Protein AF-0000000071019609 (afdb_homodimer)

Sequence (792 aa):
MGRYRLLHLIITAAATASLMFFFMQSGCNELENDQYLERMVQKQPHLLIDEQNVEYEYSRTMPLIFIGGMPRSGTTLMRAMIDAHSDVRCGEETRVIPRLLGMRAQWEKSPKEHARLEEAGLTGSVIDDAISAFILEVIAKHGRPAPRLCNKDPFVLRSTKYVHKIFPNSKFLLMIRDGRATVHSIISRKVTISGFDIKSYRDCLKKWNLAIESMYNQCLEVGPDWCMPVFYEQLVLHPEEWLRSIVKFLDLDWDSAVLHHQDYIGKEISLSKRERSTDQVVKPVNMEGLTKWVGQIPPDVVRDMPDLAPMLEKLGYDPRANPPNYGNPDNFVLKNEEFIRQHKDLLDEKVKEVFGDKGVDLENNPAADENHPLMRQPGDRPRPMQRKERGTGPKSMGRYRLLHLIITAAATASLMFFFMQSGCNELENDQYLERMVQKQPHLLIDEQNVEYEYSRTMPLIFIGGMPRSGTTLMRAMIDAHSDVRCGEETRVIPRLLGMRAQWEKSPKEHARLEEAGLTGSVIDDAISAFILEVIAKHGRPAPRLCNKDPFVLRSTKYVHKIFPNSKFLLMIRDGRATVHSIISRKVTISGFDIKSYRDCLKKWNLAIESMYNQCLEVGPDWCMPVFYEQLVLHPEEWLRSIVKFLDLDWDSAVLHHQDYIGKEISLSKRERSTDQVVKPVNMEGLTKWVGQIPPDVVRDMPDLAPMLEKLGYDPRANPPNYGNPDNFVLKNEEFIRQHKDLLDEKVKEVFGDKGVDLENNPAADENHPLMRQPGDRPRPMQRKERGTGPKS

Nearest PDB structures (foldseek):
  8w5z-assembly1_C  TM=9.867E-01  e=2.254E-39  Ixodes
  3ap3-assembly2_D  TM=9.876E-01  e=6.089E-37  Homo sapiens
  5wri-assembly1_B  TM=9.955E-01  e=9.649E-35  Homo sapiens
  3ap3-assembly1_B  TM=9.801E-01  e=2.055E-35  Homo sapiens
  3ap3-assembly1_A  TM=9.820E-01  e=4.824E-35  Homo sapiens

InterPro domains:
  IPR026634 Protein-tyrosine sulfotransferase-like [PTHR12788] (22-364)
  IPR027417 P-loop containing nucleoside triphosphate hydrolase [G3DSA:3.40.50.300] (47-350)
  IPR027417 P-loop containing nucleoside triphosphate hydrolase [SSF52540] (54-321)

pLDDT: mean 82.22, std 24.77, range [22.88, 98.94]

Solvent-accessible surface area (backbone atoms only — not comparable to full-atom values): 43703 Å² total; per-residue (Å²): 125,68,77,63,53,58,55,51,52,54,51,51,51,49,50,52,50,50,52,52,52,55,58,61,70,71,64,58,75,74,63,64,68,62,66,50,58,66,61,73,48,79,74,72,68,42,58,44,42,46,90,83,66,49,78,36,75,48,54,60,70,44,60,35,35,38,36,12,31,54,76,68,20,50,46,67,49,53,44,43,21,51,24,38,23,91,52,34,36,32,62,36,57,62,68,52,62,44,50,52,52,42,51,52,50,51,36,66,70,33,65,67,50,36,51,49,27,46,65,22,35,45,36,72,66,35,49,43,52,12,53,42,38,22,48,49,38,42,58,55,50,28,50,71,82,45,89,30,43,24,42,36,38,38,62,44,35,71,39,40,55,60,52,39,66,58,23,68,48,33,35,36,41,36,31,37,50,62,58,62,35,23,41,41,46,29,38,76,65,64,56,45,42,42,87,53,45,69,90,33,70,64,55,32,35,37,50,47,28,55,52,51,49,51,27,50,52,33,34,62,68,69,23,77,89,34,25,41,80,38,50,37,62,49,39,45,28,36,42,66,67,45,46,55,52,50,34,50,72,69,73,46,78,93,49,76,42,37,80,44,29,41,79,33,57,82,69,78,31,65,77,40,60,80,45,89,57,42,74,60,48,61,43,65,64,49,69,74,74,70,59,69,35,56,90,67,65,57,66,69,50,55,71,42,27,58,77,50,27,54,49,36,50,76,74,71,39,58,56,82,44,83,67,57,87,80,75,76,65,36,71,69,31,52,51,35,47,50,49,47,68,74,36,44,67,60,51,51,50,50,44,40,63,67,39,37,95,74,48,69,72,71,80,80,63,71,51,41,62,66,80,50,65,78,72,60,63,89,74,72,53,76,74,74,80,75,75,76,76,80,76,78,72,79,76,126,125,68,78,63,53,58,54,52,52,53,50,50,51,49,50,51,50,51,52,53,52,55,56,59,70,68,57,58,79,68,59,63,67,62,67,51,60,64,60,71,48,80,72,72,68,43,56,44,42,45,88,85,66,48,78,35,73,48,53,61,70,45,60,35,36,40,36,11,31,56,75,69,20,50,46,68,49,52,44,44,22,51,22,37,24,90,51,32,36,31,62,35,56,63,68,54,63,44,50,53,52,41,51,53,48,50,38,64,70,31,65,68,51,35,52,50,28,47,65,21,35,46,36,71,67,36,49,43,50,14,52,42,39,23,47,50,37,42,56,54,51,28,51,71,81,48,89,30,44,24,42,37,37,37,61,44,35,73,40,40,55,59,51,38,66,56,24,69,47,33,35,35,41,36,32,38,50,61,57,62,37,21,42,42,45,29,39,77,67,64,55,47,43,42,90,54,47,70,89,32,70,63,54,33,35,37,49,48,28,54,51,51,49,52,28,50,50,32,33,61,69,69,24,76,89,32,25,41,82,38,50,36,61,50,39,45,27,37,42,67,67,46,47,54,51,48,34,51,71,69,74,45,77,91,48,77,42,37,81,45,28,40,80,32,57,81,69,77,30,65,76,41,62,81,45,89,56,42,74,59,48,60,42,65,64,48,72,75,75,71,59,69,34,58,91,67,64,56,67,69,50,54,72,42,27,57,77,49,26,52,48,34,50,77,73,70,38,57,55,83,45,84,67,56,88,79,75,77,65,37,70,70,32,52,50,36,46,50,50,48,67,76,37,44,70,62,51,52,50,50,43,39,62,67,38,37,95,76,46,69,75,71,77,80,64,72,51,42,61,65,79,51,67,77,74,60,66,88,73,72,56,77,74,72,78,75,76,78,76,80,78,80,72,80,79,130

Structure (mmCIF, N/CA/C/O backbone):
data_AF-0000000071019609-model_v1
#
loop_
_entity.id
_entity.type
_entity.pdbx_description
1 polymer 'Protein-tyrosine sulfotransferase'
#
loop_
_atom_site.group_PDB
_atom_site.id
_atom_site.type_symbol
_atom_site.label_atom_id
_atom_site.label_alt_id
_atom_site.label_comp_id
_atom_site.label_asym_id
_atom_site.label_entity_id
_atom_site.label_seq_id
_atom_site.pdbx_PDB_ins_code
_atom_site.Cartn_x
_atom_site.Cartn_y
_atom_site.Cartn_z
_atom_site.occupancy
_atom_site.B_iso_or_equiv
_atom_site.auth_seq_id
_atom_site.auth_comp_id
_atom_site.auth_asym_id
_atom_site.auth_atom_id
_atom_site.pdbx_PDB_model_num
ATOM 1 N N . MET A 1 1 ? -56.312 -0.803 47.625 1 28.84 1 MET A N 1
ATOM 2 C CA . MET A 1 1 ? -56.562 -0.525 46.219 1 28.84 1 MET A CA 1
ATOM 3 C C . MET A 1 1 ? -55.656 0.598 45.719 1 28.84 1 MET A C 1
ATOM 5 O O . MET A 1 1 ? -55.531 0.822 44.531 1 28.84 1 MET A O 1
ATOM 9 N N . GLY A 1 2 ? -55.344 1.475 46.688 1 36.12 2 GLY A N 1
ATOM 10 C CA . GLY A 1 2 ? -54.688 2.732 46.375 1 36.12 2 GLY A CA 1
ATOM 11 C C . GLY A 1 2 ? -53.219 2.562 45.969 1 36.12 2 GLY A C 1
ATOM 12 O O . GLY A 1 2 ? -52.656 3.416 45.312 1 36.12 2 GLY A O 1
ATOM 13 N N . ARG A 1 3 ? -52.531 1.686 46.781 1 43.06 3 ARG A N 1
ATOM 14 C CA . ARG A 1 3 ? -51.062 1.575 46.688 1 43.06 3 ARG A CA 1
ATOM 15 C C . ARG A 1 3 ? -50.688 0.973 45.344 1 43.06 3 ARG A C 1
ATOM 17 O O . ARG A 1 3 ? -49.5 0.927 45 1 43.06 3 ARG A O 1
ATOM 24 N N . TYR A 1 4 ? -51.625 0.181 44.656 1 39.12 4 TYR A N 1
ATOM 25 C CA . TYR A 1 4 ? -51.344 -0.473 43.375 1 39.12 4 TYR A CA 1
ATOM 26 C C . TYR A 1 4 ? -51.281 0.543 42.25 1 39.12 4 TYR A C 1
ATOM 28 O O . TYR A 1 4 ? -50.781 0.24 41.156 1 39.12 4 TYR A O 1
ATOM 36 N N . ARG A 1 5 ? -52.062 1.687 42.406 1 37.97 5 ARG A N 1
ATOM 37 C CA . ARG A 1 5 ? -52.156 2.605 41.281 1 37.97 5 ARG A CA 1
ATOM 38 C C . ARG A 1 5 ? -50.875 3.396 41.094 1 37.97 5 ARG A C 1
ATOM 40 O O . ARG A 1 5 ? -50.562 3.816 40 1 37.97 5 ARG A O 1
ATOM 47 N N . LEU A 1 6 ? -50.25 3.695 42.281 1 41.69 6 LEU A N 1
ATOM 48 C CA . LEU A 1 6 ? -49.094 4.562 42.125 1 41.69 6 LEU A CA 1
ATOM 49 C C . LEU A 1 6 ? -47.938 3.822 41.438 1 41.69 6 LEU A C 1
ATOM 51 O O . LEU A 1 6 ? -47.219 4.395 40.625 1 41.69 6 LEU A O 1
ATOM 55 N N . LEU A 1 7 ? -47.875 2.453 41.719 1 42.75 7 LEU A N 1
ATOM 56 C CA . LEU A 1 7 ? -46.781 1.717 41.125 1 42.75 7 LEU A CA 1
ATOM 57 C C . LEU A 1 7 ? -46.969 1.542 39.625 1 42.75 7 LEU A C 1
ATOM 59 O O . LEU A 1 7 ? -46 1.613 38.875 1 42.75 7 LEU A O 1
ATOM 63 N N . HIS A 1 8 ? -48.219 1.497 39.156 1 40.16 8 HIS A N 1
ATOM 64 C CA . HIS A 1 8 ? -48.438 1.324 37.719 1 40.16 8 HIS A CA 1
ATOM 65 C C . HIS A 1 8 ? -48.062 2.594 36.969 1 40.16 8 HIS A C 1
ATOM 67 O O . HIS A 1 8 ? -47.781 2.541 35.781 1 40.16 8 HIS A O 1
ATOM 73 N N . LEU A 1 9 ? -48.281 3.75 37.625 1 39.16 9 LEU A N 1
ATOM 74 C CA . LEU A 1 9 ? -48 4.969 36.875 1 39.16 9 LEU A CA 1
ATOM 75 C C . LEU A 1 9 ? -46.469 5.152 36.75 1 39.16 9 LEU A C 1
ATOM 77 O O . LEU A 1 9 ? -46 5.656 35.719 1 39.16 9 LEU A O 1
ATOM 81 N N . ILE A 1 10 ? -45.719 4.695 37.781 1 40.56 10 ILE A N 1
ATOM 82 C CA . ILE A 1 10 ? -44.281 4.891 37.688 1 40.56 10 ILE A CA 1
ATOM 83 C C . ILE A 1 10 ? -43.719 3.893 36.688 1 40.56 10 ILE A C 1
ATOM 85 O O . ILE A 1 10 ? -42.812 4.238 35.875 1 40.56 10 ILE A O 1
ATOM 89 N N . ILE A 1 11 ? -44.344 2.703 36.531 1 40.44 11 ILE A N 1
ATOM 90 C CA . ILE A 1 11 ? -43.75 1.729 35.625 1 40.44 11 ILE A CA 1
ATOM 91 C C . ILE A 1 11 ? -44.125 2.117 34.188 1 40.44 11 ILE A C 1
ATOM 93 O O . ILE A 1 11 ? -43.281 1.992 33.281 1 40.44 11 ILE A O 1
ATOM 97 N N . THR A 1 12 ? -45.344 2.697 33.938 1 37.59 12 THR A N 1
ATOM 98 C CA . THR A 1 12 ? -45.656 3.072 32.562 1 37.59 12 THR A CA 1
ATOM 99 C C . THR A 1 12 ? -44.844 4.289 32.156 1 37.59 12 THR A C 1
ATOM 101 O O . THR A 1 12 ? -44.469 4.43 30.969 1 37.59 12 THR A O 1
ATOM 104 N N . ALA A 1 13 ? -44.562 5.211 33.094 1 38.53 13 ALA A N 1
ATOM 105 C CA . ALA A 1 13 ? -43.719 6.336 32.688 1 38.53 13 ALA A CA 1
ATOM 106 C C . ALA A 1 13 ? -42.281 5.891 32.438 1 38.53 13 ALA A C 1
ATOM 108 O O . ALA A 1 13 ? -41.594 6.426 31.578 1 38.53 13 ALA A O 1
ATOM 109 N N . ALA A 1 14 ? -41.812 4.879 33.219 1 39.25 14 ALA A N 1
ATOM 110 C CA . ALA A 1 14 ? -40.469 4.414 32.969 1 39.25 14 ALA A CA 1
ATOM 111 C C . ALA A 1 14 ? -40.406 3.6 31.688 1 39.25 14 ALA A C 1
ATOM 113 O O . ALA A 1 14 ? -39.375 3.621 30.969 1 39.25 14 ALA A O 1
ATOM 114 N N . ALA A 1 15 ? -41.438 2.84 31.328 1 37.66 15 ALA A N 1
ATOM 115 C CA . ALA A 1 15 ? -41.438 2.102 30.062 1 37.66 15 ALA A CA 1
ATOM 116 C C . ALA A 1 15 ? -41.5 3.049 28.875 1 37.66 15 ALA A C 1
ATOM 118 O O . ALA A 1 15 ? -40.875 2.822 27.844 1 37.66 15 ALA A O 1
ATOM 119 N N . THR A 1 16 ? -42.344 4.098 28.953 1 35.06 16 THR A N 1
ATOM 120 C CA . THR A 1 16 ? -42.375 5.027 27.828 1 35.06 16 THR A CA 1
ATOM 121 C C . THR A 1 16 ? -41.062 5.828 27.75 1 35.06 16 THR A C 1
ATOM 123 O O . THR A 1 16 ? -40.625 6.18 26.672 1 35.06 16 THR A O 1
ATOM 126 N N . ALA A 1 17 ? -40.438 6.188 28.891 1 35.19 17 ALA A N 1
ATOM 127 C CA . ALA A 1 17 ? -39.156 6.867 28.812 1 35.19 17 ALA A CA 1
ATOM 128 C C . ALA A 1 17 ? -38.062 5.914 28.312 1 35.19 17 ALA A C 1
ATOM 130 O O . ALA A 1 17 ? -37.156 6.324 27.578 1 35.19 17 ALA A O 1
ATOM 131 N N . SER A 1 18 ? -38.125 4.598 28.703 1 32.69 18 SER A N 1
ATOM 132 C CA . SER A 1 18 ? -37.125 3.686 28.141 1 32.69 18 SER A CA 1
ATOM 133 C C . SER A 1 18 ? -37.406 3.428 26.656 1 32.69 18 SER A C 1
ATOM 135 O O . SER A 1 18 ? -36.469 3.225 25.875 1 32.69 18 SER A O 1
ATOM 137 N N . LEU A 1 19 ? -38.688 3.303 26.203 1 32.5 19 LEU A N 1
ATOM 138 C CA . LEU A 1 19 ? -38.938 3.129 24.781 1 32.5 19 LEU A CA 1
ATOM 139 C C . LEU A 1 19 ? -38.562 4.395 24 1 32.5 19 LEU A C 1
ATOM 141 O O . LEU A 1 19 ? -38.062 4.32 22.875 1 32.5 19 LEU A O 1
ATOM 145 N N . MET A 1 20 ? -38.875 5.613 24.578 1 28.14 20 MET A N 1
ATOM 146 C CA . MET A 1 20 ? -38.438 6.793 23.828 1 28.14 20 MET A CA 1
ATOM 147 C C . MET A 1 20 ? -36.906 6.91 23.812 1 28.14 20 MET A C 1
ATOM 149 O O . MET A 1 20 ? -36.344 7.547 22.922 1 28.14 20 MET A O 1
ATOM 153 N N . PHE A 1 21 ? -36.219 6.574 24.969 1 30.83 21 PHE A N 1
ATOM 154 C CA . PHE A 1 21 ? -34.75 6.676 24.938 1 30.83 21 PHE A CA 1
ATOM 155 C C . PHE A 1 21 ? -34.156 5.664 23.953 1 30.83 21 PHE A C 1
ATOM 157 O O . PHE A 1 21 ? -33.125 5.914 23.359 1 30.83 21 PHE A O 1
ATOM 164 N N . PHE A 1 22 ? -34.656 4.406 23.781 1 29.97 22 PHE A N 1
ATOM 165 C CA . PHE A 1 22 ? -34.125 3.492 22.781 1 29.97 22 PHE A CA 1
ATOM 166 C C . PHE A 1 22 ? -34.375 4.027 21.375 1 29.97 22 PHE A C 1
ATOM 168 O O . PHE A 1 22 ? -33.594 3.742 20.453 1 29.97 22 PHE A O 1
ATOM 175 N N . PHE A 1 23 ? -35.531 4.613 21 1 29.72 23 PHE A N 1
ATOM 176 C CA . PHE A 1 23 ? -35.719 5.113 19.641 1 29.72 23 PHE A CA 1
ATOM 177 C C . PHE A 1 23 ? -34.812 6.301 19.375 1 29.72 23 PHE A C 1
ATOM 179 O O . PHE A 1 23 ? -34.5 6.602 18.219 1 29.72 23 PHE A O 1
ATOM 186 N N . MET A 1 24 ? -34.562 7.188 20.391 1 27.62 24 MET A N 1
ATOM 187 C CA . MET A 1 24 ? -33.75 8.336 20 1 27.62 24 MET A CA 1
ATOM 188 C C . MET A 1 24 ? -32.312 7.922 19.766 1 27.62 24 MET A C 1
ATOM 190 O O . MET A 1 24 ? -31.531 8.664 19.141 1 27.62 24 MET A O 1
ATOM 194 N N . GLN A 1 25 ? -31.672 6.996 20.609 1 28.33 25 GLN A N 1
ATOM 195 C CA . GLN A 1 25 ? -30.25 6.77 20.391 1 28.33 25 GLN A CA 1
ATOM 196 C C . GLN A 1 25 ? -30.016 6.047 19.078 1 28.33 25 GLN A C 1
ATOM 198 O O . GLN A 1 25 ? -28.875 5.984 18.594 1 28.33 25 GLN A O 1
ATOM 203 N N . SER A 1 26 ? -30.844 5.062 18.672 1 29.69 26 SER A N 1
ATOM 204 C CA . SER A 1 26 ? -30.484 4.215 17.547 1 29.69 26 SER A CA 1
ATOM 205 C C . SER A 1 26 ? -30.453 5.008 16.25 1 29.69 26 SER A C 1
ATOM 207 O O . SER A 1 26 ? -29.891 4.547 15.242 1 29.69 26 SER A O 1
ATOM 209 N N . GLY A 1 27 ? -31.422 5.887 16 1 28.47 27 GLY A N 1
ATOM 210 C CA . GLY A 1 27 ? -31.688 6.336 14.641 1 28.47 27 GLY A CA 1
ATOM 211 C C . GLY A 1 27 ? -30.641 7.293 14.109 1 28.47 27 GLY A C 1
ATOM 212 O O . GLY A 1 27 ? -30.812 7.883 13.047 1 28.47 27 GLY A O 1
ATOM 213 N N . CYS A 1 28 ? -29.984 8.023 15.016 1 28.33 28 CYS A N 1
ATOM 214 C CA . CYS A 1 28 ? -29.422 9.172 14.312 1 28.33 28 CYS A CA 1
ATOM 215 C C . CYS A 1 28 ? -28.578 8.727 13.125 1 28.33 28 CYS A C 1
ATOM 217 O O . CYS A 1 28 ? -28.797 9.188 12 1 28.33 28 CYS A O 1
ATOM 219 N N . ASN A 1 29 ? -27.188 9.281 13.023 1 30.05 29 ASN A N 1
ATOM 220 C CA . ASN A 1 29 ? -26.453 9.711 11.852 1 30.05 29 ASN A CA 1
ATOM 221 C C . ASN A 1 29 ? -25.844 8.523 11.102 1 30.05 29 ASN A C 1
ATOM 223 O O . ASN A 1 29 ? -25 8.703 10.227 1 30.05 29 ASN A O 1
ATOM 227 N N . GLU A 1 30 ? -26.078 7.309 11.531 1 31.84 30 GLU A N 1
ATOM 228 C CA . GLU A 1 30 ? -25.438 6.227 10.789 1 31.84 30 GLU A CA 1
ATOM 229 C C . GLU A 1 30 ? -25.984 6.133 9.367 1 31.84 30 GLU A C 1
ATOM 231 O O . GLU A 1 30 ? -25.328 5.559 8.484 1 31.84 30 GLU A O 1
ATOM 236 N N . LEU A 1 31 ? -27.312 6.328 9.141 1 31.81 31 LEU A N 1
ATOM 237 C CA . LEU A 1 31 ? -27.984 5.977 7.898 1 31.81 31 LEU A CA 1
ATOM 238 C C . LEU A 1 31 ? -27.578 6.922 6.77 1 31.81 31 LEU A C 1
ATOM 240 O O . LEU A 1 31 ? -27.547 6.523 5.602 1 31.81 31 LEU A O 1
ATOM 244 N N . GLU A 1 32 ? -27.625 8.211 7.059 1 32.75 32 GLU A N 1
ATOM 245 C CA . GLU A 1 32 ? -27.547 9.125 5.926 1 32.75 32 GLU A CA 1
ATOM 246 C C . GLU A 1 32 ? -26.156 9.078 5.273 1 32.75 32 GLU A C 1
ATOM 248 O O . GLU A 1 32 ? -26 9.438 4.105 1 32.75 32 GLU A O 1
ATOM 253 N N . ASN A 1 33 ? -25.188 8.82 6.055 1 35.5 33 ASN A N 1
ATOM 254 C CA . ASN A 1 33 ? -23.891 8.891 5.391 1 35.5 33 ASN A CA 1
ATOM 255 C C . ASN A 1 33 ? -23.688 7.734 4.41 1 35.5 33 ASN A C 1
ATOM 257 O O . ASN A 1 33 ? -22.75 7.734 3.623 1 35.5 33 ASN A O 1
ATOM 261 N N . ASP A 1 34 ? -24.391 6.59 4.578 1 35.66 34 ASP A N 1
ATOM 262 C CA . ASP A 1 34 ? -24.281 5.492 3.619 1 35.66 34 ASP A CA 1
ATOM 263 C C . ASP A 1 34 ? -24.891 5.879 2.273 1 35.66 34 ASP A C 1
ATOM 265 O O . ASP A 1 34 ? -24.688 5.195 1.271 1 35.66 34 ASP A O 1
ATOM 269 N N . GLN A 1 35 ? -25.922 6.766 2.277 1 35 35 GLN A N 1
ATOM 270 C CA . GLN A 1 35 ? -26.688 7.07 1.068 1 35 35 GLN A CA 1
ATOM 271 C C . GLN A 1 35 ? -25.859 7.891 0.089 1 35 35 GLN A C 1
ATOM 273 O O . GLN A 1 35 ? -26.25 8.086 -1.062 1 35 35 GLN A O 1
ATOM 278 N N . TYR A 1 36 ? -25.047 8.719 0.634 1 37.03 36 TYR A N 1
ATOM 279 C CA . TYR A 1 36 ? -24.359 9.516 -0.371 1 37.03 36 TYR A CA 1
ATOM 280 C C . TYR A 1 36 ? -23.609 8.625 -1.356 1 37.03 36 TYR A C 1
ATOM 282 O O . TYR A 1 36 ? -23.031 9.117 -2.328 1 37.03 36 TYR A O 1
ATOM 290 N N . LEU A 1 37 ? -23.094 7.473 -0.84 1 38.12 37 LEU A N 1
ATOM 291 C CA . LEU A 1 37 ? -21.969 6.797 -1.488 1 38.12 37 LEU A CA 1
ATOM 292 C C . LEU A 1 37 ? -22.297 6.492 -2.947 1 38.12 37 LEU A C 1
ATOM 294 O O . LEU A 1 37 ? -21.469 6.734 -3.834 1 38.12 37 LEU A O 1
ATOM 298 N N . GLU A 1 38 ? -23.156 5.41 -3.232 1 38.88 38 GLU A N 1
ATOM 299 C CA . GLU A 1 38 ? -22.812 4.52 -4.336 1 38.88 38 GLU A CA 1
ATOM 300 C C . GLU A 1 38 ? -23.172 5.145 -5.684 1 38.88 38 GLU A C 1
ATOM 302 O O . GLU A 1 38 ? -23.516 4.438 -6.629 1 38.88 38 GLU A O 1
ATOM 307 N N . ARG A 1 39 ? -23.688 6.367 -5.73 1 40.12 39 ARG A N 1
ATOM 308 C CA . ARG A 1 39 ? -23.938 6.434 -7.168 1 40.12 39 ARG A CA 1
ATOM 309 C C . ARG A 1 39 ? -22.688 6.062 -7.957 1 40.12 39 ARG A C 1
ATOM 311 O O . ARG A 1 39 ? -21.641 6.676 -7.781 1 40.12 39 ARG A O 1
ATOM 318 N N . MET A 1 40 ? -22.641 4.832 -8.43 1 39.56 40 MET A N 1
ATOM 319 C CA . MET A 1 40 ? -21.688 4.137 -9.281 1 39.56 40 MET A CA 1
ATOM 320 C C . MET A 1 40 ? -21.266 5.016 -10.461 1 39.56 40 MET A C 1
ATOM 322 O O . MET A 1 40 ? -22.094 5.355 -11.312 1 39.56 40 MET A O 1
ATOM 326 N N . VAL A 1 41 ? -20.562 6.086 -10.297 1 47.47 41 VAL A N 1
ATOM 327 C CA . VAL A 1 41 ? -19.938 6.711 -11.453 1 47.47 41 VAL A CA 1
ATOM 328 C C . VAL A 1 41 ? -19.344 5.641 -12.367 1 47.47 41 VAL A C 1
ATOM 330 O O . VAL A 1 41 ? -18.594 4.781 -11.914 1 47.47 41 VAL A O 1
ATOM 333 N N . GLN A 1 42 ? -20.125 5.41 -13.469 1 46.31 42 GLN A N 1
ATOM 334 C CA . GLN A 1 42 ? -19.625 4.539 -14.523 1 46.31 42 GLN A CA 1
ATOM 335 C C . GLN A 1 42 ? -18.156 4.836 -14.828 1 46.31 42 GLN A C 1
ATOM 337 O O . GLN A 1 42 ? -17.828 5.934 -15.289 1 46.31 42 GLN A O 1
ATOM 342 N N . LYS A 1 43 ? -17.234 4.25 -14.125 1 56.66 43 LYS A N 1
ATOM 343 C CA . LYS A 1 43 ? -15.828 4.398 -14.5 1 56.66 43 LYS A CA 1
ATOM 344 C C . LYS A 1 43 ? -15.594 3.969 -15.945 1 56.66 43 LYS A C 1
ATOM 346 O O . LYS A 1 43 ? -16.031 2.889 -16.359 1 56.66 43 LYS A O 1
ATOM 351 N N . GLN A 1 44 ? -15.367 4.988 -16.875 1 63.88 44 GLN A N 1
ATOM 352 C CA . GLN A 1 44 ? -14.922 4.648 -18.219 1 63.88 44 GLN A CA 1
ATOM 353 C C . GLN A 1 44 ? -13.688 3.746 -18.172 1 63.88 44 GLN A C 1
ATOM 355 O O . GLN A 1 44 ? -12.867 3.85 -17.266 1 63.88 44 GLN A O 1
ATOM 360 N N . PRO A 1 45 ? -13.773 2.807 -19.078 1 71.69 45 PRO A N 1
ATOM 361 C CA . PRO A 1 45 ? -12.586 1.961 -19.141 1 71.69 45 PRO A CA 1
ATOM 362 C C . PRO A 1 45 ? -11.312 2.762 -19.406 1 71.69 45 PRO A C 1
ATOM 364 O O . PRO A 1 45 ? -11.375 3.865 -19.953 1 71.69 45 PRO A O 1
ATOM 367 N N . HIS A 1 46 ? -10.242 2.24 -18.844 1 83.75 46 HIS A N 1
ATOM 368 C CA . HIS A 1 46 ? -8.922 2.758 -19.188 1 83.75 46 HIS A CA 1
ATOM 369 C C . HIS A 1 46 ? -8.422 2.188 -20.5 1 83.75 46 HIS A C 1
ATOM 371 O O . HIS A 1 46 ? -8.891 1.138 -20.953 1 83.75 46 HIS A O 1
ATOM 377 N N . LEU A 1 47 ? -7.625 2.938 -21.156 1 83.69 47 LEU A N 1
ATOM 378 C CA . LEU A 1 47 ? -7.125 2.502 -22.453 1 83.69 47 LEU A CA 1
ATOM 379 C C . LEU A 1 47 ? -5.602 2.482 -22.469 1 83.69 47 LEU A C 1
ATOM 381 O O . LEU A 1 47 ? -4.957 3.389 -21.938 1 83.69 47 LEU A O 1
ATOM 385 N N . LEU A 1 48 ? -5.047 1.364 -23.016 1 84.31 48 LEU A N 1
ATOM 386 C CA . LEU A 1 48 ? -3.643 1.265 -23.391 1 84.31 48 LEU A CA 1
ATOM 387 C C . LEU A 1 48 ? -3.494 1.159 -24.906 1 84.31 48 LEU A C 1
ATOM 389 O O . LEU A 1 48 ? -4.277 0.471 -25.562 1 84.31 48 LEU A O 1
ATOM 393 N N . ILE A 1 49 ? -2.588 1.953 -25.438 1 82.12 49 ILE A N 1
ATOM 394 C CA . ILE A 1 49 ? -2.32 1.909 -26.875 1 82.12 49 ILE A CA 1
ATOM 395 C C . ILE A 1 49 ? -0.925 1.342 -27.125 1 82.12 49 ILE A C 1
ATOM 397 O O . ILE A 1 49 ? 0.056 1.811 -26.547 1 82.12 49 ILE A O 1
ATOM 401 N N . ASP A 1 50 ? -0.862 0.355 -27.938 1 83.31 50 ASP A N 1
ATOM 402 C CA . ASP A 1 50 ? 0.438 -0.262 -28.172 1 83.31 50 ASP A CA 1
ATOM 403 C C . ASP A 1 50 ? 1.178 0.446 -29.312 1 83.31 50 ASP A C 1
ATOM 405 O O . ASP A 1 50 ? 0.722 1.479 -29.812 1 83.31 50 ASP A O 1
ATOM 409 N N . GLU A 1 51 ? 2.326 -0.091 -29.594 1 78.88 51 GLU A N 1
ATOM 410 C CA . GLU A 1 51 ? 3.205 0.536 -30.578 1 78.88 51 GLU A CA 1
ATOM 411 C C . GLU A 1 51 ? 2.547 0.595 -31.953 1 78.88 51 GLU A C 1
ATOM 413 O O . GLU A 1 51 ? 2.863 1.47 -32.75 1 78.88 51 GLU A O 1
ATOM 418 N N . GLN A 1 52 ? 1.612 -0.251 -32.188 1 85.94 52 GLN A N 1
ATOM 419 C CA . GLN A 1 52 ? 0.915 -0.304 -33.469 1 85.94 52 GLN A CA 1
ATOM 420 C C . GLN A 1 52 ? -0.402 0.464 -33.406 1 85.94 52 GLN A C 1
ATOM 422 O O . GLN A 1 52 ? -1.253 0.316 -34.281 1 85.94 52 GLN A O 1
ATOM 427 N N . ASN A 1 53 ? -0.641 1.108 -32.312 1 84.88 53 ASN A N 1
ATOM 428 C CA . ASN A 1 53 ? -1.8 1.973 -32.125 1 84.88 53 ASN A CA 1
ATOM 429 C C . ASN A 1 53 ? -3.074 1.16 -31.891 1 84.88 53 ASN A C 1
ATOM 431 O O . ASN A 1 53 ? -4.164 1.604 -32.25 1 84.88 53 ASN A O 1
ATOM 435 N N . VAL A 1 54 ? -2.863 -0.054 -31.531 1 88.31 54 VAL A N 1
ATOM 436 C CA . VAL A 1 54 ? -4.02 -0.852 -31.125 1 88.31 54 VAL A CA 1
ATOM 437 C C . VAL A 1 54 ? -4.434 -0.49 -29.703 1 88.31 54 VAL A C 1
ATOM 439 O O . VAL A 1 54 ? -3.584 -0.374 -28.812 1 88.31 54 VAL A O 1
ATOM 442 N N . GLU A 1 55 ? -5.711 -0.377 -29.578 1 89.44 55 GLU A N 1
ATOM 443 C CA . GLU A 1 55 ? -6.242 0.017 -28.281 1 89.44 55 GLU A CA 1
ATOM 444 C C . GLU A 1 55 ? -6.66 -1.202 -27.469 1 89.44 55 GLU A C 1
ATOM 446 O O . GLU A 1 55 ? -7.32 -2.105 -27.984 1 89.44 55 GLU A O 1
ATOM 451 N N . TYR A 1 56 ? -6.215 -1.219 -26.219 1 91.19 56 TYR A N 1
ATOM 452 C CA . TYR A 1 56 ? -6.598 -2.244 -25.266 1 91.19 56 TYR A CA 1
ATOM 453 C C . TYR A 1 56 ? -7.309 -1.625 -24.062 1 91.19 56 TYR A C 1
ATOM 455 O O . TYR A 1 56 ? -6.723 -0.818 -23.328 1 91.19 56 TYR A O 1
ATOM 463 N N . GLU A 1 57 ? -8.5 -2.037 -23.938 1 90.31 57 GLU A N 1
ATOM 464 C CA . GLU A 1 57 ? -9.25 -1.545 -22.797 1 90.31 57 GLU A CA 1
ATOM 465 C C . GLU A 1 57 ? -8.984 -2.395 -21.562 1 90.31 57 GLU A C 1
ATOM 467 O O . GLU A 1 57 ? -8.828 -3.615 -21.656 1 90.31 57 GLU A O 1
ATOM 472 N N . TYR A 1 58 ? -8.867 -1.705 -20.453 1 91.81 58 TYR A N 1
ATOM 473 C CA . TYR A 1 58 ? -8.805 -2.445 -19.188 1 91.81 58 TYR A CA 1
ATOM 474 C C . TYR A 1 58 ? -9.672 -1.786 -18.125 1 91.81 58 TYR A C 1
ATOM 476 O O . TYR A 1 58 ? -9.828 -0.563 -18.109 1 91.81 58 TYR A O 1
ATOM 484 N N . SER A 1 59 ? -10.312 -2.613 -17.312 1 92.12 59 SER A N 1
ATOM 485 C CA . SER A 1 59 ? -11.227 -2.158 -16.266 1 92.12 59 SER A CA 1
ATOM 486 C C . SER A 1 59 ? -11.383 -3.203 -15.172 1 92.12 59 SER A C 1
ATOM 488 O O . SER A 1 59 ? -10.883 -4.324 -15.297 1 92.12 59 SER A O 1
ATOM 490 N N . ARG A 1 60 ? -12.055 -2.797 -14.195 1 91.38 60 ARG A N 1
ATOM 491 C CA . ARG A 1 60 ? -12.273 -3.646 -13.023 1 91.38 60 ARG A CA 1
ATOM 492 C C . ARG A 1 60 ? -13.125 -4.863 -13.391 1 91.38 60 ARG A C 1
ATOM 494 O O . ARG A 1 60 ? -13.109 -5.871 -12.68 1 91.38 60 ARG A O 1
ATOM 501 N N . THR A 1 61 ? -13.852 -4.777 -14.438 1 93.38 61 THR A N 1
ATOM 502 C CA . THR A 1 61 ? -14.781 -5.848 -14.781 1 93.38 61 THR A CA 1
ATOM 503 C C . THR A 1 61 ? -14.172 -6.785 -15.82 1 93.38 61 THR A C 1
ATOM 505 O O . THR A 1 61 ? -14.812 -7.75 -16.25 1 93.38 61 THR A O 1
ATOM 508 N N . MET A 1 62 ? -12.953 -6.477 -16.234 1 95 62 MET A N 1
ATOM 509 C CA . MET A 1 62 ? -12.328 -7.383 -17.188 1 95 62 MET A CA 1
ATOM 510 C C . MET A 1 62 ? -12.008 -8.727 -16.547 1 95 62 MET A C 1
ATOM 512 O O . MET A 1 62 ? -11.797 -8.797 -15.328 1 95 62 MET A O 1
ATOM 516 N N . PRO A 1 63 ? -11.977 -9.805 -17.25 1 97.56 63 PRO A N 1
ATOM 517 C CA . PRO A 1 63 ? -11.68 -11.125 -16.688 1 97.56 63 PRO A CA 1
ATOM 518 C C . PRO A 1 63 ? -10.18 -11.336 -16.453 1 97.56 63 PRO A C 1
ATOM 520 O O . PRO A 1 63 ? -9.523 -12.039 -17.219 1 97.56 63 PRO A O 1
ATOM 523 N N . LEU A 1 64 ? -9.695 -10.859 -15.391 1 98.5 64 LEU A N 1
ATOM 524 C CA . LEU A 1 64 ? -8.297 -11.023 -15.016 1 98.5 64 LEU A CA 1
ATOM 525 C C . LEU A 1 64 ? -8 -12.461 -14.617 1 98.5 64 LEU A C 1
ATOM 527 O O . LEU A 1 64 ? -8.898 -13.18 -14.172 1 98.5 64 LEU A O 1
ATOM 531 N N . ILE A 1 65 ? -6.793 -12.875 -14.844 1 98.88 65 ILE A N 1
ATOM 532 C CA . ILE A 1 65 ? -6.309 -14.18 -14.406 1 98.88 65 ILE A CA 1
ATOM 533 C C . ILE A 1 65 ? -5.316 -14.008 -13.258 1 98.88 65 ILE A C 1
ATOM 535 O O . ILE A 1 65 ? -4.383 -13.203 -13.352 1 98.88 65 ILE A O 1
ATOM 539 N N . PHE A 1 66 ? -5.551 -14.68 -12.156 1 98.94 66 PHE A N 1
ATOM 540 C CA . PHE A 1 66 ? -4.605 -14.695 -11.047 1 98.94 66 PHE A CA 1
ATOM 541 C C . PHE A 1 66 ? -4.039 -16.094 -10.844 1 98.94 66 PHE A C 1
ATOM 543 O O . PHE A 1 66 ? -4.789 -17.078 -10.742 1 98.94 66 PHE A O 1
ATOM 550 N N . ILE A 1 67 ? -2.748 -16.188 -10.844 1 98.88 67 ILE A N 1
ATOM 551 C CA . ILE A 1 67 ? -2.049 -17.438 -10.586 1 98.88 67 ILE A CA 1
ATOM 552 C C . ILE A 1 67 ? -1.316 -17.344 -9.242 1 98.88 67 ILE A C 1
ATOM 554 O O . ILE A 1 67 ? -0.545 -16.422 -9.016 1 98.88 67 ILE A O 1
ATOM 558 N N . GLY A 1 68 ? -1.604 -18.281 -8.383 1 98.62 68 GLY A N 1
ATOM 559 C CA . GLY A 1 68 ? -0.95 -18.234 -7.082 1 98.62 68 GLY A CA 1
ATOM 560 C C . GLY A 1 68 ? -0.869 -19.594 -6.41 1 98.62 68 GLY A C 1
ATOM 561 O O . GLY A 1 68 ? -1.154 -20.625 -7.031 1 98.62 68 GLY A O 1
ATOM 562 N N . GLY A 1 69 ? -0.389 -19.641 -5.223 1 98.69 69 GLY A N 1
ATOM 563 C CA . GLY A 1 69 ? -0.073 -20.766 -4.367 1 98.69 69 GLY A CA 1
ATOM 564 C C . GLY A 1 69 ? 1.148 -20.531 -3.498 1 98.69 69 GLY A C 1
ATOM 565 O O . GLY A 1 69 ? 1.549 -19.391 -3.27 1 98.69 69 GLY A O 1
ATOM 566 N N . MET A 1 70 ? 1.635 -21.625 -2.953 1 98.31 70 MET A N 1
ATOM 567 C CA . MET A 1 70 ? 2.885 -21.531 -2.207 1 98.31 70 MET A CA 1
ATOM 568 C C . MET A 1 70 ? 4.059 -21.266 -3.145 1 98.31 70 MET A C 1
ATOM 570 O O . MET A 1 70 ? 4.105 -21.797 -4.254 1 98.31 70 MET A O 1
ATOM 574 N N . PRO A 1 71 ? 5.039 -20.375 -2.699 1 97 71 PRO A N 1
ATOM 575 C CA . PRO A 1 71 ? 6.289 -20.375 -3.459 1 97 71 PRO A CA 1
ATOM 576 C C . PRO A 1 71 ? 6.871 -21.781 -3.646 1 97 71 PRO A C 1
ATOM 578 O O . PRO A 1 71 ? 6.816 -22.594 -2.729 1 97 71 PRO A O 1
ATOM 581 N N . ARG A 1 72 ? 7.352 -22 -4.844 1 97.62 72 ARG A N 1
ATOM 582 C CA . ARG A 1 72 ? 7.969 -23.266 -5.199 1 97.62 72 ARG A CA 1
ATOM 583 C C . ARG A 1 72 ? 6.914 -24.344 -5.422 1 97.62 72 ARG A C 1
ATOM 585 O O . ARG A 1 72 ? 7.207 -25.547 -5.332 1 97.62 72 ARG A O 1
ATOM 592 N N . SER A 1 73 ? 5.711 -23.938 -5.762 1 98.38 73 SER A N 1
ATOM 593 C CA . SER A 1 73 ? 4.648 -24.906 -6.016 1 98.38 73 SER A CA 1
ATOM 594 C C . SER A 1 73 ? 4.305 -24.969 -7.5 1 98.38 73 SER A C 1
ATOM 596 O O . SER A 1 73 ? 3.254 -25.5 -7.875 1 98.38 73 SER A O 1
ATOM 598 N N . GLY A 1 74 ? 5.102 -24.344 -8.336 1 97.81 74 GLY A N 1
ATOM 599 C CA . GLY A 1 74 ? 4.895 -24.438 -9.773 1 97.81 74 GLY A CA 1
ATOM 600 C C . GLY A 1 74 ? 4.203 -23.234 -10.367 1 97.81 74 GLY A C 1
ATOM 601 O O . GLY A 1 74 ? 3.734 -23.281 -11.508 1 97.81 74 GLY A O 1
ATOM 602 N N . THR A 1 75 ? 4.129 -22.109 -9.617 1 97.81 75 THR A N 1
ATOM 603 C CA . THR A 1 75 ? 3.406 -20.922 -10.07 1 97.81 75 THR A CA 1
ATOM 604 C C . THR A 1 75 ? 4.129 -20.266 -11.242 1 97.81 75 THR A C 1
ATOM 606 O O . THR A 1 75 ? 3.49 -19.75 -12.164 1 97.81 75 THR A O 1
ATOM 609 N N . THR A 1 76 ? 5.438 -20.281 -11.25 1 96.5 76 THR A N 1
ATOM 610 C CA . THR A 1 76 ? 6.207 -19.688 -12.328 1 96.5 76 THR A CA 1
ATOM 611 C C . THR A 1 76 ? 6.047 -20.469 -13.617 1 96.5 76 THR A C 1
ATOM 613 O O . THR A 1 76 ? 5.949 -19.891 -14.703 1 96.5 76 THR A O 1
ATOM 616 N N . LEU A 1 77 ? 6.035 -21.797 -13.508 1 97.44 77 LEU A N 1
ATOM 617 C CA . LEU A 1 77 ? 5.789 -22.625 -14.688 1 97.44 77 LEU A CA 1
ATOM 618 C C . LEU A 1 77 ? 4.41 -22.344 -15.266 1 97.44 77 LEU A C 1
ATOM 620 O O . LEU A 1 77 ? 4.27 -22.156 -16.484 1 97.44 77 LEU A O 1
ATOM 624 N N . MET A 1 78 ? 3.406 -22.344 -14.367 1 98.44 78 MET A N 1
ATOM 625 C CA . MET A 1 78 ? 2.037 -22.078 -14.797 1 98.44 78 MET A CA 1
ATOM 626 C C . MET A 1 78 ? 1.944 -20.734 -15.516 1 98.44 78 MET A C 1
ATOM 628 O O . MET A 1 78 ? 1.327 -20.625 -16.578 1 98.44 78 MET A O 1
ATOM 632 N N . ARG A 1 79 ? 2.559 -19.719 -14.961 1 97.12 79 ARG A N 1
ATOM 633 C CA . ARG A 1 79 ? 2.484 -18.391 -15.586 1 97.12 79 ARG A CA 1
ATOM 634 C C . ARG A 1 79 ? 3.188 -18.391 -16.938 1 97.12 79 ARG A C 1
ATOM 636 O O . ARG A 1 79 ? 2.709 -17.766 -17.891 1 97.12 79 ARG A O 1
ATOM 643 N N . ALA A 1 80 ? 4.34 -19.078 -17.016 1 96.56 80 ALA A N 1
ATOM 644 C CA . ALA A 1 80 ? 5.055 -19.141 -18.281 1 96.56 80 ALA A CA 1
ATOM 645 C C . ALA A 1 80 ? 4.223 -19.844 -19.359 1 96.56 80 ALA A C 1
ATOM 647 O O . ALA A 1 80 ? 4.188 -19.391 -20.516 1 96.56 80 ALA A O 1
ATOM 648 N N . MET A 1 81 ? 3.557 -20.906 -18.969 1 98.19 81 MET A N 1
ATOM 649 C CA . MET A 1 81 ? 2.713 -21.641 -19.906 1 98.19 81 MET A CA 1
ATOM 650 C C . MET A 1 81 ? 1.567 -20.766 -20.406 1 98.19 81 MET A C 1
ATOM 652 O O . MET A 1 81 ? 1.331 -20.688 -21.609 1 98.19 81 MET A O 1
ATOM 656 N N . ILE A 1 82 ? 0.912 -20.062 -19.484 1 97.94 82 ILE A N 1
ATOM 657 C CA . ILE A 1 82 ? -0.229 -19.219 -19.828 1 97.94 82 ILE A CA 1
ATOM 658 C C . ILE A 1 82 ? 0.25 -17.984 -20.609 1 97.94 82 ILE A C 1
ATOM 660 O O . ILE A 1 82 ? -0.434 -17.516 -21.516 1 97.94 82 ILE A O 1
ATOM 664 N N . ASP A 1 83 ? 1.425 -17.531 -20.281 1 96.56 83 ASP A N 1
ATOM 665 C CA . ASP A 1 83 ? 2.041 -16.391 -20.938 1 96.56 83 ASP A CA 1
ATOM 666 C C . ASP A 1 83 ? 2.363 -16.703 -22.406 1 96.56 83 ASP A C 1
ATOM 668 O O . ASP A 1 83 ? 2.529 -15.797 -23.219 1 96.56 83 ASP A O 1
ATOM 672 N N . ALA A 1 84 ? 2.52 -17.953 -22.719 1 97.19 84 ALA A N 1
ATOM 673 C CA . ALA A 1 84 ? 2.809 -18.375 -24.078 1 97.19 84 ALA A CA 1
ATOM 674 C C . ALA A 1 84 ? 1.574 -18.25 -24.969 1 97.19 84 ALA A C 1
ATOM 676 O O . ALA A 1 84 ? 1.682 -18.234 -26.203 1 97.19 84 ALA A O 1
ATOM 677 N N . HIS A 1 85 ? 0.407 -18.188 -24.328 1 97.81 85 HIS A N 1
ATOM 678 C CA . HIS A 1 85 ? -0.823 -18 -25.094 1 97.81 85 HIS A CA 1
ATOM 679 C C . HIS A 1 85 ? -0.832 -16.641 -25.797 1 97.81 85 HIS A C 1
ATOM 681 O O . HIS A 1 85 ? -0.482 -15.633 -25.188 1 97.81 85 HIS A O 1
ATOM 687 N N . SER A 1 86 ? -1.295 -16.578 -26.984 1 96.31 86 SER A N 1
ATOM 688 C CA . SER A 1 86 ? -1.203 -15.383 -27.812 1 96.31 86 SER A CA 1
ATOM 689 C C . SER A 1 86 ? -2.049 -14.25 -27.234 1 96.31 86 SER A C 1
ATOM 691 O O . SER A 1 86 ? -1.733 -13.078 -27.438 1 96.31 86 SER A O 1
ATOM 693 N N . ASP A 1 87 ? -3.076 -14.578 -26.5 1 97 87 ASP A N 1
ATOM 694 C CA . ASP A 1 87 ? -4.012 -13.562 -26.031 1 97 87 ASP A CA 1
ATOM 695 C C . ASP A 1 87 ? -3.668 -13.109 -24.609 1 97 87 ASP A C 1
ATOM 697 O O . ASP A 1 87 ? -4.258 -12.156 -24.094 1 97 87 ASP A O 1
ATOM 701 N N . VAL A 1 88 ? -2.674 -13.773 -23.969 1 97.62 88 VAL A N 1
ATOM 702 C CA . VAL A 1 88 ? -2.496 -13.539 -22.547 1 97.62 88 VAL A CA 1
ATOM 703 C C . VAL A 1 88 ? -1.119 -12.93 -22.281 1 97.62 88 VAL A C 1
ATOM 705 O O . VAL A 1 88 ? -0.13 -13.336 -22.906 1 97.62 88 VAL A O 1
ATOM 708 N N . ARG A 1 89 ? -1.08 -11.938 -21.453 1 96.5 89 ARG A N 1
ATOM 709 C CA . ARG A 1 89 ? 0.167 -11.43 -20.891 1 96.5 89 ARG A CA 1
ATOM 710 C C . ARG A 1 89 ? 0.147 -11.5 -19.359 1 96.5 89 ARG A C 1
ATOM 712 O O . ARG A 1 89 ? -0.696 -10.867 -18.719 1 96.5 89 ARG A O 1
ATOM 719 N N . CYS A 1 90 ? 0.983 -12.273 -18.75 1 95.38 90 CYS A N 1
ATOM 720 C CA . CYS A 1 90 ? 1.077 -12.398 -17.297 1 95.38 90 CYS A CA 1
ATOM 721 C C . CYS A 1 90 ? 2.236 -11.57 -16.766 1 95.38 90 CYS A C 1
ATOM 723 O O . CYS A 1 90 ? 2.059 -10.781 -15.82 1 95.38 90 CYS A O 1
ATOM 725 N N . GLY A 1 91 ? 3.375 -11.75 -17.297 1 90.06 91 GLY A N 1
ATOM 726 C CA . GLY A 1 91 ? 4.547 -11.016 -16.844 1 90.06 91 GLY A CA 1
ATOM 727 C C . GLY A 1 91 ? 5.168 -11.609 -15.594 1 90.06 91 GLY A C 1
ATOM 728 O O . GLY A 1 91 ? 4.738 -12.656 -15.117 1 90.06 91 GLY A O 1
ATOM 729 N N . GLU A 1 92 ? 6.152 -10.93 -15.047 1 91.31 92 GLU A N 1
ATOM 730 C CA . GLU A 1 92 ? 6.914 -11.406 -13.891 1 91.31 92 GLU A CA 1
ATOM 731 C C . GLU A 1 92 ? 6.188 -11.094 -12.586 1 91.31 92 GLU A C 1
ATOM 733 O O . GLU A 1 92 ? 5.184 -10.375 -12.586 1 91.31 92 GLU A O 1
ATOM 738 N N . GLU A 1 93 ? 6.684 -11.695 -11.547 1 91.38 93 GLU A N 1
ATOM 739 C CA . GLU A 1 93 ? 6.148 -11.453 -10.211 1 91.38 93 GLU A CA 1
ATOM 740 C C . GLU A 1 93 ? 6.262 -9.977 -9.836 1 91.38 93 GLU A C 1
ATOM 742 O O . GLU A 1 93 ? 7.332 -9.383 -9.961 1 91.38 93 GLU A O 1
ATOM 747 N N . THR A 1 94 ? 5.141 -9.391 -9.336 1 93.25 94 THR A N 1
ATOM 748 C CA . THR A 1 94 ? 5.145 -7.961 -9.039 1 93.25 94 THR A CA 1
ATOM 749 C C . THR A 1 94 ? 5.605 -7.707 -7.609 1 93.25 94 THR A C 1
ATOM 751 O O . THR A 1 94 ? 6.23 -6.688 -7.324 1 93.25 94 THR A O 1
ATOM 754 N N . ARG A 1 95 ? 5.207 -8.5 -6.676 1 91.25 95 ARG A N 1
ATOM 755 C CA . ARG A 1 95 ? 5.543 -8.477 -5.254 1 91.25 95 ARG A CA 1
ATOM 756 C C . ARG A 1 95 ? 4.84 -7.328 -4.543 1 91.25 95 ARG A C 1
ATOM 758 O O . ARG A 1 95 ? 4.605 -7.391 -3.334 1 91.25 95 ARG A O 1
ATOM 765 N N . VAL A 1 96 ? 4.387 -6.316 -5.27 1 95 96 VAL A N 1
ATOM 766 C CA . VAL A 1 96 ? 3.773 -5.148 -4.645 1 95 96 VAL A CA 1
ATOM 767 C C . VAL A 1 96 ? 2.307 -5.434 -4.34 1 95 96 VAL A C 1
ATOM 769 O O . VAL A 1 96 ? 1.766 -4.941 -3.344 1 95 96 VAL A O 1
ATOM 772 N N . ILE A 1 97 ? 1.636 -6.203 -5.184 1 97.5 97 ILE A N 1
ATOM 773 C CA . ILE A 1 97 ? 0.208 -6.461 -5.027 1 97.5 97 ILE A CA 1
ATOM 774 C C . ILE A 1 97 ? -0.037 -7.23 -3.729 1 97.5 97 ILE A C 1
ATOM 776 O O . ILE A 1 97 ? -0.869 -6.828 -2.912 1 97.5 97 ILE A O 1
ATOM 780 N N . PRO A 1 98 ? 0.751 -8.289 -3.457 1 96.12 98 PRO A N 1
ATOM 781 C CA . PRO A 1 98 ? 0.542 -8.977 -2.18 1 96.12 98 PRO A CA 1
ATOM 782 C C . PRO A 1 98 ? 0.816 -8.078 -0.976 1 96.12 98 PRO A C 1
ATOM 784 O O . PRO A 1 98 ? 0.182 -8.227 0.071 1 96.12 98 PRO A O 1
ATOM 787 N N . ARG A 1 99 ? 1.758 -7.219 -1.111 1 94.19 99 ARG A N 1
ATOM 788 C CA . ARG A 1 99 ? 2.066 -6.301 -0.018 1 94.19 99 ARG A CA 1
ATOM 789 C C . ARG A 1 99 ? 0.89 -5.375 0.267 1 94.19 99 ARG A C 1
ATOM 791 O O . ARG A 1 99 ? 0.537 -5.148 1.427 1 94.19 99 ARG A O 1
ATOM 798 N N . LEU A 1 100 ? 0.357 -4.832 -0.747 1 96.94 100 LEU A N 1
ATOM 799 C CA . LEU A 1 100 ? -0.809 -3.965 -0.603 1 96.94 100 LEU A CA 1
ATOM 800 C C . LEU A 1 100 ? -1.975 -4.723 0.023 1 96.94 100 LEU A C 1
ATOM 802 O O . LEU A 1 100 ? -2.65 -4.207 0.915 1 96.94 100 LEU A O 1
ATOM 806 N N . LEU A 1 101 ? -2.186 -5.918 -0.454 1 97.62 101 LEU A N 1
ATOM 807 C CA . LEU A 1 101 ? -3.271 -6.738 0.067 1 97.62 101 LEU A CA 1
ATOM 808 C C . LEU A 1 101 ? -3.029 -7.098 1.53 1 97.62 101 LEU A C 1
ATOM 810 O O . LEU A 1 101 ? -3.975 -7.188 2.316 1 97.62 101 LEU A O 1
ATOM 814 N N . GLY A 1 102 ? -1.759 -7.34 1.842 1 94.56 102 GLY A N 1
ATOM 815 C CA . GLY A 1 102 ? -1.406 -7.57 3.232 1 94.56 102 GLY A CA 1
ATOM 816 C C . GLY A 1 102 ? -1.705 -6.387 4.133 1 94.56 102 GLY A C 1
ATOM 817 O O . GLY A 1 102 ? -2.201 -6.555 5.246 1 94.56 102 GLY A O 1
ATOM 818 N N . MET A 1 103 ? -1.421 -5.23 3.67 1 92.88 103 MET A N 1
ATOM 819 C CA . MET A 1 103 ? -1.722 -4.008 4.41 1 92.88 103 MET A CA 1
ATOM 820 C C . MET A 1 103 ? -3.221 -3.875 4.652 1 92.88 103 MET A C 1
ATOM 822 O O . MET A 1 103 ? -3.65 -3.588 5.773 1 92.88 103 MET A O 1
ATOM 826 N N . ARG A 1 104 ? -3.977 -4.07 3.627 1 95.12 104 ARG A N 1
ATOM 827 C CA . ARG A 1 104 ? -5.43 -4.008 3.736 1 95.12 104 ARG A CA 1
ATOM 828 C C . ARG A 1 104 ? -5.945 -5.027 4.746 1 95.12 104 ARG A C 1
ATOM 830 O O . ARG A 1 104 ? -6.832 -4.719 5.551 1 95.12 104 ARG A O 1
ATOM 837 N N . ALA A 1 105 ? -5.391 -6.195 4.688 1 94 105 ALA A N 1
ATOM 838 C CA . ALA A 1 105 ? -5.801 -7.246 5.613 1 94 105 ALA A CA 1
ATOM 839 C C . ALA A 1 105 ? -5.504 -6.852 7.059 1 94 105 ALA A C 1
ATOM 841 O O . ALA A 1 105 ? -6.293 -7.141 7.961 1 94 105 ALA A O 1
ATOM 842 N N . GLN A 1 106 ? -4.418 -6.223 7.27 1 91 106 GLN A N 1
ATOM 843 C CA . GLN A 1 106 ? -4.047 -5.77 8.602 1 91 106 GLN A CA 1
ATOM 844 C C . GLN A 1 106 ? -5.02 -4.715 9.117 1 91 106 GLN A C 1
ATOM 846 O O . GLN A 1 106 ? -5.375 -4.711 10.297 1 91 106 GLN A O 1
ATOM 851 N N . TRP A 1 107 ? -5.383 -3.816 8.242 1 90.12 107 TRP A N 1
ATOM 852 C CA . TRP A 1 107 ? -6.352 -2.791 8.617 1 90.12 107 TRP A CA 1
ATOM 853 C C . TRP A 1 107 ? -7.672 -3.42 9.047 1 90.12 107 TRP A C 1
ATOM 855 O O . TRP A 1 107 ? -8.32 -2.947 9.984 1 90.12 107 TRP A O 1
ATOM 865 N N . GLU A 1 108 ? -8.086 -4.445 8.398 1 90.31 108 GLU A N 1
ATOM 866 C CA . GLU A 1 108 ? -9.367 -5.102 8.656 1 90.31 108 GLU A CA 1
ATOM 867 C C . GLU A 1 108 ? -9.32 -5.906 9.953 1 90.31 108 GLU A C 1
ATOM 869 O O . GLU A 1 108 ? -10.312 -5.977 10.68 1 90.31 108 GLU A O 1
ATOM 874 N N . LYS A 1 109 ? -8.219 -6.492 10.195 1 90.25 109 LYS A N 1
ATOM 875 C CA . LYS A 1 109 ? -8.078 -7.387 11.344 1 90.25 109 LYS A CA 1
ATOM 876 C C . LYS A 1 109 ? -7.969 -6.602 12.641 1 90.25 109 LYS A C 1
ATOM 878 O O . LYS A 1 109 ? -8.406 -7.066 13.695 1 90.25 109 LYS A O 1
ATOM 883 N N . SER A 1 110 ? -7.398 -5.422 12.578 1 91 110 SER A N 1
ATOM 884 C CA . SER A 1 110 ? -7.242 -4.578 13.758 1 91 110 SER A CA 1
ATOM 885 C C . SER A 1 110 ? -8.508 -3.775 14.031 1 91 110 SER A C 1
ATOM 887 O O . SER A 1 110 ? -8.844 -2.855 13.281 1 91 110 SER A O 1
ATOM 889 N N . PRO A 1 111 ? -9.164 -4.129 15.094 1 88.44 111 PRO A N 1
ATOM 890 C CA . PRO A 1 111 ? -10.375 -3.363 15.406 1 88.44 111 PRO A CA 1
ATOM 891 C C . PRO A 1 111 ? -10.102 -1.869 15.57 1 88.44 111 PRO A C 1
ATOM 893 O O . PRO A 1 111 ? -10.914 -1.041 15.148 1 88.44 111 PRO A O 1
ATOM 896 N N . LYS A 1 112 ? -9.016 -1.61 16.109 1 86.12 112 LYS A N 1
ATOM 897 C CA . LYS A 1 112 ? -8.641 -0.215 16.312 1 86.12 112 LYS A CA 1
ATOM 898 C C . LYS A 1 112 ? -8.422 0.498 14.984 1 86.12 112 LYS A C 1
ATOM 900 O O . LYS A 1 112 ? -8.969 1.579 14.758 1 86.12 112 LYS A O 1
ATOM 905 N N . GLU A 1 113 ? -7.672 -0.104 14.141 1 87.44 113 GLU A N 1
ATOM 906 C CA . GLU A 1 113 ? -7.383 0.497 12.844 1 87.44 113 GLU A CA 1
ATOM 907 C C . GLU A 1 113 ? -8.641 0.574 11.984 1 87.44 113 GLU A C 1
ATOM 909 O O . GLU A 1 113 ? -8.867 1.568 11.289 1 87.44 113 GLU A O 1
ATOM 914 N N . HIS A 1 114 ? -9.359 -0.416 12.086 1 89.38 114 HIS A N 1
ATOM 915 C CA . HIS A 1 114 ? -10.602 -0.442 11.32 1 89.38 114 HIS A CA 1
ATOM 916 C C . HIS A 1 114 ? -11.531 0.69 11.742 1 89.38 114 HIS A C 1
ATOM 918 O O . HIS A 1 114 ? -12.117 1.363 10.891 1 89.38 114 HIS A O 1
ATOM 924 N N . ALA A 1 115 ? -11.672 0.879 12.992 1 87.56 115 ALA A N 1
ATOM 925 C CA . ALA A 1 115 ? -12.531 1.938 13.523 1 87.56 115 ALA A CA 1
ATOM 926 C C . ALA A 1 115 ? -12.023 3.314 13.102 1 87.56 115 ALA A C 1
ATOM 928 O O . ALA A 1 115 ? -12.812 4.203 12.773 1 87.56 115 ALA A O 1
ATOM 929 N N . ARG A 1 116 ? -10.742 3.475 13.062 1 87.12 116 ARG A N 1
ATOM 930 C CA . ARG A 1 116 ? -10.133 4.738 12.648 1 87.12 116 ARG A CA 1
ATOM 931 C C . ARG A 1 116 ? -10.422 5.027 11.18 1 87.12 116 ARG A C 1
ATOM 933 O O . ARG A 1 116 ? -10.711 6.172 10.812 1 87.12 116 ARG A O 1
ATOM 940 N N . LEU A 1 117 ? -10.328 4.008 10.406 1 90.69 117 LEU A N 1
ATOM 941 C CA . LEU A 1 117 ? -10.602 4.16 8.984 1 90.69 117 LEU A CA 1
ATOM 942 C C . LEU A 1 117 ? -12.062 4.523 8.742 1 90.69 117 LEU A C 1
ATOM 944 O O . LEU A 1 117 ? -12.359 5.422 7.953 1 90.69 117 LEU A O 1
ATOM 948 N N . GLU A 1 118 ? -12.891 3.91 9.492 1 89.56 118 GLU A N 1
ATOM 949 C CA . GLU A 1 118 ? -14.312 4.195 9.352 1 89.56 118 GLU A CA 1
ATOM 950 C C . GLU A 1 118 ? -14.633 5.633 9.758 1 89.56 118 GLU A C 1
ATOM 952 O O . GLU A 1 118 ? -15.414 6.316 9.086 1 89.56 118 GLU A O 1
ATOM 957 N N . GLU A 1 119 ? -14.031 6.035 10.789 1 86.75 119 GLU A N 1
ATOM 958 C CA . GLU A 1 119 ? -14.25 7.398 11.266 1 86.75 119 GLU A CA 1
ATOM 959 C C . GLU A 1 119 ? -13.727 8.422 10.258 1 86.75 119 GLU A C 1
ATOM 961 O O . GLU A 1 119 ? -14.242 9.547 10.188 1 86.75 119 GLU A O 1
ATOM 966 N N . ALA A 1 120 ? -12.789 8 9.492 1 90.88 120 ALA A N 1
ATOM 967 C CA . ALA A 1 120 ? -12.188 8.898 8.516 1 90.88 120 ALA A CA 1
ATOM 968 C C . ALA A 1 120 ? -12.922 8.828 7.18 1 90.88 120 ALA A C 1
ATOM 970 O O . ALA A 1 120 ? -12.477 9.406 6.184 1 90.88 120 ALA A O 1
ATOM 971 N N . GLY A 1 121 ? -14 8.07 7.129 1 91.12 121 GLY A N 1
ATOM 972 C CA . GLY A 1 121 ? -14.773 7.938 5.902 1 91.12 121 GLY A CA 1
ATOM 973 C C . GLY A 1 121 ? -14.18 6.934 4.934 1 91.12 121 GLY A C 1
ATOM 974 O O . GLY A 1 121 ? -14.602 6.859 3.773 1 91.12 121 GLY A O 1
ATOM 975 N N . LEU A 1 122 ? -13.188 6.27 5.387 1 94.19 122 LEU A N 1
ATOM 976 C CA . LEU A 1 122 ? -12.586 5.219 4.57 1 94.19 122 LEU A CA 1
ATOM 977 C C . LEU A 1 122 ? -13.328 3.9 4.754 1 94.19 122 LEU A C 1
ATOM 979 O O . LEU A 1 122 ? -12.766 2.936 5.277 1 94.19 122 LEU A O 1
ATOM 983 N N . THR A 1 123 ? -14.516 3.877 4.148 1 92.81 123 THR A N 1
ATOM 984 C CA . THR A 1 123 ? -15.367 2.691 4.203 1 92.81 123 THR A CA 1
ATOM 985 C C . THR A 1 123 ? -14.766 1.559 3.377 1 92.81 123 THR A C 1
ATOM 987 O O . THR A 1 123 ? -13.805 1.768 2.633 1 92.81 123 THR A O 1
ATOM 990 N N . GLY A 1 124 ? -15.367 0.418 3.555 1 93.38 124 GLY A N 1
ATOM 991 C CA . GLY A 1 124 ? -14.945 -0.722 2.756 1 93.38 124 GLY A CA 1
ATOM 992 C C . GLY A 1 124 ? -14.969 -0.448 1.265 1 93.38 124 GLY A C 1
ATOM 993 O O . GLY A 1 124 ? -14.039 -0.83 0.544 1 93.38 124 GLY A O 1
ATOM 994 N N . SER A 1 125 ? -15.961 0.251 0.829 1 94.31 125 SER A N 1
ATOM 995 C CA . SER A 1 125 ? -16.094 0.526 -0.597 1 94.31 125 SER A CA 1
ATOM 996 C C . SER A 1 125 ? -15.008 1.471 -1.089 1 94.31 125 SER A C 1
ATOM 998 O O . SER A 1 125 ? -14.492 1.308 -2.197 1 94.31 125 SER A O 1
ATOM 1000 N N . VAL A 1 126 ? -14.664 2.49 -0.272 1 95.31 126 VAL A N 1
ATOM 1001 C CA . VAL A 1 126 ? -13.617 3.432 -0.654 1 95.31 126 VAL A CA 1
ATOM 1002 C C . VAL A 1 126 ? -12.273 2.707 -0.736 1 95.31 126 VAL A C 1
ATOM 1004 O O . VAL A 1 126 ? -11.523 2.887 -1.696 1 95.31 126 VAL A O 1
ATOM 1007 N N . ILE A 1 127 ? -12.031 1.881 0.25 1 96.56 127 ILE A N 1
ATOM 1008 C CA . ILE A 1 127 ? -10.797 1.11 0.282 1 96.56 127 ILE A CA 1
ATOM 1009 C C . ILE A 1 127 ? -10.758 0.144 -0.899 1 96.56 127 ILE A C 1
ATOM 1011 O O . ILE A 1 127 ? -9.727 0.002 -1.561 1 96.56 127 ILE A O 1
ATOM 1015 N N . ASP A 1 128 ? -11.898 -0.499 -1.196 1 97.12 128 ASP A N 1
ATOM 1016 C CA . ASP A 1 128 ? -11.992 -1.403 -2.338 1 97.12 128 ASP A CA 1
ATOM 1017 C C . ASP A 1 128 ? -11.641 -0.683 -3.639 1 97.12 128 ASP A C 1
ATOM 1019 O O . ASP A 1 128 ? -10.891 -1.211 -4.465 1 97.12 128 ASP A O 1
ATOM 1023 N N . ASP A 1 129 ? -12.164 0.511 -3.787 1 95.94 129 ASP A N 1
ATOM 1024 C CA . ASP A 1 129 ? -11.906 1.296 -4.988 1 95.94 129 ASP A CA 1
ATOM 1025 C C . ASP A 1 129 ? -10.43 1.66 -5.102 1 95.94 129 ASP A C 1
ATOM 1027 O O . ASP A 1 129 ? -9.844 1.574 -6.184 1 95.94 129 ASP A O 1
ATOM 1031 N N . ALA A 1 130 ? -9.852 2.051 -3.996 1 97.56 130 ALA A N 1
ATOM 1032 C CA . ALA A 1 130 ? -8.445 2.449 -3.982 1 97.56 130 ALA A CA 1
ATOM 1033 C C . ALA A 1 130 ? -7.535 1.264 -4.285 1 97.56 130 ALA A C 1
ATOM 1035 O O . ALA A 1 130 ? -6.645 1.355 -5.133 1 97.56 130 ALA A O 1
ATOM 1036 N N . ILE A 1 131 ? -7.777 0.121 -3.652 1 98.19 131 ILE A N 1
ATOM 1037 C CA . ILE A 1 131 ? -6.977 -1.088 -3.83 1 98.19 131 ILE A CA 1
ATOM 1038 C C . ILE A 1 131 ? -7.113 -1.59 -5.266 1 98.19 131 ILE A C 1
ATOM 1040 O O . ILE A 1 131 ? -6.113 -1.917 -5.91 1 98.19 131 ILE A O 1
ATOM 1044 N N . SER A 1 132 ? -8.344 -1.613 -5.758 1 97.81 132 SER A N 1
ATOM 1045 C CA . SER A 1 132 ? -8.57 -2.107 -7.113 1 97.81 132 SER A CA 1
ATOM 1046 C C . SER A 1 132 ? -7.898 -1.208 -8.148 1 97.81 132 SER A C 1
ATOM 1048 O O . SER A 1 132 ? -7.352 -1.695 -9.141 1 97.81 132 SER A O 1
ATOM 1050 N N . ALA A 1 133 ? -7.918 0.116 -7.906 1 96.44 133 ALA A N 1
ATOM 1051 C CA . ALA A 1 133 ? -7.285 1.048 -8.836 1 96.44 133 ALA A CA 1
ATOM 1052 C C . ALA A 1 133 ? -5.777 0.817 -8.906 1 96.44 133 ALA A C 1
ATOM 1054 O O . ALA A 1 133 ? -5.199 0.779 -9.992 1 96.44 133 ALA A O 1
ATOM 1055 N N . PHE A 1 134 ? -5.152 0.647 -7.75 1 98 134 PHE A N 1
ATOM 1056 C CA . PHE A 1 134 ? -3.721 0.369 -7.688 1 98 134 PHE A CA 1
ATOM 1057 C C . PHE A 1 134 ? -3.385 -0.917 -8.43 1 98 134 PHE A C 1
ATOM 1059 O O . PHE A 1 134 ? -2.512 -0.927 -9.305 1 98 134 PHE A O 1
ATOM 1066 N N . ILE A 1 135 ? -4.086 -1.995 -8.109 1 98.5 135 ILE A N 1
ATOM 1067 C CA . ILE A 1 135 ? -3.803 -3.322 -8.648 1 98.5 135 ILE A CA 1
ATOM 1068 C C . ILE A 1 135 ? -4.012 -3.322 -10.156 1 98.5 135 ILE A C 1
ATOM 1070 O O . ILE A 1 135 ? -3.207 -3.887 -10.906 1 98.5 135 ILE A O 1
ATOM 1074 N N . LEU A 1 136 ? -5.055 -2.676 -10.586 1 97.25 136 LEU A N 1
ATOM 1075 C CA . LEU A 1 136 ? -5.383 -2.654 -12.008 1 97.25 136 LEU A CA 1
ATOM 1076 C C . LEU A 1 136 ? -4.297 -1.938 -12.805 1 97.25 136 LEU A C 1
ATOM 1078 O O . LEU A 1 136 ? -3.891 -2.41 -13.867 1 97.25 136 LEU A O 1
ATOM 1082 N N . GLU A 1 137 ? -3.773 -0.782 -12.289 1 96.44 137 GLU A N 1
ATOM 1083 C CA . GLU A 1 137 ? -2.691 -0.069 -12.961 1 96.44 137 GLU A CA 1
ATOM 1084 C C . GLU A 1 137 ? -1.444 -0.941 -13.07 1 96.44 137 GLU A C 1
ATOM 1086 O O . GLU A 1 137 ? -0.793 -0.968 -14.117 1 96.44 137 GLU A O 1
ATOM 1091 N N . VAL A 1 138 ? -1.177 -1.68 -12.023 1 97.5 138 VAL A N 1
ATOM 1092 C CA . VAL A 1 138 ? 0.008 -2.531 -12 1 97.5 138 VAL A CA 1
ATOM 1093 C C . VAL A 1 138 ? -0.138 -3.645 -13.031 1 97.5 138 VAL A C 1
ATOM 1095 O O . VAL A 1 138 ? 0.743 -3.84 -13.875 1 97.5 138 VAL A O 1
ATOM 1098 N N . ILE A 1 139 ? -1.261 -4.332 -12.984 1 97.81 139 ILE A N 1
ATOM 1099 C CA . ILE A 1 139 ? -1.453 -5.488 -13.852 1 97.81 139 ILE A CA 1
ATOM 1100 C C . ILE A 1 139 ? -1.479 -5.043 -15.312 1 97.81 139 ILE A C 1
ATOM 1102 O O . ILE A 1 139 ? -0.877 -5.688 -16.172 1 97.81 139 ILE A O 1
ATOM 1106 N N . ALA A 1 140 ? -2.064 -3.926 -15.602 1 96.19 140 ALA A N 1
ATOM 1107 C CA . ALA A 1 140 ? -2.234 -3.459 -16.969 1 96.19 140 ALA A CA 1
ATOM 1108 C C . ALA A 1 140 ? -0.914 -2.957 -17.547 1 96.19 140 ALA A C 1
ATOM 1110 O O . ALA A 1 140 ? -0.629 -3.16 -18.734 1 96.19 140 ALA A O 1
ATOM 1111 N N . LYS A 1 141 ? -0.045 -2.41 -16.703 1 95 141 LYS A N 1
ATOM 1112 C CA . LYS A 1 141 ? 0.987 -1.568 -17.312 1 95 141 LYS A CA 1
ATOM 1113 C C . LYS A 1 141 ? 2.377 -2.16 -17.078 1 95 141 LYS A C 1
ATOM 1115 O O . LYS A 1 141 ? 3.365 -1.655 -17.625 1 95 141 LYS A O 1
ATOM 1120 N N . HIS A 1 142 ? 2.508 -3.252 -16.328 1 93.31 142 HIS A N 1
ATOM 1121 C CA . HIS A 1 142 ? 3.854 -3.734 -16.047 1 93.31 142 HIS A CA 1
ATOM 1122 C C . HIS A 1 142 ? 4.379 -4.598 -17.188 1 93.31 142 HIS A C 1
ATOM 1124 O O . HIS A 1 142 ? 5.438 -5.223 -17.062 1 93.31 142 HIS A O 1
ATOM 1130 N N . GLY A 1 143 ? 3.689 -4.652 -18.281 1 90.94 143 GLY A N 1
ATOM 1131 C CA . GLY A 1 143 ? 4.074 -5.375 -19.484 1 90.94 143 GLY A CA 1
ATOM 1132 C C . GLY A 1 143 ? 3.33 -4.914 -20.719 1 90.94 143 GLY A C 1
ATOM 1133 O O . GLY A 1 143 ? 2.664 -3.879 -20.703 1 90.94 143 GLY A O 1
ATOM 1134 N N . ARG A 1 144 ? 3.424 -5.633 -21.766 1 89.88 144 ARG A N 1
ATOM 1135 C CA . ARG A 1 144 ? 2.756 -5.277 -23.016 1 89.88 144 ARG A CA 1
ATOM 1136 C C . ARG A 1 144 ? 1.241 -5.383 -22.875 1 89.88 144 ARG A C 1
ATOM 1138 O O . ARG A 1 144 ? 0.74 -6.215 -22.109 1 89.88 144 ARG A O 1
ATOM 1145 N N . PRO A 1 145 ? 0.547 -4.535 -23.578 1 92.06 145 PRO A N 1
ATOM 1146 C CA . PRO A 1 145 ? -0.907 -4.715 -23.562 1 92.06 145 PRO A CA 1
ATOM 1147 C C . PRO A 1 145 ? -1.339 -6.055 -24.156 1 92.06 145 PRO A C 1
ATOM 1149 O O . PRO A 1 145 ? -0.625 -6.629 -24.984 1 92.06 145 PRO A O 1
ATOM 1152 N N . ALA A 1 146 ? -2.467 -6.566 -23.703 1 94.69 146 ALA A N 1
ATOM 1153 C CA . ALA A 1 146 ? -3.016 -7.828 -24.203 1 94.69 146 ALA A CA 1
ATOM 1154 C C . ALA A 1 146 ? -4.52 -7.91 -23.953 1 94.69 146 ALA A C 1
ATOM 1156 O O . ALA A 1 146 ? -5.039 -7.25 -23.047 1 94.69 146 ALA A O 1
ATOM 1157 N N . PRO A 1 147 ? -5.176 -8.711 -24.703 1 95 147 PRO A N 1
ATOM 1158 C CA . PRO A 1 147 ? -6.617 -8.875 -24.5 1 95 147 PRO A CA 1
ATOM 1159 C C . PRO A 1 147 ? -6.953 -9.453 -23.125 1 95 147 PRO A C 1
ATOM 1161 O O . PRO A 1 147 ? -7.984 -9.102 -22.547 1 95 147 PRO A O 1
ATOM 1164 N N . ARG A 1 148 ? -6.113 -10.383 -22.688 1 97.31 148 ARG A N 1
ATOM 1165 C CA . ARG A 1 148 ? -6.254 -10.984 -21.359 1 97.31 148 ARG A CA 1
ATOM 1166 C C . ARG A 1 148 ? -5.027 -10.711 -20.5 1 97.31 148 ARG A C 1
ATOM 1168 O O . ARG A 1 148 ? -3.893 -10.883 -20.953 1 97.31 148 ARG A O 1
ATOM 1175 N N . LEU A 1 149 ? -5.285 -10.172 -19.328 1 98 149 LEU A N 1
ATOM 1176 C CA . LEU A 1 149 ? -4.191 -9.844 -18.422 1 98 149 LEU A CA 1
ATOM 1177 C C . LEU A 1 149 ? -4.137 -10.828 -17.25 1 98 149 LEU A C 1
ATOM 1179 O O . LEU A 1 149 ? -5.172 -11.289 -16.781 1 98 149 LEU A O 1
ATOM 1183 N N . CYS A 1 150 ? -2.957 -11.109 -16.875 1 98.19 150 CYS A N 1
ATOM 1184 C CA . CYS A 1 150 ? -2.682 -12.094 -15.836 1 98.19 150 CYS A CA 1
ATOM 1185 C C . CYS A 1 150 ? -1.7 -11.547 -14.805 1 98.19 150 CYS A C 1
ATOM 1187 O O . CYS A 1 150 ? -0.802 -10.773 -15.148 1 98.19 150 CYS A O 1
ATOM 1189 N N . ASN A 1 151 ? -1.956 -11.812 -13.57 1 98.19 151 ASN A N 1
ATOM 1190 C CA . ASN A 1 151 ? -1.012 -11.57 -12.484 1 98.19 151 ASN A CA 1
ATOM 1191 C C . ASN A 1 151 ? -0.541 -12.875 -11.852 1 98.19 151 ASN A C 1
ATOM 1193 O O . ASN A 1 151 ? -1.353 -13.75 -11.547 1 98.19 151 ASN A O 1
ATOM 1197 N N . LYS A 1 152 ? 0.675 -12.945 -11.695 1 97.06 152 LYS A N 1
ATOM 1198 C CA . LYS A 1 152 ? 1.21 -14.031 -10.891 1 97.06 152 LYS A CA 1
ATOM 1199 C C . LYS A 1 152 ? 2.012 -13.5 -9.703 1 97.06 152 LYS A C 1
ATOM 1201 O O . LYS A 1 152 ? 3.135 -13.023 -9.875 1 97.06 152 LYS A O 1
ATOM 1206 N N . ASP A 1 153 ? 1.479 -13.562 -8.641 1 97.19 153 ASP A N 1
ATOM 1207 C CA . ASP A 1 153 ? 2.043 -13.406 -7.305 1 97.19 153 ASP A CA 1
ATOM 1208 C C . ASP A 1 153 ? 1.544 -14.508 -6.367 1 97.19 153 ASP A C 1
ATOM 1210 O O . ASP A 1 153 ? 0.382 -14.492 -5.957 1 97.19 153 ASP A O 1
ATOM 1214 N N . PRO A 1 154 ? 2.412 -15.344 -5.93 1 97.12 154 PRO A N 1
ATOM 1215 C CA . PRO A 1 154 ? 1.946 -16.562 -5.262 1 97.12 154 PRO A CA 1
ATOM 1216 C C . PRO A 1 154 ? 0.975 -16.266 -4.117 1 97.12 154 PRO A C 1
ATOM 1218 O O . PRO A 1 154 ? -0.117 -16.844 -4.07 1 97.12 154 PRO A O 1
ATOM 1221 N N . PHE A 1 155 ? 1.221 -15.312 -3.363 1 96.81 155 PHE A N 1
ATOM 1222 C CA . PHE A 1 155 ? 0.487 -15.133 -2.115 1 96.81 155 PHE A CA 1
ATOM 1223 C C . PHE A 1 155 ? -0.735 -14.25 -2.328 1 96.81 155 PHE A C 1
ATOM 1225 O O . PHE A 1 155 ? -1.508 -14.016 -1.396 1 96.81 155 PHE A O 1
ATOM 1232 N N . VAL A 1 156 ? -0.975 -13.75 -3.539 1 98.38 156 VAL A N 1
ATOM 1233 C CA . VAL A 1 156 ? -2.221 -13.039 -3.814 1 98.38 156 VAL A CA 1
ATOM 1234 C C . VAL A 1 156 ? -3.41 -13.938 -3.486 1 98.38 156 VAL A C 1
ATOM 1236 O O . VAL A 1 156 ? -4.449 -13.461 -3.023 1 98.38 156 VAL A O 1
ATOM 1239 N N . LEU A 1 157 ? -3.186 -15.227 -3.645 1 98.5 157 LEU A N 1
ATOM 1240 C CA . LEU A 1 157 ? -4.305 -16.156 -3.473 1 98.5 157 LEU A CA 1
ATOM 1241 C C . LEU A 1 157 ? -4.586 -16.391 -1.993 1 98.5 157 LEU A C 1
ATOM 1243 O O . LEU A 1 157 ? -5.59 -17.016 -1.643 1 98.5 157 LEU A O 1
ATOM 1247 N N . ARG A 1 158 ? -3.795 -15.836 -1.094 1 97.12 158 ARG A N 1
ATOM 1248 C CA . ARG A 1 158 ? -4.195 -15.742 0.307 1 97.12 158 ARG A CA 1
ATOM 1249 C C . ARG A 1 158 ? -5.379 -14.797 0.476 1 97.12 158 ARG A C 1
ATOM 1251 O O . ARG A 1 158 ? -6.027 -14.789 1.525 1 97.12 158 ARG A O 1
ATOM 1258 N N . SER A 1 159 ? -5.633 -14.023 -0.541 1 98.31 159 SER A N 1
ATOM 1259 C CA . SER A 1 159 ? -6.73 -13.062 -0.516 1 98.31 159 SER A CA 1
ATOM 1260 C C . SER A 1 159 ? -7.719 -13.32 -1.646 1 98.31 159 SER A C 1
ATOM 1262 O O . S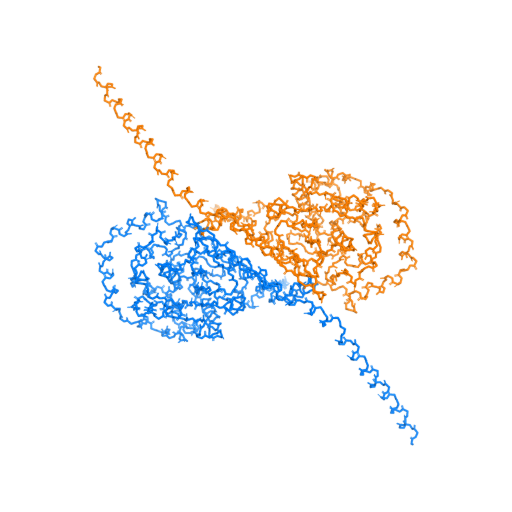ER A 1 159 ? -8.297 -12.391 -2.201 1 98.31 159 SER A O 1
ATOM 1264 N N . THR A 1 160 ? -7.91 -14.555 -2 1 98.75 160 THR A N 1
ATOM 1265 C CA . THR A 1 160 ? -8.727 -14.922 -3.152 1 98.75 160 THR A CA 1
ATOM 1266 C C . THR A 1 160 ? -10.141 -14.359 -3.018 1 98.75 160 THR A C 1
ATOM 1268 O O . THR A 1 160 ? -10.664 -13.758 -3.955 1 98.75 160 THR A O 1
ATOM 1271 N N . LYS A 1 161 ? -10.781 -14.492 -1.849 1 98.31 161 LYS A N 1
ATOM 1272 C CA . LYS A 1 161 ? -12.148 -14.023 -1.636 1 98.31 161 LYS A CA 1
ATOM 1273 C C . LYS A 1 161 ? -12.242 -12.508 -1.817 1 98.31 161 LYS A C 1
ATOM 1275 O O . LYS A 1 161 ? -13.148 -12.016 -2.496 1 98.31 161 LYS A O 1
ATOM 1280 N N . TYR A 1 162 ? -11.344 -11.805 -1.266 1 98.44 162 TYR A N 1
ATOM 1281 C CA . TYR A 1 162 ? -11.352 -10.352 -1.356 1 98.44 162 TYR A CA 1
ATOM 1282 C C . TYR A 1 162 ? -11.07 -9.891 -2.783 1 98.44 162 TYR A C 1
ATOM 1284 O O . TYR A 1 162 ? -11.727 -8.984 -3.291 1 98.44 162 TYR A O 1
ATOM 1292 N N . VAL A 1 163 ? -9.992 -10.539 -3.432 1 98.81 163 VAL A N 1
ATOM 1293 C CA . VAL A 1 163 ? -9.641 -10.164 -4.797 1 98.81 163 VAL A CA 1
ATOM 1294 C C . VAL A 1 163 ? -10.82 -10.445 -5.727 1 98.81 163 VAL A C 1
ATOM 1296 O O . VAL A 1 163 ? -11.102 -9.664 -6.641 1 98.81 163 VAL A O 1
ATOM 1299 N N . HIS A 1 164 ? -11.531 -11.516 -5.469 1 98.69 164 HIS A N 1
ATOM 1300 C CA . HIS A 1 164 ? -12.719 -11.82 -6.258 1 98.69 164 HIS A CA 1
ATOM 1301 C C . HIS A 1 164 ? -13.812 -10.773 -6.047 1 98.69 164 HIS A C 1
ATOM 1303 O O . HIS A 1 164 ? -14.555 -10.445 -6.977 1 98.69 164 HIS A O 1
ATOM 1309 N N . LYS A 1 165 ? -13.898 -10.258 -4.852 1 98 165 LYS A N 1
ATOM 1310 C CA . LYS A 1 165 ? -14.867 -9.203 -4.559 1 98 165 LYS A CA 1
ATOM 1311 C C . LYS A 1 165 ? -14.578 -7.945 -5.375 1 98 165 LYS A C 1
ATOM 1313 O O . LYS A 1 165 ? -15.492 -7.344 -5.949 1 98 165 LYS A O 1
ATOM 1318 N N . ILE A 1 166 ? -13.305 -7.562 -5.477 1 97.75 166 ILE A N 1
ATOM 1319 C CA . ILE A 1 166 ? -12.992 -6.273 -6.086 1 97.75 166 ILE A CA 1
ATOM 1320 C C . ILE A 1 166 ? -12.789 -6.449 -7.59 1 97.75 166 ILE A C 1
ATOM 1322 O O . ILE A 1 166 ? -12.812 -5.473 -8.344 1 97.75 166 ILE A O 1
ATOM 1326 N N . PHE A 1 167 ? -12.547 -7.633 -8.078 1 98.25 167 PHE A N 1
ATOM 1327 C CA . PHE A 1 167 ? -12.508 -8.016 -9.484 1 98.25 167 PHE A CA 1
ATOM 1328 C C . PHE A 1 167 ? -13.445 -9.18 -9.758 1 98.25 167 PHE A C 1
ATOM 1330 O O . PHE A 1 167 ? -13 -10.32 -9.938 1 98.25 167 PHE A O 1
ATOM 1337 N N . PRO A 1 168 ? -14.664 -8.914 -9.984 1 97.56 168 PRO A N 1
ATOM 1338 C CA . PRO A 1 168 ? -15.695 -9.953 -9.898 1 97.56 168 PRO A CA 1
ATOM 1339 C C . PRO A 1 168 ? -15.641 -10.945 -11.062 1 97.56 168 PRO A C 1
ATOM 1341 O O . PRO A 1 168 ? -16.172 -12.047 -10.961 1 97.56 168 PRO A O 1
ATOM 1344 N N . ASN A 1 169 ? -15.023 -10.594 -12.148 1 98.12 169 ASN A N 1
ATOM 1345 C CA . ASN A 1 169 ? -14.977 -11.484 -13.297 1 98.12 169 ASN A CA 1
ATOM 1346 C C . ASN A 1 169 ? -13.633 -12.203 -13.398 1 98.12 169 ASN A C 1
ATOM 1348 O O . ASN A 1 169 ? -13.344 -12.859 -14.398 1 98.12 169 ASN A O 1
ATOM 1352 N N . SER A 1 170 ? -12.789 -12.102 -12.383 1 98.62 170 SER A N 1
ATOM 1353 C CA . SER A 1 170 ? -11.469 -12.703 -12.391 1 98.62 170 SER A CA 1
ATOM 1354 C C . SER A 1 170 ? -11.539 -14.203 -12.125 1 98.62 170 SER A C 1
ATOM 1356 O O . SER A 1 170 ? -12.469 -14.672 -11.469 1 98.62 170 SER A O 1
ATOM 1358 N N . LYS A 1 171 ? -10.656 -14.906 -12.656 1 98.88 171 LYS A N 1
ATOM 1359 C CA . LYS A 1 171 ? -10.492 -16.328 -12.406 1 98.88 171 LYS A CA 1
ATOM 1360 C C . LYS A 1 171 ? -9.125 -16.625 -11.789 1 98.88 171 LYS A C 1
ATOM 1362 O O . LYS A 1 171 ? -8.156 -15.914 -12.047 1 98.88 171 LYS A O 1
ATOM 1367 N N . PHE A 1 172 ? -9.094 -17.656 -10.953 1 98.94 172 PHE A N 1
ATOM 1368 C CA . PHE A 1 172 ? -7.918 -17.953 -10.141 1 98.94 172 PHE A CA 1
ATOM 1369 C C . PHE A 1 172 ? -7.43 -19.375 -10.398 1 98.94 172 PHE A C 1
ATOM 1371 O O . PHE A 1 172 ? -8.234 -20.312 -10.477 1 98.94 172 PHE A O 1
ATOM 1378 N N . LEU A 1 173 ? -6.164 -19.516 -10.672 1 98.94 173 LEU A N 1
ATOM 1379 C CA . LEU A 1 173 ? -5.496 -20.812 -10.703 1 98.94 173 LEU A CA 1
ATOM 1380 C C . LEU A 1 173 ? -4.664 -21.031 -9.438 1 98.94 173 LEU A C 1
ATOM 1382 O O . LEU A 1 173 ? -3.652 -20.344 -9.242 1 98.94 173 LEU A O 1
ATOM 1386 N N . LEU A 1 174 ? -5.094 -21.891 -8.57 1 98.94 174 LEU A N 1
ATOM 1387 C CA . LEU A 1 174 ? -4.363 -22.219 -7.348 1 98.94 174 LEU A CA 1
ATOM 1388 C C . LEU A 1 174 ? -3.461 -23.438 -7.57 1 98.94 174 LEU A C 1
ATOM 1390 O O . LEU A 1 174 ? -3.945 -24.562 -7.727 1 98.94 174 LEU A O 1
ATOM 1394 N N . MET A 1 175 ? -2.201 -23.203 -7.57 1 98.94 175 MET A N 1
ATOM 1395 C CA . MET A 1 175 ? -1.246 -24.297 -7.711 1 98.94 175 MET A CA 1
ATOM 1396 C C . MET A 1 175 ? -1.134 -25.094 -6.418 1 98.94 175 MET A C 1
ATOM 1398 O O . MET A 1 175 ? -0.915 -24.531 -5.348 1 98.94 175 MET A O 1
ATOM 1402 N N . ILE A 1 176 ? -1.373 -26.375 -6.535 1 98.88 176 ILE A N 1
ATOM 1403 C CA . ILE A 1 176 ? -1.227 -27.312 -5.434 1 98.88 176 ILE A CA 1
ATOM 1404 C C . ILE A 1 176 ? -0.063 -28.266 -5.715 1 98.88 176 ILE A C 1
ATOM 1406 O O . ILE A 1 176 ? 0.039 -28.812 -6.812 1 98.88 176 ILE A O 1
ATOM 1410 N N . ARG A 1 177 ? 0.773 -28.375 -4.766 1 98.88 177 ARG A N 1
ATOM 1411 C CA . ARG A 1 177 ? 1.919 -29.281 -4.859 1 98.88 177 ARG A CA 1
ATOM 1412 C C . ARG A 1 177 ? 2.158 -30 -3.535 1 98.88 177 ARG A C 1
ATOM 1414 O O . ARG A 1 177 ? 1.861 -29.453 -2.469 1 98.88 177 ARG A O 1
ATOM 1421 N N . ASP A 1 178 ? 2.693 -31.25 -3.605 1 98.81 178 ASP A N 1
ATOM 1422 C CA . ASP A 1 178 ? 3.08 -31.969 -2.393 1 98.81 178 ASP A CA 1
ATOM 1423 C C . ASP A 1 178 ? 3.912 -31.078 -1.471 1 98.81 178 ASP A C 1
ATOM 1425 O O . ASP A 1 178 ? 4.977 -30.594 -1.861 1 98.81 178 ASP A O 1
ATOM 1429 N N . GLY A 1 179 ? 3.346 -30.922 -0.243 1 98.75 179 GLY A N 1
ATOM 1430 C CA . GLY A 1 179 ? 3.984 -30.016 0.706 1 98.75 179 GLY A CA 1
ATOM 1431 C C . GLY A 1 179 ? 5.426 -30.391 0.999 1 98.75 179 GLY A C 1
ATOM 1432 O O . GLY A 1 179 ? 6.254 -29.516 1.254 1 98.75 179 GLY A O 1
ATOM 1433 N N . ARG A 1 180 ? 5.742 -31.641 0.95 1 98.69 180 ARG A N 1
ATOM 1434 C CA . ARG A 1 180 ? 7.102 -32.125 1.188 1 98.69 180 ARG A CA 1
ATOM 1435 C C . ARG A 1 180 ? 8.039 -31.656 0.079 1 98.69 180 ARG A C 1
ATOM 1437 O O . ARG A 1 180 ? 9.141 -31.156 0.351 1 98.69 180 ARG A O 1
ATOM 1444 N N . ALA A 1 181 ? 7.57 -31.781 -1.113 1 98.62 181 ALA A N 1
ATOM 1445 C CA . ALA A 1 181 ? 8.359 -31.312 -2.25 1 98.62 181 ALA A CA 1
ATOM 1446 C C . ALA A 1 181 ? 8.508 -29.797 -2.232 1 98.62 181 ALA A C 1
ATOM 1448 O O . ALA A 1 181 ? 9.602 -29.281 -2.475 1 98.62 181 ALA A O 1
ATOM 1449 N N . THR A 1 182 ? 7.426 -29.078 -1.897 1 98.69 182 THR A N 1
ATOM 1450 C CA . THR A 1 182 ? 7.434 -27.625 -1.833 1 98.69 182 THR A CA 1
ATOM 1451 C C . THR A 1 182 ? 8.422 -27.141 -0.782 1 98.69 182 THR A C 1
ATOM 1453 O O . THR A 1 182 ? 9.289 -26.297 -1.075 1 98.69 182 THR A O 1
ATOM 1456 N N . VAL A 1 183 ? 8.352 -27.672 0.405 1 98.62 183 VAL A N 1
ATOM 1457 C CA . VAL A 1 183 ? 9.164 -27.234 1.536 1 98.62 183 VAL A CA 1
ATOM 1458 C C . VAL A 1 183 ? 10.633 -27.562 1.276 1 98.62 183 VAL A C 1
ATOM 1460 O O . VAL A 1 183 ? 11.516 -26.734 1.537 1 98.62 183 VAL A O 1
ATOM 1463 N N . HIS A 1 184 ? 10.859 -28.781 0.759 1 98.44 184 HIS A N 1
ATOM 1464 C CA . HIS A 1 184 ? 12.242 -29.125 0.427 1 98.44 184 HIS A CA 1
ATOM 1465 C C . HIS A 1 184 ? 12.812 -28.156 -0.599 1 98.44 184 HIS A C 1
ATOM 1467 O O . HIS A 1 184 ? 13.977 -27.766 -0.509 1 98.44 184 HIS A O 1
ATOM 1473 N N . SER A 1 185 ? 12.016 -27.844 -1.594 1 97.69 185 SER A N 1
ATOM 1474 C CA . SER A 1 185 ? 12.453 -26.891 -2.611 1 97.69 185 SER A CA 1
ATOM 1475 C C . SER A 1 185 ? 12.742 -25.516 -2.002 1 97.69 185 SER A C 1
ATOM 1477 O O . SER A 1 185 ? 13.734 -24.875 -2.354 1 97.69 185 SER A O 1
ATOM 1479 N N . ILE A 1 186 ? 11.906 -25.031 -1.096 1 97.81 186 ILE A N 1
ATOM 1480 C CA . ILE A 1 186 ? 12.094 -23.75 -0.407 1 97.81 186 ILE A CA 1
ATOM 1481 C C . ILE A 1 186 ? 13.422 -23.766 0.345 1 97.81 186 ILE A C 1
ATOM 1483 O O . ILE A 1 186 ? 14.227 -22.844 0.228 1 97.81 186 ILE A O 1
ATOM 1487 N N . ILE A 1 187 ? 13.656 -24.828 1.051 1 97.75 187 ILE A N 1
ATOM 1488 C CA . ILE A 1 187 ? 14.836 -24.953 1.902 1 97.75 187 ILE A CA 1
ATOM 1489 C C . ILE A 1 187 ? 16.078 -25.125 1.037 1 97.75 187 ILE A C 1
ATOM 1491 O O . ILE A 1 187 ? 17.078 -24.422 1.221 1 97.75 187 ILE A O 1
ATOM 1495 N N . SER A 1 188 ? 16.047 -26.031 0.053 1 96.69 188 SER A N 1
ATOM 1496 C CA . SER A 1 188 ? 17.219 -26.359 -0.745 1 96.69 188 SER A CA 1
ATOM 1497 C C . SER A 1 188 ? 17.625 -25.203 -1.638 1 96.69 188 SER A C 1
ATOM 1499 O O . SER A 1 188 ? 18.812 -24.984 -1.894 1 96.69 188 SER A O 1
ATOM 1501 N N . ARG A 1 189 ? 16.625 -24.438 -2.035 1 94.88 189 ARG A N 1
ATOM 1502 C CA . ARG A 1 189 ? 16.922 -23.312 -2.916 1 94.88 189 ARG A CA 1
ATOM 1503 C C . ARG A 1 189 ? 17.062 -22.016 -2.125 1 94.88 189 ARG A C 1
ATOM 1505 O O . ARG A 1 189 ? 17.219 -20.938 -2.705 1 94.88 189 ARG A O 1
ATOM 1512 N N . LYS A 1 190 ? 16.906 -22.062 -0.827 1 94.31 190 LYS A N 1
ATOM 1513 C CA . LYS A 1 190 ? 17.094 -20.953 0.1 1 94.31 190 LYS A CA 1
ATOM 1514 C C . LYS A 1 190 ? 16.156 -19.797 -0.228 1 94.31 190 LYS A C 1
ATOM 1516 O O . LYS A 1 190 ? 16.594 -18.641 -0.301 1 94.31 190 LYS A O 1
ATOM 1521 N N . VAL A 1 191 ? 14.93 -20.203 -0.542 1 93.75 191 VAL A N 1
ATOM 1522 C CA . VAL A 1 191 ? 13.891 -19.188 -0.757 1 93.75 191 VAL A CA 1
ATOM 1523 C C . VAL A 1 191 ? 13.422 -18.641 0.586 1 93.75 191 VAL A C 1
ATOM 1525 O O . VAL A 1 191 ? 12.867 -19.375 1.407 1 93.75 191 VAL A O 1
ATOM 1528 N N . THR A 1 192 ? 13.625 -17.344 0.796 1 90.25 192 THR A N 1
ATOM 1529 C CA . THR A 1 192 ? 13.219 -16.734 2.064 1 90.25 192 THR A CA 1
ATOM 1530 C C . THR A 1 192 ? 11.773 -16.266 2.006 1 90.25 192 THR A C 1
ATOM 1532 O O . THR A 1 192 ? 11.375 -15.57 1.071 1 90.25 192 THR A O 1
ATOM 1535 N N . ILE A 1 193 ? 11.047 -16.719 2.867 1 92.62 193 ILE A N 1
ATOM 1536 C CA . ILE A 1 193 ? 9.656 -16.328 3.057 1 92.62 193 ILE A CA 1
ATOM 1537 C C . ILE A 1 193 ? 9.469 -15.766 4.465 1 92.62 193 ILE A C 1
ATOM 1539 O O . ILE A 1 193 ? 9.891 -16.391 5.445 1 92.62 193 ILE A O 1
ATOM 1543 N N . SER A 1 194 ? 8.875 -14.57 4.531 1 87.31 194 SER A N 1
ATOM 1544 C CA . SER A 1 194 ? 8.672 -13.953 5.84 1 87.31 194 SER A CA 1
ATOM 1545 C C . SER A 1 194 ? 7.969 -14.906 6.797 1 87.31 194 SER A C 1
ATOM 1547 O O . SER A 1 194 ? 6.945 -15.5 6.453 1 87.31 194 SER A O 1
ATOM 1549 N N . GLY A 1 195 ? 8.523 -15.102 7.984 1 90.31 195 GLY A N 1
ATOM 1550 C CA . GLY A 1 195 ? 7.922 -15.93 9.016 1 90.31 195 GLY A CA 1
ATOM 1551 C C . GLY A 1 195 ? 8.383 -17.375 8.969 1 90.31 195 GLY A C 1
ATOM 1552 O O . GLY A 1 195 ? 8.133 -18.141 9.891 1 90.31 195 GLY A O 1
ATOM 1553 N N . PHE A 1 196 ? 9.031 -17.797 7.887 1 94.62 196 PHE A N 1
ATOM 1554 C CA . PHE A 1 196 ? 9.516 -19.172 7.742 1 94.62 196 PHE A CA 1
ATOM 1555 C C . PHE A 1 196 ? 10.93 -19.312 8.297 1 94.62 196 PHE A C 1
ATOM 1557 O O . PHE A 1 196 ? 11.773 -18.438 8.07 1 94.62 196 PHE A O 1
ATOM 1564 N N . ASP A 1 197 ? 11.164 -20.297 9.055 1 97.38 197 ASP A N 1
ATOM 1565 C CA . ASP A 1 197 ? 12.523 -20.703 9.383 1 97.38 197 ASP A CA 1
ATOM 1566 C C . ASP A 1 197 ? 13.039 -21.75 8.398 1 97.38 197 ASP A C 1
ATOM 1568 O O . ASP A 1 197 ? 12.797 -22.953 8.578 1 97.38 197 ASP A O 1
ATOM 1572 N N . ILE A 1 198 ? 13.812 -21.328 7.461 1 96.62 198 ILE A N 1
ATOM 1573 C CA . ILE A 1 198 ? 14.18 -22.203 6.352 1 96.62 198 ILE A CA 1
ATOM 1574 C C . ILE A 1 198 ? 15.25 -23.203 6.805 1 96.62 198 ILE A C 1
ATOM 1576 O O . ILE A 1 198 ? 15.758 -23.984 6 1 96.62 198 ILE A O 1
ATOM 1580 N N . LYS A 1 199 ? 15.625 -23.203 8.055 1 97.19 199 LYS A N 1
ATOM 1581 C CA . LYS A 1 199 ? 16.531 -24.203 8.602 1 97.19 199 LYS A CA 1
ATOM 1582 C C . LYS A 1 199 ? 15.758 -25.359 9.234 1 97.19 199 LYS A C 1
ATOM 1584 O O . LYS A 1 199 ? 16.344 -26.359 9.641 1 97.19 199 LYS A O 1
ATOM 1589 N N . SER A 1 200 ? 14.453 -25.172 9.227 1 98.38 200 SER A N 1
ATOM 1590 C CA . SER A 1 200 ? 13.617 -26.156 9.906 1 98.38 200 SER A CA 1
ATOM 1591 C C . SER A 1 200 ? 12.531 -26.703 8.984 1 98.38 200 SER A C 1
ATOM 1593 O O . SER A 1 200 ? 11.555 -26.016 8.695 1 98.38 200 SER A O 1
ATOM 1595 N N . TYR A 1 201 ? 12.664 -27.984 8.641 1 98.56 201 TYR A N 1
ATOM 1596 C CA . TYR A 1 201 ? 11.617 -28.641 7.863 1 98.56 201 TYR A CA 1
ATOM 1597 C C . TYR A 1 201 ? 10.281 -28.609 8.609 1 98.56 201 TYR A C 1
ATOM 1599 O O . TYR A 1 201 ? 9.234 -28.406 8 1 98.56 201 TYR A O 1
ATOM 1607 N N . ARG A 1 202 ? 10.375 -28.844 9.906 1 98.62 202 ARG A N 1
ATOM 1608 C CA . ARG A 1 202 ? 9.18 -28.875 10.742 1 98.62 202 ARG A CA 1
ATOM 1609 C C . ARG A 1 202 ? 8.43 -27.547 10.688 1 98.62 202 ARG A C 1
ATOM 1611 O O . ARG A 1 202 ? 7.215 -27.531 10.469 1 98.62 202 ARG A O 1
ATOM 1618 N N . ASP A 1 203 ? 9.148 -26.453 10.875 1 98.56 203 ASP A N 1
ATOM 1619 C CA . ASP A 1 203 ? 8.539 -25.125 10.836 1 98.56 203 ASP A CA 1
ATOM 1620 C C . ASP A 1 203 ? 7.953 -24.844 9.453 1 98.56 203 ASP A C 1
ATOM 1622 O O . ASP A 1 203 ? 6.816 -24.375 9.344 1 98.56 203 ASP A O 1
ATOM 1626 N N . CYS A 1 204 ? 8.672 -25.141 8.43 1 98.62 204 CYS A N 1
ATOM 1627 C CA . CYS A 1 204 ? 8.25 -24.828 7.07 1 98.62 204 CYS A CA 1
ATOM 1628 C C . CYS A 1 204 ? 7.02 -25.641 6.688 1 98.62 204 CYS A C 1
ATOM 1630 O O . CYS A 1 204 ? 6.125 -25.141 6.004 1 98.62 204 CYS A O 1
ATOM 1632 N N . LEU A 1 205 ? 6.98 -26.906 7.141 1 98.81 205 LEU A N 1
ATOM 1633 C CA . LEU A 1 205 ? 5.836 -27.75 6.82 1 98.81 205 LEU A CA 1
ATOM 1634 C C . LEU A 1 205 ? 4.582 -27.266 7.531 1 98.81 205 LEU A C 1
ATOM 1636 O O . LEU A 1 205 ? 3.492 -27.266 6.949 1 98.81 205 LEU A O 1
ATOM 1640 N N . LYS A 1 206 ? 4.734 -26.875 8.758 1 98.69 206 LYS A N 1
ATOM 1641 C CA . LYS A 1 206 ? 3.598 -26.328 9.492 1 98.69 206 LYS A CA 1
ATOM 1642 C C . LYS A 1 206 ? 3.061 -25.078 8.82 1 98.69 206 LYS A C 1
ATOM 1644 O O . LYS A 1 206 ? 1.847 -24.906 8.688 1 98.69 206 LYS A O 1
ATOM 1649 N N . LYS A 1 207 ? 3.939 -24.281 8.383 1 98.5 207 LYS A N 1
ATOM 1650 C CA . LYS A 1 207 ? 3.547 -23.016 7.75 1 98.5 207 LYS A CA 1
ATOM 1651 C C . LYS A 1 207 ? 2.982 -23.266 6.355 1 98.5 207 LYS A C 1
ATOM 1653 O O . LYS A 1 207 ? 2.049 -22.578 5.93 1 98.5 207 LYS A O 1
ATOM 1658 N N . TRP A 1 208 ? 3.584 -24.203 5.68 1 98.69 208 TRP A N 1
ATOM 1659 C CA . TRP A 1 208 ? 2.98 -24.625 4.422 1 98.69 208 TRP A CA 1
ATOM 1660 C C . TRP A 1 208 ? 1.535 -25.062 4.633 1 98.69 208 TRP A C 1
ATOM 1662 O O . TRP A 1 208 ? 0.64 -24.641 3.896 1 98.69 208 TRP A O 1
ATOM 1672 N N . ASN A 1 209 ? 1.338 -25.891 5.633 1 98.88 209 ASN A N 1
ATOM 1673 C CA . ASN A 1 209 ? 0.012 -26.422 5.922 1 98.88 209 ASN A CA 1
ATOM 1674 C C . ASN A 1 209 ? -1.004 -25.312 6.16 1 98.88 209 ASN A C 1
ATOM 1676 O O . ASN A 1 209 ? -2.096 -25.328 5.59 1 98.88 209 ASN A O 1
ATOM 1680 N N . LEU A 1 210 ? -0.595 -24.375 6.934 1 98.5 210 LEU A N 1
ATOM 1681 C CA . LEU A 1 210 ? -1.484 -23.266 7.266 1 98.5 210 LEU A CA 1
ATOM 1682 C C . LEU A 1 210 ? -1.786 -22.422 6.035 1 98.5 210 LEU A C 1
ATOM 1684 O O . LEU A 1 210 ? -2.939 -22.062 5.793 1 98.5 210 LEU A O 1
ATOM 1688 N N . ALA A 1 211 ? -0.836 -22.141 5.258 1 98.38 211 ALA A N 1
ATOM 1689 C CA . ALA A 1 211 ? -0.98 -21.266 4.098 1 98.38 211 ALA A CA 1
ATOM 1690 C C . ALA A 1 211 ? -1.854 -21.922 3.027 1 98.38 211 ALA A C 1
ATOM 1692 O O . ALA A 1 211 ? -2.789 -21.297 2.518 1 98.38 211 ALA A O 1
ATOM 1693 N N . ILE A 1 212 ? -1.542 -23.156 2.771 1 98.81 212 ILE A N 1
ATOM 1694 C CA . ILE A 1 212 ? -2.27 -23.812 1.691 1 98.81 212 ILE A CA 1
ATOM 1695 C C . ILE A 1 212 ? -3.707 -24.094 2.131 1 98.81 212 ILE A C 1
ATOM 1697 O O . ILE A 1 212 ? -4.633 -24.047 1.314 1 98.81 212 ILE A O 1
ATOM 1701 N N . GLU A 1 213 ? -3.893 -24.391 3.406 1 98.81 213 GLU A N 1
ATOM 1702 C CA . GLU A 1 213 ? -5.25 -24.562 3.918 1 98.81 213 GLU A CA 1
ATOM 1703 C C . GLU A 1 213 ? -6.09 -23.312 3.697 1 98.81 213 GLU A C 1
ATOM 1705 O O . GLU A 1 213 ? -7.223 -23.391 3.223 1 98.81 213 GLU A O 1
ATOM 1710 N N . SER A 1 214 ? -5.52 -22.219 3.992 1 98.38 214 SER A N 1
ATOM 1711 C CA . SER A 1 214 ? -6.215 -20.953 3.826 1 98.38 214 SER A CA 1
ATOM 1712 C C . SER A 1 214 ? -6.535 -20.688 2.359 1 98.38 214 SER A C 1
ATOM 1714 O O . SER A 1 214 ? -7.664 -20.328 2.021 1 98.38 214 SER A O 1
ATOM 1716 N N . MET A 1 215 ? -5.625 -20.844 1.502 1 98.81 215 MET A N 1
ATOM 1717 C CA . MET A 1 215 ? -5.812 -20.578 0.08 1 98.81 215 MET A CA 1
ATOM 1718 C C . MET A 1 215 ? -6.828 -21.547 -0.526 1 98.81 215 MET A C 1
ATOM 1720 O O . MET A 1 215 ? -7.699 -21.125 -1.293 1 98.81 215 MET A O 1
ATOM 1724 N N . TYR A 1 216 ? -6.688 -22.781 -0.111 1 98.88 216 TYR A N 1
ATOM 1725 C CA . TYR A 1 216 ? -7.582 -23.812 -0.631 1 98.88 216 TYR A CA 1
ATOM 1726 C C . TYR A 1 216 ? -9.023 -23.547 -0.204 1 98.88 216 TYR A C 1
ATOM 1728 O O . TYR A 1 216 ? -9.945 -23.641 -1.016 1 98.88 216 TYR A O 1
ATOM 1736 N N . ASN A 1 217 ? -9.219 -23.234 1.052 1 98.69 217 ASN A N 1
ATOM 1737 C CA . ASN A 1 217 ? -10.555 -22.922 1.556 1 98.69 217 ASN A CA 1
ATOM 1738 C C . ASN A 1 217 ? -11.172 -21.734 0.824 1 98.69 217 ASN A C 1
ATOM 1740 O O . ASN A 1 217 ? -12.359 -21.75 0.492 1 98.69 217 ASN A O 1
ATOM 1744 N N . GLN A 1 218 ? -10.422 -20.719 0.56 1 98.75 218 GLN A N 1
ATOM 1745 C CA . GLN A 1 218 ? -10.93 -19.562 -0.171 1 98.75 218 GLN A CA 1
ATOM 1746 C C . GLN A 1 218 ? -11.289 -19.938 -1.606 1 98.75 218 GLN A C 1
ATOM 1748 O O . GLN A 1 218 ? -12.289 -19.453 -2.146 1 98.75 218 GLN A O 1
ATOM 1753 N N . CYS A 1 219 ? -10.461 -20.734 -2.18 1 98.88 219 CYS A N 1
ATOM 1754 C CA . CYS A 1 219 ? -10.75 -21.219 -3.525 1 98.88 219 CYS A CA 1
ATOM 1755 C C . CYS A 1 219 ? -12.094 -21.953 -3.568 1 98.88 219 CYS A C 1
ATOM 1757 O O . CYS A 1 219 ? -12.914 -21.688 -4.445 1 98.88 219 CYS A O 1
ATOM 1759 N N . LEU A 1 220 ? -12.273 -22.812 -2.602 1 98.62 220 LEU A N 1
ATOM 1760 C CA . LEU A 1 220 ? -13.531 -23.547 -2.514 1 98.62 220 LEU A CA 1
ATOM 1761 C C . LEU A 1 220 ? -14.703 -22.594 -2.279 1 98.62 220 LEU A C 1
ATOM 1763 O O . LEU A 1 220 ? -15.781 -22.781 -2.838 1 98.62 220 LEU A O 1
ATOM 1767 N N . GLU A 1 221 ? -14.477 -21.594 -1.507 1 98.31 221 GLU A N 1
ATOM 1768 C CA . GLU A 1 221 ? -15.531 -20.656 -1.141 1 98.31 221 GLU A CA 1
ATOM 1769 C C . GLU A 1 221 ? -15.977 -19.828 -2.344 1 98.31 221 GLU A C 1
ATOM 1771 O O . GLU A 1 221 ? -17.172 -19.578 -2.525 1 98.31 221 GLU A O 1
ATOM 1776 N N . VAL A 1 222 ? -15.016 -19.359 -3.094 1 98.31 222 VAL A N 1
ATOM 1777 C CA . VAL A 1 222 ? -15.367 -18.562 -4.266 1 98.31 222 VAL A CA 1
ATOM 1778 C C . VAL A 1 222 ? -16.062 -19.453 -5.293 1 98.31 222 VAL A C 1
ATOM 1780 O O . VAL A 1 222 ? -16.906 -18.969 -6.066 1 98.31 222 VAL A O 1
ATOM 1783 N N . GLY A 1 223 ? -15.617 -20.781 -5.426 1 98.5 223 GLY A N 1
ATOM 1784 C CA . GLY A 1 223 ? -16.359 -21.75 -6.223 1 98.5 223 GLY A CA 1
ATOM 1785 C C . GLY A 1 223 ? -15.633 -22.156 -7.492 1 98.5 223 GLY A C 1
ATOM 1786 O O . GLY A 1 223 ? -14.727 -21.453 -7.949 1 98.5 223 GLY A O 1
ATOM 1787 N N . PRO A 1 224 ? -16.031 -23.234 -8.086 1 98.38 224 PRO A N 1
ATOM 1788 C CA . PRO A 1 224 ? -15.312 -23.859 -9.195 1 98.38 224 PRO A CA 1
ATOM 1789 C C . PRO A 1 224 ? -15.391 -23.062 -10.492 1 98.38 224 PRO A C 1
ATOM 1791 O O . PRO A 1 224 ? -14.594 -23.266 -11.406 1 98.38 224 PRO A O 1
ATOM 1794 N N . ASP A 1 225 ? -16.344 -22.141 -10.547 1 98.56 225 ASP A N 1
ATOM 1795 C CA . ASP A 1 225 ? -16.453 -21.312 -11.742 1 98.56 225 ASP A CA 1
ATOM 1796 C C . ASP A 1 225 ? -15.352 -20.234 -11.758 1 98.56 225 ASP A C 1
ATOM 1798 O O . ASP A 1 225 ? -15.055 -19.672 -12.812 1 98.56 225 ASP A O 1
ATOM 1802 N N . TRP A 1 226 ? -14.742 -20.016 -10.539 1 98.81 226 TRP A N 1
ATOM 1803 C CA . TRP A 1 226 ? -13.867 -18.859 -10.414 1 98.81 226 TRP A CA 1
ATOM 1804 C C . TRP A 1 226 ? -12.461 -19.281 -9.992 1 98.81 226 TRP A C 1
ATOM 1806 O O . TRP A 1 226 ? -11.484 -18.594 -10.297 1 98.81 226 TRP A O 1
ATOM 1816 N N . CYS A 1 227 ? -12.391 -20.359 -9.305 1 98.94 227 CYS A N 1
ATOM 1817 C CA . CYS A 1 227 ? -11.086 -20.797 -8.82 1 98.94 227 CYS A CA 1
ATOM 1818 C C . CYS A 1 227 ? -10.859 -22.281 -9.133 1 98.94 227 CYS A C 1
ATOM 1820 O O . CYS A 1 227 ? -11.703 -23.125 -8.812 1 98.94 227 CYS A O 1
ATOM 1822 N N . MET A 1 228 ? -9.742 -22.562 -9.742 1 98.94 228 MET A N 1
ATOM 1823 C CA . MET A 1 228 ? -9.383 -23.922 -10.117 1 98.94 228 MET A CA 1
ATOM 1824 C C . MET A 1 228 ? -8.109 -24.359 -9.406 1 98.94 228 MET A C 1
ATOM 1826 O O . MET A 1 228 ? -7.039 -23.797 -9.633 1 98.94 228 MET A O 1
ATOM 1830 N N . PRO A 1 229 ? -8.219 -25.359 -8.516 1 98.88 229 PRO A N 1
ATOM 1831 C CA . PRO A 1 229 ? -6.98 -26 -8.055 1 98.88 229 PRO A CA 1
ATOM 1832 C C . PRO A 1 229 ? -6.258 -26.766 -9.164 1 98.88 229 PRO A C 1
ATOM 1834 O O . PRO A 1 229 ? -6.891 -27.484 -9.938 1 98.88 229 PRO A O 1
ATOM 1837 N N . VAL A 1 230 ? -5.012 -26.531 -9.312 1 98.94 230 VAL A N 1
ATOM 1838 C CA . VAL A 1 230 ? -4.176 -27.203 -10.305 1 98.94 230 VAL A CA 1
ATOM 1839 C C . VAL A 1 230 ? -3.059 -27.969 -9.609 1 98.94 230 VAL A C 1
ATOM 1841 O O . VAL A 1 230 ? -2.16 -27.375 -9.016 1 98.94 230 VAL A O 1
ATOM 1844 N N . PHE A 1 231 ? -3.135 -29.234 -9.688 1 98.81 231 PHE A N 1
ATOM 1845 C CA . PHE A 1 231 ? -2.109 -30.078 -9.07 1 98.81 231 PHE A CA 1
ATOM 1846 C C . PHE A 1 231 ? -0.85 -30.094 -9.93 1 98.81 231 PHE A C 1
ATOM 1848 O O . PHE A 1 231 ? -0.882 -30.547 -11.078 1 98.81 231 PHE A O 1
ATOM 1855 N N . TYR A 1 232 ? 0.215 -29.625 -9.336 1 98.75 232 TYR A N 1
ATOM 1856 C CA . TYR A 1 232 ? 1.488 -29.469 -10.023 1 98.75 232 TYR A CA 1
ATOM 1857 C C . TYR A 1 232 ? 1.943 -30.797 -10.633 1 98.75 232 TYR A C 1
ATOM 1859 O O . TYR A 1 232 ? 2.35 -30.844 -11.797 1 98.75 232 TYR A O 1
ATOM 1867 N N . GLU A 1 233 ? 1.897 -31.891 -9.875 1 98.75 233 GLU A N 1
ATOM 1868 C CA . GLU A 1 233 ? 2.34 -33.188 -10.352 1 98.75 233 GLU A CA 1
ATOM 1869 C C . GLU A 1 233 ? 1.542 -33.656 -11.578 1 98.75 233 GLU A C 1
ATOM 1871 O O . GLU A 1 233 ? 2.107 -34.188 -12.531 1 98.75 233 GLU A O 1
ATOM 1876 N N . GLN A 1 234 ? 0.305 -33.375 -11.531 1 98.56 234 GLN A N 1
ATOM 1877 C CA . GLN A 1 234 ? -0.54 -33.812 -12.648 1 98.56 234 GLN A CA 1
ATOM 1878 C C . GLN A 1 234 ? -0.297 -32.938 -13.875 1 98.56 234 GLN A C 1
ATOM 1880 O O . GLN A 1 234 ? -0.317 -33.438 -15.008 1 98.56 234 GLN A O 1
ATOM 1885 N N . LEU A 1 235 ? -0.106 -31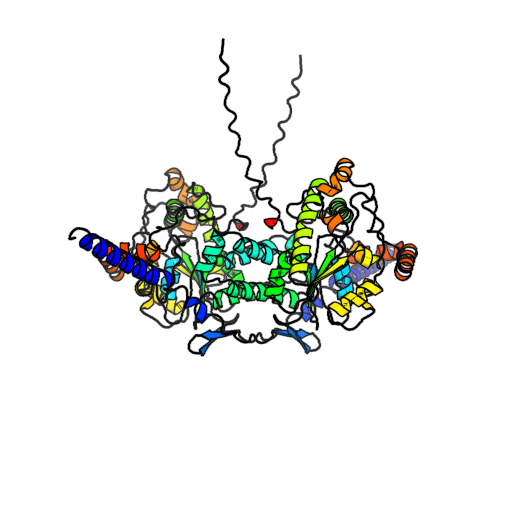.656 -13.648 1 98.81 235 LEU A N 1
ATOM 1886 C CA . LEU A 1 235 ? 0.253 -30.766 -14.742 1 98.81 235 LEU A CA 1
ATOM 1887 C C . LEU A 1 235 ? 1.529 -31.234 -15.43 1 98.81 235 LEU A C 1
ATOM 1889 O O . LEU A 1 235 ? 1.615 -31.219 -16.656 1 98.81 235 LEU A O 1
ATOM 1893 N N . VAL A 1 236 ? 2.488 -31.672 -14.656 1 98.56 236 VAL A N 1
ATOM 1894 C CA . VAL A 1 236 ? 3.789 -32.094 -15.156 1 98.56 236 VAL A CA 1
ATOM 1895 C C . VAL A 1 236 ? 3.65 -33.438 -15.883 1 98.56 236 VAL A C 1
ATOM 1897 O O . VAL A 1 236 ? 4.227 -33.625 -16.953 1 98.56 236 VAL A O 1
ATOM 1900 N N . LEU A 1 237 ? 2.873 -34.344 -15.359 1 98.62 237 LEU A N 1
ATOM 1901 C CA . LEU A 1 237 ? 2.766 -35.688 -15.891 1 98.62 237 LEU A CA 1
ATOM 1902 C C . LEU A 1 237 ? 1.85 -35.719 -17.109 1 98.62 237 LEU A C 1
ATOM 1904 O O . LEU A 1 237 ? 2.033 -36.531 -18.016 1 98.62 237 LEU A O 1
ATOM 1908 N N . HIS A 1 238 ? 0.838 -34.812 -17.109 1 98.62 238 HIS A N 1
ATOM 1909 C CA . HIS A 1 238 ? -0.18 -34.781 -18.156 1 98.62 238 HIS A CA 1
ATOM 1910 C C . HIS A 1 238 ? -0.44 -33.375 -18.609 1 98.62 238 HIS A C 1
ATOM 1912 O O . HIS A 1 238 ? -1.573 -32.875 -18.547 1 98.62 238 HIS A O 1
ATOM 1918 N N . PRO A 1 239 ? 0.536 -32.719 -19.203 1 98.62 239 PRO A N 1
ATOM 1919 C CA . PRO A 1 239 ? 0.443 -31.281 -19.453 1 98.62 239 PRO A CA 1
ATOM 1920 C C . PRO A 1 239 ? -0.652 -30.922 -20.453 1 98.62 239 PRO A C 1
ATOM 1922 O O . PRO A 1 239 ? -1.394 -29.969 -20.25 1 98.62 239 PRO A O 1
ATOM 1925 N N . GLU A 1 240 ? -0.783 -31.688 -21.531 1 98.56 240 GLU A N 1
ATOM 1926 C CA . GLU A 1 240 ? -1.778 -31.312 -22.531 1 98.56 240 GLU A CA 1
ATOM 1927 C C . GLU A 1 240 ? -3.193 -31.406 -21.969 1 98.56 240 GLU A C 1
ATOM 1929 O O . GLU A 1 240 ? -4.012 -30.516 -22.172 1 98.56 240 GLU A O 1
ATOM 1934 N N . GLU A 1 241 ? -3.469 -32.5 -21.328 1 98.5 241 GLU A N 1
ATOM 1935 C CA . GLU A 1 241 ? -4.789 -32.688 -20.734 1 98.5 241 GLU A CA 1
ATOM 1936 C C . GLU A 1 241 ? -5.125 -31.547 -19.766 1 98.5 241 GLU A C 1
ATOM 1938 O O . GLU A 1 241 ? -6.207 -30.969 -19.844 1 98.5 241 GLU A O 1
ATOM 1943 N N . TRP A 1 242 ? -4.25 -31.234 -18.906 1 98.75 242 TRP A N 1
ATOM 1944 C CA . TRP A 1 242 ? -4.484 -30.219 -17.891 1 98.75 242 TRP A CA 1
ATOM 1945 C C . TRP A 1 242 ? -4.543 -28.828 -18.516 1 98.75 242 TRP A C 1
ATOM 1947 O O . TRP A 1 242 ? -5.395 -28.016 -18.156 1 98.75 242 TRP A O 1
ATOM 1957 N N . LEU A 1 243 ? -3.717 -28.547 -19.484 1 98.88 243 LEU A N 1
ATOM 1958 C CA . LEU A 1 243 ? -3.715 -27.234 -20.094 1 98.88 243 LEU A CA 1
ATOM 1959 C C . LEU A 1 243 ? -4.98 -27.016 -20.922 1 98.88 243 LEU A C 1
ATOM 1961 O O . LEU A 1 243 ? -5.492 -25.891 -21 1 98.88 243 LEU A O 1
ATOM 1965 N N . ARG A 1 244 ? -5.441 -28.031 -21.578 1 98.75 244 ARG A N 1
ATOM 1966 C CA . ARG A 1 244 ? -6.723 -27.906 -22.266 1 98.75 244 ARG A CA 1
ATOM 1967 C C . ARG A 1 244 ? -7.836 -27.547 -21.297 1 98.75 244 ARG A C 1
ATOM 1969 O O . ARG A 1 244 ? -8.672 -26.688 -21.578 1 98.75 244 ARG A O 1
ATOM 1976 N N . SER A 1 245 ? -7.816 -28.188 -20.125 1 98.81 245 SER A N 1
ATOM 1977 C CA . SER A 1 245 ? -8.812 -27.906 -19.094 1 98.81 245 SER A CA 1
ATOM 1978 C C . SER A 1 245 ? -8.656 -26.484 -18.562 1 98.81 245 SER A C 1
ATOM 1980 O O . SER A 1 245 ? -9.648 -25.797 -18.328 1 98.81 245 SER A O 1
ATOM 1982 N N . ILE A 1 246 ? -7.477 -26.062 -18.359 1 98.88 246 ILE A N 1
ATOM 1983 C CA . ILE A 1 246 ? -7.18 -24.75 -17.812 1 98.88 246 ILE A CA 1
ATOM 1984 C C . ILE A 1 246 ? -7.598 -23.656 -18.812 1 98.88 246 ILE A C 1
ATOM 1986 O O . ILE A 1 246 ? -8.25 -22.688 -18.438 1 98.88 246 ILE A O 1
ATOM 1990 N N . VAL A 1 247 ? -7.223 -23.859 -20.078 1 98.81 247 VAL A N 1
ATOM 1991 C CA . VAL A 1 247 ? -7.57 -22.891 -21.109 1 98.81 247 VAL A CA 1
ATOM 1992 C C . VAL A 1 247 ? -9.086 -22.797 -21.234 1 98.81 247 VAL A C 1
ATOM 1994 O O . VAL A 1 247 ? -9.633 -21.688 -21.391 1 98.81 247 VAL A O 1
ATOM 1997 N N . LYS A 1 248 ? -9.766 -23.875 -21.141 1 98.75 248 LYS A N 1
ATOM 1998 C CA . LYS A 1 248 ? -11.227 -23.891 -21.156 1 98.75 248 LYS A CA 1
ATOM 1999 C C . LYS A 1 248 ? -11.781 -23.156 -19.938 1 98.75 248 LYS A C 1
ATOM 2001 O O . LYS A 1 248 ? -12.68 -22.312 -20.078 1 98.75 248 LYS A O 1
ATOM 2006 N N . PHE A 1 249 ? -11.328 -23.469 -18.781 1 98.88 249 PHE A N 1
ATOM 2007 C CA . PHE A 1 249 ? -11.734 -22.812 -17.531 1 98.88 249 PHE A CA 1
ATOM 2008 C C . PHE A 1 249 ? -11.594 -21.297 -17.656 1 98.88 249 PHE A C 1
ATOM 2010 O O . PHE A 1 249 ? -12.438 -20.547 -17.172 1 98.88 249 PHE A O 1
ATOM 2017 N N . LEU A 1 250 ? -10.492 -20.859 -18.312 1 98.81 250 LEU A N 1
ATOM 2018 C CA . LEU A 1 250 ? -10.18 -19.438 -18.453 1 98.81 250 LEU A CA 1
ATOM 2019 C C . LEU A 1 250 ? -10.969 -18.812 -19.594 1 98.81 250 LEU A C 1
ATOM 2021 O O . LEU A 1 250 ? -10.836 -17.625 -19.859 1 98.81 250 LEU A O 1
ATOM 2025 N N . ASP A 1 251 ? -11.773 -19.547 -20.312 1 98.5 251 ASP A N 1
ATOM 2026 C CA . ASP A 1 251 ? -12.578 -19.094 -21.453 1 98.5 251 ASP A CA 1
ATOM 2027 C C . ASP A 1 251 ? -11.695 -18.578 -22.578 1 98.5 251 ASP A C 1
ATOM 2029 O O . ASP A 1 251 ? -11.953 -17.5 -23.125 1 98.5 251 ASP A O 1
ATOM 2033 N N . LEU A 1 252 ? -10.609 -19.328 -22.844 1 98.5 252 LEU A N 1
ATOM 2034 C CA . LEU A 1 252 ? -9.695 -19 -23.922 1 98.5 252 LEU A CA 1
ATOM 2035 C C . LEU A 1 252 ? -9.781 -20.062 -25.031 1 98.5 252 LEU A C 1
ATOM 2037 O O . LEU A 1 252 ? -10.125 -21.219 -24.766 1 98.5 252 LEU A O 1
ATOM 2041 N N . ASP A 1 253 ? -9.422 -19.641 -26.219 1 98.31 253 ASP A N 1
ATOM 2042 C CA . ASP A 1 253 ? -9.234 -20.609 -27.297 1 98.31 253 ASP A CA 1
ATOM 2043 C C . ASP A 1 253 ? -7.93 -21.375 -27.125 1 98.31 253 ASP A C 1
ATOM 2045 O O . ASP A 1 253 ? -6.945 -20.828 -26.625 1 98.31 253 ASP A O 1
ATOM 2049 N N . TRP A 1 254 ? -7.996 -22.609 -27.578 1 98.38 254 TRP A N 1
ATOM 2050 C CA . TRP A 1 254 ? -6.793 -23.438 -27.469 1 98.38 254 TRP A CA 1
ATOM 2051 C C . TRP A 1 254 ? -5.656 -22.828 -28.297 1 98.38 254 TRP A C 1
ATOM 2053 O O . TRP A 1 254 ? -5.863 -22.406 -29.438 1 98.38 254 TRP A O 1
ATOM 2063 N N . ASP A 1 255 ? -4.527 -22.688 -27.734 1 98.19 255 ASP A N 1
ATOM 2064 C CA . ASP A 1 255 ? -3.256 -22.312 -28.344 1 98.19 255 ASP A CA 1
ATOM 2065 C C . ASP A 1 255 ? -2.15 -23.297 -27.969 1 98.19 255 ASP A C 1
ATOM 2067 O O . ASP A 1 255 ? -1.727 -23.344 -26.812 1 98.19 255 ASP A O 1
ATOM 2071 N N . SER A 1 256 ? -1.65 -24.062 -28.891 1 97.75 256 SER A N 1
ATOM 2072 C CA . SER A 1 256 ? -0.68 -25.109 -28.609 1 97.75 256 SER A CA 1
ATOM 2073 C C . SER A 1 256 ? 0.609 -24.531 -28.031 1 97.75 256 SER A C 1
ATOM 2075 O O . SER A 1 256 ? 1.429 -25.266 -27.484 1 97.75 256 SER A O 1
ATOM 2077 N N . ALA A 1 257 ? 0.806 -23.188 -28.172 1 97.88 257 ALA A N 1
ATOM 2078 C CA . ALA A 1 257 ? 1.986 -22.531 -27.609 1 97.88 257 ALA A CA 1
ATOM 2079 C C . ALA A 1 257 ? 2.092 -22.781 -26.109 1 97.88 257 ALA A C 1
ATOM 2081 O O . ALA A 1 257 ? 3.193 -22.828 -25.547 1 97.88 257 ALA A O 1
ATOM 2082 N N . VAL A 1 258 ? 0.983 -23.047 -25.438 1 98.5 258 VAL A N 1
ATOM 2083 C CA . VAL A 1 258 ? 0.974 -23.219 -24 1 98.5 258 VAL A CA 1
ATOM 2084 C C . VAL A 1 258 ? 1.729 -24.484 -23.609 1 98.5 258 VAL A C 1
ATOM 2086 O O . VAL A 1 258 ? 2.164 -24.641 -22.469 1 98.5 258 VAL A O 1
ATOM 2089 N N . LEU A 1 259 ? 1.945 -25.453 -24.562 1 98.12 259 LEU A N 1
ATOM 2090 C CA . LEU A 1 259 ? 2.658 -26.703 -24.312 1 98.12 259 LEU A CA 1
ATOM 2091 C C . LEU A 1 259 ? 4.156 -26.531 -24.516 1 98.12 259 LEU A C 1
ATOM 2093 O O . LEU A 1 259 ? 4.949 -27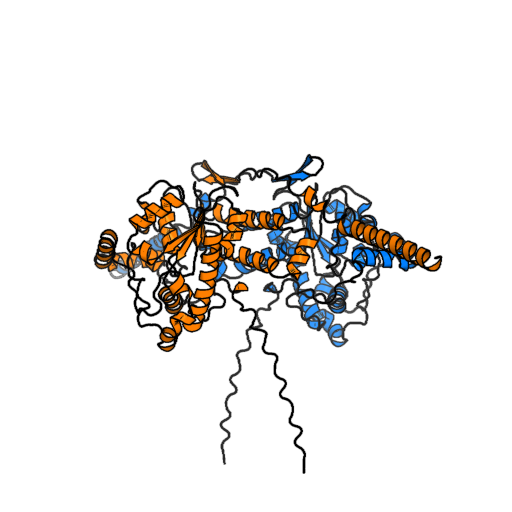.391 -24.125 1 98.12 259 LEU A O 1
ATOM 2097 N N . HIS A 1 260 ? 4.457 -25.359 -25.156 1 97.31 260 HIS A N 1
ATOM 2098 C CA . HIS A 1 260 ? 5.836 -25.141 -25.578 1 97.31 260 HIS A CA 1
ATOM 2099 C C . HIS A 1 260 ? 6.348 -23.781 -25.094 1 97.31 260 HIS A C 1
ATOM 2101 O O . HIS A 1 260 ? 6.91 -23.016 -25.875 1 97.31 260 HIS A O 1
ATOM 2107 N N . HIS A 1 261 ? 6.121 -23.516 -23.828 1 96.5 261 HIS A N 1
ATOM 2108 C CA . HIS A 1 261 ? 6.473 -22.219 -23.266 1 96.5 261 HIS A CA 1
ATOM 2109 C C . HIS A 1 261 ? 7.953 -21.922 -23.453 1 96.5 261 HIS A C 1
ATOM 2111 O O . HIS A 1 261 ? 8.336 -20.766 -23.656 1 96.5 261 HIS A O 1
ATOM 2117 N N . GLN A 1 262 ? 8.812 -22.938 -23.422 1 93.56 262 GLN A N 1
ATOM 2118 C CA . GLN A 1 262 ? 10.266 -22.766 -23.5 1 93.56 262 GLN A CA 1
ATOM 2119 C C . GLN A 1 262 ? 10.672 -22.094 -24.812 1 93.56 262 GLN A C 1
ATOM 2121 O O . GLN A 1 262 ? 11.711 -21.438 -24.875 1 93.56 262 GLN A O 1
ATOM 2126 N N . ASP A 1 263 ? 9.852 -22.25 -25.781 1 93.44 263 ASP A N 1
ATOM 2127 C CA . ASP A 1 263 ? 10.164 -21.688 -27.094 1 93.44 263 ASP A CA 1
ATOM 2128 C C . ASP A 1 263 ? 9.898 -20.188 -27.141 1 93.44 263 ASP A C 1
ATOM 2130 O O . ASP A 1 263 ? 10.336 -19.5 -28.062 1 93.44 263 ASP A O 1
ATOM 2134 N N . TYR A 1 264 ? 9.242 -19.703 -26.141 1 92.81 264 TYR A N 1
ATOM 2135 C CA . TYR A 1 264 ? 8.805 -18.312 -26.188 1 92.81 264 TYR A CA 1
ATOM 2136 C C . TYR A 1 264 ? 9.539 -17.484 -25.141 1 92.81 264 TYR A C 1
ATOM 2138 O O . TYR A 1 264 ? 9.297 -16.281 -25 1 92.81 264 TYR A O 1
ATOM 2146 N N . ILE A 1 265 ? 10.414 -18.141 -24.406 1 89.62 265 ILE A N 1
ATOM 2147 C CA . ILE A 1 265 ? 11.188 -17.453 -23.391 1 89.62 265 ILE A CA 1
ATOM 2148 C C . ILE A 1 265 ? 12.188 -16.5 -24.047 1 89.62 265 ILE A C 1
ATOM 2150 O O . ILE A 1 265 ? 12.898 -16.891 -24.969 1 89.62 265 ILE A O 1
ATOM 2154 N N . GLY A 1 266 ? 12.242 -15.227 -23.516 1 82.56 266 GLY A N 1
ATOM 2155 C CA . GLY A 1 266 ? 13.133 -14.227 -24.078 1 82.56 266 GLY A CA 1
ATOM 2156 C C . GLY A 1 266 ? 12.508 -13.422 -25.203 1 82.56 266 GLY A C 1
ATOM 2157 O O . GLY A 1 266 ? 13.094 -12.453 -25.672 1 82.56 266 GLY A O 1
ATOM 2158 N N . LYS A 1 267 ? 11.398 -13.789 -25.609 1 81.62 267 LYS A N 1
ATOM 2159 C CA . LYS A 1 267 ? 10.609 -13.07 -26.609 1 81.62 267 LYS A CA 1
ATOM 2160 C C . LYS A 1 267 ? 9.32 -12.531 -26 1 81.62 267 LYS A C 1
ATOM 2162 O O . LYS A 1 267 ? 9.328 -11.484 -25.359 1 81.62 267 LYS A O 1
ATOM 2167 N N . GLU A 1 268 ? 8.344 -13.422 -26.016 1 77.19 268 GLU A N 1
ATOM 2168 C CA . GLU A 1 268 ? 7.027 -13.055 -25.5 1 77.19 268 GLU A CA 1
ATOM 2169 C C . GLU A 1 268 ? 6.969 -13.203 -23.984 1 77.19 268 GLU A C 1
ATOM 2171 O O . GLU A 1 268 ? 6.152 -12.562 -23.312 1 77.19 268 GLU A O 1
ATOM 2176 N N . ILE A 1 269 ? 7.785 -14.078 -23.547 1 83.62 269 ILE A N 1
ATOM 2177 C CA . ILE A 1 269 ? 7.77 -14.367 -22.125 1 83.62 269 ILE A CA 1
ATOM 2178 C C . ILE A 1 269 ? 9.039 -13.82 -21.469 1 83.62 269 ILE A C 1
ATOM 2180 O O . ILE A 1 269 ? 10.148 -14.195 -21.859 1 83.62 269 ILE A O 1
ATOM 2184 N N . SER A 1 270 ? 8.852 -12.977 -20.516 1 82.75 270 SER A N 1
ATOM 2185 C CA . SER A 1 270 ? 9.969 -12.461 -19.734 1 82.75 270 SER A CA 1
ATOM 2186 C C . SER A 1 270 ? 10.086 -13.18 -18.391 1 82.75 270 SER A C 1
ATOM 2188 O O . SER A 1 270 ? 9.078 -13.414 -17.719 1 82.75 270 SER A O 1
ATOM 2190 N N . LEU A 1 271 ? 11.312 -13.656 -18.156 1 83.56 271 LEU A N 1
ATOM 2191 C CA . LEU A 1 271 ? 11.602 -14.242 -16.844 1 83.56 271 LEU A CA 1
ATOM 2192 C C . LEU A 1 271 ? 12.594 -13.383 -16.078 1 83.56 271 LEU A C 1
ATOM 2194 O O . LEU A 1 271 ? 13.477 -12.758 -16.672 1 83.56 271 LEU A O 1
ATOM 2198 N N . SER A 1 272 ? 12.367 -13.391 -14.844 1 79.81 272 SER A N 1
ATOM 2199 C CA . SER A 1 272 ? 13.297 -12.656 -13.992 1 79.81 272 SER A CA 1
ATOM 2200 C C . SER A 1 272 ? 14.5 -13.516 -13.617 1 79.81 272 SER A C 1
ATOM 2202 O O . SER A 1 272 ? 14.352 -14.664 -13.211 1 79.81 272 SER A O 1
ATOM 2204 N N . LYS A 1 273 ? 15.648 -12.875 -13.664 1 77.44 273 LYS A N 1
ATOM 2205 C CA . LYS A 1 273 ? 16.875 -13.555 -13.242 1 77.44 273 LYS A CA 1
ATOM 2206 C C . LYS A 1 273 ? 16.906 -13.75 -11.734 1 77.44 273 LYS A C 1
ATOM 2208 O O . LYS A 1 273 ? 17.703 -14.531 -11.219 1 77.44 273 LYS A O 1
ATOM 2213 N N . ARG A 1 274 ? 15.953 -13.117 -11.133 1 76.44 274 ARG A N 1
ATOM 2214 C CA . ARG A 1 274 ? 15.945 -13.133 -9.68 1 76.44 274 ARG A CA 1
ATOM 2215 C C . ARG A 1 274 ? 14.977 -14.18 -9.141 1 76.44 274 ARG A C 1
ATOM 2217 O O . ARG A 1 274 ? 14.992 -14.492 -7.949 1 76.44 274 ARG A O 1
ATOM 2224 N N . GLU A 1 275 ? 14.25 -14.688 -10.031 1 79.5 275 GLU A N 1
ATOM 2225 C CA . GLU A 1 275 ? 13.352 -15.766 -9.625 1 79.5 275 GLU A CA 1
ATOM 2226 C C . GLU A 1 275 ? 14.07 -17.109 -9.617 1 79.5 275 GLU A C 1
ATOM 2228 O O . GLU A 1 275 ? 14.656 -17.516 -10.617 1 79.5 275 GLU A O 1
ATOM 2233 N N . ARG A 1 276 ? 13.969 -17.891 -8.586 1 79 276 ARG A N 1
ATOM 2234 C CA . ARG A 1 276 ? 14.742 -19.109 -8.352 1 79 276 ARG A CA 1
ATOM 2235 C C . ARG A 1 276 ? 14.234 -20.25 -9.219 1 79 276 ARG A C 1
ATOM 2237 O O . ARG A 1 276 ? 14.883 -21.297 -9.32 1 79 276 ARG A O 1
ATOM 2244 N N . SER A 1 277 ? 13.125 -20.062 -9.805 1 88.75 277 SER A N 1
ATOM 2245 C CA . SER A 1 277 ? 12.547 -21.109 -10.633 1 88.75 277 SER A CA 1
ATOM 2246 C C . SER A 1 277 ? 12.906 -20.922 -12.102 1 88.75 277 SER A C 1
ATOM 2248 O O . SER A 1 277 ? 12.594 -21.781 -12.938 1 88.75 277 SER A O 1
ATOM 2250 N N . THR A 1 278 ? 13.57 -19.859 -12.375 1 85.31 278 THR A N 1
ATOM 2251 C CA . THR A 1 278 ? 13.844 -19.5 -13.758 1 85.31 278 THR A CA 1
ATOM 2252 C C . THR A 1 278 ? 14.664 -20.594 -14.445 1 85.31 278 THR A C 1
ATOM 2254 O O . THR A 1 278 ? 14.383 -20.953 -15.594 1 85.31 278 THR A O 1
ATOM 2257 N N . ASP A 1 279 ? 15.664 -21.156 -13.781 1 86.69 279 ASP A N 1
ATOM 2258 C CA . ASP A 1 279 ? 16.547 -22.172 -14.367 1 86.69 279 ASP A CA 1
ATOM 2259 C C . ASP A 1 279 ? 15.781 -23.438 -14.711 1 86.69 279 ASP A C 1
ATOM 2261 O O . ASP A 1 279 ? 16.203 -24.203 -15.578 1 86.69 279 ASP A O 1
ATOM 2265 N N . GLN A 1 280 ? 14.695 -23.656 -14.086 1 89.94 280 GLN A N 1
ATOM 2266 C CA . GLN A 1 280 ? 13.867 -24.828 -14.344 1 89.94 280 GLN A CA 1
ATOM 2267 C C . GLN A 1 280 ? 12.852 -24.562 -15.453 1 89.94 280 GLN A C 1
ATOM 2269 O O . GLN A 1 280 ? 12.625 -25.406 -16.312 1 89.94 280 GLN A O 1
ATOM 2274 N N . VAL A 1 281 ? 12.328 -23.359 -15.484 1 93.25 281 VAL A N 1
ATOM 2275 C CA . VAL A 1 281 ? 11.195 -23.016 -16.344 1 93.25 281 VAL A CA 1
ATOM 2276 C C . VAL A 1 281 ? 11.672 -22.797 -17.766 1 93.25 281 VAL A C 1
ATOM 2278 O O . VAL A 1 281 ? 10.891 -22.891 -18.719 1 93.25 281 VAL A O 1
ATOM 2281 N N . VAL A 1 282 ? 12.969 -22.562 -17.938 1 92.25 282 VAL A N 1
ATOM 2282 C CA . VAL A 1 282 ? 13.516 -22.344 -19.281 1 92.25 282 VAL A CA 1
ATOM 2283 C C . VAL A 1 282 ? 13.508 -23.656 -20.062 1 92.25 282 VAL A C 1
ATOM 2285 O O . VAL A 1 282 ? 13.602 -23.656 -21.281 1 92.25 282 VAL A O 1
ATOM 2288 N N . LYS A 1 283 ? 13.414 -24.781 -19.406 1 94 283 LYS A N 1
ATOM 2289 C CA . LYS A 1 283 ? 13.383 -26.109 -20.016 1 94 283 LYS A CA 1
ATOM 2290 C C . LYS A 1 283 ? 11.945 -26.562 -20.297 1 94 283 LYS A C 1
ATOM 2292 O O . LYS A 1 283 ? 11.008 -26.031 -19.688 1 94 283 LYS A O 1
ATOM 2297 N N . PRO A 1 284 ? 11.836 -27.516 -21.234 1 96 284 PRO A N 1
ATOM 2298 C CA . PRO A 1 284 ? 10.508 -28.109 -21.391 1 96 284 PRO A CA 1
ATOM 2299 C C . PRO A 1 284 ? 10.008 -28.781 -20.109 1 96 284 PRO A C 1
ATOM 2301 O O . PRO A 1 284 ? 10.805 -29.141 -19.25 1 96 284 PRO A O 1
ATOM 2304 N N . VAL A 1 285 ? 8.711 -28.906 -20 1 97.44 285 VAL A N 1
ATOM 2305 C CA . VAL A 1 285 ? 8.117 -29.547 -18.844 1 97.44 285 VAL A CA 1
ATOM 2306 C C . VAL A 1 285 ? 8.789 -30.906 -18.609 1 97.44 285 VAL A C 1
ATOM 2308 O O . VAL A 1 285 ? 9 -31.672 -19.547 1 97.44 285 VAL A O 1
ATOM 2311 N N . ASN A 1 286 ? 9.203 -31.156 -17.438 1 96.56 286 ASN A N 1
ATOM 2312 C CA . ASN A 1 286 ? 9.906 -32.406 -17.078 1 96.56 286 ASN A CA 1
ATOM 2313 C C . ASN A 1 286 ? 9.609 -32.812 -15.648 1 96.56 286 ASN A C 1
ATOM 2315 O O . ASN A 1 286 ? 8.945 -32.094 -14.906 1 96.56 286 ASN A O 1
ATOM 2319 N N . MET A 1 287 ? 10.133 -33.938 -15.219 1 96.62 287 MET A N 1
ATOM 2320 C CA . MET A 1 287 ? 9.711 -34.562 -13.969 1 96.62 287 MET A CA 1
ATOM 2321 C C . MET A 1 287 ? 10.766 -34.344 -12.875 1 96.62 287 MET A C 1
ATOM 2323 O O . MET A 1 287 ? 10.625 -34.875 -11.773 1 96.62 287 MET A O 1
ATOM 2327 N N . GLU A 1 288 ? 11.789 -33.594 -13.07 1 91.88 288 GLU A N 1
ATOM 2328 C CA . GLU A 1 288 ? 12.945 -33.469 -12.188 1 91.88 288 GLU A CA 1
ATOM 2329 C C . GLU A 1 288 ? 12.539 -33.031 -10.789 1 91.88 288 GLU A C 1
ATOM 2331 O O . GLU A 1 288 ? 13.078 -33.5 -9.789 1 91.88 288 GLU A O 1
ATOM 2336 N N . GLY A 1 289 ? 11.617 -32.156 -10.703 1 93.94 289 GLY A N 1
ATOM 2337 C CA . GLY A 1 289 ? 11.266 -31.562 -9.438 1 93.94 289 GLY A CA 1
ATOM 2338 C C . GLY A 1 289 ? 10.25 -32.344 -8.648 1 93.94 289 GLY A C 1
ATOM 2339 O O . GLY A 1 289 ? 9.922 -32 -7.512 1 93.94 289 GLY A O 1
ATOM 2340 N N . LEU A 1 290 ? 9.805 -33.531 -9.094 1 96.56 290 LEU A N 1
ATOM 2341 C CA . LEU A 1 290 ? 8.688 -34.25 -8.484 1 96.56 290 LEU A CA 1
ATOM 2342 C C . LEU A 1 290 ? 9.133 -34.969 -7.215 1 96.56 290 LEU A C 1
ATOM 2344 O O . LEU A 1 290 ? 8.398 -35 -6.227 1 96.56 290 LEU A O 1
ATOM 2348 N N . THR A 1 291 ? 10.398 -35.531 -7.176 1 94.69 291 THR A N 1
ATOM 2349 C CA . THR A 1 291 ? 10.727 -36.438 -6.082 1 94.69 291 THR A CA 1
ATOM 2350 C C . THR A 1 291 ? 12.07 -36.062 -5.453 1 94.69 291 THR A C 1
ATOM 2352 O O . THR A 1 291 ? 12.672 -36.875 -4.754 1 94.69 291 THR A O 1
ATOM 2355 N N . LYS A 1 292 ? 12.531 -34.875 -5.688 1 96.12 292 LYS A N 1
ATOM 2356 C CA . LYS A 1 292 ? 13.82 -34.469 -5.137 1 96.12 292 LYS A CA 1
ATOM 2357 C C . LYS A 1 292 ? 13.789 -34.469 -3.611 1 96.12 292 LYS A C 1
ATOM 2359 O O . LYS A 1 292 ? 14.836 -34.531 -2.965 1 96.12 292 LYS A O 1
ATOM 2364 N N . TRP A 1 293 ? 12.648 -34.375 -3.037 1 97.88 293 TRP A N 1
ATOM 2365 C CA . TRP A 1 293 ? 12.477 -34.281 -1.594 1 97.88 293 TRP A CA 1
ATOM 2366 C C . TRP A 1 293 ? 12.641 -35.625 -0.917 1 97.88 293 TRP A C 1
ATOM 2368 O O . TRP A 1 293 ? 12.875 -35.688 0.293 1 97.88 293 TRP A O 1
ATOM 2378 N N . VAL A 1 294 ? 12.484 -36.688 -1.632 1 96.56 294 VAL A N 1
ATOM 2379 C CA . VAL A 1 294 ? 12.469 -38.062 -1.068 1 96.56 294 VAL A CA 1
ATOM 2380 C C . VAL A 1 294 ? 13.812 -38.344 -0.413 1 96.56 294 VAL A C 1
ATOM 2382 O O . VAL A 1 294 ? 14.867 -38.188 -1.041 1 96.56 294 VAL A O 1
ATOM 2385 N N . GLY A 1 295 ? 13.75 -38.75 0.816 1 96.06 295 GLY A N 1
ATOM 2386 C CA . GLY A 1 295 ? 14.945 -39.125 1.562 1 96.06 295 GLY A CA 1
ATOM 2387 C C . GLY A 1 295 ? 15.648 -37.906 2.172 1 96.06 295 GLY A C 1
ATOM 2388 O O . GLY A 1 295 ? 16.641 -38.062 2.891 1 96.06 295 GLY A O 1
ATOM 2389 N N . GLN A 1 296 ? 15.125 -36.719 2.014 1 97.56 296 GLN A N 1
ATOM 2390 C CA . GLN A 1 296 ? 15.82 -35.531 2.449 1 97.56 296 GLN A CA 1
ATOM 2391 C C . GLN A 1 296 ? 15.25 -35 3.766 1 97.56 296 GLN A C 1
ATOM 2393 O O . GLN A 1 296 ? 15.898 -34.219 4.461 1 97.56 296 GLN A O 1
ATOM 2398 N N . ILE A 1 297 ? 14.102 -35.375 4.172 1 98.12 297 ILE A N 1
ATOM 2399 C CA . ILE A 1 297 ? 13.391 -34.844 5.332 1 98.12 297 ILE A CA 1
ATOM 2400 C C . ILE A 1 297 ? 13.789 -35.625 6.578 1 98.12 297 ILE A C 1
ATOM 2402 O O . ILE A 1 297 ? 13.844 -36.844 6.559 1 98.12 297 ILE A O 1
ATOM 2406 N N . PRO A 1 298 ? 14.039 -34.875 7.684 1 98.19 298 PRO A N 1
ATOM 2407 C CA . PRO A 1 298 ? 14.453 -35.562 8.906 1 98.19 298 PRO A CA 1
ATOM 2408 C C . PRO A 1 298 ? 13.445 -36.625 9.367 1 98.19 298 PRO A C 1
ATOM 2410 O O . PRO A 1 298 ? 12.234 -36.406 9.273 1 98.19 298 PRO A O 1
ATOM 2413 N N . PRO A 1 299 ? 13.984 -37.781 9.906 1 97.38 299 PRO A N 1
ATOM 2414 C CA . PRO A 1 299 ? 13.125 -38.906 10.273 1 97.38 299 PRO A CA 1
ATOM 2415 C C . PRO A 1 299 ? 12.031 -38.5 11.273 1 97.38 299 PRO A C 1
ATOM 2417 O O . PRO A 1 299 ? 10.914 -39.031 11.211 1 97.38 299 PRO A O 1
ATOM 2420 N N . ASP A 1 300 ? 12.359 -37.719 12.172 1 97.69 300 ASP A N 1
ATOM 2421 C CA . ASP A 1 300 ? 11.352 -37.312 13.148 1 97.69 300 ASP A CA 1
ATOM 2422 C C . ASP A 1 300 ? 10.227 -36.531 12.492 1 97.69 300 ASP A C 1
ATOM 2424 O O . ASP A 1 300 ? 9.062 -36.656 12.875 1 97.69 300 ASP A O 1
ATOM 2428 N N . VAL A 1 301 ? 10.578 -35.656 11.57 1 98.5 301 VAL A N 1
ATOM 2429 C CA . VAL A 1 301 ? 9.578 -34.906 10.828 1 98.5 301 VAL A CA 1
ATOM 2430 C C . VAL A 1 301 ? 8.727 -35.844 9.984 1 98.5 301 VAL A C 1
ATOM 2432 O O . VAL A 1 301 ? 7.504 -35.688 9.914 1 98.5 301 VAL A O 1
ATOM 2435 N N . VAL A 1 302 ? 9.375 -36.844 9.375 1 98 302 VAL A N 1
ATOM 2436 C CA . VAL A 1 302 ? 8.664 -37.844 8.586 1 98 302 VAL A CA 1
ATOM 2437 C C . VAL A 1 302 ? 7.66 -38.594 9.469 1 98 302 VAL A C 1
ATOM 2439 O O . VAL A 1 302 ? 6.516 -38.812 9.07 1 98 302 VAL A O 1
ATOM 2442 N N . ARG A 1 303 ? 8.109 -38.938 10.625 1 97.5 303 ARG A N 1
ATOM 2443 C CA . ARG A 1 303 ? 7.254 -39.625 11.57 1 97.5 303 ARG A CA 1
ATOM 2444 C C . ARG A 1 303 ? 6.02 -38.812 11.922 1 97.5 303 ARG A C 1
ATOM 2446 O O . ARG A 1 303 ? 4.914 -39.344 12.023 1 97.5 303 ARG A O 1
ATOM 2453 N N . ASP A 1 304 ? 6.164 -37.531 12.039 1 98.25 304 ASP A N 1
ATOM 2454 C CA . ASP A 1 304 ? 5.105 -36.656 12.531 1 98.25 304 ASP A CA 1
ATOM 2455 C C . ASP A 1 304 ? 4.324 -36.062 11.375 1 98.25 304 ASP A C 1
ATOM 2457 O O . ASP A 1 304 ? 3.441 -35.219 11.594 1 98.25 304 ASP A O 1
ATOM 2461 N N . MET A 1 305 ? 4.562 -36.438 10.211 1 98.19 305 MET A N 1
ATOM 2462 C CA . MET A 1 305 ? 4.121 -35.781 8.992 1 98.19 305 MET A CA 1
ATOM 2463 C C . MET A 1 305 ? 2.605 -35.594 8.977 1 98.19 305 MET A C 1
ATOM 2465 O O . MET A 1 305 ? 2.102 -34.5 8.742 1 98.19 305 MET A O 1
ATOM 2469 N N . PRO A 1 306 ? 1.807 -36.656 9.289 1 98.12 306 PRO A N 1
ATOM 2470 C CA . PRO A 1 306 ? 0.352 -36.5 9.227 1 98.12 306 PRO A CA 1
ATOM 2471 C C . PRO A 1 306 ? -0.159 -35.438 10.188 1 98.12 306 PRO A C 1
ATOM 2473 O O . PRO A 1 306 ? -1.146 -34.75 9.891 1 98.12 306 PRO A O 1
ATOM 2476 N N . ASP A 1 307 ? 0.518 -35.188 11.289 1 97.62 307 ASP A N 1
ATOM 2477 C CA . ASP A 1 307 ? 0.11 -34.219 12.297 1 97.62 307 ASP A CA 1
ATOM 2478 C C . ASP A 1 307 ? 0.615 -32.812 11.938 1 97.62 307 ASP A C 1
ATOM 2480 O O . ASP A 1 307 ? -0.065 -31.828 12.195 1 97.62 307 ASP A O 1
ATOM 2484 N N . LEU A 1 308 ? 1.764 -32.75 11.367 1 97.94 308 LEU A N 1
ATOM 2485 C CA . LEU A 1 308 ? 2.398 -31.484 11.008 1 97.94 308 LEU A CA 1
ATOM 2486 C C . LEU A 1 308 ? 1.706 -30.844 9.812 1 97.94 308 LEU A C 1
ATOM 2488 O O . LEU A 1 308 ? 1.573 -29.625 9.742 1 97.94 308 LEU A O 1
ATOM 2492 N N . ALA A 1 309 ? 1.254 -31.641 8.906 1 98.69 309 ALA A N 1
ATOM 2493 C CA . ALA A 1 309 ? 0.727 -31.156 7.637 1 98.69 309 ALA A CA 1
ATOM 2494 C C . ALA A 1 309 ? -0.507 -31.953 7.215 1 98.69 309 ALA A C 1
ATOM 2496 O O . ALA A 1 309 ? -0.496 -32.625 6.188 1 98.69 309 ALA A O 1
ATOM 2497 N N . PRO A 1 310 ? -1.558 -31.797 7.926 1 98.81 310 PRO A N 1
ATOM 2498 C CA . PRO A 1 310 ? -2.775 -32.531 7.621 1 98.81 310 PRO A CA 1
ATOM 2499 C C . PRO A 1 310 ? -3.33 -32.219 6.23 1 98.81 310 PRO A C 1
ATOM 2501 O O . PRO A 1 310 ? -4.102 -33.031 5.68 1 98.81 310 PRO A O 1
ATOM 2504 N N . MET A 1 311 ? -2.93 -31.125 5.602 1 98.88 311 MET A N 1
ATOM 2505 C CA . MET A 1 311 ? -3.4 -30.766 4.266 1 98.88 311 MET A CA 1
ATOM 2506 C C . MET A 1 311 ? -2.879 -31.75 3.223 1 98.88 311 MET A C 1
ATOM 2508 O O . MET A 1 311 ? -3.445 -31.859 2.135 1 98.88 311 MET A O 1
ATOM 2512 N N . LEU A 1 312 ? -1.76 -32.438 3.537 1 98.75 312 LEU A N 1
ATOM 2513 C CA . LEU A 1 312 ? -1.299 -33.469 2.615 1 98.75 312 LEU A CA 1
ATOM 2514 C C . LEU A 1 312 ? -2.41 -34.5 2.324 1 98.75 312 LEU A C 1
ATOM 2516 O O . LEU A 1 312 ? -2.809 -34.656 1.171 1 98.75 312 LEU A O 1
ATOM 2520 N N . GLU A 1 313 ? -2.967 -35 3.332 1 98.31 313 GLU A N 1
ATOM 2521 C CA . GLU A 1 313 ? -4.035 -35.969 3.172 1 98.31 313 GLU A CA 1
ATOM 2522 C C . GLU A 1 313 ? -5.27 -35.344 2.523 1 98.31 313 GLU A C 1
ATOM 2524 O O . GLU A 1 313 ? -5.871 -35.938 1.628 1 98.31 313 GLU A O 1
ATOM 2529 N N . LYS A 1 314 ? -5.641 -34.156 2.973 1 98.5 314 LYS A N 1
ATOM 2530 C CA . LYS A 1 314 ? -6.82 -33.469 2.447 1 98.5 314 LYS A CA 1
ATOM 2531 C C . LYS A 1 314 ? -6.691 -33.219 0.945 1 98.5 314 LYS A C 1
ATOM 2533 O O . LYS A 1 314 ? -7.684 -33.25 0.217 1 98.5 314 LYS A O 1
ATOM 2538 N N . LEU A 1 315 ? -5.496 -33 0.49 1 98.56 315 LEU A N 1
ATOM 2539 C CA . LEU A 1 315 ? -5.258 -32.688 -0.912 1 98.56 315 LEU A CA 1
ATOM 2540 C C . LEU A 1 315 ? -4.961 -33.938 -1.723 1 98.56 315 LEU A C 1
ATOM 2542 O O . LEU A 1 315 ? -4.645 -33.844 -2.912 1 98.56 315 LEU A O 1
ATOM 2546 N N . GLY A 1 316 ? -4.973 -35.094 -1.076 1 97.62 316 GLY A N 1
ATOM 2547 C CA . GLY A 1 316 ? -4.891 -36.344 -1.802 1 97.62 316 GLY A CA 1
ATOM 2548 C C . GLY A 1 316 ? -3.498 -36.938 -1.791 1 97.62 316 GLY A C 1
ATOM 2549 O O . GLY A 1 316 ? -3.225 -37.906 -2.516 1 97.62 316 GLY A O 1
ATOM 2550 N N . TYR A 1 317 ? -2.656 -36.375 -0.97 1 97.81 317 TYR A N 1
ATOM 2551 C CA . TYR A 1 317 ? -1.324 -36.969 -0.812 1 97.81 317 TYR A CA 1
ATOM 2552 C C . TYR A 1 317 ? -1.263 -37.875 0.408 1 97.81 317 TYR A C 1
ATOM 2554 O O . TYR A 1 317 ? -1.73 -37.5 1.488 1 97.81 317 TYR A O 1
ATOM 2562 N N . ASP A 1 318 ? -0.69 -39.094 0.196 1 97.31 318 ASP A N 1
ATOM 2563 C CA . ASP A 1 318 ? -0.461 -39.969 1.352 1 97.31 318 ASP A CA 1
ATOM 2564 C C . ASP A 1 318 ? 0.711 -39.438 2.189 1 97.31 318 ASP A C 1
ATOM 2566 O O . ASP A 1 318 ? 1.866 -39.531 1.768 1 97.31 318 ASP A O 1
ATOM 2570 N N . PRO A 1 319 ? 0.449 -39 3.393 1 97.19 319 PRO A N 1
ATOM 2571 C CA . PRO A 1 319 ? 1.532 -38.406 4.184 1 97.19 319 PRO A CA 1
ATOM 2572 C C . PRO A 1 319 ? 2.57 -39.438 4.625 1 97.19 319 PRO A C 1
ATOM 2574 O O . PRO A 1 319 ? 3.666 -39.062 5.051 1 97.19 319 PRO A O 1
ATOM 2577 N N . ARG A 1 320 ? 2.271 -40.719 4.504 1 95.69 320 ARG A N 1
ATOM 2578 C CA . ARG A 1 320 ? 3.178 -41.75 4.98 1 95.69 320 ARG A CA 1
ATOM 2579 C C . ARG A 1 320 ? 3.963 -42.375 3.828 1 95.69 320 ARG A C 1
ATOM 2581 O O . ARG A 1 320 ? 4.926 -43.094 4.051 1 95.69 320 ARG A O 1
ATOM 2588 N N . ALA A 1 321 ? 3.541 -42.094 2.652 1 95.12 321 ALA A N 1
ATOM 2589 C CA . ALA A 1 321 ? 4.23 -42.625 1.485 1 95.12 321 ALA A CA 1
ATOM 2590 C C . ALA A 1 321 ? 5.473 -41.812 1.152 1 95.12 321 ALA A C 1
ATOM 2592 O O . ALA A 1 321 ? 5.426 -40.562 1.135 1 95.12 321 ALA A O 1
ATOM 2593 N N . ASN A 1 322 ? 6.551 -42.5 0.885 1 92.44 322 ASN A N 1
ATOM 2594 C CA . ASN A 1 322 ? 7.824 -41.844 0.603 1 92.44 322 ASN A CA 1
ATOM 2595 C C . ASN A 1 322 ? 8.547 -42.531 -0.565 1 92.44 322 ASN A C 1
ATO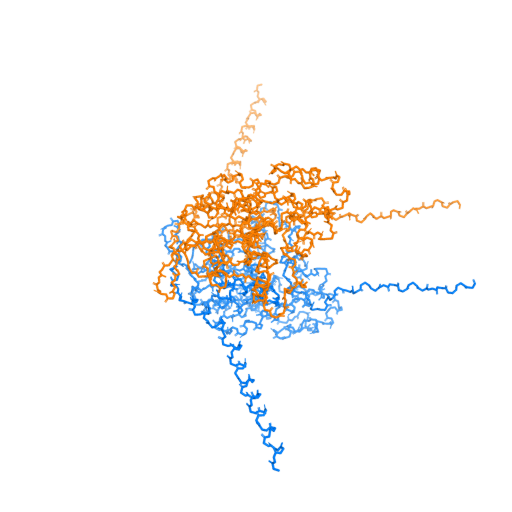M 2597 O O . ASN A 1 322 ? 9.477 -43.312 -0.361 1 92.44 322 ASN A O 1
ATOM 2601 N N . PRO A 1 323 ? 8.359 -42.094 -1.847 1 89.94 323 PRO A N 1
ATOM 2602 C CA . PRO A 1 323 ? 7.398 -41.031 -2.232 1 89.94 323 PRO A CA 1
ATOM 2603 C C . PRO A 1 323 ? 5.988 -41.594 -2.439 1 89.94 323 PRO A C 1
ATOM 2605 O O . PRO A 1 323 ? 5.801 -42.812 -2.482 1 89.94 323 PRO A O 1
ATOM 2608 N N . PRO A 1 324 ? 5.07 -40.719 -2.508 1 92.94 324 PRO A N 1
ATOM 2609 C CA . PRO A 1 324 ? 3.752 -41.188 -2.963 1 92.94 324 PRO A CA 1
ATOM 2610 C C . PRO A 1 324 ? 3.711 -41.469 -4.465 1 92.94 324 PRO A C 1
ATOM 2612 O O . PRO A 1 324 ? 4.66 -41.125 -5.184 1 92.94 324 PRO A O 1
ATOM 2615 N N . ASN A 1 325 ? 2.762 -42.219 -4.895 1 94.19 325 ASN A N 1
ATOM 2616 C CA . ASN A 1 325 ? 2.557 -42.406 -6.32 1 94.19 325 ASN A CA 1
ATOM 2617 C C . ASN A 1 325 ? 1.869 -41.219 -6.969 1 94.19 325 ASN A C 1
ATOM 2619 O O . ASN A 1 325 ? 0.657 -41.031 -6.836 1 94.19 325 ASN A O 1
ATOM 2623 N N . TYR A 1 326 ? 2.658 -40.438 -7.699 1 96.56 326 TYR A N 1
ATOM 2624 C CA . TYR A 1 326 ? 2.102 -39.281 -8.344 1 96.56 326 TYR A CA 1
ATOM 2625 C C . TYR A 1 326 ? 1.429 -39.625 -9.664 1 96.56 326 TYR A C 1
ATOM 2627 O O . TYR A 1 326 ? 0.661 -38.844 -10.211 1 96.56 326 TYR A O 1
ATOM 2635 N N . GLY A 1 327 ? 1.698 -40.781 -10.164 1 96.56 327 GLY A N 1
ATOM 2636 C CA . GLY A 1 327 ? 1.185 -41.188 -11.453 1 96.56 327 GLY A CA 1
ATOM 2637 C C . GLY A 1 327 ? 2.273 -41.406 -12.492 1 96.56 327 GLY A C 1
ATOM 2638 O O . GLY A 1 327 ? 3.461 -41.344 -12.172 1 96.56 327 GLY A O 1
ATOM 2639 N N . ASN A 1 328 ? 1.834 -41.781 -13.789 1 97.31 328 ASN A N 1
ATOM 2640 C CA . ASN A 1 328 ? 2.748 -42.062 -14.898 1 97.31 328 ASN A CA 1
ATOM 2641 C C . ASN A 1 328 ? 2.711 -40.906 -15.93 1 97.31 328 ASN A C 1
ATOM 2643 O O . ASN A 1 328 ? 1.643 -40.375 -16.234 1 97.31 328 ASN A O 1
ATOM 2647 N N . PRO A 1 329 ? 3.912 -40.625 -16.359 1 98 329 PRO A N 1
ATOM 2648 C CA . PRO A 1 329 ? 3.967 -39.531 -17.344 1 98 329 PRO A CA 1
ATOM 2649 C C . PRO A 1 329 ? 3.381 -39.906 -18.688 1 98 329 PRO A C 1
ATOM 2651 O O . PRO A 1 329 ? 3.469 -41.062 -19.094 1 98 329 PRO A O 1
ATOM 2654 N N . ASP A 1 330 ? 2.879 -38.938 -19.391 1 98.06 330 ASP A N 1
ATOM 2655 C CA . ASP A 1 330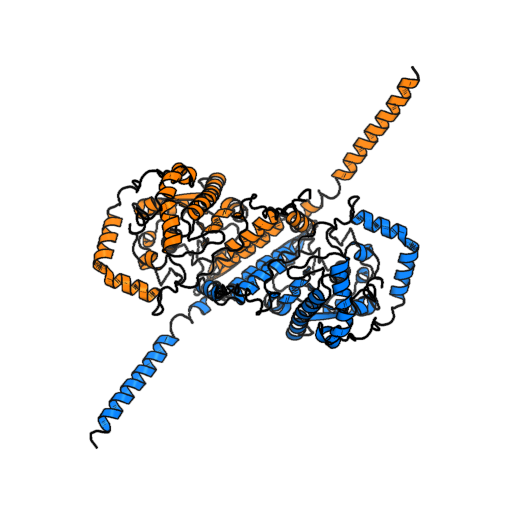 ? 2.494 -39.094 -20.797 1 98.06 330 ASP A CA 1
ATOM 2656 C C . ASP A 1 330 ? 3.725 -39.188 -21.703 1 98.06 330 ASP A C 1
ATOM 2658 O O . ASP A 1 330 ? 4.832 -38.844 -21.281 1 98.06 330 ASP A O 1
ATOM 2662 N N . ASN A 1 331 ? 3.412 -39.656 -22.906 1 97.69 331 ASN A N 1
ATOM 2663 C CA . ASN A 1 331 ? 4.488 -39.75 -23.891 1 97.69 331 ASN A CA 1
ATOM 2664 C C . ASN A 1 331 ? 5.105 -38.375 -24.172 1 97.69 331 ASN A C 1
ATOM 2666 O O . ASN A 1 331 ? 6.309 -38.281 -24.438 1 97.69 331 ASN A O 1
ATOM 2670 N N . PHE A 1 332 ? 4.301 -37.406 -24.141 1 97.44 332 PHE A N 1
ATOM 2671 C CA . PHE A 1 332 ? 4.766 -36.062 -24.375 1 97.44 332 PHE A CA 1
ATOM 2672 C C . PHE A 1 332 ? 5.887 -35.688 -23.422 1 97.44 332 PHE A C 1
ATOM 2674 O O . PHE A 1 332 ? 6.906 -35.125 -23.828 1 97.44 332 PHE A O 1
ATOM 2681 N N . VAL A 1 333 ? 5.734 -36 -22.203 1 97.94 333 VAL A N 1
ATOM 2682 C CA . VAL A 1 333 ? 6.688 -35.656 -21.156 1 97.94 333 VAL A CA 1
ATOM 2683 C C . VAL A 1 333 ? 7.938 -36.531 -21.266 1 97.94 333 VAL A C 1
ATOM 2685 O O . VAL A 1 333 ? 9.055 -36.031 -21.047 1 97.94 333 VAL A O 1
ATOM 2688 N N . LEU A 1 334 ? 7.727 -37.781 -21.625 1 97.81 334 LEU A N 1
ATOM 2689 C CA . LEU A 1 334 ? 8.859 -38.656 -21.844 1 97.81 334 LEU A CA 1
ATOM 2690 C C . LEU A 1 334 ? 9.75 -38.156 -22.969 1 97.81 334 LEU A C 1
ATOM 2692 O O . LEU A 1 334 ? 10.977 -38.25 -22.875 1 97.81 334 LEU A O 1
ATOM 2696 N N . LYS A 1 335 ? 9.125 -37.688 -23.969 1 97.69 335 LYS A N 1
ATOM 2697 C CA . LYS A 1 335 ? 9.883 -37.094 -25.062 1 97.69 335 LYS A CA 1
ATOM 2698 C C . LYS A 1 335 ? 10.656 -35.844 -24.609 1 97.69 335 LYS A C 1
ATOM 2700 O O . LYS A 1 335 ? 11.789 -35.625 -25.047 1 97.69 335 LYS A O 1
ATOM 2705 N N . ASN A 1 336 ? 10.016 -35.031 -23.781 1 97.25 336 ASN A N 1
ATOM 2706 C CA . ASN A 1 336 ? 10.711 -33.906 -23.219 1 97.25 336 ASN A CA 1
ATOM 2707 C C . ASN A 1 336 ? 11.93 -34.312 -22.406 1 97.25 336 ASN A C 1
ATOM 2709 O O . ASN A 1 336 ? 13 -33.719 -22.516 1 97.25 336 ASN A O 1
ATOM 2713 N N . GLU A 1 337 ? 11.758 -35.406 -21.625 1 96.5 337 GLU A N 1
ATOM 2714 C CA . GLU A 1 337 ? 12.859 -35.906 -20.828 1 96.5 337 GLU A CA 1
ATOM 2715 C C . GLU A 1 337 ? 14.031 -36.344 -21.703 1 96.5 337 GLU A C 1
ATOM 2717 O O . GLU A 1 337 ? 15.188 -36.062 -21.391 1 96.5 337 GLU A O 1
ATOM 2722 N N . GLU A 1 338 ? 13.703 -37 -22.719 1 96.5 338 GLU A N 1
ATOM 2723 C CA . GLU A 1 338 ? 14.727 -37.438 -23.672 1 96.5 338 GLU A CA 1
ATOM 2724 C C . GLU A 1 338 ? 15.414 -36.25 -24.328 1 96.5 338 GLU A C 1
ATOM 2726 O O . GLU A 1 338 ? 16.641 -36.219 -24.469 1 96.5 338 GLU A O 1
ATOM 2731 N N . PHE A 1 339 ? 14.617 -35.344 -24.734 1 96 339 PHE A N 1
ATOM 2732 C CA . PHE A 1 339 ? 15.156 -34.125 -25.344 1 96 339 PHE A CA 1
ATOM 2733 C C . PHE A 1 339 ? 16.125 -33.438 -24.406 1 96 339 PHE A C 1
ATOM 2735 O O . PHE A 1 339 ? 17.219 -33 -24.812 1 96 339 PHE A O 1
ATOM 2742 N N . ILE A 1 340 ? 15.797 -33.25 -23.172 1 95.12 340 ILE A N 1
ATOM 2743 C CA . ILE A 1 340 ? 16.609 -32.562 -22.172 1 95.12 340 ILE A CA 1
ATOM 2744 C C . ILE A 1 340 ? 17.922 -33.344 -21.969 1 95.12 340 ILE A C 1
ATOM 2746 O O . ILE A 1 340 ? 19 -32.719 -21.875 1 95.12 340 ILE A O 1
ATOM 2750 N N . ARG A 1 341 ? 17.828 -34.656 -21.938 1 94.69 341 ARG A N 1
ATOM 2751 C CA . ARG A 1 341 ? 19 -35.5 -21.766 1 94.69 341 ARG A CA 1
ATOM 2752 C C . ARG A 1 341 ? 19.953 -35.344 -22.953 1 94.69 341 ARG A C 1
ATOM 2754 O O . ARG A 1 341 ? 21.172 -35.25 -22.766 1 94.69 341 ARG A O 1
ATOM 2761 N N . GLN A 1 342 ? 19.422 -35.281 -24.094 1 95.56 342 GLN A N 1
ATOM 2762 C CA . GLN A 1 342 ? 20.203 -35.219 -25.328 1 95.56 342 GLN A CA 1
ATOM 2763 C C . GLN A 1 342 ? 20.812 -33.844 -25.531 1 95.56 342 GLN A C 1
ATOM 2765 O O . GLN A 1 342 ? 21.844 -33.688 -26.203 1 95.56 342 GLN A O 1
ATOM 2770 N N . HIS A 1 343 ? 20.156 -32.875 -25 1 94.31 343 HIS A N 1
ATOM 2771 C CA . HIS A 1 343 ? 20.578 -31.5 -25.281 1 94.31 343 HIS A CA 1
ATOM 2772 C C . HIS A 1 343 ? 20.969 -30.781 -24 1 94.31 343 HIS A C 1
ATOM 2774 O O . HIS A 1 343 ? 20.656 -29.594 -23.828 1 94.31 343 HIS A O 1
ATOM 2780 N N . LYS A 1 344 ? 21.484 -31.5 -23.125 1 91.19 344 LYS A N 1
ATOM 2781 C CA . LYS A 1 344 ? 21.828 -30.969 -21.812 1 91.19 344 LYS A CA 1
ATOM 2782 C C . LYS A 1 344 ? 22.734 -29.75 -21.938 1 91.19 344 LYS A C 1
ATOM 2784 O O . LYS A 1 344 ? 22.516 -28.734 -21.281 1 91.19 344 LYS A O 1
ATOM 2789 N N . ASP A 1 345 ? 23.703 -29.781 -22.781 1 89.81 345 ASP A N 1
ATOM 2790 C CA . ASP A 1 345 ? 24.672 -28.688 -22.938 1 89.81 345 ASP A CA 1
ATOM 2791 C C . ASP A 1 345 ? 24 -27.438 -23.5 1 89.81 345 ASP A C 1
ATOM 2793 O O . ASP A 1 345 ? 24.266 -26.328 -23.047 1 89.81 345 ASP A O 1
ATOM 2797 N N . LEU A 1 346 ? 23.188 -27.672 -24.453 1 88.88 346 LEU A N 1
ATOM 2798 C CA . LEU A 1 346 ? 22.453 -26.562 -25.062 1 88.88 346 LEU A CA 1
ATOM 2799 C C . LEU A 1 346 ? 21.562 -25.891 -24.047 1 88.88 346 LEU A C 1
ATOM 2801 O O . LEU A 1 346 ? 21.469 -24.656 -24.016 1 88.88 346 LEU A O 1
ATOM 2805 N N . LEU A 1 347 ? 20.922 -26.672 -23.281 1 88.5 347 LEU A N 1
ATOM 2806 C CA . LEU A 1 347 ? 19.984 -26.125 -22.297 1 88.5 347 LEU A CA 1
ATOM 2807 C C . LEU A 1 347 ? 20.734 -25.422 -21.172 1 88.5 347 LEU A C 1
ATOM 2809 O O . LEU A 1 347 ? 20.266 -24.406 -20.656 1 88.5 347 LEU A O 1
ATOM 2813 N N . ASP A 1 348 ? 21.875 -25.922 -20.844 1 86.88 348 ASP A N 1
ATOM 2814 C CA . ASP A 1 348 ? 22.703 -25.266 -19.859 1 86.88 348 ASP A CA 1
ATOM 2815 C C . ASP A 1 348 ? 23.172 -23.891 -20.344 1 86.88 348 ASP A C 1
ATOM 2817 O O . ASP A 1 348 ? 23.234 -22.938 -19.562 1 86.88 348 ASP A O 1
ATOM 2821 N N . GLU A 1 349 ? 23.438 -23.828 -21.547 1 84.81 349 GLU A N 1
ATOM 2822 C CA . GLU A 1 349 ? 23.844 -22.547 -22.141 1 84.81 349 GLU A CA 1
ATOM 2823 C C . GLU A 1 349 ? 22.688 -21.562 -22.156 1 84.81 349 GLU A C 1
ATOM 2825 O O . GLU A 1 349 ? 22.891 -20.359 -21.938 1 84.81 349 GLU A O 1
ATOM 2830 N N . LYS A 1 350 ? 21.531 -22.078 -22.406 1 82.75 350 LYS A N 1
ATOM 2831 C CA . LYS A 1 350 ? 20.344 -21.219 -22.406 1 82.75 350 LYS A CA 1
ATOM 2832 C C . LYS A 1 350 ? 20.109 -20.641 -21.016 1 82.75 350 LYS A C 1
ATOM 2834 O O . LYS A 1 350 ? 19.734 -19.469 -20.875 1 82.75 350 LYS A O 1
ATOM 2839 N N . VAL A 1 351 ? 20.25 -21.484 -20.047 1 83 351 VAL A N 1
ATOM 2840 C CA . VAL A 1 351 ? 20.094 -21.047 -18.656 1 83 351 VAL A CA 1
ATOM 2841 C C . VAL A 1 351 ? 21.109 -19.938 -18.344 1 83 351 VAL A C 1
ATOM 2843 O O . VAL A 1 351 ? 20.766 -18.922 -17.734 1 83 351 VAL A O 1
ATOM 2846 N N . LYS A 1 352 ? 22.297 -20.125 -18.812 1 81.06 352 LYS A N 1
ATOM 2847 C CA . LYS A 1 352 ? 23.344 -19.141 -18.594 1 81.06 352 LYS A CA 1
ATOM 2848 C C . LYS A 1 352 ? 23.031 -17.828 -19.312 1 81.06 352 LYS A C 1
ATOM 2850 O O . LYS A 1 352 ? 23.312 -16.75 -18.797 1 81.06 352 LYS A O 1
ATOM 2855 N N . GLU A 1 353 ? 22.516 -17.984 -20.422 1 78.06 353 GLU A N 1
ATOM 2856 C CA . GLU A 1 353 ? 22.156 -16.797 -21.188 1 78.06 353 GLU A CA 1
ATOM 2857 C C . GLU A 1 353 ? 21.094 -15.977 -20.484 1 78.06 353 GLU A C 1
ATOM 2859 O O . GLU A 1 353 ? 21.125 -14.742 -20.5 1 78.06 353 GLU A O 1
ATOM 2864 N N . VAL A 1 354 ? 20.141 -16.656 -19.938 1 74.19 354 VAL A N 1
ATOM 2865 C CA . VAL A 1 354 ? 19.062 -15.961 -19.234 1 74.19 354 VAL A CA 1
ATOM 2866 C C . VAL A 1 354 ? 19.609 -15.273 -18 1 74.19 354 VAL A C 1
ATOM 2868 O O . VAL A 1 354 ? 19.203 -14.156 -17.656 1 74.19 354 VAL A O 1
ATOM 2871 N N . PHE A 1 355 ? 20.484 -15.875 -17.25 1 71.12 355 PHE A N 1
ATOM 2872 C CA . PHE A 1 355 ? 21.016 -15.336 -16.016 1 71.12 355 PHE A CA 1
ATOM 2873 C C . PHE A 1 355 ? 22.219 -14.453 -16.281 1 71.12 355 PHE A C 1
ATOM 2875 O O . PHE A 1 355 ? 22.594 -13.633 -15.438 1 71.12 355 PHE A O 1
ATOM 2882 N N . GLY A 1 356 ? 22.672 -14.297 -17.359 1 61.16 356 GLY A N 1
ATOM 2883 C CA . GLY A 1 356 ? 23.938 -13.617 -17.641 1 61.16 356 GLY A CA 1
ATOM 2884 C C . GLY A 1 356 ? 25.125 -14.281 -16.969 1 61.16 356 GLY A C 1
ATOM 2885 O O . GLY A 1 356 ? 24.984 -15.312 -16.312 1 61.16 356 GLY A O 1
ATOM 2886 N N . ASP A 1 357 ? 26.438 -13.75 -17.219 1 52.81 357 ASP A N 1
ATOM 2887 C CA . ASP A 1 357 ? 27.688 -14.305 -16.703 1 52.81 357 ASP A CA 1
ATOM 2888 C C . ASP A 1 357 ? 27.688 -14.359 -15.18 1 52.81 357 ASP A C 1
ATOM 2890 O O . ASP A 1 357 ? 28.578 -14.945 -14.57 1 52.81 357 ASP A O 1
ATOM 2894 N N . LYS A 1 358 ? 26.828 -13.539 -14.516 1 50.81 358 LYS A N 1
ATOM 2895 C CA . LYS A 1 358 ? 27.031 -13.453 -13.07 1 50.81 358 LYS A CA 1
ATOM 2896 C C . LYS A 1 358 ? 26.219 -14.516 -12.336 1 50.81 358 LYS A C 1
ATOM 2898 O O . LYS A 1 358 ? 26.375 -14.703 -11.133 1 50.81 358 LYS A O 1
ATOM 2903 N N . GLY A 1 359 ? 25.875 -15.562 -12.891 1 48.53 359 GLY A N 1
ATOM 2904 C CA . GLY A 1 359 ? 25.172 -16.688 -12.281 1 48.53 359 GLY A CA 1
ATOM 2905 C C . GLY A 1 359 ? 23.938 -16.266 -11.523 1 48.53 359 GLY A C 1
ATOM 2906 O O . GLY A 1 359 ? 23.562 -15.086 -11.531 1 48.53 359 GLY A O 1
ATOM 2907 N N . VAL A 1 360 ? 23.062 -17.219 -11.086 1 47.78 360 VAL A N 1
ATOM 2908 C CA . VAL A 1 360 ? 21.891 -16.984 -10.25 1 47.78 360 VAL A CA 1
ATOM 2909 C C . VAL A 1 360 ? 22.297 -16.266 -8.969 1 47.78 360 VAL A C 1
ATOM 2911 O O . VAL A 1 360 ? 23.203 -16.719 -8.25 1 47.78 360 VAL A O 1
ATOM 2914 N N . ASP A 1 361 ? 22.188 -15.039 -8.867 1 48.28 361 ASP A N 1
ATOM 2915 C CA . ASP A 1 361 ? 22.453 -14.344 -7.609 1 48.28 361 ASP A CA 1
ATOM 2916 C C . ASP A 1 361 ? 21.719 -15.008 -6.449 1 48.28 361 ASP A C 1
ATOM 2918 O O . ASP A 1 361 ? 20.531 -14.727 -6.215 1 48.28 361 ASP A O 1
ATOM 2922 N N . LEU A 1 362 ? 22.188 -16.141 -6.066 1 44.94 362 LEU A N 1
ATOM 2923 C CA . LEU A 1 362 ? 21.578 -16.906 -4.988 1 44.94 362 LEU A CA 1
ATOM 2924 C C . LEU A 1 362 ? 21.672 -16.156 -3.666 1 44.94 362 LEU A C 1
ATOM 2926 O O . LEU A 1 362 ? 21.078 -16.578 -2.664 1 44.94 362 LEU A O 1
ATOM 2930 N N . GLU A 1 363 ? 22.641 -15.312 -3.512 1 42.22 363 GLU A N 1
ATOM 2931 C CA . GLU A 1 363 ? 22.938 -14.883 -2.148 1 42.22 363 GLU A CA 1
ATOM 2932 C C . GLU A 1 363 ? 21.75 -14.148 -1.528 1 42.22 363 GLU A C 1
ATOM 2934 O O . GLU A 1 363 ? 21.5 -14.273 -0.328 1 42.22 363 GLU A O 1
ATOM 2939 N N . ASN A 1 364 ? 21.328 -12.891 -1.911 1 40.25 364 ASN A N 1
ATOM 2940 C CA . ASN A 1 364 ? 20.625 -11.953 -1.037 1 40.25 364 ASN A CA 1
ATOM 2941 C C . ASN A 1 364 ? 19.156 -11.828 -1.406 1 40.25 364 ASN A C 1
ATOM 2943 O O . ASN A 1 364 ? 18.734 -10.805 -1.953 1 40.25 364 ASN A O 1
ATOM 2947 N N . ASN A 1 365 ? 18.516 -12.938 -1.635 1 40.47 365 ASN A N 1
ATOM 2948 C CA . ASN A 1 365 ? 17.094 -12.695 -1.859 1 40.47 365 ASN A CA 1
ATOM 2949 C C . ASN A 1 365 ? 16.422 -12.164 -0.602 1 40.47 365 ASN A C 1
ATOM 2951 O O . ASN A 1 365 ? 16.328 -12.867 0.407 1 40.47 365 ASN A O 1
ATOM 2955 N N . PRO A 1 366 ? 16.281 -11.016 -0.441 1 38.81 366 PRO A N 1
ATOM 2956 C CA . PRO A 1 366 ? 15.57 -10.641 0.786 1 38.81 366 PRO A CA 1
ATOM 2957 C C . PRO A 1 366 ? 14.211 -11.328 0.916 1 38.81 366 PRO A C 1
ATOM 2959 O O . PRO A 1 366 ? 13.594 -11.672 -0.093 1 38.81 366 PRO A O 1
ATOM 2962 N N . ALA A 1 367 ? 13.891 -11.867 2.117 1 38.19 367 ALA A N 1
ATOM 2963 C CA . ALA A 1 367 ? 12.68 -12.547 2.553 1 38.19 367 ALA A CA 1
ATOM 2964 C C . ALA A 1 367 ? 11.453 -12 1.824 1 38.19 367 ALA A C 1
ATOM 2966 O O . ALA A 1 367 ? 11.32 -10.789 1.647 1 38.19 367 ALA A O 1
ATOM 2967 N N . ALA A 1 368 ? 10.883 -12.844 1.081 1 38.59 368 ALA A N 1
ATOM 2968 C CA . ALA A 1 368 ? 9.555 -12.406 0.646 1 38.59 368 ALA A CA 1
ATOM 2969 C C . ALA A 1 368 ? 8.914 -11.484 1.678 1 38.59 368 ALA A C 1
ATOM 2971 O O . ALA A 1 368 ? 9.469 -11.281 2.764 1 38.59 368 ALA A O 1
ATOM 2972 N N . ASP A 1 369 ? 7.551 -11.445 1.939 1 35.28 369 ASP A N 1
ATOM 2973 C CA . ASP A 1 369 ? 6.668 -10.531 2.66 1 35.28 369 ASP A CA 1
ATOM 2974 C C . ASP A 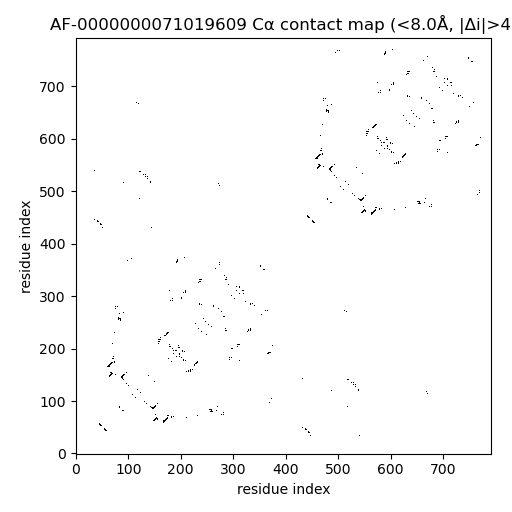1 369 ? 7.02 -10.484 4.145 1 35.28 369 ASP A C 1
ATOM 2976 O O . ASP A 1 369 ? 6.629 -11.367 4.91 1 35.28 369 ASP A O 1
ATOM 2980 N N . GLU A 1 370 ? 8.102 -10.039 4.539 1 34.62 370 GLU A N 1
ATOM 2981 C CA . GLU A 1 370 ? 8.453 -9.961 5.953 1 34.62 370 GLU A CA 1
ATOM 2982 C C . GLU A 1 370 ? 7.254 -9.555 6.805 1 34.62 370 GLU A C 1
ATOM 2984 O O . GLU A 1 370 ? 7.195 -9.867 7.996 1 34.62 370 GLU A O 1
ATOM 2989 N N . ASN A 1 371 ? 6.551 -8.562 6.336 1 33.38 371 ASN A N 1
ATOM 2990 C CA . ASN A 1 371 ? 5.582 -7.949 7.238 1 33.38 371 ASN A CA 1
ATOM 2991 C C . ASN A 1 371 ? 4.203 -8.578 7.09 1 33.38 371 ASN A C 1
ATOM 2993 O O . ASN A 1 371 ? 3.189 -7.938 7.371 1 33.38 371 ASN A O 1
ATOM 2997 N N . HIS A 1 372 ? 4.121 -9.75 6.441 1 34.31 372 HIS A N 1
ATOM 2998 C CA . HIS A 1 372 ? 2.752 -10.25 6.496 1 34.31 372 HIS A CA 1
ATOM 2999 C C . HIS A 1 372 ? 2.436 -10.836 7.867 1 34.31 372 HIS A C 1
ATOM 3001 O O . HIS A 1 372 ? 3.02 -11.844 8.266 1 34.31 372 HIS A O 1
ATOM 3007 N N . PRO A 1 373 ? 1.797 -10.141 8.734 1 34.16 373 PRO A N 1
ATOM 3008 C CA . PRO A 1 373 ? 1.472 -10.57 10.094 1 34.16 373 PRO A CA 1
ATOM 3009 C C . PRO A 1 373 ? 0.797 -11.938 10.141 1 34.16 373 PRO A C 1
ATOM 3011 O O . PRO A 1 373 ? 0.572 -12.484 11.219 1 34.16 373 PRO A O 1
ATOM 3014 N N . LEU A 1 374 ? 0.278 -12.391 9.086 1 35.59 374 LEU A N 1
ATOM 3015 C CA . LEU A 1 374 ? -0.654 -13.492 9.312 1 35.59 374 LEU A CA 1
ATOM 3016 C C . LEU A 1 374 ? 0.082 -14.734 9.781 1 35.59 374 LEU A C 1
ATOM 3018 O O . LEU A 1 374 ? -0.545 -15.75 10.094 1 35.59 374 LEU A O 1
ATOM 3022 N N . MET A 1 375 ? 1.32 -14.773 9.469 1 34.41 375 MET A N 1
ATOM 3023 C CA . MET A 1 375 ? 1.796 -16.062 9.961 1 34.41 375 MET A CA 1
ATOM 3024 C C . MET A 1 375 ? 2.049 -16.016 11.461 1 34.41 375 MET A C 1
ATOM 3026 O O . MET A 1 375 ? 2.75 -16.859 12.008 1 34.41 375 MET A O 1
ATOM 3030 N N . ARG A 1 376 ? 1.798 -14.867 12.172 1 33.59 376 ARG A N 1
ATOM 3031 C CA . ARG A 1 376 ? 1.992 -14.93 13.617 1 33.59 376 ARG A CA 1
ATOM 3032 C C . ARG A 1 376 ? 0.865 -15.711 14.281 1 33.59 376 ARG A C 1
ATOM 3034 O O . ARG A 1 376 ? -0.312 -15.461 14.016 1 33.59 376 ARG A O 1
ATOM 3041 N N . GLN A 1 377 ? 1.113 -16.922 14.758 1 29.36 377 GLN A N 1
ATOM 3042 C CA . GLN A 1 377 ? 0.179 -17.625 15.625 1 29.36 377 GLN A CA 1
ATOM 3043 C C . GLN A 1 377 ? -0.267 -16.75 16.797 1 29.36 377 GLN A C 1
ATOM 3045 O O . GLN A 1 377 ? 0.501 -15.914 17.281 1 29.36 377 GLN A O 1
ATOM 3050 N N . PRO A 1 378 ? -1.606 -16.594 17.172 1 34.06 378 PRO A N 1
ATOM 3051 C CA . PRO A 1 378 ? -2.051 -15.859 18.359 1 34.06 378 PRO A CA 1
ATOM 3052 C C . PRO A 1 378 ? -1.117 -16.047 19.562 1 34.06 378 PRO A C 1
ATOM 3054 O O . PRO A 1 378 ? -1.183 -15.281 20.531 1 34.06 378 PRO A O 1
ATOM 3057 N N . GLY A 1 379 ? -0.542 -17.172 19.75 1 34.94 379 GLY A N 1
ATOM 3058 C CA . GLY A 1 379 ? 0.106 -17.578 20.984 1 34.94 379 GLY A CA 1
ATOM 3059 C C . GLY A 1 379 ? 1.428 -16.875 21.219 1 34.94 379 GLY A C 1
ATOM 3060 O O . GLY A 1 379 ? 2.133 -17.188 22.188 1 34.94 379 GLY A O 1
ATOM 3061 N N . ASP A 1 380 ? 1.961 -16.375 20.219 1 32.66 380 ASP A N 1
ATOM 3062 C CA . ASP A 1 380 ? 3.309 -15.938 20.578 1 32.66 380 ASP A CA 1
ATOM 3063 C C . ASP A 1 380 ? 3.273 -14.664 21.422 1 32.66 380 ASP A C 1
ATOM 3065 O O . ASP A 1 380 ? 3.277 -13.555 20.875 1 32.66 380 ASP A O 1
ATOM 3069 N N . ARG A 1 381 ? 2.367 -14.648 22.453 1 32.47 381 ARG A N 1
ATOM 3070 C CA . ARG A 1 381 ? 2.527 -13.625 23.484 1 32.47 381 ARG A CA 1
ATOM 3071 C C . ARG A 1 381 ? 3.998 -13.414 23.828 1 32.47 381 ARG A C 1
ATOM 3073 O O . ARG A 1 381 ? 4.77 -14.375 23.891 1 32.47 381 ARG A O 1
ATOM 3080 N N . PRO A 1 382 ? 4.48 -12.312 23.594 1 31.64 382 PRO A N 1
ATOM 3081 C CA . PRO A 1 382 ? 5.836 -12.188 24.125 1 31.64 382 PRO A CA 1
ATOM 3082 C C . PRO A 1 382 ? 5.996 -12.844 25.5 1 31.64 382 PRO A C 1
ATOM 3084 O O . PRO A 1 382 ? 5.062 -12.828 26.297 1 31.64 382 PRO A O 1
ATOM 3087 N N . ARG A 1 383 ? 6.715 -13.953 25.688 1 30.38 383 ARG A N 1
ATOM 3088 C CA . ARG A 1 383 ? 6.992 -14.562 26.984 1 30.38 383 ARG A CA 1
ATOM 3089 C C . ARG A 1 383 ? 7.277 -13.508 28.047 1 30.38 383 ARG A C 1
ATOM 3091 O O . ARG A 1 383 ? 8.055 -12.578 27.797 1 30.38 383 ARG A O 1
ATOM 3098 N N . PRO A 1 384 ? 6.262 -13.32 28.906 1 29.27 384 PRO A N 1
ATOM 3099 C CA . PRO A 1 384 ? 6.586 -12.438 30.031 1 29.27 384 PRO A CA 1
ATOM 3100 C C . PRO A 1 384 ? 7.953 -12.734 30.641 1 29.27 384 PRO A C 1
ATOM 3102 O O . PRO A 1 384 ? 8.367 -13.898 30.703 1 29.27 384 PRO A O 1
ATOM 3105 N N . MET A 1 385 ? 8.891 -11.859 30.5 1 28.58 385 MET A N 1
ATOM 3106 C CA . MET A 1 385 ? 10.172 -11.977 31.188 1 28.58 385 MET A CA 1
ATOM 3107 C C . MET A 1 385 ? 9.977 -12.477 32.625 1 28.58 385 MET A C 1
ATOM 3109 O O . MET A 1 385 ? 9.242 -11.867 33.406 1 28.58 385 MET A O 1
ATOM 3113 N N . GLN A 1 386 ? 9.938 -13.766 32.812 1 26.17 386 GLN A N 1
ATOM 3114 C CA . GLN A 1 386 ? 9.922 -14.344 34.156 1 26.17 386 GLN A CA 1
ATOM 3115 C C . GLN A 1 386 ? 10.953 -13.672 35.062 1 26.17 386 GLN A C 1
ATOM 3117 O O . GLN A 1 386 ? 12.148 -13.672 34.75 1 26.17 386 GLN A O 1
ATOM 3122 N N . ARG A 1 387 ? 10.586 -12.641 35.812 1 24.05 387 ARG A N 1
ATOM 3123 C CA . ARG A 1 387 ? 11.398 -12.125 36.906 1 24.05 387 ARG A CA 1
ATOM 3124 C C . ARG A 1 387 ? 11.891 -13.258 37.812 1 24.05 387 ARG A C 1
ATOM 3126 O O . ARG A 1 387 ? 11.086 -14.016 38.344 1 24.05 387 ARG A O 1
ATOM 3133 N N . LYS A 1 388 ? 13.133 -13.703 37.562 1 28.73 388 LYS A N 1
ATOM 3134 C CA . LYS A 1 388 ? 13.859 -14.594 38.469 1 28.73 388 LYS A CA 1
ATOM 3135 C C . LYS A 1 388 ? 13.727 -14.125 39.906 1 28.73 388 LYS A C 1
ATOM 3137 O O . LYS A 1 388 ? 14.023 -12.977 40.219 1 28.73 388 LYS A O 1
ATOM 3142 N N . GLU A 1 389 ? 12.789 -14.703 40.625 1 27.38 389 GLU A N 1
ATOM 3143 C CA . GLU A 1 389 ? 12.711 -14.547 42.062 1 27.38 389 GLU A CA 1
ATOM 3144 C C . GLU A 1 389 ? 14.07 -14.75 42.719 1 27.38 389 GLU A C 1
ATOM 3146 O O . GLU A 1 389 ? 14.758 -15.734 42.438 1 27.38 389 GLU A O 1
ATOM 3151 N N . ARG A 1 390 ? 14.828 -13.688 43.094 1 29.55 390 ARG A N 1
ATOM 3152 C CA . ARG A 1 390 ? 16.016 -13.625 43.938 1 29.55 390 ARG A CA 1
ATOM 3153 C C . ARG A 1 390 ? 15.828 -14.461 45.188 1 29.55 390 ARG A C 1
ATOM 3155 O O . ARG A 1 390 ? 14.891 -14.234 45.969 1 29.55 390 ARG A O 1
ATOM 3162 N N . GLY A 1 391 ? 16.047 -15.812 45.062 1 25.16 391 GLY A N 1
ATOM 3163 C CA . GLY A 1 391 ? 16.141 -16.719 46.219 1 25.16 391 GLY A CA 1
ATOM 3164 C C . GLY A 1 391 ? 17.016 -16.188 47.344 1 25.16 391 GLY A C 1
ATOM 3165 O O . GLY A 1 391 ? 18.141 -15.766 47.094 1 25.16 391 GLY A O 1
ATOM 3166 N N . THR A 1 392 ? 16.406 -15.508 48.344 1 33.06 392 THR A N 1
ATOM 3167 C CA . THR A 1 392 ? 16.984 -15.156 49.625 1 33.06 392 THR A CA 1
ATOM 3168 C C . THR A 1 392 ? 17.609 -16.375 50.312 1 33.06 392 THR A C 1
ATOM 3170 O O . THR A 1 392 ? 16.922 -17.344 50.594 1 33.06 392 THR A O 1
ATOM 3173 N N . GLY A 1 393 ? 18.766 -16.875 49.75 1 27.31 393 GLY A N 1
ATOM 3174 C CA . GLY A 1 393 ? 19.516 -17.891 50.469 1 27.31 393 GLY A CA 1
ATOM 3175 C C . GLY A 1 393 ? 19.719 -17.547 51.938 1 27.31 393 GLY A C 1
ATOM 3176 O O . GLY A 1 393 ? 19.906 -16.391 52.281 1 27.31 393 GLY A O 1
ATOM 3177 N N . PRO A 1 394 ? 19 -18.281 52.844 1 27.75 394 PRO A N 1
ATOM 3178 C CA . PRO A 1 394 ? 19.234 -18.203 54.281 1 27.75 394 PRO A CA 1
ATOM 3179 C C . PRO A 1 394 ? 20.719 -18.375 54.625 1 27.75 394 PRO A C 1
ATOM 3181 O O . PRO A 1 394 ? 21.375 -19.297 54.125 1 27.75 394 PRO A O 1
ATOM 3184 N N . LYS A 1 395 ? 21.484 -17.359 54.594 1 27.39 395 LYS A N 1
ATOM 3185 C CA . LYS A 1 395 ? 22.781 -17.516 55.25 1 27.39 395 LYS A CA 1
ATOM 3186 C C . LYS A 1 395 ? 22.625 -18.109 56.656 1 27.39 395 LYS A C 1
ATOM 3188 O O . LYS A 1 395 ? 21.797 -17.672 57.438 1 27.39 395 LYS A O 1
ATOM 3193 N N . SER A 1 396 ? 23.156 -19.344 56.844 1 22.88 396 SER A N 1
ATOM 3194 C CA . SER A 1 396 ? 23.719 -19.734 58.125 1 22.88 396 SER A CA 1
ATOM 3195 C C . SER A 1 396 ? 24.766 -18.734 58.594 1 22.88 396 SER A C 1
ATOM 3197 O O . SER A 1 396 ? 25.516 -18.188 57.781 1 22.88 396 SER A O 1
ATOM 3199 N N . MET B 1 1 ? 62.344 -2.914 -38.781 1 29.58 1 MET B N 1
ATOM 3200 C CA . MET B 1 1 ? 61.156 -2.285 -39.375 1 29.58 1 MET B CA 1
ATOM 3201 C C . MET B 1 1 ? 59.969 -3.215 -39.25 1 29.58 1 MET B C 1
ATOM 3203 O O . MET B 1 1 ? 58.812 -2.789 -39.469 1 29.58 1 MET B O 1
ATOM 3207 N N . GLY B 1 2 ? 60.281 -4.523 -39.312 1 37.09 2 GLY B N 1
ATOM 3208 C CA . GLY B 1 2 ? 59.281 -5.555 -39.469 1 37.09 2 GLY B CA 1
ATOM 3209 C C . GLY B 1 2 ? 58.469 -5.793 -38.219 1 37.09 2 GLY B C 1
ATOM 3210 O O . GLY B 1 2 ? 57.344 -6.332 -38.281 1 37.09 2 GLY B O 1
ATOM 3211 N N . ARG B 1 3 ? 59.188 -5.832 -37.062 1 44.16 3 ARG B N 1
ATOM 3212 C CA . ARG B 1 3 ? 58.562 -6.238 -35.781 1 44.16 3 ARG B CA 1
ATOM 3213 C C . ARG B 1 3 ? 57.5 -5.227 -35.344 1 44.16 3 ARG B C 1
ATOM 3215 O O . ARG B 1 3 ? 56.75 -5.477 -34.406 1 44.16 3 ARG B O 1
ATOM 3222 N N . TYR B 1 4 ? 57.625 -3.918 -35.812 1 41.34 4 TYR B N 1
ATOM 3223 C CA . TYR B 1 4 ? 56.688 -2.867 -35.406 1 41.34 4 TYR B CA 1
ATOM 3224 C C . TYR B 1 4 ? 55.344 -3.037 -36.062 1 41.34 4 TYR B C 1
ATOM 3226 O O . TYR B 1 4 ? 54.344 -2.428 -35.656 1 41.34 4 TYR B O 1
ATOM 3234 N N . ARG B 1 5 ? 55.344 -3.707 -37.312 1 39.25 5 ARG B N 1
ATOM 3235 C CA . ARG B 1 5 ? 54.094 -3.766 -38.031 1 39.25 5 ARG B CA 1
ATOM 3236 C C . ARG B 1 5 ? 53.125 -4.762 -37.406 1 39.25 5 ARG B C 1
ATOM 3238 O O . ARG B 1 5 ? 51.906 -4.617 -37.5 1 39.25 5 ARG B O 1
ATOM 3245 N N . LEU B 1 6 ? 53.75 -5.855 -36.844 1 42.78 6 LEU B N 1
ATOM 3246 C CA . LEU B 1 6 ? 52.844 -6.883 -36.312 1 42.78 6 LEU B CA 1
ATOM 3247 C C . LEU B 1 6 ? 52.125 -6.398 -35.062 1 42.78 6 LEU B C 1
ATOM 3249 O O . LEU B 1 6 ? 50.938 -6.68 -34.875 1 42.78 6 LEU B O 1
ATOM 3253 N N . LEU B 1 7 ? 52.875 -5.496 -34.281 1 43.69 7 LEU B N 1
ATOM 3254 C CA . LEU B 1 7 ? 52.219 -5.027 -33.062 1 43.69 7 LEU B CA 1
ATOM 3255 C C . LEU B 1 7 ? 51.094 -4.055 -33.375 1 43.69 7 LEU B C 1
ATOM 3257 O O . LEU B 1 7 ? 50.031 -4.078 -32.719 1 43.69 7 LEU B O 1
ATOM 3261 N N . HIS B 1 8 ? 51.219 -3.32 -34.5 1 41.84 8 HIS B N 1
ATOM 3262 C CA . HIS B 1 8 ? 50.156 -2.381 -34.812 1 41.84 8 HIS B CA 1
ATOM 3263 C C . HIS B 1 8 ? 48.875 -3.109 -35.312 1 41.84 8 HIS B C 1
ATOM 3265 O O . HIS B 1 8 ? 47.781 -2.58 -35.188 1 41.84 8 HIS B O 1
ATOM 3271 N N . LEU B 1 9 ? 49.094 -4.266 -35.969 1 40.59 9 LEU B N 1
ATOM 3272 C CA . LEU B 1 9 ? 47.906 -4.953 -36.469 1 40.59 9 LEU B CA 1
ATOM 3273 C C . LEU B 1 9 ? 47.156 -5.602 -35.312 1 40.59 9 LEU B C 1
ATOM 3275 O O . LEU B 1 9 ? 45.906 -5.645 -35.312 1 40.59 9 LEU B O 1
ATOM 3279 N N . ILE B 1 10 ? 47.938 -6.066 -34.281 1 41.88 10 ILE B N 1
ATOM 3280 C CA . ILE B 1 10 ? 47.219 -6.703 -33.188 1 41.88 10 ILE B CA 1
ATOM 3281 C C . ILE B 1 10 ? 46.531 -5.645 -32.312 1 41.88 10 ILE B C 1
ATOM 3283 O O . ILE B 1 10 ? 45.406 -5.844 -31.875 1 41.88 10 ILE B O 1
ATOM 3287 N N . ILE B 1 11 ? 47.125 -4.414 -32.281 1 41.72 11 ILE B N 1
ATOM 3288 C CA . ILE B 1 11 ? 46.469 -3.402 -31.422 1 41.72 11 ILE B CA 1
ATOM 3289 C C . ILE B 1 11 ? 45.25 -2.834 -32.156 1 41.72 11 ILE B C 1
ATOM 3291 O O . ILE B 1 11 ? 44.219 -2.592 -31.516 1 41.72 11 ILE B O 1
ATOM 3295 N N . THR B 1 12 ? 45.312 -2.707 -33.531 1 39.47 12 THR B N 1
ATOM 3296 C CA . THR B 1 12 ? 44.156 -2.182 -34.188 1 39.47 12 THR B CA 1
ATOM 3297 C C . THR B 1 12 ? 43.031 -3.221 -34.219 1 39.47 12 THR B C 1
ATOM 3299 O O . THR B 1 12 ? 41.844 -2.871 -34.156 1 39.47 12 THR B O 1
ATOM 3302 N N . ALA B 1 13 ? 43.375 -4.512 -34.312 1 40.88 13 ALA B N 1
ATOM 3303 C CA . ALA B 1 13 ? 42.312 -5.512 -34.25 1 40.88 13 ALA B CA 1
ATOM 3304 C C . ALA B 1 13 ? 41.75 -5.609 -32.844 1 40.88 13 ALA B C 1
ATOM 3306 O O . ALA B 1 13 ? 40.531 -5.824 -32.656 1 40.88 13 ALA B O 1
ATOM 3307 N N . ALA B 1 14 ? 42.594 -5.41 -31.812 1 40.22 14 ALA B N 1
ATOM 3308 C CA . ALA B 1 14 ? 42.031 -5.441 -30.469 1 40.22 14 ALA B CA 1
ATOM 3309 C C . ALA B 1 14 ? 41.219 -4.18 -30.172 1 40.22 14 ALA B C 1
ATOM 3311 O O . ALA B 1 14 ? 40.219 -4.223 -29.469 1 40.22 14 ALA B O 1
ATOM 3312 N N . ALA B 1 15 ? 41.625 -3 -30.719 1 39.53 15 ALA B N 1
ATOM 3313 C CA . ALA B 1 15 ? 40.812 -1.802 -30.5 1 39.53 15 ALA B CA 1
ATOM 3314 C C . ALA B 1 15 ? 39.5 -1.891 -31.266 1 39.53 15 ALA B C 1
ATOM 3316 O O . ALA B 1 15 ? 38.469 -1.452 -30.766 1 39.53 15 ALA B O 1
ATOM 3317 N N . THR B 1 16 ? 39.5 -2.447 -32.5 1 36.38 16 THR B N 1
ATOM 3318 C CA . THR B 1 16 ? 38.219 -2.582 -33.188 1 36.38 16 THR B CA 1
ATOM 3319 C C . THR B 1 16 ? 37.375 -3.672 -32.531 1 36.38 16 THR B C 1
ATOM 3321 O O . THR B 1 16 ? 36.156 -3.566 -32.5 1 36.38 16 THR B O 1
ATOM 3324 N N . ALA B 1 17 ? 37.969 -4.758 -32 1 36.09 17 ALA B N 1
ATOM 3325 C CA . ALA B 1 17 ? 37.156 -5.742 -31.297 1 36.09 17 ALA B CA 1
ATOM 3326 C C . ALA B 1 17 ? 36.625 -5.188 -29.969 1 36.09 17 ALA B C 1
ATOM 3328 O O . ALA B 1 17 ? 35.5 -5.477 -29.562 1 36.09 17 ALA B O 1
ATOM 3329 N N . SER B 1 18 ? 37.469 -4.352 -29.234 1 33.94 18 SER B N 1
ATOM 3330 C CA . SER B 1 18 ? 36.938 -3.74 -28.031 1 33.94 18 SER B CA 1
ATOM 3331 C C . SER B 1 18 ? 35.875 -2.693 -28.359 1 33.94 18 SER B C 1
ATOM 3333 O O . SER B 1 18 ? 34.938 -2.504 -27.609 1 33.94 18 SER B O 1
ATOM 3335 N N . LEU B 1 19 ? 36.031 -1.898 -29.453 1 33.31 19 LEU B N 1
ATOM 3336 C CA . LEU B 1 19 ? 35 -0.946 -29.797 1 33.31 19 LEU B CA 1
ATOM 3337 C C . LEU B 1 19 ? 33.75 -1.67 -30.281 1 33.31 19 LEU B C 1
ATOM 3339 O O . LEU B 1 19 ? 32.625 -1.246 -29.984 1 33.31 19 LEU B O 1
ATOM 3343 N N . MET B 1 20 ? 33.875 -2.789 -31.078 1 28.88 20 MET B N 1
ATOM 3344 C CA . MET B 1 20 ? 32.656 -3.484 -31.469 1 28.88 20 MET B CA 1
ATOM 3345 C C . MET B 1 20 ? 32 -4.156 -30.266 1 28.88 20 MET B C 1
ATOM 3347 O O . MET B 1 20 ? 30.797 -4.41 -30.266 1 28.88 20 MET B O 1
ATOM 3351 N N . PHE B 1 21 ? 32.812 -4.75 -29.312 1 31.25 21 PHE B N 1
ATOM 3352 C CA . PHE B 1 21 ? 32.188 -5.379 -28.156 1 31.25 21 PHE B CA 1
ATOM 3353 C C . PHE B 1 21 ? 31.5 -4.336 -27.281 1 31.25 21 PHE B C 1
ATOM 3355 O O . PHE B 1 21 ? 30.469 -4.621 -26.672 1 31.25 21 PHE B O 1
ATOM 3362 N N . PHE B 1 22 ? 32 -3.09 -27.062 1 30.47 22 PHE B N 1
ATOM 3363 C CA . PHE B 1 22 ? 31.266 -2.08 -26.297 1 30.47 22 PHE B CA 1
ATOM 3364 C C . PHE B 1 22 ? 30 -1.669 -27.031 1 30.47 22 PHE B C 1
ATOM 3366 O O . PHE B 1 22 ? 29.016 -1.272 -26.406 1 30.47 22 PHE B O 1
ATOM 3373 N N . PHE B 1 23 ? 29.938 -1.514 -28.375 1 30.28 23 PHE B N 1
ATOM 3374 C CA . PHE B 1 23 ? 28.703 -1.119 -29.031 1 30.28 23 PHE B CA 1
ATOM 3375 C C . PHE B 1 23 ? 27.672 -2.236 -28.953 1 30.28 23 PHE B C 1
ATOM 3377 O O . PHE B 1 23 ? 26.469 -1.983 -29.031 1 30.28 23 PHE B O 1
ATOM 3384 N N . MET B 1 24 ? 28.094 -3.533 -29.062 1 27.83 24 MET B N 1
ATOM 3385 C CA . MET B 1 24 ? 27.031 -4.531 -29.078 1 27.83 24 MET B CA 1
ATOM 3386 C C . MET B 1 24 ? 26.391 -4.656 -27.703 1 27.83 24 MET B C 1
ATOM 3388 O O . MET B 1 24 ? 25.266 -5.148 -27.578 1 27.83 24 MET B O 1
ATOM 3392 N N . GLN B 1 25 ? 27.172 -4.656 -26.531 1 28.55 25 GLN B N 1
ATOM 3393 C CA . GLN B 1 25 ? 26.484 -4.938 -25.281 1 28.55 25 GLN B CA 1
ATOM 3394 C C . GLN B 1 25 ? 25.547 -3.791 -24.891 1 28.55 25 GLN B C 1
ATOM 3396 O O . GLN B 1 25 ? 24.656 -3.963 -24.062 1 28.55 25 GLN B O 1
ATOM 3401 N N . SER B 1 26 ? 25.922 -2.514 -25.094 1 30.34 26 SER B N 1
ATOM 3402 C CA . SER B 1 26 ? 25.156 -1.42 -24.531 1 30.34 26 SER B CA 1
ATOM 3403 C C . SER B 1 26 ? 23.797 -1.289 -25.203 1 30.34 26 SER B C 1
ATOM 3405 O O . SER B 1 26 ? 22.891 -0.623 -24.688 1 30.34 26 SER B O 1
ATOM 3407 N N . GLY B 1 27 ? 23.688 -1.457 -26.531 1 28.12 27 GLY B N 1
ATOM 3408 C CA . GLY B 1 27 ? 22.547 -0.934 -27.266 1 28.12 27 GLY B CA 1
ATOM 3409 C C . GLY B 1 27 ? 21.281 -1.733 -27.062 1 28.12 27 GLY B C 1
ATOM 3410 O O . GLY B 1 27 ? 20.203 -1.354 -27.547 1 28.12 27 GLY B O 1
ATOM 3411 N N . CYS B 1 28 ? 21.406 -3.07 -27.031 1 28.92 28 CYS B N 1
ATOM 3412 C CA . CYS B 1 28 ? 20.156 -3.695 -27.422 1 28.92 28 CYS B CA 1
ATOM 3413 C C . CYS B 1 28 ? 19.047 -3.357 -26.422 1 28.92 28 CYS B C 1
ATOM 3415 O O . CYS B 1 28 ? 17.922 -3.027 -26.812 1 28.92 28 CYS B O 1
ATOM 3417 N N . ASN B 1 29 ? 19.047 -4.039 -25.188 1 30.27 29 ASN B N 1
ATOM 3418 C CA . ASN B 1 29 ? 17.734 -4.301 -24.594 1 30.27 29 ASN B CA 1
ATOM 3419 C C . ASN B 1 29 ? 17.203 -3.08 -23.844 1 30.27 29 ASN B C 1
ATOM 3421 O O . ASN B 1 29 ? 16.156 -3.141 -23.219 1 30.27 29 ASN B O 1
ATOM 3425 N N . GLU B 1 30 ? 18.047 -2.062 -23.578 1 32.09 30 GLU B N 1
ATOM 3426 C CA . GLU B 1 30 ? 17.516 -0.976 -22.75 1 32.09 30 GLU B CA 1
ATOM 3427 C C . GLU B 1 30 ? 16.5 -0.135 -23.516 1 32.09 30 GLU B C 1
ATOM 3429 O O . GLU B 1 30 ? 15.656 0.532 -22.922 1 32.09 30 GLU B O 1
ATOM 3434 N N . LEU B 1 31 ? 16.703 0.178 -24.859 1 31.5 31 LEU B N 1
ATOM 3435 C CA . LEU B 1 31 ? 16.016 1.238 -25.578 1 31.5 31 LEU B CA 1
ATOM 3436 C C . LEU B 1 31 ? 14.578 0.839 -25.891 1 31.5 31 LEU B C 1
ATOM 3438 O O . LEU B 1 31 ? 13.695 1.692 -25.938 1 31.5 31 LEU B O 1
ATOM 3442 N N . GLU B 1 32 ? 14.406 -0.35 -26.438 1 32.84 32 GLU B N 1
ATOM 3443 C CA . GLU B 1 32 ? 13.094 -0.61 -27 1 32.84 32 GLU B CA 1
ATOM 3444 C C . GLU B 1 32 ? 12.023 -0.707 -25.922 1 32.84 32 GLU B C 1
ATOM 3446 O O . GLU B 1 32 ? 10.844 -0.458 -26.172 1 32.84 32 GLU B O 1
ATOM 3451 N N . ASN B 1 33 ? 12.398 -1.15 -24.781 1 35.56 33 ASN B N 1
ATOM 3452 C CA . ASN B 1 33 ? 11.32 -1.321 -23.812 1 35.56 33 ASN B CA 1
ATOM 3453 C C . ASN B 1 33 ? 10.812 0.021 -23.297 1 35.56 33 ASN B C 1
ATOM 3455 O O . ASN B 1 33 ? 9.773 0.086 -22.641 1 35.56 33 ASN B O 1
ATOM 3459 N N . ASP B 1 34 ? 11.625 1.115 -23.312 1 35.75 34 ASP B N 1
ATOM 3460 C CA . ASP B 1 34 ? 11.156 2.432 -22.891 1 35.75 34 ASP B CA 1
ATOM 3461 C C . ASP B 1 34 ? 10.102 2.982 -23.844 1 35.75 34 ASP B C 1
ATOM 3463 O O . ASP B 1 34 ? 9.367 3.906 -23.5 1 35.75 34 ASP B O 1
ATOM 3467 N N . GLN B 1 35 ? 10.195 2.648 -25.156 1 35.09 35 GLN B N 1
ATOM 3468 C CA . GLN B 1 35 ? 9.344 3.262 -26.172 1 35.09 35 GLN B CA 1
ATOM 3469 C C . GLN B 1 35 ? 7.902 2.785 -26.031 1 35.09 35 GLN B C 1
ATOM 3471 O O . GLN B 1 35 ? 6.996 3.357 -26.641 1 35.09 35 GLN B O 1
ATOM 3476 N N . TYR B 1 36 ? 7.762 1.575 -25.656 1 36.97 36 TYR B N 1
ATOM 3477 C CA . TYR B 1 36 ? 6.363 1.159 -25.609 1 36.97 36 TYR B CA 1
ATOM 3478 C C . TYR B 1 36 ? 5.551 2.057 -24.688 1 36.97 36 TYR B C 1
ATOM 3480 O O . TYR B 1 36 ? 4.32 2.041 -24.734 1 36.97 36 TYR B O 1
ATOM 3488 N N . LEU B 1 37 ? 6.176 2.492 -23.578 1 38.25 37 LEU B N 1
ATOM 3489 C CA . LEU B 1 37 ? 5.418 2.932 -22.406 1 38.25 37 LEU B CA 1
ATOM 3490 C C . LEU B 1 37 ? 4.504 4.098 -22.766 1 38.25 37 LEU B C 1
ATOM 3492 O O . LEU B 1 37 ? 3.359 4.156 -22.312 1 38.25 37 LEU B O 1
ATOM 3496 N N . GLU B 1 38 ? 5.07 5.289 -23.203 1 38.47 38 GLU B N 1
ATOM 3497 C CA . GLU B 1 38 ? 4.371 6.488 -22.75 1 38.47 38 GLU B CA 1
ATOM 3498 C C . GLU B 1 38 ? 3.08 6.707 -23.531 1 38.47 38 GLU B C 1
ATOM 3500 O O . GLU B 1 38 ? 2.598 7.836 -23.641 1 38.47 38 GLU B O 1
ATOM 3505 N N . ARG B 1 39 ? 2.799 5.926 -24.578 1 39.75 39 ARG B N 1
ATOM 3506 C CA . ARG B 1 39 ? 1.611 6.613 -25.078 1 39.75 39 ARG B CA 1
ATOM 3507 C C . ARG B 1 39 ? 0.569 6.777 -23.984 1 39.75 39 ARG B C 1
ATOM 3509 O O . ARG B 1 39 ? 0.072 5.789 -23.438 1 39.75 39 ARG B O 1
ATOM 3516 N N . MET B 1 40 ? 0.599 7.895 -23.266 1 39.78 40 MET B N 1
ATOM 3517 C CA . MET B 1 40 ? -0.275 8.469 -22.25 1 39.78 40 MET B CA 1
ATOM 3518 C C . MET B 1 40 ? -1.741 8.312 -22.641 1 39.78 40 MET B C 1
ATOM 3520 O O . MET B 1 40 ? -2.182 8.875 -23.656 1 39.78 40 MET B O 1
ATOM 3524 N N . VAL B 1 41 ? -2.311 7.16 -22.641 1 47.41 41 VAL B N 1
ATOM 3525 C CA . VAL B 1 41 ? -3.764 7.066 -22.719 1 47.41 41 VAL B CA 1
ATOM 3526 C C . VAL B 1 41 ? -4.398 8.141 -21.844 1 47.41 41 VAL B C 1
ATOM 3528 O O . VAL B 1 41 ? -4.031 8.297 -20.672 1 47.41 41 VAL B O 1
ATOM 3531 N N . GLN B 1 42 ? -4.906 9.156 -22.578 1 46.69 42 GLN B N 1
ATOM 3532 C CA . GLN B 1 42 ? -5.695 10.195 -21.922 1 46.69 42 GLN B CA 1
ATOM 3533 C C . GLN B 1 42 ? -6.676 9.594 -20.922 1 46.69 42 GLN B C 1
ATOM 3535 O O . GLN B 1 42 ? -7.578 8.844 -21.312 1 46.69 42 GLN B O 1
ATOM 3540 N N . LYS B 1 43 ? -6.277 9.383 -19.703 1 56.66 43 LYS B N 1
ATOM 3541 C CA . LYS B 1 43 ? -7.227 8.961 -18.672 1 56.66 43 LYS B CA 1
ATOM 3542 C C . LYS B 1 43 ? -8.383 9.945 -18.562 1 56.66 43 LYS B C 1
ATOM 3544 O O . LYS B 1 43 ? -8.164 11.156 -18.469 1 56.66 43 LYS B O 1
ATOM 3549 N N . GLN B 1 44 ? -9.617 9.539 -19.062 1 63.81 44 GLN B N 1
ATOM 3550 C CA . GLN B 1 44 ? -10.812 10.328 -18.781 1 63.81 44 GLN B CA 1
ATOM 3551 C C . GLN B 1 44 ? -10.953 10.602 -17.297 1 63.81 44 GLN B C 1
ATOM 3553 O O . GLN B 1 44 ? -10.555 9.781 -16.469 1 63.81 44 GLN B O 1
ATOM 3558 N N . PRO B 1 45 ? -11.336 11.836 -17.062 1 71.94 45 PRO B N 1
ATOM 3559 C CA . PRO B 1 45 ? -11.57 12.125 -15.656 1 71.94 45 PRO B CA 1
ATOM 3560 C C . PRO B 1 45 ? -12.594 11.188 -15.023 1 71.94 45 PRO B C 1
ATOM 3562 O O . PRO B 1 45 ? -13.43 10.609 -15.727 1 71.94 45 PRO B O 1
ATOM 3565 N N . HIS B 1 46 ? -12.367 10.953 -13.758 1 83.75 46 HIS B N 1
ATOM 3566 C CA . HIS B 1 46 ? -13.367 10.25 -12.961 1 83.75 46 HIS B CA 1
ATOM 3567 C C . HIS B 1 46 ? -14.492 11.188 -12.531 1 83.75 46 HIS B C 1
ATOM 3569 O O . HIS B 1 46 ? -14.312 12.406 -12.516 1 83.75 46 HIS B O 1
ATOM 3575 N N . LEU B 1 47 ? -15.625 10.633 -12.344 1 83.88 47 LEU B N 1
ATOM 3576 C CA . LEU B 1 47 ? -16.766 11.445 -11.969 1 83.88 47 LEU B CA 1
ATOM 3577 C C . LEU B 1 47 ? -17.391 10.945 -10.672 1 83.88 47 LEU B C 1
ATOM 3579 O O . LEU B 1 47 ? -17.5 9.734 -10.461 1 83.88 47 LEU B O 1
ATOM 3583 N N . LEU B 1 48 ? -17.688 11.914 -9.766 1 84.56 48 LEU B N 1
ATOM 3584 C CA . LEU B 1 48 ? -18.547 11.695 -8.602 1 84.56 48 LEU B CA 1
ATOM 3585 C C . LEU B 1 48 ? -19.844 12.477 -8.727 1 84.56 48 LEU B C 1
ATOM 3587 O O . LEU B 1 48 ? -19.844 13.617 -9.18 1 84.56 48 LEU B O 1
ATOM 3591 N N . ILE B 1 49 ? -20.938 11.789 -8.445 1 82.5 49 ILE B N 1
ATOM 3592 C CA . ILE B 1 49 ? -22.234 12.438 -8.484 1 82.5 49 ILE B CA 1
ATOM 3593 C C . ILE B 1 49 ? -22.812 12.523 -7.07 1 82.5 49 ILE B C 1
ATOM 3595 O O . ILE B 1 49 ? -22.875 11.523 -6.359 1 82.5 49 ILE B O 1
ATOM 3599 N N . ASP B 1 50 ? -23.188 13.68 -6.691 1 83.44 50 ASP B N 1
ATOM 3600 C CA . ASP B 1 50 ? -23.703 13.836 -5.332 1 83.44 50 ASP B CA 1
ATOM 3601 C C . ASP B 1 50 ? -25.203 13.562 -5.281 1 83.44 50 ASP B C 1
ATOM 3603 O O . ASP B 1 50 ? -25.797 13.141 -6.273 1 83.44 50 ASP B O 1
ATOM 3607 N N . GLU B 1 51 ? -25.719 13.742 -4.105 1 79.19 51 GLU B N 1
ATOM 3608 C CA . GLU B 1 51 ? -27.125 13.414 -3.865 1 79.19 51 GLU B CA 1
ATOM 3609 C C . GLU B 1 51 ? -28.047 14.273 -4.727 1 79.19 51 GLU B C 1
ATOM 3611 O O . GLU B 1 51 ? -29.156 13.859 -5.055 1 79.19 51 GLU B O 1
ATOM 3616 N N . GLN B 1 52 ? -27.578 15.398 -5.133 1 86 52 GLN B N 1
ATOM 3617 C CA . GLN B 1 52 ? -28.359 16.312 -5.953 1 86 52 GLN B CA 1
ATOM 3618 C C . GLN B 1 52 ? -28.047 16.125 -7.434 1 86 52 GLN B C 1
ATOM 3620 O O . GLN B 1 52 ? -28.406 16.984 -8.258 1 86 52 GLN B O 1
ATOM 3625 N N . ASN B 1 53 ? -27.25 15.156 -7.746 1 84.94 53 ASN B N 1
ATOM 3626 C CA . ASN B 1 53 ? -26.906 14.773 -9.109 1 84.94 53 ASN B CA 1
ATOM 3627 C C . ASN B 1 53 ? -25.938 15.766 -9.75 1 84.94 53 ASN B C 1
ATOM 3629 O O . ASN B 1 53 ? -25.969 15.969 -10.961 1 84.94 53 ASN B O 1
ATOM 3633 N N . VAL B 1 54 ? -25.297 16.484 -8.898 1 88.56 54 VAL B N 1
ATOM 3634 C CA . VAL B 1 54 ? -24.219 17.328 -9.406 1 88.56 54 VAL B CA 1
ATOM 3635 C C . VAL B 1 54 ? -22.969 16.484 -9.656 1 88.56 54 VAL B C 1
ATOM 3637 O O . VAL B 1 54 ? -22.594 15.656 -8.82 1 88.56 54 VAL B O 1
ATOM 3640 N N . GLU B 1 55 ? -22.391 16.781 -10.773 1 89.5 55 GLU B N 1
ATOM 3641 C CA . GLU B 1 55 ? -21.219 16 -11.156 1 89.5 55 GLU B CA 1
ATOM 3642 C C . GLU B 1 55 ? -19.922 16.719 -10.742 1 89.5 55 GLU B C 1
ATOM 3644 O O . GLU B 1 55 ? -19.781 17.922 -10.953 1 89.5 55 GLU B O 1
ATOM 3649 N N . TYR B 1 56 ? -19.047 15.969 -10.109 1 91.31 56 TYR B N 1
ATOM 3650 C CA . TYR B 1 56 ? -17.719 16.438 -9.742 1 91.31 56 TYR B CA 1
ATOM 3651 C C . TYR B 1 56 ? -16.641 15.609 -10.406 1 91.31 56 TYR B C 1
ATOM 3653 O O . TYR B 1 56 ? -16.547 14.398 -10.164 1 91.31 56 TYR B O 1
ATOM 3661 N N . GLU B 1 57 ? -15.914 16.281 -11.188 1 90.38 57 GLU B N 1
ATOM 3662 C CA . GLU B 1 57 ? -14.812 15.586 -11.844 1 90.38 57 GLU B CA 1
ATOM 3663 C C . GLU B 1 57 ? -13.57 15.562 -10.953 1 90.38 57 GLU B C 1
ATOM 3665 O O . GLU B 1 57 ? -13.289 16.531 -10.242 1 90.38 57 GLU B O 1
ATOM 3670 N N . TYR B 1 58 ? -12.922 14.43 -10.984 1 91.88 58 TYR B N 1
ATOM 3671 C CA . TYR B 1 58 ? -11.625 14.383 -10.312 1 91.88 58 TYR B CA 1
ATOM 3672 C C . TYR B 1 58 ? -10.602 13.625 -11.148 1 91.88 58 TYR B C 1
ATOM 3674 O O . TYR B 1 58 ? -10.961 12.703 -11.891 1 91.88 58 TYR B O 1
ATOM 3682 N N . SER B 1 59 ? -9.359 14.117 -11.117 1 92.19 59 SER B N 1
ATOM 3683 C CA . SER B 1 59 ? -8.266 13.555 -11.906 1 92.19 59 SER B CA 1
ATOM 3684 C C . SER B 1 59 ? -6.91 13.898 -11.297 1 92.19 59 SER B C 1
ATOM 3686 O O . SER B 1 59 ? -6.836 14.68 -10.344 1 92.19 59 SER B O 1
ATOM 3688 N N . ARG B 1 60 ? -5.941 13.328 -11.883 1 91.56 60 ARG B N 1
ATOM 3689 C CA . ARG B 1 60 ? -4.574 13.523 -11.406 1 91.56 60 ARG B CA 1
ATOM 3690 C C . ARG B 1 60 ? -4.121 14.961 -11.602 1 91.56 60 ARG B C 1
ATOM 3692 O O . ARG B 1 60 ? -3.174 15.414 -10.961 1 91.56 60 ARG B O 1
ATOM 3699 N N . THR B 1 61 ? -4.754 15.656 -12.477 1 93.5 61 THR B N 1
ATOM 3700 C CA . THR B 1 61 ? -4.297 17 -12.805 1 93.5 61 THR B CA 1
ATOM 3701 C C . THR B 1 61 ? -5.098 18.047 -12.039 1 93.5 61 THR B C 1
ATOM 3703 O O . THR B 1 61 ? -4.863 19.25 -12.188 1 93.5 61 THR B O 1
ATOM 3706 N N . MET B 1 62 ? -6.047 17.578 -11.234 1 95 62 MET B N 1
ATOM 3707 C CA . MET B 1 62 ? -6.797 18.562 -10.445 1 95 62 MET B CA 1
ATOM 3708 C C . MET B 1 62 ? -5.91 19.188 -9.375 1 95 62 MET B C 1
ATOM 3710 O O . MET B 1 62 ? -4.945 18.578 -8.922 1 95 62 MET B O 1
ATOM 3714 N N . PRO B 1 63 ? -6.145 20.406 -8.969 1 97.56 63 PRO B N 1
ATOM 3715 C CA . PRO B 1 63 ? -5.332 21.078 -7.953 1 97.56 63 PRO B CA 1
ATOM 3716 C C . PRO B 1 63 ? -5.66 20.594 -6.535 1 97.56 63 PRO B C 1
ATOM 3718 O O . PRO B 1 63 ? -6.344 21.297 -5.789 1 97.56 63 PRO B O 1
ATOM 3721 N N . LEU B 1 64 ? -5.109 19.531 -6.141 1 98.56 64 LEU B N 1
ATOM 3722 C CA . LEU B 1 64 ? -5.301 18.984 -4.801 1 98.56 64 LEU B CA 1
ATOM 3723 C C . LEU B 1 64 ? -4.578 19.844 -3.762 1 98.56 64 LEU B C 1
ATOM 3725 O O . LEU B 1 64 ? -3.59 20.516 -4.078 1 98.56 64 LEU B O 1
ATOM 3729 N N . ILE B 1 65 ? -5.109 19.859 -2.586 1 98.88 65 ILE B N 1
ATOM 3730 C CA . ILE B 1 65 ? -4.48 20.531 -1.446 1 98.88 65 ILE B CA 1
ATOM 3731 C C . ILE B 1 65 ? -3.967 19.469 -0.462 1 98.88 65 ILE B C 1
ATOM 3733 O O . ILE B 1 65 ? -4.703 18.562 -0.08 1 98.88 65 ILE B O 1
ATOM 3737 N N . PHE B 1 66 ? -2.711 19.547 -0.11 1 98.94 66 PHE B N 1
ATOM 3738 C CA . PHE B 1 66 ? -2.141 18.688 0.919 1 98.94 66 PHE B CA 1
ATOM 3739 C C . PHE B 1 66 ? -1.709 19.5 2.131 1 98.94 66 PHE B C 1
ATOM 3741 O O . PHE B 1 66 ? -0.985 20.5 1.993 1 98.94 66 PHE B O 1
ATOM 3748 N N . ILE B 1 67 ? -2.197 19.125 3.268 1 98.88 67 ILE B N 1
ATOM 3749 C CA . ILE B 1 67 ? -1.821 19.75 4.527 1 98.88 67 ILE B CA 1
ATOM 3750 C C . ILE B 1 67 ? -1.012 18.766 5.371 1 98.88 67 ILE B C 1
ATOM 3752 O O . ILE B 1 67 ? -1.444 17.641 5.605 1 98.88 67 ILE B O 1
ATOM 3756 N N . GLY B 1 68 ? 0.156 19.188 5.758 1 98.62 68 GLY B N 1
ATOM 3757 C CA . GLY B 1 68 ? 0.979 18.297 6.551 1 98.62 68 GLY B CA 1
ATOM 3758 C C . GLY B 1 68 ? 1.985 19.016 7.422 1 98.62 68 GLY B C 1
ATOM 3759 O O . GLY B 1 68 ? 1.933 20.234 7.555 1 98.62 68 GLY B O 1
ATOM 3760 N N . GLY B 1 69 ? 2.818 18.297 8.086 1 98.69 69 GLY B N 1
ATOM 3761 C CA . GLY B 1 69 ? 3.807 18.672 9.086 1 98.69 69 GLY B CA 1
ATOM 3762 C C . GLY B 1 69 ? 3.969 17.641 10.188 1 98.69 69 GLY B C 1
ATOM 3763 O O . GLY B 1 69 ? 3.596 16.469 10.008 1 98.69 69 GLY B O 1
ATOM 3764 N N . MET B 1 70 ? 4.613 18.062 11.242 1 98.38 70 MET B N 1
ATOM 3765 C CA . MET B 1 70 ? 4.707 17.188 12.398 1 98.38 70 MET B CA 1
ATOM 3766 C C . MET B 1 70 ? 3.35 17.031 13.078 1 98.38 70 MET B C 1
ATOM 3768 O O . MET B 1 70 ? 2.582 18 13.164 1 98.38 70 MET B O 1
ATOM 3772 N N . PRO B 1 71 ? 3.023 15.766 13.562 1 97 71 PRO B N 1
ATOM 3773 C CA . PRO B 1 71 ? 1.876 15.703 14.469 1 97 71 PRO B CA 1
ATOM 3774 C C . PRO B 1 71 ? 1.972 16.703 15.609 1 97 71 PRO B C 1
ATOM 3776 O O . PRO B 1 71 ? 3.059 16.938 16.156 1 97 71 PRO B O 1
ATOM 3779 N N . ARG B 1 72 ? 0.829 17.297 15.891 1 97.62 72 ARG B N 1
ATOM 3780 C CA . ARG B 1 72 ? 0.725 18.281 16.969 1 97.62 72 ARG B CA 1
ATOM 3781 C C . ARG B 1 72 ? 1.339 19.609 16.562 1 97.62 72 ARG B C 1
ATOM 3783 O O . ARG B 1 72 ? 1.72 20.406 17.422 1 97.62 72 ARG B O 1
ATOM 3790 N N . SER B 1 73 ? 1.39 19.875 15.266 1 98.38 73 SER B N 1
ATOM 3791 C CA . SER B 1 73 ? 1.939 21.141 14.789 1 98.38 73 SER B CA 1
ATOM 3792 C C . SER B 1 73 ? 0.845 22.047 14.234 1 98.38 73 SER B C 1
ATOM 3794 O O . SER B 1 73 ? 1.132 23 13.523 1 98.38 73 SER B O 1
ATOM 3796 N N . GLY B 1 74 ? -0.402 21.672 14.43 1 97.88 74 GLY B N 1
ATOM 3797 C CA . GLY B 1 74 ? -1.5 22.531 14.023 1 97.88 74 GLY B CA 1
ATOM 3798 C C . GLY B 1 74 ? -2.15 22.094 12.727 1 97.88 74 GLY B C 1
ATOM 3799 O O . GLY B 1 74 ? -2.928 22.844 12.125 1 97.88 74 GLY B O 1
ATOM 3800 N N . THR B 1 75 ? -1.871 20.859 12.25 1 97.81 75 THR B N 1
ATOM 3801 C CA . THR B 1 75 ? -2.373 20.391 10.969 1 97.81 75 THR B CA 1
ATOM 3802 C C . THR B 1 75 ? -3.885 20.172 11.023 1 97.81 75 THR B C 1
ATOM 3804 O O . THR B 1 75 ? -4.586 20.438 10.047 1 97.81 75 THR B O 1
ATOM 3807 N N . THR B 1 76 ? -4.41 19.75 12.141 1 96.5 76 THR B N 1
ATOM 3808 C CA . THR B 1 76 ? -5.844 19.531 12.281 1 96.5 76 THR B CA 1
ATOM 3809 C C . THR B 1 76 ? -6.602 20.859 12.281 1 96.5 76 THR B C 1
ATOM 3811 O O . THR B 1 76 ? -7.684 20.953 11.695 1 96.5 76 THR B O 1
ATOM 3814 N N . LEU B 1 77 ? -6.051 21.859 12.938 1 97.44 77 LEU B N 1
ATOM 3815 C CA . LEU B 1 77 ? -6.66 23.188 12.898 1 97.44 77 LEU B CA 1
ATOM 3816 C C . LEU B 1 77 ? -6.695 23.734 11.477 1 97.44 77 LEU B C 1
ATOM 3818 O O . LEU B 1 77 ? -7.73 24.234 11.023 1 97.44 77 LEU B O 1
ATOM 3822 N N . MET B 1 78 ? -5.527 23.625 10.812 1 98.44 78 MET B N 1
ATOM 3823 C CA . MET B 1 78 ? -5.434 24.109 9.43 1 98.44 78 MET B CA 1
ATOM 3824 C C . MET B 1 78 ? -6.469 23.422 8.547 1 98.44 78 MET B C 1
ATOM 3826 O O . MET B 1 78 ? -7.152 24.078 7.762 1 98.44 78 MET B O 1
ATOM 3830 N N . ARG B 1 79 ? -6.598 22.125 8.68 1 97.12 79 ARG B N 1
ATOM 3831 C CA . ARG B 1 79 ? -7.555 21.406 7.844 1 97.12 79 ARG B CA 1
ATOM 3832 C C . ARG B 1 79 ? -8.984 21.812 8.164 1 97.12 79 ARG B C 1
ATOM 3834 O O . ARG B 1 79 ? -9.812 21.953 7.262 1 97.12 79 ARG B O 1
ATOM 3841 N N . ALA B 1 80 ? -9.281 22.016 9.461 1 96.62 80 ALA B N 1
ATOM 3842 C CA . ALA B 1 80 ? -10.625 22.438 9.844 1 96.62 80 ALA B CA 1
ATOM 3843 C C . ALA B 1 80 ? -10.953 23.812 9.258 1 96.62 80 ALA B C 1
ATOM 3845 O O . ALA B 1 80 ? -12.062 24.047 8.781 1 96.62 80 ALA B O 1
ATOM 3846 N N . MET B 1 81 ? -9.977 24.703 9.305 1 98.25 81 MET B N 1
ATOM 3847 C CA . MET B 1 81 ? -10.172 26.047 8.758 1 98.25 81 MET B CA 1
ATOM 3848 C C . MET B 1 81 ? -10.438 25.984 7.262 1 98.25 81 MET B C 1
ATOM 3850 O O . MET B 1 81 ? -11.398 26.594 6.777 1 98.25 81 MET B O 1
ATOM 3854 N N . ILE B 1 82 ? -9.641 25.188 6.547 1 98 82 ILE B N 1
ATOM 3855 C CA . ILE B 1 82 ? -9.773 25.094 5.094 1 98 82 ILE B CA 1
ATOM 3856 C C . ILE B 1 82 ? -11.047 24.328 4.742 1 98 82 ILE B C 1
ATOM 3858 O O . ILE B 1 82 ? -11.703 24.641 3.748 1 98 82 ILE B O 1
ATOM 3862 N N . ASP B 1 83 ? -11.398 23.391 5.582 1 96.62 83 ASP B N 1
ATOM 3863 C CA . ASP B 1 83 ? -12.602 22.594 5.406 1 96.62 83 ASP B CA 1
ATOM 3864 C C . ASP B 1 83 ? -13.859 23.453 5.547 1 96.62 83 ASP B C 1
ATOM 3866 O O . ASP B 1 83 ? -14.93 23.062 5.082 1 96.62 83 ASP B O 1
ATOM 3870 N N . ALA B 1 84 ? -13.758 24.547 6.227 1 97.19 84 ALA B N 1
ATOM 3871 C CA . ALA B 1 84 ? -14.883 25.453 6.41 1 97.19 84 ALA B CA 1
ATOM 3872 C C . ALA B 1 84 ? -15.18 26.219 5.121 1 97.19 84 ALA B C 1
ATOM 3874 O O . ALA B 1 84 ? -16.266 26.781 4.969 1 97.19 84 ALA B O 1
ATOM 3875 N N . HIS B 1 85 ? -14.188 26.281 4.238 1 97.81 85 HIS B N 1
ATOM 3876 C CA . HIS B 1 85 ? -14.406 26.922 2.949 1 97.81 85 HIS B CA 1
ATOM 3877 C C . HIS B 1 85 ? -15.469 26.203 2.135 1 97.81 85 HIS B C 1
ATOM 3879 O O . HIS B 1 85 ? -15.453 24.969 2.049 1 97.81 85 HIS B O 1
ATOM 3885 N N . SER B 1 86 ? -16.312 26.891 1.473 1 96.31 86 SER B N 1
ATOM 3886 C CA . SER B 1 86 ? -17.469 26.312 0.795 1 96.31 86 SER B CA 1
ATOM 3887 C C . SER B 1 86 ? -17.047 25.422 -0.366 1 96.31 86 SER B C 1
ATOM 3889 O O . SER B 1 86 ? -17.75 24.469 -0.716 1 96.31 86 SER B O 1
ATOM 3891 N N . ASP B 1 87 ? -15.883 25.688 -0.933 1 97 87 ASP B N 1
ATOM 3892 C CA . ASP B 1 87 ? -15.461 24.969 -2.133 1 97 87 ASP B CA 1
ATOM 3893 C C . ASP B 1 87 ? -14.555 23.781 -1.781 1 97 87 ASP B C 1
ATOM 3895 O O . ASP B 1 87 ? -14.219 22.969 -2.646 1 97 87 ASP B O 1
ATOM 3899 N N . VAL B 1 88 ? -14.18 23.656 -0.493 1 97.69 88 VAL B N 1
ATOM 3900 C CA . VAL B 1 88 ? -13.125 22.703 -0.173 1 97.69 88 VAL B CA 1
ATOM 3901 C C . VAL B 1 88 ? -13.68 21.609 0.743 1 97.69 88 VAL B C 1
ATOM 3903 O O . VAL B 1 88 ? -14.453 21.891 1.657 1 97.69 88 VAL B O 1
ATOM 3906 N N . ARG B 1 89 ? -13.328 20.391 0.459 1 96.5 89 ARG B N 1
ATOM 3907 C CA . ARG B 1 89 ? -13.531 19.266 1.38 1 96.5 89 ARG B CA 1
ATOM 3908 C C . ARG B 1 89 ? -12.211 18.578 1.701 1 96.5 89 ARG B C 1
ATOM 3910 O O . ARG B 1 89 ? -11.539 18.062 0.805 1 96.5 89 ARG B O 1
ATOM 3917 N N . CYS B 1 90 ? -11.766 18.609 2.912 1 95.44 90 CYS B N 1
ATOM 3918 C CA . CYS B 1 90 ? -10.531 17.953 3.346 1 95.44 90 CYS B CA 1
ATOM 3919 C C . CYS B 1 90 ? -10.828 16.625 4.031 1 95.44 90 CYS B C 1
ATOM 3921 O O . CYS B 1 90 ? -10.234 15.602 3.688 1 95.44 90 CYS B O 1
ATOM 3923 N N . GLY B 1 91 ? -11.672 16.641 4.98 1 90.06 91 GLY B N 1
ATOM 3924 C CA . GLY B 1 91 ? -12.008 15.422 5.703 1 90.06 91 GLY B CA 1
ATOM 3925 C C . GLY B 1 91 ? -10.992 15.062 6.77 1 90.06 91 GLY B C 1
ATOM 3926 O O . GLY B 1 91 ? -10.047 15.812 7.008 1 90.06 91 GLY B O 1
ATOM 3927 N N . GLU B 1 92 ? -11.172 13.922 7.391 1 91.44 92 GLU B N 1
ATOM 3928 C CA . GLU B 1 92 ? -10.336 13.469 8.5 1 91.44 92 GLU B CA 1
ATOM 3929 C C . GLU B 1 92 ? -9.047 12.828 7.988 1 91.44 92 GLU B C 1
ATOM 3931 O O . GLU B 1 92 ? -8.891 12.602 6.785 1 91.44 92 GLU B O 1
ATOM 3936 N N . GLU B 1 93 ? -8.156 12.617 8.906 1 91.38 93 GLU B N 1
ATOM 3937 C CA . GLU B 1 93 ? -6.898 11.953 8.594 1 91.38 93 GLU B CA 1
ATOM 3938 C C . GLU B 1 93 ? -7.137 10.547 8.039 1 91.38 93 GLU B C 1
ATOM 3940 O O . GLU B 1 93 ? -7.871 9.758 8.633 1 91.38 93 GLU B O 1
ATOM 3945 N N . THR B 1 94 ? -6.465 10.234 6.895 1 93.25 94 THR B N 1
ATOM 3946 C CA . THR B 1 94 ? -6.715 8.945 6.254 1 93.25 94 THR B CA 1
ATOM 3947 C C . THR B 1 94 ? -5.773 7.875 6.801 1 93.25 94 THR B C 1
ATOM 3949 O O . THR B 1 94 ? -6.141 6.703 6.887 1 93.25 94 THR B O 1
ATOM 3952 N N . ARG B 1 95 ? -4.547 8.18 7.039 1 91.38 95 ARG B N 1
ATOM 3953 C CA . ARG B 1 95 ? -3.494 7.348 7.605 1 91.38 95 ARG B CA 1
ATOM 3954 C C . ARG B 1 95 ? -3.004 6.32 6.59 1 91.38 95 ARG B C 1
ATOM 3956 O O . ARG B 1 95 ? -1.865 5.855 6.672 1 91.38 95 ARG B O 1
ATOM 3963 N N . VAL B 1 96 ? -3.783 6.035 5.559 1 95 96 VAL B N 1
ATOM 3964 C CA . VAL B 1 96 ? -3.408 5.004 4.594 1 95 96 VAL B CA 1
ATOM 3965 C C . VAL B 1 96 ? -2.457 5.59 3.555 1 95 96 VAL B C 1
ATOM 3967 O O . VAL B 1 96 ? -1.57 4.895 3.053 1 95 96 VAL B O 1
ATOM 3970 N N . ILE B 1 97 ? -2.641 6.859 3.195 1 97.5 97 ILE B N 1
ATOM 3971 C CA . ILE B 1 97 ? -1.843 7.48 2.145 1 97.5 97 ILE B CA 1
ATOM 3972 C C . ILE B 1 97 ? -0.378 7.539 2.572 1 97.5 97 ILE B C 1
ATOM 3974 O O . ILE B 1 97 ? 0.509 7.102 1.835 1 97.5 97 ILE B O 1
ATOM 3978 N N . PRO B 1 98 ? -0.096 7.973 3.818 1 96.12 98 PRO B N 1
ATOM 3979 C CA . PRO B 1 98 ? 1.309 7.965 4.234 1 96.12 98 PRO B CA 1
ATOM 3980 C C . PRO B 1 98 ? 1.906 6.559 4.266 1 96.12 98 PRO B C 1
ATOM 3982 O O . PRO B 1 98 ? 3.102 6.387 4.016 1 96.12 98 PRO B O 1
ATOM 3985 N N . ARG B 1 99 ? 1.111 5.605 4.617 1 94.25 99 ARG B N 1
ATOM 3986 C CA . ARG B 1 99 ? 1.596 4.23 4.648 1 94.25 99 ARG B CA 1
ATOM 3987 C C . ARG B 1 99 ? 1.987 3.758 3.252 1 94.25 99 ARG B C 1
ATOM 3989 O O . ARG B 1 99 ? 3.033 3.131 3.074 1 94.25 99 ARG B O 1
ATOM 3996 N N . LEU B 1 100 ? 1.159 4.012 2.326 1 97 100 LEU B N 1
ATOM 3997 C CA . LEU B 1 100 ? 1.45 3.654 0.942 1 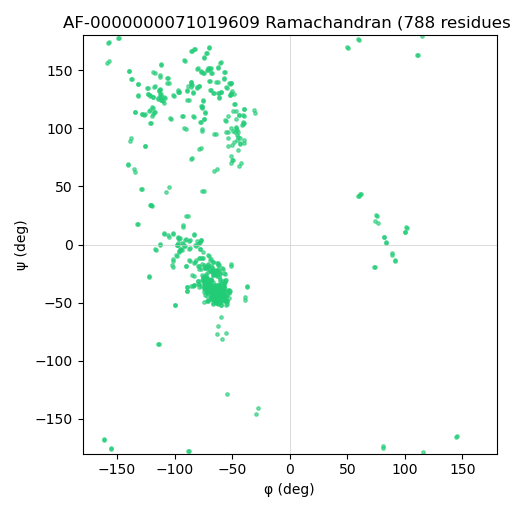97 100 LEU B CA 1
ATOM 3998 C C . LEU B 1 100 ? 2.715 4.355 0.456 1 97 100 LEU B C 1
ATOM 4000 O O . LEU B 1 100 ? 3.562 3.736 -0.191 1 97 100 LEU B O 1
ATOM 4004 N N . LEU B 1 101 ? 2.807 5.621 0.769 1 97.62 101 LEU B N 1
ATOM 4005 C CA . LEU B 1 101 ? 3.973 6.398 0.36 1 97.62 101 LEU B CA 1
ATOM 4006 C C . LEU B 1 101 ? 5.238 5.879 1.035 1 97.62 101 LEU B C 1
ATOM 4008 O O . LEU B 1 101 ? 6.316 5.891 0.438 1 97.62 101 LEU B O 1
ATOM 4012 N N . GLY B 1 102 ? 5.07 5.473 2.291 1 94.62 102 GLY B N 1
ATOM 4013 C CA . GLY B 1 102 ? 6.188 4.855 2.984 1 94.62 102 GLY B CA 1
ATOM 4014 C C . GLY B 1 102 ? 6.66 3.57 2.328 1 94.62 102 GLY B C 1
ATOM 4015 O O . GLY B 1 102 ? 7.863 3.332 2.211 1 94.62 102 GLY B O 1
ATOM 4016 N N . MET B 1 103 ? 5.758 2.773 1.908 1 92.94 103 MET B N 1
ATOM 4017 C CA . MET B 1 103 ? 6.09 1.538 1.203 1 92.94 103 MET B CA 1
ATOM 4018 C C . MET B 1 103 ? 6.852 1.834 -0.084 1 92.94 103 MET B C 1
ATOM 4020 O O . MET B 1 103 ? 7.875 1.206 -0.363 1 92.94 103 MET B O 1
ATOM 4024 N N . ARG B 1 104 ? 6.344 2.758 -0.842 1 95.25 104 ARG B N 1
ATOM 4025 C CA . ARG B 1 104 ? 7 3.158 -2.082 1 95.25 104 ARG B CA 1
ATOM 4026 C C . ARG B 1 104 ? 8.422 3.652 -1.813 1 95.25 104 ARG B C 1
ATOM 4028 O O . ARG B 1 104 ? 9.352 3.32 -2.553 1 95.25 104 ARG B O 1
ATOM 4035 N N . ALA B 1 105 ? 8.555 4.43 -0.779 1 94.19 105 ALA B N 1
ATOM 4036 C CA . ALA B 1 105 ? 9.867 4.953 -0.423 1 94.19 105 ALA B CA 1
ATOM 4037 C C . ALA B 1 105 ? 10.836 3.824 -0.078 1 94.19 105 ALA B C 1
ATOM 4039 O O . ALA B 1 105 ? 12.016 3.883 -0.421 1 94.19 105 ALA B O 1
ATOM 4040 N N . GLN B 1 106 ? 10.359 2.842 0.581 1 91.19 106 GLN B N 1
ATOM 4041 C CA . GLN B 1 106 ? 11.18 1.692 0.942 1 91.19 106 GLN B CA 1
ATOM 4042 C C . GLN B 1 106 ? 11.641 0.934 -0.3 1 91.19 106 GLN B C 1
ATOM 4044 O O . GLN B 1 106 ? 12.781 0.473 -0.365 1 91.19 106 GLN B O 1
ATOM 4049 N N . TRP B 1 107 ? 10.734 0.78 -1.227 1 90.25 107 TRP B N 1
ATOM 4050 C CA . TRP B 1 107 ? 11.086 0.116 -2.479 1 90.25 107 TRP B CA 1
ATOM 4051 C C . TRP B 1 107 ? 12.195 0.867 -3.201 1 90.25 107 TRP B C 1
ATOM 4053 O O . TRP B 1 107 ? 13.086 0.251 -3.795 1 90.25 107 TRP B O 1
ATOM 4063 N N . GLU B 1 108 ? 12.18 2.148 -3.174 1 90.44 108 GLU B N 1
ATOM 4064 C CA . GLU B 1 108 ? 13.141 2.99 -3.881 1 90.44 108 GLU B CA 1
ATOM 4065 C C . GLU B 1 108 ? 14.5 2.979 -3.186 1 90.44 108 GLU B C 1
ATOM 4067 O O . GLU B 1 108 ? 15.539 3.023 -3.844 1 90.44 108 GLU B O 1
ATOM 4072 N N . LYS B 1 109 ? 14.461 2.945 -1.923 1 90.5 109 LYS B N 1
ATOM 4073 C CA . LYS B 1 109 ? 15.688 3.051 -1.133 1 90.5 109 LYS B CA 1
ATOM 4074 C C . LYS B 1 109 ? 16.469 1.744 -1.165 1 90.5 109 LYS B C 1
ATOM 4076 O O . LYS B 1 109 ? 17.703 1.753 -1.094 1 90.5 109 LYS B O 1
ATOM 4081 N N . SER B 1 110 ? 15.781 0.637 -1.278 1 91.12 110 SER B N 1
ATOM 4082 C CA . SER B 1 110 ? 16.422 -0.67 -1.329 1 91.12 110 SER B CA 1
ATOM 4083 C C . SER B 1 110 ? 16.891 -1.005 -2.742 1 91.12 110 SER B C 1
ATOM 4085 O O . SER B 1 110 ? 16.062 -1.247 -3.629 1 91.12 110 SER B O 1
ATOM 4087 N N . PRO B 1 111 ? 18.172 -1.012 -2.918 1 88.56 111 PRO B N 1
ATOM 4088 C CA . PRO B 1 111 ? 18.656 -1.354 -4.258 1 88.56 111 PRO B CA 1
ATOM 4089 C C . PRO B 1 111 ? 18.156 -2.721 -4.73 1 88.56 111 PRO B C 1
ATOM 4091 O O . PRO B 1 111 ? 17.844 -2.891 -5.91 1 88.56 111 PRO B O 1
ATOM 4094 N N . LYS B 1 112 ? 18.094 -3.578 -3.822 1 86.44 112 LYS B N 1
ATOM 4095 C CA . LYS B 1 112 ? 17.625 -4.922 -4.148 1 86.44 112 LYS B CA 1
ATOM 4096 C C . LYS B 1 112 ? 16.172 -4.906 -4.582 1 86.44 112 LYS B C 1
ATOM 4098 O O . LYS B 1 112 ? 15.82 -5.469 -5.621 1 86.44 112 LYS B O 1
ATOM 4103 N N . GLU B 1 113 ? 15.367 -4.281 -3.824 1 87.5 113 GLU B N 1
ATOM 4104 C CA . GLU B 1 113 ? 13.938 -4.215 -4.141 1 87.5 113 GLU B CA 1
ATOM 4105 C C . GLU B 1 113 ? 13.695 -3.418 -5.414 1 87.5 113 GLU B C 1
ATOM 4107 O O . GLU B 1 113 ? 12.852 -3.797 -6.238 1 87.5 113 GLU B O 1
ATOM 4112 N N . HIS B 1 114 ? 14.414 -2.426 -5.512 1 89.56 114 HIS B N 1
ATOM 4113 C CA . HIS B 1 114 ? 14.273 -1.598 -6.707 1 89.56 114 HIS B CA 1
ATOM 4114 C C . HIS B 1 114 ? 14.617 -2.389 -7.965 1 89.56 114 HIS B C 1
ATOM 4116 O O . HIS B 1 114 ? 13.898 -2.305 -8.969 1 89.56 114 HIS B O 1
ATOM 4122 N N . ALA B 1 115 ? 15.672 -3.104 -7.934 1 87.75 115 ALA B N 1
ATOM 4123 C CA . ALA B 1 115 ? 16.094 -3.914 -9.07 1 87.75 115 ALA B CA 1
ATOM 4124 C C . ALA B 1 115 ? 15.055 -4.98 -9.406 1 87.75 115 ALA B C 1
ATOM 4126 O O . ALA B 1 115 ? 14.789 -5.258 -10.578 1 87.75 115 ALA B O 1
ATOM 4127 N N . ARG B 1 116 ? 14.445 -5.539 -8.406 1 87.25 116 ARG B N 1
ATOM 4128 C CA . ARG B 1 116 ? 13.414 -6.555 -8.594 1 87.25 116 ARG B CA 1
ATOM 4129 C C . ARG B 1 116 ? 12.18 -5.965 -9.273 1 87.25 116 ARG B C 1
ATOM 4131 O O . ARG B 1 116 ? 11.594 -6.594 -10.156 1 87.25 116 ARG B O 1
ATOM 4138 N N . LEU B 1 117 ? 11.844 -4.797 -8.844 1 90.81 117 LEU B N 1
ATOM 4139 C CA . LEU B 1 117 ? 10.688 -4.125 -9.438 1 90.81 117 LEU B CA 1
ATOM 4140 C C . LEU B 1 117 ? 10.945 -3.795 -10.898 1 90.81 117 LEU B C 1
ATOM 4142 O O . LEU B 1 117 ? 10.086 -4.023 -11.75 1 90.81 117 LEU B O 1
ATOM 4146 N N . GLU B 1 118 ? 12.125 -3.387 -11.164 1 89.5 118 GLU B N 1
ATOM 4147 C CA . GLU B 1 118 ? 12.477 -3.055 -12.539 1 89.5 118 GLU B CA 1
ATOM 4148 C C . GLU B 1 118 ? 12.453 -4.293 -13.43 1 89.5 118 GLU B C 1
ATOM 4150 O O . GLU B 1 118 ? 11.969 -4.242 -14.562 1 89.5 118 GLU B O 1
ATOM 4155 N N . GLU B 1 119 ? 12.945 -5.324 -12.906 1 86.75 119 GLU B N 1
ATOM 4156 C CA . GLU B 1 119 ? 12.969 -6.57 -13.656 1 86.75 119 GLU B CA 1
ATOM 4157 C C . GLU B 1 119 ? 11.555 -7.082 -13.922 1 86.75 119 GLU B C 1
ATOM 4159 O O . GLU B 1 119 ? 11.312 -7.762 -14.922 1 86.75 119 GLU B O 1
ATOM 4164 N N . ALA B 1 120 ? 10.664 -6.695 -13.078 1 91 120 ALA B N 1
ATOM 4165 C CA . ALA B 1 120 ? 9.281 -7.145 -13.211 1 91 120 ALA B CA 1
ATOM 4166 C C . ALA B 1 120 ? 8.469 -6.18 -14.062 1 91 120 ALA B C 1
ATOM 4168 O O . ALA B 1 120 ? 7.25 -6.312 -14.172 1 91 120 ALA B O 1
ATOM 4169 N N . GLY B 1 121 ? 9.133 -5.164 -14.609 1 91.19 121 GLY B N 1
ATOM 4170 C CA . GLY B 1 121 ? 8.453 -4.191 -15.445 1 91.19 121 GLY B CA 1
ATOM 4171 C C . GLY B 1 121 ? 7.738 -3.115 -14.648 1 91.19 121 GLY B C 1
ATOM 4172 O O . GLY B 1 121 ? 6.953 -2.342 -15.203 1 91.19 121 GLY B O 1
ATOM 4173 N N . LEU B 1 122 ? 7.945 -3.158 -13.383 1 94.25 122 LEU B N 1
ATOM 4174 C CA . LEU B 1 122 ? 7.375 -2.123 -12.531 1 94.25 122 LEU B CA 1
ATOM 4175 C C . LEU B 1 122 ? 8.289 -0.9 -12.477 1 94.25 122 LEU B C 1
ATOM 4177 O O . LEU B 1 122 ? 8.836 -0.576 -11.414 1 94.25 122 LEU B O 1
ATOM 4181 N N . THR B 1 123 ? 8.258 -0.169 -13.594 1 92.88 123 THR B N 1
ATOM 4182 C CA . THR B 1 123 ? 9.055 1.047 -13.719 1 92.88 123 THR B CA 1
ATOM 4183 C C . THR B 1 123 ? 8.508 2.146 -12.82 1 92.88 123 THR B C 1
ATOM 4185 O O . THR B 1 123 ? 7.418 2.014 -12.258 1 92.88 123 THR B O 1
ATOM 4188 N N . GLY B 1 124 ? 9.297 3.17 -12.727 1 93.56 124 GLY B N 1
ATOM 4189 C CA . GLY B 1 124 ? 8.852 4.324 -11.969 1 93.56 124 GLY B CA 1
ATOM 4190 C C . GLY B 1 124 ? 7.5 4.848 -12.422 1 93.56 124 GLY B C 1
ATOM 4191 O O . GLY B 1 124 ? 6.648 5.188 -11.594 1 93.56 124 GLY B O 1
ATOM 4192 N N . SER B 1 125 ? 7.281 4.859 -13.688 1 94.44 125 SER B N 1
ATOM 4193 C CA . SER B 1 125 ? 6.035 5.391 -14.227 1 94.44 125 SER B CA 1
ATOM 4194 C C . SER B 1 125 ? 4.852 4.5 -13.867 1 94.44 125 SER B C 1
ATOM 4196 O O . SER B 1 125 ? 3.764 5 -13.57 1 94.44 125 SER B O 1
ATOM 4198 N N . VAL B 1 126 ? 5.043 3.162 -13.906 1 95.38 126 VAL B N 1
ATOM 4199 C CA . VAL B 1 126 ? 3.971 2.236 -13.555 1 95.38 126 VAL B CA 1
ATOM 4200 C C . VAL B 1 126 ? 3.615 2.389 -12.078 1 95.38 126 VAL B C 1
ATOM 4202 O O . VAL B 1 126 ? 2.438 2.453 -11.719 1 95.38 126 VAL B O 1
ATOM 4205 N N . ILE B 1 127 ? 4.652 2.479 -11.273 1 96.69 127 ILE B N 1
ATOM 4206 C CA . ILE B 1 127 ? 4.449 2.646 -9.836 1 96.69 127 ILE B CA 1
ATOM 4207 C C . ILE B 1 127 ? 3.768 3.986 -9.57 1 96.69 127 ILE B C 1
ATOM 4209 O O . ILE B 1 127 ? 2.844 4.066 -8.758 1 96.69 127 ILE B O 1
ATOM 4213 N N . ASP B 1 128 ? 4.199 5.047 -10.273 1 97.19 128 ASP B N 1
ATOM 4214 C CA . ASP B 1 128 ? 3.582 6.363 -10.141 1 97.19 128 ASP B CA 1
ATOM 4215 C C . ASP B 1 128 ? 2.09 6.305 -10.453 1 97.19 128 ASP B C 1
ATOM 4217 O O . ASP B 1 128 ? 1.272 6.875 -9.727 1 97.19 128 ASP B O 1
ATOM 4221 N N . ASP B 1 129 ? 1.758 5.605 -11.523 1 95.94 129 ASP B N 1
ATOM 4222 C CA . ASP B 1 129 ? 0.362 5.48 -11.93 1 95.94 129 ASP B CA 1
ATOM 4223 C C . ASP B 1 129 ? -0.454 4.734 -10.875 1 95.94 129 ASP B C 1
ATOM 4225 O O . ASP B 1 129 ? -1.574 5.133 -10.555 1 95.94 129 ASP B O 1
ATOM 4229 N N . ALA B 1 130 ? 0.114 3.676 -10.359 1 97.56 130 ALA B N 1
ATOM 4230 C CA . ALA B 1 130 ? -0.579 2.861 -9.359 1 97.56 130 ALA B CA 1
ATOM 4231 C C . ALA B 1 130 ? -0.789 3.641 -8.062 1 97.56 130 ALA B C 1
ATOM 4233 O O . ALA B 1 130 ? -1.898 3.676 -7.527 1 97.56 130 ALA B O 1
ATOM 4234 N N . ILE B 1 131 ? 0.239 4.324 -7.582 1 98.19 131 ILE B N 1
ATOM 4235 C CA . ILE B 1 131 ? 0.191 5.098 -6.348 1 98.19 131 ILE B CA 1
ATOM 4236 C C . ILE B 1 131 ? -0.796 6.254 -6.5 1 98.19 131 ILE B C 1
ATOM 4238 O O . ILE B 1 131 ? -1.632 6.484 -5.625 1 98.19 131 ILE B O 1
ATOM 4242 N N . SER B 1 132 ? -0.707 6.941 -7.633 1 97.81 132 SER B N 1
ATOM 4243 C CA . SER B 1 132 ? -1.591 8.086 -7.852 1 97.81 132 SER B CA 1
ATOM 4244 C C . SER B 1 132 ? -3.049 7.645 -7.934 1 97.81 132 SER B C 1
ATOM 4246 O O . SER B 1 132 ? -3.939 8.328 -7.43 1 97.81 132 SER B O 1
ATOM 4248 N N . ALA B 1 133 ? -3.301 6.469 -8.547 1 96.5 133 ALA B N 1
ATOM 4249 C CA . ALA B 1 133 ? -4.668 5.965 -8.664 1 96.5 133 ALA B CA 1
ATOM 4250 C C . ALA B 1 133 ? -5.254 5.66 -7.285 1 96.5 133 ALA B C 1
ATOM 4252 O O . ALA B 1 133 ? -6.395 6.023 -6.992 1 96.5 133 ALA B O 1
ATOM 4253 N N . PHE B 1 134 ? -4.465 5.012 -6.438 1 98 134 PHE B N 1
ATOM 4254 C CA . PHE B 1 134 ? -4.887 4.707 -5.078 1 98 134 PHE B CA 1
ATOM 4255 C C . PHE B 1 134 ? -5.207 5.98 -4.309 1 98 134 PHE B C 1
ATOM 4257 O O . PHE B 1 134 ? -6.293 6.113 -3.736 1 98 134 PHE B O 1
ATOM 4264 N N . ILE B 1 135 ? -4.281 6.922 -4.316 1 98.5 135 ILE B N 1
ATOM 4265 C CA . ILE B 1 135 ? -4.387 8.148 -3.529 1 98.5 135 ILE B CA 1
ATOM 4266 C C . ILE B 1 135 ? -5.582 8.969 -4.008 1 98.5 135 ILE B C 1
ATOM 4268 O O . ILE B 1 135 ? -6.34 9.508 -3.197 1 98.5 135 ILE B O 1
ATOM 4272 N N . LEU B 1 136 ? -5.75 9.023 -5.293 1 97.25 136 LEU B N 1
ATOM 4273 C CA . LEU B 1 136 ? -6.828 9.82 -5.863 1 97.25 136 LEU B CA 1
ATOM 4274 C C . LEU B 1 136 ? -8.188 9.266 -5.457 1 97.25 136 LEU B C 1
ATOM 4276 O O . LEU B 1 136 ? -9.094 10.031 -5.094 1 97.25 136 LEU B O 1
ATOM 4280 N N . GLU B 1 137 ? -8.367 7.906 -5.477 1 96.44 137 GLU B N 1
ATOM 4281 C CA . GLU B 1 137 ? -9.617 7.293 -5.047 1 96.44 137 GLU B CA 1
ATOM 4282 C C . GLU B 1 137 ? -9.914 7.609 -3.582 1 96.44 137 GLU B C 1
ATOM 4284 O O . GLU B 1 137 ? -11.047 7.918 -3.227 1 96.44 137 GLU B O 1
ATOM 4289 N N . VAL B 1 138 ? -8.875 7.594 -2.785 1 97.5 138 VAL B N 1
ATOM 4290 C CA . VAL B 1 138 ? -9.031 7.852 -1.358 1 97.5 138 VAL B CA 1
ATOM 4291 C C . VAL B 1 138 ? -9.469 9.297 -1.141 1 97.5 138 VAL B C 1
ATOM 4293 O O . VAL B 1 138 ? -10.469 9.562 -0.466 1 97.5 138 VAL B O 1
ATOM 4296 N N . ILE B 1 139 ? -8.734 10.211 -1.745 1 97.81 139 ILE B N 1
ATOM 4297 C CA . ILE B 1 139 ? -8.992 11.625 -1.511 1 97.81 139 ILE B CA 1
ATOM 4298 C C . ILE B 1 139 ? -10.375 12 -2.043 1 97.81 139 ILE B C 1
ATOM 4300 O O . ILE B 1 139 ? -11.125 12.727 -1.388 1 97.81 139 ILE B O 1
ATOM 4304 N N . ALA B 1 140 ? -10.773 11.453 -3.143 1 96.19 140 ALA B N 1
ATOM 4305 C CA . ALA B 1 140 ? -12.031 11.82 -3.791 1 96.19 140 ALA B CA 1
ATOM 4306 C C . ALA B 1 140 ? -13.219 11.242 -3.031 1 96.19 140 ALA B C 1
ATOM 4308 O O . ALA B 1 140 ? -14.266 11.891 -2.924 1 96.19 140 ALA B O 1
ATOM 4309 N N . LYS B 1 141 ? -13.047 10.086 -2.398 1 95 141 LYS B N 1
ATOM 4310 C CA . LYS B 1 141 ? -14.266 9.344 -2.055 1 95 141 LYS B CA 1
ATOM 4311 C C . LYS B 1 141 ? -14.422 9.227 -0.542 1 95 141 LYS B C 1
ATOM 4313 O O . LYS B 1 141 ? -15.453 8.742 -0.058 1 95 141 LYS B O 1
ATOM 4318 N N . HIS B 1 142 ? -13.453 9.688 0.25 1 93.31 142 HIS B N 1
ATOM 4319 C CA . HIS B 1 142 ? -13.586 9.461 1.686 1 93.31 142 HIS B CA 1
ATOM 4320 C C . HIS B 1 142 ? -14.469 10.531 2.328 1 93.31 142 HIS B C 1
ATOM 4322 O O . HIS B 1 142 ? -14.562 10.609 3.555 1 93.31 142 HIS B O 1
ATOM 4328 N N . GLY B 1 143 ? -15.102 11.359 1.548 1 90.94 143 GLY B N 1
ATOM 4329 C CA . GLY B 1 143 ? -16.031 12.391 1.989 1 90.94 143 GLY B CA 1
ATOM 4330 C C . GLY B 1 143 ? -16.938 12.891 0.882 1 90.94 143 GLY B C 1
ATOM 4331 O O . GLY B 1 143 ? -17.016 12.281 -0.187 1 90.94 143 GLY B O 1
ATOM 4332 N N . ARG B 1 144 ? -17.609 13.945 1.106 1 89.81 144 ARG B N 1
ATOM 4333 C CA . ARG B 1 144 ? -18.531 14.508 0.115 1 89.81 144 ARG B CA 1
ATOM 4334 C C . ARG B 1 144 ? -17.75 15.055 -1.086 1 89.81 144 ARG B C 1
ATOM 4336 O O . ARG B 1 144 ? -16.625 15.516 -0.947 1 89.81 144 ARG B O 1
ATOM 4343 N N . PRO B 1 145 ? -18.359 14.961 -2.229 1 92.12 145 PRO B N 1
ATOM 4344 C CA . PRO B 1 145 ? -17.703 15.602 -3.369 1 92.12 145 PRO B CA 1
ATOM 4345 C C . PRO B 1 145 ? -17.562 17.109 -3.193 1 92.12 145 PRO B C 1
ATOM 4347 O O . PRO B 1 145 ? -18.359 17.734 -2.467 1 92.12 145 PRO B O 1
ATOM 4350 N N . ALA B 1 146 ? -16.562 17.703 -3.811 1 94.75 146 ALA B N 1
ATOM 4351 C CA . ALA B 1 146 ? -16.312 19.141 -3.75 1 94.75 146 ALA B CA 1
ATOM 4352 C C . ALA B 1 146 ? -15.461 19.609 -4.93 1 94.75 146 ALA B C 1
ATOM 4354 O O . ALA B 1 146 ? -14.719 18.812 -5.516 1 94.75 146 ALA B O 1
ATOM 4355 N N . PRO B 1 147 ? -15.562 20.844 -5.25 1 95 147 PRO B N 1
ATOM 4356 C CA . PRO B 1 147 ? -14.75 21.375 -6.344 1 95 147 PRO B CA 1
ATOM 4357 C C . PRO B 1 147 ? -13.25 21.266 -6.07 1 95 147 PRO B C 1
ATOM 4359 O O . PRO B 1 147 ? -12.461 21.062 -6.996 1 95 147 PRO B O 1
ATOM 4362 N N . ARG B 1 148 ? -12.883 21.5 -4.816 1 97.31 148 ARG B N 1
ATOM 4363 C CA . ARG B 1 148 ? -11.5 21.375 -4.375 1 97.31 148 ARG B CA 1
ATOM 4364 C C . ARG B 1 148 ? -11.359 20.312 -3.295 1 97.31 148 ARG B C 1
ATOM 4366 O O . ARG B 1 148 ? -12.141 20.281 -2.342 1 97.31 148 ARG B O 1
ATOM 4373 N N . LEU B 1 149 ? -10.453 19.391 -3.547 1 98 149 LEU B N 1
ATOM 4374 C CA . LEU B 1 149 ? -10.242 18.297 -2.604 1 98 149 LEU B CA 1
ATOM 4375 C C . LEU B 1 149 ? -8.938 18.5 -1.836 1 98 149 LEU B C 1
ATOM 4377 O O . LEU B 1 149 ? -7.953 18.984 -2.391 1 98 149 LEU B O 1
ATOM 4381 N N . CYS B 1 150 ? -8.992 18.125 -0.623 1 98.12 150 CYS B N 1
ATOM 4382 C CA . CYS B 1 150 ? -7.883 18.312 0.307 1 98.12 150 CYS B CA 1
ATOM 4383 C C . CYS B 1 150 ? -7.598 17.016 1.068 1 98.12 150 CYS B C 1
ATOM 4385 O O . CYS B 1 150 ? -8.516 16.266 1.377 1 98.12 150 CYS B O 1
ATOM 4387 N N . ASN B 1 151 ? -6.355 16.703 1.23 1 98.19 151 ASN B N 1
ATOM 4388 C CA . ASN B 1 151 ? -5.902 15.648 2.125 1 98.19 151 ASN B CA 1
ATOM 4389 C C . ASN B 1 151 ? -5.098 16.203 3.293 1 98.19 151 ASN B C 1
ATOM 4391 O O . ASN B 1 151 ? -4.207 17.047 3.098 1 98.19 151 ASN B O 1
ATOM 4395 N N . LYS B 1 152 ? -5.43 15.773 4.391 1 97.06 152 LYS B N 1
ATOM 4396 C CA . LYS B 1 152 ? -4.582 16.062 5.543 1 97.06 152 LYS B CA 1
ATOM 4397 C C . LYS B 1 152 ? -4.086 14.766 6.195 1 97.06 152 LYS B C 1
ATOM 4399 O O . LYS B 1 152 ? -4.848 14.078 6.879 1 97.06 152 LYS B O 1
ATOM 4404 N N . ASP B 1 153 ? -2.947 14.477 5.992 1 97.25 153 ASP B N 1
ATOM 4405 C CA . ASP B 1 153 ? -2.096 13.5 6.664 1 97.25 153 ASP B CA 1
ATOM 4406 C C . ASP B 1 153 ? -0.721 14.094 6.969 1 97.25 153 ASP B C 1
ATOM 4408 O O . ASP B 1 153 ? 0.093 14.281 6.062 1 97.25 153 ASP B O 1
ATOM 4412 N N . PRO B 1 154 ? -0.414 14.25 8.203 1 97.12 154 PRO B N 1
ATOM 4413 C CA . PRO B 1 154 ? 0.764 15.055 8.539 1 97.12 154 PRO B CA 1
ATOM 4414 C C . PRO B 1 154 ? 2.021 14.594 7.805 1 97.12 154 PRO B C 1
ATOM 4416 O O . PRO B 1 154 ? 2.703 15.406 7.176 1 97.12 154 PRO B O 1
ATOM 4419 N N . PHE B 1 155 ? 2.23 13.375 7.691 1 96.88 155 PHE B N 1
ATOM 4420 C CA . PHE B 1 155 ? 3.52 12.875 7.234 1 96.88 155 PHE B CA 1
ATOM 4421 C C . PHE B 1 155 ? 3.525 12.695 5.719 1 96.88 155 PHE B C 1
ATOM 4423 O O . PHE B 1 155 ? 4.547 12.328 5.137 1 96.88 155 PHE B O 1
ATOM 4430 N N . VAL B 1 156 ? 2.422 12.961 5.031 1 98.44 156 VAL B N 1
ATOM 4431 C CA . VAL B 1 156 ? 2.443 12.969 3.574 1 98.44 156 VAL B CA 1
ATOM 4432 C C . VAL B 1 156 ? 3.512 13.938 3.074 1 98.44 156 VAL B C 1
ATOM 4434 O O . VAL B 1 156 ? 4.16 13.688 2.055 1 98.44 156 VAL B O 1
ATOM 4437 N N . LEU B 1 157 ? 3.732 14.977 3.863 1 98.5 157 LEU B N 1
ATOM 4438 C CA . LEU B 1 157 ? 4.645 16.016 3.406 1 98.5 157 LEU B CA 1
ATOM 4439 C C . LEU B 1 157 ? 6.098 15.578 3.58 1 98.5 157 LEU B C 1
ATOM 4441 O O . LEU B 1 157 ? 7.016 16.266 3.111 1 98.5 157 LEU B O 1
ATOM 4445 N N . ARG B 1 158 ? 6.352 14.414 4.168 1 97.19 158 ARG B N 1
ATOM 4446 C CA . ARG B 1 158 ? 7.664 13.797 4.062 1 97.19 158 ARG B CA 1
ATOM 4447 C C . ARG B 1 158 ? 7.961 13.375 2.627 1 97.19 158 ARG B C 1
ATOM 4449 O O . ARG B 1 158 ? 9.109 13.078 2.285 1 97.19 158 ARG B O 1
ATOM 4456 N N . SER B 1 159 ? 6.934 13.336 1.827 1 98.31 159 SER B N 1
ATOM 4457 C CA . SER B 1 159 ? 7.066 12.938 0.43 1 98.31 159 SER B CA 1
ATOM 4458 C C . SER B 1 159 ? 6.598 14.047 -0.507 1 98.31 159 SER B C 1
ATOM 4460 O O . SER B 1 159 ? 6.035 13.773 -1.569 1 98.31 159 SER B O 1
ATOM 4462 N N . THR B 1 160 ? 6.801 15.273 -0.138 1 98.75 160 THR B N 1
ATOM 4463 C CA . THR B 1 160 ? 6.281 16.422 -0.876 1 98.75 160 THR B CA 1
ATOM 4464 C C . THR B 1 160 ? 6.77 16.391 -2.322 1 98.75 160 THR B C 1
ATOM 4466 O O . THR B 1 160 ? 5.977 16.562 -3.252 1 98.75 160 THR B O 1
ATOM 4469 N N . LYS B 1 161 ? 8.062 16.141 -2.574 1 98.31 161 LYS B N 1
ATOM 4470 C CA . LYS B 1 161 ? 8.633 16.141 -3.918 1 98.31 161 LYS B CA 1
ATOM 4471 C C . LYS B 1 161 ? 7.988 15.055 -4.781 1 98.31 161 LYS B C 1
ATOM 4473 O O . LYS B 1 161 ? 7.605 15.312 -5.926 1 98.31 161 LYS B O 1
ATOM 4478 N N . TYR B 1 162 ? 7.852 13.906 -4.254 1 98.5 162 TYR B N 1
ATOM 4479 C CA . TYR B 1 162 ? 7.27 12.797 -4.996 1 98.5 162 TYR B CA 1
ATOM 4480 C C . TYR B 1 162 ? 5.789 13.031 -5.27 1 98.5 162 TYR B C 1
ATOM 4482 O O . TYR B 1 162 ? 5.309 12.789 -6.375 1 98.5 162 TYR B O 1
ATOM 4490 N N . VAL B 1 163 ? 5.027 13.492 -4.168 1 98.81 163 VAL B N 1
ATOM 4491 C CA . VAL B 1 163 ? 3.598 13.742 -4.332 1 98.81 163 VAL B CA 1
ATOM 4492 C C . VAL B 1 163 ? 3.383 14.836 -5.379 1 98.81 163 VAL B C 1
ATOM 4494 O O . VAL B 1 163 ? 2.449 14.758 -6.18 1 98.81 163 VAL B O 1
ATOM 4497 N N . HIS B 1 164 ? 4.262 15.812 -5.395 1 98.69 164 HIS B N 1
ATOM 4498 C CA . HIS B 1 164 ? 4.18 16.859 -6.406 1 98.69 164 HIS B CA 1
ATOM 4499 C C . HIS B 1 164 ? 4.426 16.297 -7.801 1 98.69 164 HIS B C 1
ATOM 4501 O O . HIS B 1 164 ? 3.826 16.766 -8.773 1 98.69 164 HIS B O 1
ATOM 4507 N N . LYS B 1 165 ? 5.289 15.32 -7.906 1 98 165 LYS B N 1
ATOM 4508 C CA . LYS B 1 165 ? 5.559 14.664 -9.188 1 98 165 LYS B CA 1
ATOM 4509 C C . LYS B 1 165 ? 4.312 13.969 -9.719 1 98 165 LYS B C 1
ATOM 4511 O O . LYS B 1 165 ? 3.988 14.086 -10.898 1 98 165 LYS B O 1
ATOM 4516 N N . ILE B 1 166 ? 3.582 13.273 -8.852 1 97.75 166 ILE B N 1
ATOM 4517 C CA . ILE B 1 166 ? 2.494 12.438 -9.344 1 97.75 166 ILE B CA 1
ATOM 4518 C C . ILE B 1 166 ? 1.199 13.25 -9.383 1 97.75 166 ILE B C 1
ATOM 4520 O O . ILE B 1 166 ? 0.227 12.844 -10.031 1 97.75 166 ILE B O 1
ATOM 4524 N N . PHE B 1 167 ? 1.1 14.352 -8.695 1 98.19 167 PHE B N 1
ATOM 4525 C CA . PHE B 1 167 ? 0.022 15.336 -8.75 1 98.19 167 PHE B CA 1
ATOM 4526 C C . PHE B 1 167 ? 0.572 16.719 -9.023 1 98.19 167 PHE B C 1
ATOM 4528 O O . PHE B 1 167 ? 0.638 17.562 -8.125 1 98.19 167 PHE B O 1
ATOM 4535 N N . PRO B 1 168 ? 0.779 17.031 -10.25 1 97.56 168 PRO B N 1
ATOM 4536 C CA . PRO B 1 168 ? 1.631 18.188 -10.594 1 97.56 168 PRO B CA 1
ATOM 4537 C C . PRO B 1 168 ? 0.971 19.516 -10.281 1 97.56 168 PRO B C 1
ATOM 4539 O O . PRO B 1 168 ? 1.656 20.547 -10.18 1 97.56 168 PRO B O 1
ATOM 4542 N N . ASN B 1 169 ? -0.321 19.578 -10.148 1 98.06 169 ASN B N 1
ATOM 4543 C CA . ASN B 1 169 ? -0.999 20.844 -9.898 1 98.06 169 ASN B CA 1
ATOM 4544 C C . ASN B 1 169 ? -1.367 21 -8.422 1 98.06 169 ASN B C 1
ATOM 4546 O O . ASN B 1 169 ? -2.109 21.906 -8.055 1 98.06 169 ASN B O 1
ATOM 4550 N N . SER B 1 170 ? -0.889 20.125 -7.566 1 98.56 170 SER B N 1
ATOM 4551 C CA . SER B 1 170 ? -1.217 20.141 -6.145 1 98.56 170 SER B CA 1
ATOM 4552 C C . SER B 1 170 ? -0.438 21.234 -5.414 1 98.56 170 SER B C 1
ATOM 4554 O O . SER B 1 170 ? 0.659 21.609 -5.836 1 98.56 170 SER B O 1
ATOM 4556 N N . LYS B 1 171 ? -1.001 21.766 -4.43 1 98.88 171 LYS B N 1
ATOM 4557 C CA . LYS B 1 171 ? -0.363 22.719 -3.533 1 98.88 171 LYS B CA 1
ATOM 4558 C C . LYS B 1 171 ? -0.284 22.172 -2.111 1 98.88 171 LYS B C 1
ATOM 4560 O O . LYS B 1 171 ? -1.14 21.391 -1.692 1 98.88 171 LYS B O 1
ATOM 4565 N N . PHE B 1 172 ? 0.766 22.562 -1.406 1 98.94 172 PHE B N 1
ATOM 4566 C CA . PHE B 1 172 ? 1.089 22 -0.103 1 98.94 172 PHE B CA 1
ATOM 4567 C C . PHE B 1 172 ? 1.167 23.094 0.959 1 98.94 172 PHE B C 1
ATOM 4569 O O . PHE B 1 172 ? 1.749 24.156 0.726 1 98.94 172 PHE B O 1
ATOM 4576 N N . LEU B 1 173 ? 0.473 22.891 2.047 1 98.94 173 LEU B N 1
ATOM 4577 C CA . LEU B 1 173 ? 0.633 23.719 3.246 1 98.94 173 LEU B CA 1
ATOM 4578 C C . LEU B 1 173 ? 1.439 22.969 4.305 1 98.94 173 LEU B C 1
ATOM 4580 O O . LEU B 1 173 ? 0.967 21.984 4.871 1 98.94 173 LEU B O 1
ATOM 4584 N N . LEU B 1 174 ? 2.654 23.375 4.543 1 98.94 174 LEU B N 1
ATOM 4585 C CA . LEU B 1 174 ? 3.506 22.781 5.57 1 98.94 174 LEU B CA 1
ATOM 4586 C C . LEU B 1 174 ? 3.375 23.547 6.887 1 98.94 174 LEU B C 1
ATOM 4588 O O . LEU B 1 174 ? 3.828 24.688 6.996 1 98.94 174 LEU B O 1
ATOM 4592 N N . MET B 1 175 ? 2.783 22.922 7.836 1 98.94 175 MET B N 1
ATOM 4593 C CA . MET B 1 175 ? 2.66 23.547 9.156 1 98.94 175 MET B CA 1
ATOM 4594 C C . MET B 1 175 ? 3.988 23.5 9.906 1 98.94 175 MET B C 1
ATOM 4596 O O . MET B 1 175 ? 4.605 22.438 10.023 1 98.94 175 MET B O 1
ATOM 4600 N N . ILE B 1 176 ? 4.426 24.656 10.305 1 98.88 176 ILE B N 1
ATOM 4601 C CA . ILE B 1 176 ? 5.629 24.828 11.109 1 98.88 176 ILE B CA 1
ATOM 4602 C C . ILE B 1 176 ? 5.25 25.312 12.508 1 98.88 176 ILE B C 1
ATOM 4604 O O . ILE B 1 176 ? 4.473 26.266 12.648 1 98.88 176 ILE B O 1
ATOM 4608 N N . ARG B 1 177 ? 5.762 24.641 13.461 1 98.81 177 ARG B N 1
ATOM 4609 C CA . ARG B 1 177 ? 5.535 25.016 14.859 1 98.81 177 ARG B CA 1
ATOM 4610 C C . ARG B 1 177 ? 6.812 24.859 15.68 1 98.81 177 ARG B C 1
ATOM 4612 O O . ARG B 1 177 ? 7.656 24.016 15.367 1 98.81 177 ARG B O 1
ATOM 4619 N N . ASP B 1 178 ? 6.977 25.703 16.734 1 98.81 178 ASP B N 1
ATOM 4620 C CA . ASP B 1 178 ? 8.094 25.547 17.656 1 98.81 178 ASP B CA 1
ATOM 4621 C C . ASP B 1 178 ? 8.242 24.094 18.109 1 98.81 178 ASP B C 1
ATOM 4623 O O . ASP B 1 178 ? 7.312 23.531 18.703 1 98.81 178 ASP B O 1
ATOM 4627 N N . GLY B 1 179 ? 9.453 23.562 17.797 1 98.75 179 GLY B N 1
ATOM 4628 C CA . GLY B 1 179 ? 9.695 22.156 18.094 1 98.75 179 GLY B CA 1
ATOM 4629 C C . GLY B 1 179 ? 9.484 21.797 19.547 1 98.75 179 GLY B C 1
ATOM 4630 O O . GLY B 1 179 ? 9.07 20.688 19.875 1 98.75 179 GLY B O 1
ATOM 4631 N N . ARG B 1 180 ? 9.758 22.719 20.422 1 98.69 180 ARG B N 1
ATOM 4632 C CA . ARG B 1 180 ? 9.57 22.5 21.859 1 98.69 180 ARG B CA 1
ATOM 4633 C C . ARG B 1 180 ? 8.094 22.344 22.203 1 98.69 180 ARG B C 1
ATOM 4635 O O . ARG B 1 180 ? 7.715 21.453 22.953 1 98.69 180 ARG B O 1
ATOM 4642 N N . ALA B 1 181 ? 7.316 23.203 21.625 1 98.62 181 ALA B N 1
ATOM 4643 C CA . ALA B 1 181 ? 5.875 23.125 21.844 1 98.62 181 ALA B CA 1
ATOM 4644 C C . ALA B 1 181 ? 5.301 21.844 21.219 1 98.62 181 ALA B C 1
ATOM 4646 O O . ALA B 1 181 ? 4.477 21.172 21.844 1 98.62 181 ALA B O 1
ATOM 4647 N N . THR B 1 182 ? 5.77 21.484 20.031 1 98.69 182 THR B N 1
ATOM 4648 C CA . THR B 1 182 ? 5.316 20.297 19.328 1 98.69 182 THR B CA 1
ATOM 4649 C C . THR B 1 182 ? 5.637 19.031 20.141 1 98.69 182 THR B C 1
ATOM 4651 O O . THR B 1 182 ? 4.758 18.219 20.391 1 98.69 182 THR B O 1
ATOM 4654 N N . VAL B 1 183 ? 6.863 18.906 20.562 1 98.62 183 VAL B N 1
ATOM 4655 C CA . VAL B 1 183 ? 7.344 17.719 21.266 1 98.62 183 VAL B CA 1
ATOM 4656 C C . VAL B 1 183 ? 6.645 17.594 22.625 1 98.62 183 VAL B C 1
ATOM 4658 O O . VAL B 1 183 ? 6.23 16.516 23.016 1 98.62 183 VAL B O 1
ATOM 4661 N N . HIS B 1 184 ? 6.543 18.75 23.328 1 98.44 184 HIS B N 1
ATOM 4662 C CA . HIS B 1 184 ? 5.824 18.703 24.594 1 98.44 184 HIS B CA 1
ATOM 4663 C C . HIS B 1 184 ? 4.387 18.234 24.391 1 98.44 184 HIS B C 1
ATOM 4665 O O . HIS B 1 184 ? 3.859 17.469 25.203 1 98.44 184 HIS B O 1
ATOM 4671 N N . SER B 1 185 ? 3.748 18.75 23.359 1 97.75 185 SER B N 1
ATOM 4672 C CA . SER B 1 185 ? 2.381 18.344 23.047 1 97.75 185 SER B CA 1
ATOM 4673 C C . SER B 1 185 ? 2.303 16.844 22.75 1 97.75 185 SER B C 1
ATOM 4675 O O . SER B 1 185 ? 1.382 16.156 23.188 1 97.75 185 SER B O 1
ATOM 4677 N N . ILE B 1 186 ? 3.242 16.297 21.969 1 97.81 186 ILE B N 1
ATOM 4678 C CA . ILE B 1 186 ? 3.307 14.875 21.641 1 97.81 186 ILE B CA 1
ATOM 4679 C C . ILE B 1 186 ? 3.414 14.055 22.938 1 97.81 186 ILE B C 1
ATOM 4681 O O . ILE B 1 186 ? 2.67 13.086 23.125 1 97.81 186 ILE B O 1
ATOM 4685 N N . ILE B 1 187 ? 4.293 14.477 23.797 1 97.75 187 ILE B N 1
ATOM 4686 C CA . ILE B 1 187 ? 4.578 13.742 25.031 1 97.75 187 ILE B CA 1
ATOM 4687 C C . ILE B 1 187 ? 3.404 13.867 26 1 97.75 187 ILE B C 1
ATOM 4689 O O . ILE B 1 187 ? 2.914 12.867 26.531 1 97.75 187 ILE B O 1
ATOM 4693 N N . SER B 1 188 ? 2.9 15.094 26.219 1 96.69 188 SER B N 1
ATOM 4694 C CA . SER B 1 188 ? 1.866 15.336 27.219 1 96.69 188 SER B CA 1
ATOM 4695 C C . SER B 1 188 ? 0.539 14.711 26.812 1 96.69 188 SER B C 1
ATOM 4697 O O . SER B 1 188 ? -0.229 14.258 27.656 1 96.69 188 SER B O 1
ATOM 4699 N N . ARG B 1 189 ? 0.334 14.656 25.484 1 94.88 189 ARG B N 1
ATOM 4700 C CA . ARG B 1 189 ? -0.921 14.086 25.016 1 94.88 189 ARG B CA 1
ATOM 4701 C C . ARG B 1 189 ? -0.754 12.617 24.641 1 94.88 189 ARG B C 1
ATOM 4703 O O . ARG B 1 189 ? -1.684 11.992 24.141 1 94.88 189 ARG B O 1
ATOM 4710 N N . LYS B 1 190 ? 0.429 12.078 24.812 1 94.38 190 LYS B N 1
ATOM 4711 C CA . LYS B 1 190 ? 0.748 10.664 24.625 1 94.38 190 LYS B CA 1
ATOM 4712 C C . LYS B 1 190 ? 0.444 10.219 23.188 1 94.38 190 LYS B C 1
ATOM 4714 O O . LYS B 1 190 ? -0.194 9.188 22.969 1 94.38 190 LYS B O 1
ATOM 4719 N N . VAL B 1 191 ? 0.814 11.117 22.281 1 93.75 191 VAL B N 1
ATOM 4720 C CA . VAL B 1 191 ? 0.701 10.781 20.859 1 93.75 191 VAL B CA 1
ATOM 4721 C C . VAL B 1 191 ? 1.838 9.844 20.469 1 93.75 191 VAL B C 1
ATOM 4723 O O . VAL B 1 191 ? 3.012 10.219 20.516 1 93.75 191 VAL B O 1
ATOM 4726 N N . THR B 1 192 ? 1.486 8.641 20.031 1 90.31 192 THR B N 1
ATOM 4727 C CA . THR B 1 192 ? 2.514 7.676 19.656 1 90.31 192 THR B CA 1
ATOM 4728 C C . THR B 1 192 ? 2.883 7.832 18.188 1 90.31 192 THR B C 1
ATOM 4730 O O . THR B 1 192 ? 2.006 7.863 17.312 1 90.31 192 THR B O 1
ATOM 4733 N N . ILE B 1 193 ? 4.066 8.016 17.953 1 92.62 193 ILE B N 1
ATOM 4734 C CA . ILE B 1 193 ? 4.648 8.086 16.625 1 92.62 193 ILE B CA 1
ATOM 4735 C C . ILE B 1 193 ? 5.73 7.02 16.469 1 92.62 193 ILE B C 1
ATOM 4737 O O . ILE B 1 193 ? 6.602 6.887 17.328 1 92.62 193 ILE B O 1
ATOM 4741 N N . SER B 1 194 ? 5.617 6.238 15.398 1 87.5 194 SER B N 1
ATOM 4742 C CA . SER B 1 194 ? 6.594 5.176 15.188 1 87.5 194 SER B CA 1
ATOM 4743 C C . SER B 1 194 ? 8.023 5.711 15.258 1 87.5 194 SER B C 1
ATOM 4745 O O . SER B 1 194 ? 8.344 6.711 14.609 1 87.5 194 SER B O 1
ATOM 4747 N N . GLY B 1 195 ? 8.859 5.086 16.062 1 90.44 195 GLY B N 1
ATOM 4748 C CA . GLY B 1 195 ? 10.266 5.457 16.172 1 90.44 195 GLY B CA 1
ATOM 4749 C C . GLY B 1 195 ? 10.531 6.473 17.266 1 90.44 195 GLY B C 1
ATOM 4750 O O . GLY B 1 195 ? 11.688 6.723 17.609 1 90.44 195 GLY B O 1
ATOM 4751 N N . PHE B 1 196 ? 9.508 7.121 17.797 1 94.69 196 PHE B N 1
ATOM 4752 C CA . PHE B 1 196 ? 9.664 8.117 18.859 1 94.69 196 PHE B CA 1
ATOM 4753 C C . PHE B 1 196 ? 9.602 7.465 20.234 1 94.69 196 PHE B C 1
ATOM 4755 O O . PHE B 1 196 ? 8.766 6.594 20.469 1 94.69 196 PHE B O 1
ATOM 4762 N N . ASP B 1 197 ? 10.5 7.785 21.062 1 97.38 197 ASP B N 1
ATOM 4763 C CA . ASP B 1 197 ? 10.375 7.48 22.484 1 97.38 197 ASP B CA 1
ATOM 4764 C C . ASP B 1 197 ? 9.695 8.625 23.234 1 97.38 197 ASP B C 1
ATOM 4766 O O . ASP B 1 197 ? 10.367 9.562 23.672 1 97.38 197 ASP B O 1
ATOM 4770 N N . ILE B 1 198 ? 8.438 8.477 23.484 1 96.75 198 ILE B N 1
ATOM 4771 C CA . ILE B 1 198 ? 7.66 9.594 24 1 96.75 198 ILE B CA 1
ATOM 4772 C C . ILE B 1 198 ? 7.957 9.789 25.484 1 96.75 198 ILE B C 1
ATOM 4774 O O . ILE B 1 198 ? 7.336 10.633 26.156 1 96.75 198 ILE B O 1
ATOM 4778 N N . LYS B 1 199 ? 8.859 9.055 26.078 1 97.25 199 LYS B N 1
ATOM 4779 C CA . LYS B 1 199 ? 9.312 9.266 27.438 1 97.25 199 LYS B CA 1
ATOM 4780 C C . LYS B 1 199 ? 10.555 10.148 27.469 1 97.25 199 LYS B C 1
ATOM 4782 O O . LYS B 1 199 ? 11.016 10.547 28.547 1 97.25 199 LYS B O 1
ATOM 4787 N N . SER B 1 200 ? 11.016 10.461 26.281 1 98.38 200 SER B N 1
ATOM 4788 C CA . SER B 1 200 ? 12.273 11.195 26.188 1 98.38 200 SER B CA 1
ATOM 4789 C C . SER B 1 200 ? 12.109 12.461 25.344 1 98.38 200 SER B C 1
ATOM 4791 O O . SER B 1 200 ? 12.023 12.391 24.125 1 98.38 200 SER B O 1
ATOM 4793 N N . TYR B 1 201 ? 12.211 13.609 26.031 1 98.56 201 TYR B N 1
ATOM 4794 C CA . TYR B 1 201 ? 12.195 14.875 25.312 1 98.56 201 TYR B CA 1
ATOM 4795 C C . TYR B 1 201 ? 13.352 14.953 24.312 1 98.56 201 TYR B C 1
ATOM 4797 O O . TYR B 1 201 ? 13.188 15.445 23.203 1 98.56 201 TYR B O 1
ATOM 4805 N N . ARG B 1 202 ? 14.5 14.461 24.766 1 98.62 202 ARG B N 1
ATOM 4806 C CA . ARG B 1 202 ? 15.703 14.5 23.938 1 98.62 202 ARG B CA 1
ATOM 4807 C C . ARG B 1 202 ? 15.5 13.727 22.641 1 98.62 202 ARG B C 1
ATOM 4809 O O . ARG B 1 202 ? 15.797 14.242 21.547 1 98.62 202 ARG B O 1
ATOM 4816 N N . ASP B 1 203 ? 14.984 12.516 22.75 1 98.62 203 ASP B N 1
ATOM 4817 C CA . ASP B 1 203 ? 14.742 11.688 21.578 1 98.62 203 ASP B CA 1
ATOM 4818 C C . ASP B 1 203 ? 13.703 12.336 20.656 1 98.62 203 ASP B C 1
ATOM 4820 O O . ASP B 1 203 ? 13.906 12.406 19.438 1 98.62 203 ASP B O 1
ATOM 4824 N N . CYS B 1 204 ? 12.648 12.828 21.203 1 98.62 204 CYS B N 1
ATOM 4825 C CA . CYS B 1 204 ? 11.562 13.406 20.422 1 98.62 204 CYS B CA 1
ATOM 4826 C C . CYS B 1 204 ? 12.016 14.672 19.703 1 98.62 204 CYS B C 1
ATOM 4828 O O . CYS B 1 204 ? 11.617 14.914 18.562 1 98.62 204 CYS B O 1
ATOM 4830 N N . LEU B 1 205 ? 12.852 15.461 20.375 1 98.81 205 LEU B N 1
ATOM 4831 C CA . LEU B 1 205 ? 13.328 16.688 19.766 1 98.81 205 LEU B CA 1
ATOM 4832 C C . LEU B 1 205 ? 14.266 16.391 18.594 1 98.81 205 LEU B C 1
ATOM 4834 O O . LEU B 1 205 ? 14.211 17.047 17.562 1 98.81 205 LEU B O 1
ATOM 4838 N N . LYS B 1 206 ? 15.117 15.422 18.781 1 98.69 206 LYS B N 1
ATOM 4839 C CA . LYS B 1 206 ? 16 15.016 17.703 1 98.69 206 LYS B CA 1
ATOM 4840 C C . LYS B 1 206 ? 15.211 14.531 16.484 1 98.69 206 LYS B C 1
ATOM 4842 O O . LYS B 1 206 ? 15.531 14.875 15.352 1 98.69 206 LYS B O 1
ATOM 4847 N N . LYS B 1 207 ? 14.211 13.797 16.766 1 98.5 207 LYS B N 1
ATOM 4848 C CA . LYS B 1 207 ? 13.398 13.242 15.688 1 98.5 207 LYS B CA 1
ATOM 4849 C C . LYS B 1 207 ? 12.523 14.312 15.047 1 98.5 207 LYS B C 1
ATOM 4851 O O . LYS B 1 207 ? 12.305 14.297 13.828 1 98.5 207 LYS B O 1
ATOM 4856 N N . TRP B 1 208 ? 12.039 15.195 15.883 1 98.69 208 TRP B N 1
ATOM 4857 C CA . TRP B 1 208 ? 11.359 16.359 15.328 1 98.69 208 TRP B CA 1
ATOM 4858 C C . TRP B 1 208 ? 12.273 17.109 14.359 1 98.69 208 TRP B C 1
ATOM 4860 O O . TRP B 1 208 ? 11.859 17.453 13.25 1 98.69 208 TRP B O 1
ATOM 4870 N N . ASN B 1 209 ? 13.484 17.344 14.797 1 98.88 209 ASN B N 1
ATOM 4871 C CA . ASN B 1 209 ? 14.445 18.094 14 1 98.88 209 ASN B CA 1
ATOM 4872 C C . ASN B 1 209 ? 14.672 17.453 12.641 1 98.88 209 ASN B C 1
ATOM 4874 O O . ASN B 1 209 ? 14.641 18.125 11.609 1 98.88 209 ASN B O 1
ATOM 4878 N N . LEU B 1 210 ? 14.852 16.172 12.672 1 98.5 210 LEU B N 1
ATOM 4879 C CA . LEU B 1 210 ? 15.102 15.438 11.445 1 98.5 210 LEU B CA 1
ATOM 4880 C C . LEU B 1 210 ? 13.883 15.477 10.523 1 98.5 210 LEU B C 1
ATOM 4882 O O . LEU B 1 210 ? 14.016 15.703 9.32 1 98.5 210 LEU B O 1
ATOM 4886 N N . ALA B 1 211 ? 12.742 15.297 11.039 1 98.44 211 ALA B N 1
ATOM 4887 C CA . ALA B 1 211 ? 11.516 15.219 10.258 1 98.44 211 ALA B CA 1
ATOM 4888 C C . ALA B 1 211 ? 11.18 16.562 9.617 1 98.44 211 ALA B C 1
ATOM 4890 O O . ALA B 1 211 ? 10.914 16.641 8.422 1 98.44 211 ALA B O 1
ATOM 4891 N N . ILE B 1 212 ? 11.273 17.578 10.445 1 98.81 212 ILE B N 1
ATOM 4892 C CA . ILE B 1 212 ? 10.883 18.891 9.938 1 98.81 212 ILE B CA 1
ATOM 4893 C C . ILE B 1 212 ? 11.922 19.391 8.945 1 98.81 212 ILE B C 1
ATOM 4895 O O . ILE B 1 212 ? 11.586 20.078 7.973 1 98.81 212 ILE B O 1
ATOM 4899 N N . GLU B 1 213 ? 13.18 19.062 9.188 1 98.81 213 GLU B N 1
ATOM 4900 C CA . GLU B 1 213 ? 14.219 19.422 8.227 1 98.81 213 GLU B CA 1
ATOM 4901 C C . GLU B 1 213 ? 13.938 18.812 6.855 1 98.81 213 GLU B C 1
ATOM 4903 O O . GLU B 1 213 ? 14.016 19.516 5.84 1 98.81 213 GLU B O 1
ATOM 4908 N N . SER B 1 214 ? 13.586 17.609 6.855 1 98.38 214 SER B N 1
ATOM 4909 C CA . SER B 1 214 ? 13.281 16.906 5.609 1 98.38 214 SER B CA 1
ATOM 4910 C C . SER B 1 214 ? 12.078 17.531 4.91 1 98.38 214 SER B C 1
ATOM 4912 O O . SER B 1 214 ? 12.117 17.812 3.711 1 98.38 214 SER B O 1
ATOM 4914 N N . MET B 1 215 ? 11.039 17.766 5.598 1 98.81 215 MET B N 1
ATOM 4915 C CA . MET B 1 215 ? 9.812 18.312 5.02 1 98.81 215 MET B CA 1
ATOM 4916 C C . MET B 1 215 ? 10.047 19.734 4.512 1 98.81 215 MET B C 1
ATOM 4918 O O . MET B 1 215 ? 9.602 20.094 3.418 1 98.81 215 MET B O 1
ATOM 4922 N N . TYR B 1 216 ? 10.766 20.469 5.324 1 98.88 216 TYR B N 1
ATOM 4923 C CA . TYR B 1 216 ? 11.039 21.859 4.973 1 98.88 216 TYR B CA 1
ATOM 4924 C C . TYR B 1 216 ? 11.891 21.938 3.709 1 98.88 216 TYR B C 1
ATOM 4926 O O . TYR B 1 216 ? 11.609 22.75 2.818 1 98.88 216 TYR B O 1
ATOM 4934 N N . ASN B 1 217 ? 12.922 21.141 3.633 1 98.69 217 ASN B N 1
ATOM 4935 C CA . ASN B 1 217 ? 13.781 21.109 2.453 1 98.69 217 ASN B CA 1
ATOM 4936 C C . ASN B 1 217 ? 13 20.734 1.199 1 98.69 217 ASN B C 1
ATOM 4938 O O . ASN B 1 217 ? 13.203 21.328 0.136 1 98.69 217 ASN B O 1
ATOM 4942 N N . GLN B 1 218 ? 12.125 19.797 1.283 1 98.75 218 GLN B N 1
ATOM 4943 C CA . GLN B 1 218 ? 11.312 19.422 0.136 1 98.75 218 GLN B CA 1
ATOM 4944 C C . GLN B 1 218 ? 10.367 20.547 -0.273 1 98.75 218 GLN B C 1
ATOM 4946 O O . GLN B 1 218 ? 10.141 20.766 -1.464 1 98.75 218 GLN B O 1
ATOM 4951 N N . CYS B 1 219 ? 9.828 21.188 0.706 1 98.81 219 CYS B N 1
ATOM 4952 C CA . CYS B 1 219 ? 8.969 22.328 0.426 1 98.81 219 CYS B CA 1
ATOM 4953 C C . CYS B 1 219 ? 9.727 23.391 -0.355 1 98.81 219 CYS B C 1
ATOM 4955 O O . CYS B 1 219 ? 9.219 23.906 -1.355 1 98.81 219 CYS B O 1
ATOM 4957 N N . LEU B 1 220 ? 10.914 23.672 0.099 1 98.62 220 LEU B N 1
ATOM 4958 C CA . LEU B 1 220 ? 11.75 24.656 -0.584 1 98.62 220 LEU B CA 1
ATOM 4959 C C . LEU B 1 220 ? 12.094 24.188 -1.996 1 98.62 220 LEU B C 1
ATOM 4961 O O . LEU B 1 220 ? 12.117 25 -2.93 1 98.62 220 LEU B O 1
ATOM 4965 N N . GLU B 1 221 ? 12.312 22.938 -2.145 1 98.31 221 GLU B N 1
ATOM 4966 C CA . GLU B 1 221 ? 12.719 22.375 -3.43 1 98.31 221 GLU B CA 1
ATOM 4967 C C . GLU B 1 221 ? 11.594 22.453 -4.453 1 98.31 221 GLU B C 1
ATOM 4969 O O . GLU B 1 221 ? 11.828 22.766 -5.625 1 98.31 221 GLU B O 1
ATOM 4974 N N . VAL B 1 222 ? 10.398 22.109 -4.012 1 98.25 222 VAL B N 1
ATOM 4975 C CA . VAL B 1 222 ? 9.273 22.172 -4.934 1 98.25 222 VAL B CA 1
ATOM 4976 C C . VAL B 1 222 ? 8.992 23.625 -5.301 1 98.25 222 VAL B C 1
ATOM 4978 O O . VAL B 1 222 ? 8.516 23.922 -6.398 1 98.25 222 VAL B O 1
ATOM 4981 N N . GLY B 1 223 ? 9.156 24.609 -4.285 1 98.5 223 GLY B N 1
ATOM 4982 C CA . GLY B 1 223 ? 9.117 26.031 -4.59 1 98.5 223 GLY B CA 1
ATOM 4983 C C . GLY B 1 223 ? 7.895 26.719 -4.031 1 98.5 223 GLY B C 1
ATOM 4984 O O . GLY B 1 223 ? 6.902 26.078 -3.691 1 98.5 223 GLY B O 1
ATOM 4985 N N . PRO B 1 224 ? 7.918 28.016 -3.955 1 98.38 224 PRO B N 1
ATOM 4986 C CA . PRO B 1 224 ? 6.906 28.812 -3.256 1 98.38 224 PRO B CA 1
ATOM 4987 C C . PRO B 1 224 ? 5.566 28.828 -3.984 1 98.38 224 PRO B C 1
ATOM 4989 O O . PRO B 1 224 ? 4.539 29.172 -3.389 1 98.38 224 PRO B O 1
ATOM 4992 N N . ASP B 1 225 ? 5.59 28.469 -5.254 1 98.5 225 ASP B N 1
ATOM 4993 C CA . ASP B 1 225 ? 4.332 28.422 -5.992 1 98.5 225 ASP B CA 1
ATOM 4994 C C . ASP B 1 225 ? 3.508 27.203 -5.594 1 98.5 225 ASP B C 1
ATOM 4996 O O . ASP B 1 225 ? 2.297 27.156 -5.828 1 98.5 225 ASP B O 1
ATOM 5000 N N . TRP B 1 226 ? 4.207 26.203 -4.945 1 98.81 226 TRP B N 1
ATOM 5001 C CA . TRP B 1 226 ? 3.555 24.922 -4.75 1 98.81 226 TRP B CA 1
ATOM 5002 C C . TRP B 1 226 ? 3.5 24.562 -3.268 1 98.81 226 TRP B C 1
ATOM 5004 O O . TRP B 1 226 ? 2.607 23.828 -2.832 1 98.81 226 TRP B O 1
ATOM 5014 N N . CYS B 1 227 ? 4.434 25.062 -2.533 1 98.94 227 CYS B N 1
ATOM 5015 C CA . CYS B 1 227 ? 4.469 24.719 -1.114 1 98.94 227 CYS B CA 1
ATOM 5016 C C . CYS B 1 227 ? 4.629 25.969 -0.26 1 98.94 227 CYS B C 1
ATOM 5018 O O . CYS B 1 227 ? 5.531 26.781 -0.495 1 98.94 227 CYS B O 1
ATOM 5020 N N . MET B 1 228 ? 3.756 26.109 0.695 1 98.94 228 MET B N 1
ATOM 5021 C CA . MET B 1 228 ? 3.771 27.25 1.595 1 98.94 228 MET B CA 1
ATOM 5022 C C . MET B 1 228 ? 4.016 26.812 3.035 1 98.94 228 MET B C 1
ATOM 5024 O O . MET B 1 228 ? 3.195 26.109 3.619 1 98.94 228 MET B O 1
ATOM 5028 N N . PRO B 1 229 ? 5.152 27.203 3.613 1 98.88 229 PRO B N 1
ATOM 5029 C CA . PRO B 1 229 ? 5.27 27.062 5.066 1 98.88 229 PRO B CA 1
ATOM 5030 C C . PRO B 1 229 ? 4.301 27.953 5.828 1 98.88 229 PRO B C 1
ATOM 5032 O O . PRO B 1 229 ? 4.148 29.141 5.492 1 98.88 229 PRO B O 1
ATOM 5035 N N . VAL B 1 230 ? 3.598 27.422 6.75 1 98.94 230 VAL B N 1
ATOM 5036 C CA . VAL B 1 230 ? 2.648 28.141 7.586 1 98.94 230 VAL B CA 1
ATOM 5037 C C . VAL B 1 230 ? 3.057 28.031 9.055 1 98.94 230 VAL B C 1
ATOM 5039 O O . VAL B 1 230 ? 2.994 26.953 9.641 1 98.94 230 VAL B O 1
ATOM 5042 N N . PHE B 1 231 ? 3.473 29.109 9.602 1 98.81 231 PHE B N 1
ATOM 5043 C CA . PHE B 1 231 ? 3.869 29.125 11.008 1 98.81 231 PHE B CA 1
ATOM 5044 C C . PHE B 1 231 ? 2.646 29.125 11.914 1 98.81 231 PHE B C 1
ATOM 5046 O O . PHE B 1 231 ? 1.842 30.062 11.875 1 98.81 231 PHE B O 1
ATOM 5053 N N . TYR B 1 232 ? 2.566 28.094 12.703 1 98.75 232 TYR B N 1
ATOM 5054 C CA . TYR B 1 232 ? 1.413 27.859 13.562 1 98.75 232 TYR B CA 1
ATOM 5055 C C . TYR B 1 232 ? 1.178 29.062 14.477 1 98.75 232 TYR B C 1
ATOM 5057 O O . TYR B 1 232 ? 0.046 29.531 14.617 1 98.75 232 TYR B O 1
ATOM 5065 N N . GLU B 1 233 ? 2.207 29.578 15.125 1 98.69 233 GLU B N 1
ATOM 5066 C CA . GLU B 1 233 ? 2.084 30.703 16.047 1 98.69 233 GLU B CA 1
ATOM 5067 C C . GLU B 1 233 ? 1.521 31.938 15.344 1 98.69 233 GLU B C 1
ATOM 5069 O O . GLU B 1 233 ? 0.669 32.625 15.891 1 98.69 233 GLU B O 1
ATOM 5074 N N . GLN B 1 234 ? 1.961 32.156 14.172 1 98.56 234 GLN B N 1
ATOM 5075 C CA . GLN B 1 234 ? 1.502 33.312 13.438 1 98.56 234 GLN B CA 1
ATOM 5076 C C . GLN B 1 234 ? 0.06 33.156 12.969 1 98.56 234 GLN B C 1
ATOM 5078 O O . GLN B 1 234 ? -0.716 34.094 12.969 1 98.56 234 GLN B O 1
ATOM 5083 N N . LEU B 1 235 ? -0.265 31.938 12.555 1 98.81 235 LEU B N 1
ATOM 5084 C CA . LEU B 1 235 ? -1.649 31.641 12.195 1 98.81 235 LEU B CA 1
ATOM 5085 C C . LEU B 1 235 ? -2.582 31.922 13.375 1 98.81 235 LEU B C 1
ATOM 5087 O O . LEU B 1 235 ? -3.662 32.469 13.195 1 98.81 235 LEU B O 1
ATOM 5091 N N . VAL B 1 236 ? -2.156 31.547 14.562 1 98.56 236 VAL B N 1
ATOM 5092 C CA . VAL B 1 236 ? -2.953 31.672 15.773 1 98.56 236 VAL B CA 1
ATOM 5093 C C . VAL B 1 236 ? -3.053 33.156 16.172 1 98.56 236 VAL B C 1
ATOM 5095 O O . VAL B 1 236 ? -4.125 33.625 16.547 1 98.56 236 VAL B O 1
ATOM 5098 N N . LEU B 1 237 ? -1.987 33.875 16.062 1 98.62 237 LEU B N 1
ATOM 5099 C CA . LEU B 1 237 ? -1.928 35.25 16.531 1 98.62 237 LEU B CA 1
ATOM 5100 C C . LEU B 1 237 ? -2.582 36.219 15.523 1 98.62 237 LEU B C 1
ATOM 5102 O O . LEU B 1 237 ? -3.127 37.25 15.906 1 98.62 237 LEU B O 1
ATOM 5106 N N . HIS B 1 238 ? -2.475 35.844 14.227 1 98.62 238 HIS B N 1
ATOM 5107 C CA . HIS B 1 238 ? -2.959 36.688 13.133 1 98.62 238 HIS B CA 1
ATOM 5108 C C . HIS B 1 238 ? -3.746 35.875 12.117 1 98.62 238 HIS B C 1
ATOM 5110 O O . HIS B 1 238 ? -3.404 35.844 10.938 1 98.62 238 HIS B O 1
ATOM 5116 N N . PRO B 1 239 ? -4.859 35.281 12.516 1 98.62 239 PRO B N 1
ATOM 5117 C CA . PRO B 1 239 ? -5.535 34.312 11.672 1 98.62 239 PRO B CA 1
ATOM 5118 C C . PRO B 1 239 ? -6.066 34.906 10.375 1 98.62 239 PRO B C 1
ATOM 5120 O O . PRO B 1 239 ? -5.93 34.281 9.312 1 98.62 239 PRO B O 1
ATOM 5123 N N . GLU B 1 240 ? -6.668 36.062 10.422 1 98.56 240 GLU B N 1
ATOM 5124 C CA . GLU B 1 240 ? -7.246 36.625 9.203 1 98.56 240 GLU B CA 1
ATOM 5125 C C . GLU B 1 240 ? -6.164 36.906 8.164 1 98.56 240 GLU B C 1
ATOM 5127 O O . GLU B 1 240 ? -6.324 36.562 6.984 1 98.56 240 GLU B O 1
ATOM 5132 N N . GLU B 1 241 ? -5.125 37.562 8.594 1 98.5 241 GLU B N 1
ATOM 5133 C CA . GLU B 1 241 ? -4.027 37.875 7.684 1 98.5 241 GLU B CA 1
ATOM 5134 C C . GLU B 1 241 ? -3.475 36.625 7.035 1 98.5 241 GLU B C 1
ATOM 5136 O O . GLU B 1 241 ? -3.305 36.562 5.816 1 98.5 241 GLU B O 1
ATOM 5141 N N . TRP B 1 242 ? -3.205 35.656 7.789 1 98.75 242 TRP B N 1
ATOM 5142 C CA . TRP B 1 242 ? -2.605 34.406 7.293 1 98.75 242 TRP B CA 1
ATOM 5143 C C . TRP B 1 242 ? -3.598 33.625 6.438 1 98.75 242 TRP B C 1
ATOM 5145 O O . TRP B 1 242 ? -3.232 33.094 5.387 1 98.75 242 TRP B O 1
ATOM 5155 N N . LEU B 1 243 ? -4.84 33.594 6.805 1 98.88 243 LEU B N 1
ATOM 5156 C CA . LEU B 1 243 ? -5.824 32.844 6.031 1 98.88 243 LEU B CA 1
ATOM 5157 C C . LEU B 1 243 ? -6.086 33.5 4.688 1 98.88 243 LEU B C 1
ATOM 5159 O O . LEU B 1 243 ? -6.34 32.844 3.689 1 98.88 243 LEU B O 1
ATOM 5163 N N . ARG B 1 244 ? -6.105 34.812 4.676 1 98.75 244 ARG B N 1
ATOM 5164 C CA . ARG B 1 244 ? -6.223 35.5 3.389 1 98.75 244 ARG B CA 1
ATOM 5165 C C . ARG B 1 244 ? -5.07 35.125 2.463 1 98.75 244 ARG B C 1
ATOM 5167 O O . ARG B 1 244 ? -5.277 34.875 1.274 1 98.75 244 ARG B O 1
ATOM 5174 N N . SER B 1 245 ? -3.865 35.062 3.035 1 98.81 245 SER B N 1
ATOM 5175 C CA . SER B 1 245 ? -2.695 34.656 2.254 1 98.81 245 SER B CA 1
ATOM 5176 C C . SER B 1 245 ? -2.799 33.219 1.793 1 98.81 245 SER B C 1
ATOM 5178 O O . SER B 1 245 ? -2.439 32.875 0.659 1 98.81 245 SER B O 1
ATOM 5180 N N . ILE B 1 246 ? -3.25 32.344 2.623 1 98.88 246 ILE B N 1
ATOM 5181 C CA . ILE B 1 246 ? -3.357 30.938 2.332 1 98.88 246 ILE B CA 1
ATOM 5182 C C . ILE B 1 246 ? -4.41 30.703 1.251 1 98.88 246 ILE B C 1
ATOM 5184 O O . ILE B 1 246 ? -4.172 29.969 0.291 1 98.88 246 ILE B O 1
ATOM 5188 N N . VAL B 1 247 ? -5.562 31.344 1.415 1 98.81 247 VAL B N 1
ATOM 5189 C CA . VAL B 1 247 ? -6.641 31.219 0.441 1 98.81 247 VAL B CA 1
ATOM 5190 C C . VAL B 1 247 ? -6.172 31.719 -0.922 1 98.81 247 VAL B C 1
ATOM 5192 O O . VAL B 1 247 ? -6.469 31.109 -1.952 1 98.81 247 VAL B O 1
ATOM 5195 N N . LYS B 1 248 ? -5.449 32.781 -0.941 1 98.75 248 LYS B N 1
ATOM 5196 C CA . LYS B 1 248 ? -4.867 33.312 -2.178 1 98.75 248 LYS B CA 1
ATOM 5197 C C . LYS B 1 248 ? -3.869 32.312 -2.773 1 98.75 248 LYS B C 1
ATOM 5199 O O . LYS B 1 248 ? -3.914 32.031 -3.971 1 98.75 248 LYS B O 1
ATOM 5204 N N . PHE B 1 249 ? -2.957 31.828 -1.995 1 98.81 249 PHE B N 1
ATOM 5205 C CA . PHE B 1 249 ? -1.972 30.844 -2.418 1 98.81 249 PHE B CA 1
ATOM 5206 C C . PHE B 1 249 ? -2.652 29.641 -3.064 1 98.81 249 PHE B C 1
ATOM 5208 O O . PHE B 1 249 ? -2.158 29.109 -4.055 1 98.81 249 PHE B O 1
ATOM 5215 N N . LEU B 1 250 ? -3.801 29.234 -2.484 1 98.81 250 LEU B N 1
ATOM 5216 C CA . LEU B 1 250 ? -4.527 28.047 -2.949 1 98.81 250 LEU B CA 1
ATOM 5217 C C . LEU B 1 250 ? -5.398 28.391 -4.152 1 98.81 250 LEU B C 1
ATOM 5219 O O . LEU B 1 250 ? -6.098 27.531 -4.684 1 98.81 250 LEU B O 1
ATOM 5223 N N . ASP B 1 251 ? -5.43 29.609 -4.617 1 98.5 251 ASP B N 1
ATOM 5224 C CA . ASP B 1 251 ? -6.219 30.094 -5.746 1 98.5 251 ASP B CA 1
ATOM 5225 C C . ASP B 1 251 ? -7.711 29.922 -5.484 1 98.5 251 ASP B C 1
ATOM 5227 O O . ASP B 1 251 ? -8.445 29.438 -6.348 1 98.5 251 ASP B O 1
ATOM 5231 N N . LEU B 1 252 ? -8.117 30.266 -4.246 1 98.5 252 LEU B N 1
ATOM 5232 C CA . LEU B 1 252 ? -9.516 30.219 -3.842 1 98.5 252 LEU B CA 1
ATOM 5233 C C . LEU B 1 252 ? -10.055 31.641 -3.619 1 98.5 252 LEU B C 1
ATOM 5235 O O . LEU B 1 252 ? -9.289 32.562 -3.293 1 98.5 252 LEU B O 1
ATOM 5239 N N . ASP B 1 253 ? -11.352 31.781 -3.762 1 98.31 253 ASP B N 1
ATOM 5240 C CA . ASP B 1 253 ? -12 33 -3.342 1 98.31 253 ASP B CA 1
ATOM 5241 C C . ASP B 1 253 ? -12.109 33.094 -1.821 1 98.31 253 ASP B C 1
ATOM 5243 O O . ASP B 1 253 ? -12.258 32.062 -1.151 1 98.31 253 ASP B O 1
ATOM 5247 N N . TRP B 1 254 ? -12.031 34.312 -1.362 1 98.38 254 TRP B N 1
ATOM 5248 C CA . TRP B 1 254 ? -12.148 34.5 0.081 1 98.38 254 TRP B CA 1
ATOM 5249 C C . TRP B 1 254 ? -13.508 34.031 0.585 1 98.38 254 TRP B C 1
ATOM 5251 O O . TRP B 1 254 ? -14.539 34.344 -0.025 1 98.38 254 TRP B O 1
ATOM 5261 N N . ASP B 1 255 ? -13.539 33.25 1.587 1 98.19 255 ASP B N 1
ATOM 5262 C CA . ASP B 1 255 ? -14.703 32.812 2.354 1 98.19 255 ASP B CA 1
ATOM 5263 C C . ASP B 1 255 ? -14.484 33.031 3.85 1 98.19 255 ASP B C 1
ATOM 5265 O O . ASP B 1 255 ? -13.656 32.344 4.465 1 98.19 255 ASP B O 1
ATOM 5269 N N . SER B 1 256 ? -15.195 33.906 4.469 1 97.75 256 SER B N 1
ATOM 5270 C CA . SER B 1 256 ? -14.984 34.281 5.867 1 97.75 256 SER B CA 1
ATOM 5271 C C . SER B 1 256 ? -15.211 33.094 6.789 1 97.75 256 SER B C 1
ATOM 5273 O O . SER B 1 256 ? -14.82 33.125 7.957 1 97.75 256 SER B O 1
ATOM 5275 N N . ALA B 1 257 ? -15.875 32 6.266 1 97.94 257 ALA B N 1
ATOM 5276 C CA . ALA B 1 257 ? -16.094 30.797 7.055 1 97.94 257 ALA B CA 1
ATOM 5277 C C . ALA B 1 257 ? -14.781 30.219 7.566 1 97.94 257 ALA B C 1
ATOM 5279 O O . ALA B 1 257 ? -14.742 29.594 8.633 1 97.94 257 ALA B O 1
ATOM 5280 N N . VAL B 1 258 ? -13.68 30.5 6.891 1 98.5 258 VAL B N 1
ATOM 5281 C CA . VAL B 1 258 ? -12.391 29.922 7.254 1 98.5 258 VAL B CA 1
ATOM 5282 C C . VAL B 1 258 ? -11.93 30.484 8.594 1 98.5 258 VAL B C 1
ATOM 5284 O O . VAL B 1 258 ? -11.086 29.891 9.266 1 98.5 258 VAL B O 1
ATOM 5287 N N . LEU B 1 259 ? -12.477 31.641 9.07 1 98.12 259 LEU B N 1
ATOM 5288 C CA . LEU B 1 259 ? -12.125 32.281 10.336 1 98.12 259 LEU B CA 1
ATOM 5289 C C . LEU B 1 259 ? -12.969 31.703 11.477 1 98.12 259 LEU B C 1
ATOM 5291 O O . LEU B 1 259 ? -12.656 31.922 12.648 1 98.12 259 LEU B O 1
ATOM 5295 N N . HIS B 1 260 ? -14.031 30.984 11.031 1 97.38 260 HIS B N 1
ATOM 5296 C CA . HIS B 1 260 ? -15.023 30.531 12 1 97.38 260 HIS B CA 1
ATOM 5297 C C . HIS B 1 260 ? -15.297 29.031 11.867 1 97.38 260 HIS B C 1
ATOM 5299 O O . HIS B 1 260 ? -16.453 28.609 11.805 1 97.38 260 HIS B O 1
ATOM 5305 N N . HIS B 1 261 ? -14.219 28.281 11.805 1 96.5 261 HIS B N 1
ATOM 5306 C CA . HIS B 1 261 ? -14.328 26.844 11.578 1 96.5 261 HIS B CA 1
ATOM 5307 C C . HIS B 1 261 ? -15.203 26.188 12.641 1 96.5 261 HIS B C 1
ATOM 5309 O O . HIS B 1 261 ? -15.922 25.219 12.352 1 96.5 261 HIS B O 1
ATOM 5315 N N . GLN B 1 262 ? -15.164 26.688 13.875 1 93.62 262 GLN B N 1
ATOM 5316 C CA . GLN B 1 262 ? -15.867 26.078 15 1 93.62 262 GLN B CA 1
ATOM 5317 C C . GLN B 1 262 ? -17.375 26.047 14.758 1 93.62 262 GLN B C 1
ATOM 5319 O O . GLN B 1 262 ? -18.078 25.188 15.289 1 93.62 262 GLN B O 1
ATOM 5324 N N . ASP B 1 263 ? -17.812 26.938 13.938 1 93.44 263 ASP B N 1
ATOM 5325 C CA . ASP B 1 263 ? -19.25 27.031 13.672 1 93.44 263 ASP B CA 1
ATOM 5326 C C . ASP B 1 263 ? -19.703 25.953 12.695 1 93.44 263 ASP B C 1
ATOM 5328 O O . ASP B 1 263 ? -20.891 25.703 12.539 1 93.44 263 ASP B O 1
ATOM 5332 N N . TYR B 1 264 ? -18.766 25.297 12.094 1 92.88 264 TYR B N 1
ATOM 5333 C CA . TYR B 1 264 ? -19.094 24.359 11.039 1 92.88 264 TYR B CA 1
ATOM 5334 C C . TYR B 1 264 ? -18.797 22.922 11.461 1 92.88 264 TYR B C 1
ATOM 5336 O O . TYR B 1 264 ? -19 21.984 10.695 1 92.88 264 TYR B O 1
ATOM 5344 N N . ILE B 1 265 ? -18.297 22.781 12.664 1 89.69 265 ILE B N 1
ATOM 5345 C CA . ILE B 1 265 ? -17.984 21.469 13.195 1 89.69 265 ILE B CA 1
ATOM 5346 C C . ILE B 1 265 ? -19.266 20.688 13.445 1 89.69 265 ILE B C 1
ATOM 5348 O O . ILE B 1 265 ? -20.203 21.203 14.062 1 89.69 265 ILE B O 1
ATOM 5352 N N . GLY B 1 266 ? -19.297 19.391 12.977 1 82.62 266 GLY B N 1
ATOM 5353 C CA . GLY B 1 266 ? -20.484 18.562 13.125 1 82.62 266 GLY B CA 1
ATOM 5354 C C . GLY B 1 266 ? -21.453 18.688 11.977 1 82.62 266 GLY B C 1
ATOM 5355 O O . GLY B 1 266 ? -22.438 17.938 11.898 1 82.62 266 GLY B O 1
ATOM 5356 N N . LYS B 1 267 ? -21.234 19.578 11.141 1 81.69 267 LYS B N 1
ATOM 5357 C CA . LYS B 1 267 ? -22.016 19.766 9.922 1 81.69 267 LYS B CA 1
ATOM 5358 C C . LYS B 1 267 ? -21.172 19.469 8.68 1 81.69 267 LYS B C 1
ATOM 5360 O O . LYS B 1 267 ? -21.016 18.312 8.289 1 81.69 267 LYS B O 1
ATOM 5365 N N . GLU B 1 268 ? -20.469 20.531 8.289 1 77.69 268 GLU B N 1
ATOM 5366 C CA . GLU B 1 268 ? -19.641 20.422 7.094 1 77.69 268 GLU B CA 1
ATOM 5367 C C . GLU B 1 268 ? -18.281 19.828 7.418 1 77.69 268 GLU B C 1
ATOM 5369 O O . GLU B 1 268 ? -17.609 19.266 6.543 1 77.69 268 GLU B O 1
ATOM 5374 N N . ILE B 1 269 ? -17.938 20.031 8.617 1 84.12 269 ILE B N 1
ATOM 5375 C CA . ILE B 1 269 ? -16.609 19.562 9.031 1 84.12 269 ILE B CA 1
ATOM 5376 C C . ILE B 1 269 ? -16.766 18.375 9.977 1 84.12 269 ILE B C 1
ATOM 5378 O O . ILE B 1 269 ? -17.406 18.469 11.016 1 84.12 269 ILE B O 1
ATOM 5382 N N . SER B 1 270 ? -16.156 17.297 9.602 1 83.06 270 SER B N 1
ATOM 5383 C CA . SER B 1 270 ? -16.125 16.109 10.461 1 83.06 270 SER B CA 1
ATOM 5384 C C . SER B 1 270 ? -14.781 15.984 11.172 1 83.06 270 SER B C 1
ATOM 5386 O O . SER B 1 270 ? -13.734 16.188 10.562 1 83.06 270 SER B O 1
ATOM 5388 N N . LEU B 1 271 ? -14.906 15.82 12.492 1 83.75 271 LEU B N 1
ATOM 5389 C CA . LEU B 1 271 ? -13.711 15.555 13.281 1 83.75 271 LEU B CA 1
ATOM 5390 C C . LEU B 1 271 ? -13.742 14.141 13.867 1 83.75 271 LEU B C 1
ATOM 5392 O O . LEU B 1 271 ? -14.82 13.633 14.203 1 83.75 271 LEU B O 1
ATOM 5396 N N . SER B 1 272 ? -12.617 13.609 13.914 1 80.19 272 SER B N 1
ATOM 5397 C CA . SER B 1 272 ? -12.523 12.281 14.508 1 80.19 272 SER B CA 1
ATOM 5398 C C . SER B 1 272 ? -12.391 12.359 16.016 1 80.19 272 SER B C 1
ATOM 5400 O O . SER B 1 272 ? -11.586 13.133 16.547 1 80.19 272 SER B O 1
ATOM 5402 N N . LYS B 1 273 ? -13.125 11.492 16.672 1 77.56 273 LYS B N 1
ATOM 5403 C CA . LYS B 1 273 ? -13.023 11.398 18.141 1 77.56 273 LYS B CA 1
ATOM 5404 C C . LYS B 1 273 ? -11.688 10.805 18.562 1 77.56 273 LYS B C 1
ATOM 5406 O O . LYS B 1 273 ? -11.297 10.906 19.719 1 77.56 273 LYS B O 1
ATOM 5411 N N . ARG B 1 274 ? -11.023 10.328 17.562 1 76.44 274 ARG B N 1
ATOM 5412 C CA . ARG B 1 274 ? -9.773 9.625 17.859 1 76.44 274 ARG B CA 1
ATOM 5413 C C . ARG B 1 274 ? -8.57 10.539 17.672 1 76.44 274 ARG B C 1
ATOM 5415 O O . ARG B 1 274 ? -7.457 10.203 18.062 1 76.44 274 ARG B O 1
ATOM 5422 N N . GLU B 1 275 ? -8.852 11.633 17.125 1 79.81 275 GLU B N 1
ATOM 5423 C CA . GLU B 1 275 ? -7.777 12.602 16.953 1 79.81 275 GLU B CA 1
ATOM 5424 C C . GLU B 1 275 ? -7.586 13.43 18.234 1 79.81 275 GLU B C 1
ATOM 5426 O O . GLU B 1 275 ? -8.531 14.039 18.734 1 79.81 275 GLU B O 1
ATOM 5431 N N . ARG B 1 276 ? -6.406 13.578 18.734 1 80.12 276 ARG B N 1
ATOM 5432 C CA . ARG B 1 276 ? -6.098 14.172 20.031 1 80.12 276 ARG B CA 1
ATOM 5433 C C . ARG B 1 276 ? -6.23 15.688 19.984 1 80.12 276 ARG B C 1
ATOM 5435 O O . ARG B 1 276 ? -6.207 16.359 21.031 1 80.12 276 ARG B O 1
ATOM 5442 N N . SER B 1 277 ? -6.352 16.203 18.844 1 88.94 277 SER B N 1
ATOM 5443 C CA . SER B 1 277 ? -6.453 17.656 18.688 1 88.94 277 SER B CA 1
ATOM 5444 C C . SER B 1 277 ? -7.906 18.094 18.609 1 88.94 277 SER B C 1
ATOM 5446 O O . SER B 1 277 ? -8.195 19.297 18.609 1 88.94 277 SER B O 1
ATOM 5448 N N . THR B 1 278 ? -8.781 17.156 18.594 1 85.69 278 THR B N 1
ATOM 5449 C CA . THR B 1 278 ? -10.188 17.453 18.375 1 85.69 278 THR B CA 1
ATOM 5450 C C . THR B 1 278 ? -10.719 18.375 19.469 1 85.69 278 THR B C 1
ATOM 5452 O O . THR B 1 278 ? -11.453 19.328 19.188 1 85.69 278 THR B O 1
ATOM 5455 N N . ASP B 1 279 ? -10.367 18.156 20.734 1 86.75 279 ASP B N 1
ATOM 5456 C CA . ASP B 1 279 ? -10.867 18.938 21.859 1 86.75 279 ASP B CA 1
ATOM 5457 C C . ASP B 1 279 ? -10.406 20.391 21.766 1 86.75 279 ASP B C 1
ATOM 5459 O O . ASP B 1 279 ? -11.039 21.297 22.328 1 86.75 279 ASP B O 1
ATOM 5463 N N . GLN B 1 280 ? -9.359 20.625 21.078 1 89.94 280 GLN B N 1
ATOM 5464 C CA . GLN B 1 280 ? -8.836 21.984 20.906 1 89.94 280 GLN B CA 1
ATOM 5465 C C . GLN B 1 280 ? -9.461 22.656 19.688 1 89.94 280 GLN B C 1
ATOM 5467 O O . GLN B 1 280 ? -9.789 23.844 19.734 1 89.94 280 GLN B O 1
ATOM 5472 N N . VAL B 1 281 ? -9.695 21.891 18.656 1 93.25 281 VAL B N 1
ATOM 5473 C CA . VAL B 1 281 ? -10.078 22.438 17.344 1 93.25 281 VAL B CA 1
ATOM 5474 C C . VAL B 1 281 ? -11.562 22.797 17.359 1 93.25 281 VAL B C 1
ATOM 5476 O O . VAL B 1 281 ? -12.016 23.609 16.547 1 93.25 281 VAL B O 1
ATOM 5479 N N . VAL B 1 282 ? -12.312 22.25 18.312 1 92.25 282 VAL B N 1
ATOM 5480 C CA . VAL B 1 282 ? -13.734 22.547 18.391 1 92.25 282 VAL B CA 1
ATOM 5481 C C . VAL B 1 282 ? -13.938 23.984 18.875 1 92.25 282 VAL B C 1
ATOM 5483 O O . VAL B 1 282 ? -15.023 24.547 18.703 1 92.25 282 VAL B O 1
ATOM 5486 N N . LYS B 1 283 ? -12.969 24.594 19.484 1 94 283 LYS B N 1
ATOM 5487 C CA . LYS B 1 283 ? -13.008 25.969 19.984 1 94 283 LYS B CA 1
ATOM 5488 C C . LYS B 1 283 ? -12.508 26.953 18.938 1 94 283 LYS B C 1
ATOM 5490 O O . LYS B 1 283 ? -11.805 26.562 18 1 94 283 LYS B O 1
ATOM 5495 N N . PRO B 1 284 ? -12.93 28.219 19.125 1 96 284 PRO B N 1
ATOM 5496 C CA . PRO B 1 284 ? -12.32 29.234 18.25 1 96 284 PRO B CA 1
ATOM 5497 C C . PRO B 1 284 ? -10.805 29.312 18.422 1 96 284 PRO B C 1
ATOM 5499 O O . PRO B 1 284 ? -10.266 28.891 19.438 1 96 284 PRO B O 1
ATOM 5502 N N . VAL B 1 285 ? -10.156 29.797 17.391 1 97.44 285 VAL B N 1
ATOM 5503 C CA . VAL B 1 285 ? -8.711 29.969 17.438 1 97.44 285 VAL B CA 1
ATOM 5504 C C . VAL B 1 285 ? -8.312 30.688 18.719 1 97.44 285 VAL B C 1
ATOM 5506 O O . VAL B 1 285 ? -8.93 31.688 19.094 1 97.44 285 VAL B O 1
ATOM 5509 N N . ASN B 1 286 ? -7.387 30.172 19.438 1 96.5 286 ASN B N 1
ATOM 5510 C CA . ASN B 1 286 ? -6.945 30.75 20.703 1 96.5 286 ASN B CA 1
ATOM 5511 C C . ASN B 1 286 ? -5.461 30.469 20.953 1 96.5 286 ASN B C 1
ATOM 5513 O O . ASN B 1 286 ? -4.816 29.766 20.188 1 96.5 286 ASN B O 1
ATOM 5517 N N . MET B 1 287 ? -4.93 30.969 22.031 1 96.56 287 MET B N 1
ATOM 5518 C CA . MET B 1 287 ? -3.482 31 22.234 1 96.56 287 MET B CA 1
ATOM 5519 C C . MET B 1 287 ? -3.053 29.938 23.25 1 96.56 287 MET B C 1
ATOM 5521 O O . MET B 1 287 ? -1.879 29.859 23.609 1 96.56 287 MET B O 1
ATOM 5525 N N . GLU B 1 288 ? -3.889 29.062 23.688 1 91.81 288 GLU B N 1
ATOM 5526 C CA . GLU B 1 288 ? -3.646 28.141 24.797 1 91.81 288 GLU B CA 1
ATOM 5527 C C . GLU B 1 288 ? -2.457 27.234 24.516 1 91.81 288 GLU B C 1
ATOM 5529 O O . GLU B 1 288 ? -1.66 26.938 25.406 1 91.81 288 GLU B O 1
ATOM 5534 N N . GLY B 1 289 ? -2.309 26.828 23.328 1 93.75 289 GLY B N 1
ATOM 5535 C CA . GLY B 1 289 ? -1.304 25.828 23 1 93.75 289 GLY B CA 1
ATOM 5536 C C . GLY B 1 289 ? 0.055 26.438 22.688 1 93.75 289 GLY B C 1
ATOM 5537 O O . GLY B 1 289 ? 1.025 25.703 22.469 1 93.75 289 GLY B O 1
ATOM 5538 N N . LEU B 1 290 ? 0.255 27.75 22.781 1 96.44 290 LEU B N 1
ATOM 5539 C CA . LEU B 1 290 ? 1.468 28.406 22.312 1 96.44 290 LEU B CA 1
ATOM 5540 C C . LEU B 1 290 ? 2.615 28.203 23.297 1 96.44 290 LEU B C 1
ATOM 5542 O O . LEU B 1 290 ? 3.762 28 22.875 1 96.44 290 LEU B O 1
ATOM 5546 N N . THR B 1 291 ? 2.34 28.172 24.656 1 94.75 291 THR B N 1
ATOM 5547 C CA . THR B 1 291 ? 3.453 28.25 25.594 1 94.75 291 THR B CA 1
ATOM 5548 C C . THR B 1 291 ? 3.316 27.188 26.672 1 94.75 291 THR B C 1
ATOM 5550 O O . THR B 1 291 ? 3.941 27.281 27.734 1 94.75 291 THR B O 1
ATOM 5553 N N . LYS B 1 292 ? 2.518 26.203 26.438 1 96.19 292 LYS B N 1
ATOM 5554 C CA . LYS B 1 292 ? 2.32 25.156 27.438 1 96.19 292 LYS B CA 1
ATOM 5555 C C . LYS B 1 292 ? 3.621 24.406 27.719 1 96.19 292 LYS B C 1
ATOM 5557 O O . LYS B 1 292 ? 3.775 23.781 28.766 1 96.19 292 LYS B O 1
ATOM 5562 N N . TRP B 1 293 ? 4.543 24.453 26.828 1 97.94 293 TRP B N 1
ATOM 5563 C CA . TRP B 1 293 ? 5.801 23.719 26.922 1 97.94 293 TRP B CA 1
ATOM 5564 C C . TRP B 1 293 ? 6.777 24.406 27.859 1 97.94 293 TRP B C 1
ATOM 5566 O O . TRP B 1 293 ? 7.734 23.797 28.328 1 97.94 293 TRP B O 1
ATOM 5576 N N . VAL B 1 294 ? 6.613 25.672 28.109 1 96.62 294 VAL B N 1
ATOM 5577 C CA . VAL B 1 294 ? 7.562 26.484 28.875 1 96.62 294 VAL B CA 1
ATOM 5578 C C . VAL B 1 294 ? 7.684 25.938 30.297 1 96.62 294 VAL B C 1
ATOM 5580 O O . VAL B 1 294 ? 6.68 25.766 30.984 1 96.62 294 VAL B O 1
ATOM 5583 N N . GLY B 1 295 ? 8.883 25.672 30.672 1 96.06 295 GLY B N 1
ATOM 5584 C CA . GLY B 1 295 ? 9.164 25.172 32.031 1 96.06 295 GLY B CA 1
ATOM 5585 C C . GLY B 1 295 ? 8.984 23.672 32.156 1 96.06 295 GLY B C 1
ATOM 5586 O O . GLY B 1 295 ? 9.25 23.109 33.219 1 96.06 295 GLY B O 1
ATOM 5587 N N . GLN B 1 296 ? 8.641 22.984 31.094 1 97.56 296 GLN B N 1
ATOM 5588 C CA . GLN B 1 296 ? 8.312 21.562 31.188 1 97.56 296 GLN B CA 1
ATOM 5589 C C . GLN B 1 296 ? 9.477 20.688 30.719 1 97.56 296 GLN B C 1
ATOM 5591 O O . GLN B 1 296 ? 9.539 19.5 31.031 1 97.56 296 GLN B O 1
ATOM 5596 N N . ILE B 1 297 ? 10.406 21.172 29.984 1 98.12 297 ILE B N 1
ATOM 5597 C CA . ILE B 1 297 ? 11.492 20.438 29.359 1 98.12 297 ILE B CA 1
ATOM 5598 C C . ILE B 1 297 ? 12.656 20.297 30.328 1 98.12 297 ILE B C 1
ATOM 5600 O O . ILE B 1 297 ? 13.047 21.281 30.984 1 98.12 297 ILE B O 1
ATOM 5604 N N . PRO B 1 298 ? 13.242 19.109 30.422 1 98.19 298 PRO B N 1
ATOM 5605 C CA . PRO B 1 298 ? 14.352 18.906 31.359 1 98.19 298 PRO B CA 1
ATOM 5606 C C . PRO B 1 298 ? 15.508 19.875 31.109 1 98.19 298 PRO B C 1
ATOM 5608 O O . PRO B 1 298 ? 15.836 20.172 29.953 1 98.19 298 PRO B O 1
ATOM 5611 N N . PRO B 1 299 ? 16.141 20.328 32.219 1 97.38 299 PRO B N 1
ATOM 5612 C CA . PRO B 1 299 ? 17.188 21.344 32.125 1 97.38 299 PRO B CA 1
ATOM 5613 C C . PRO B 1 299 ? 18.344 20.938 31.219 1 97.38 299 PRO B C 1
ATOM 5615 O O . PRO B 1 299 ? 18.922 21.766 30.516 1 97.38 299 PRO B O 1
ATOM 5618 N N . ASP B 1 300 ? 18.688 19.734 31.266 1 97.62 300 ASP B N 1
ATOM 5619 C CA . ASP B 1 300 ? 19.781 19.281 30.406 1 97.62 300 ASP B CA 1
ATOM 5620 C C . ASP B 1 300 ? 19.406 19.375 28.938 1 97.62 300 ASP B C 1
ATOM 5622 O O . ASP B 1 300 ? 20.25 19.703 28.094 1 97.62 300 ASP B O 1
ATOM 5626 N N . VAL B 1 301 ? 18.188 19.016 28.625 1 98.5 301 VAL B N 1
ATOM 5627 C CA . VAL B 1 301 ? 17.688 19.125 27.266 1 98.5 301 VAL B CA 1
ATOM 5628 C C . VAL B 1 301 ? 17.656 20.594 26.844 1 98.5 301 VAL B C 1
ATOM 5630 O O . VAL B 1 301 ? 18.031 20.922 25.719 1 98.5 301 VAL B O 1
ATOM 5633 N N . VAL B 1 302 ? 17.219 21.469 27.766 1 98 302 VAL B N 1
ATOM 5634 C CA . VAL B 1 302 ? 17.188 22.906 27.5 1 98 302 VAL B CA 1
ATOM 5635 C C . VAL B 1 302 ? 18.594 23.406 27.172 1 98 302 VAL B C 1
ATOM 5637 O O . VAL B 1 302 ? 18.781 24.172 26.234 1 98 302 VAL B O 1
ATOM 5640 N N . ARG B 1 303 ? 19.516 22.953 27.953 1 97.5 303 ARG B N 1
ATOM 5641 C CA . ARG B 1 303 ? 20.906 23.344 27.766 1 97.5 303 ARG B CA 1
ATOM 5642 C C . ARG B 1 303 ? 21.422 22.938 26.391 1 97.5 303 ARG B C 1
ATOM 5644 O O . ARG B 1 303 ? 22.125 23.703 25.734 1 97.5 303 ARG B O 1
ATOM 5651 N N . ASP B 1 304 ? 21.016 21.828 25.906 1 98.25 304 ASP B N 1
ATOM 5652 C CA . ASP B 1 304 ? 21.562 21.25 24.672 1 98.25 304 ASP B CA 1
ATOM 5653 C C . ASP B 1 304 ? 20.688 21.594 23.484 1 98.25 304 ASP B C 1
ATOM 5655 O O . ASP B 1 304 ? 20.938 21.125 22.359 1 98.25 304 ASP B O 1
ATOM 5659 N N . MET B 1 305 ? 19.719 22.391 23.641 1 98.19 305 MET B N 1
ATOM 5660 C CA . MET B 1 305 ? 18.641 22.625 22.703 1 98.19 305 MET B CA 1
ATOM 5661 C C . MET B 1 305 ? 19.172 23.016 21.328 1 98.19 305 MET B C 1
ATOM 5663 O O . MET B 1 305 ? 18.797 22.438 20.312 1 98.19 305 MET B O 1
ATOM 5667 N N . PRO B 1 306 ? 20.125 23.984 21.234 1 98.06 306 PRO B N 1
ATOM 5668 C CA . PRO B 1 306 ? 20.609 24.391 19.906 1 98.06 306 PRO B CA 1
ATOM 5669 C C . PRO B 1 306 ? 21.25 23.25 19.141 1 98.06 306 PRO B C 1
ATOM 5671 O O . PRO B 1 306 ? 21.156 23.203 17.906 1 98.06 306 PRO B O 1
ATOM 5674 N N . ASP B 1 307 ? 21.844 22.297 19.812 1 97.62 307 ASP B N 1
ATOM 5675 C CA . ASP B 1 307 ? 22.516 21.156 19.188 1 97.62 307 ASP B CA 1
ATOM 5676 C C . ASP B 1 307 ? 21.531 20.047 18.859 1 97.62 307 ASP B C 1
ATOM 5678 O O . ASP B 1 307 ? 21.672 19.359 17.844 1 97.62 307 ASP B O 1
ATOM 5682 N N . LEU B 1 308 ? 20.562 19.875 19.688 1 97.94 308 LEU B N 1
ATOM 5683 C CA . LEU B 1 308 ? 19.578 18.812 19.531 1 97.94 308 LEU B CA 1
ATOM 5684 C C . LEU B 1 308 ? 18.609 19.141 18.391 1 97.94 308 LEU B C 1
ATOM 5686 O O . LEU B 1 308 ? 18.188 18.234 17.672 1 97.94 308 LEU B O 1
ATOM 5690 N N . ALA B 1 309 ? 18.297 20.375 18.219 1 98.69 309 ALA B N 1
ATOM 5691 C CA . ALA B 1 309 ? 17.266 20.781 17.281 1 98.69 309 ALA B CA 1
ATOM 5692 C C . ALA B 1 309 ? 17.672 22.062 16.547 1 98.69 309 ALA B C 1
ATOM 5694 O O . ALA B 1 309 ? 17.031 23.094 16.672 1 98.69 309 ALA B O 1
ATOM 5695 N N . PRO B 1 310 ? 18.641 21.938 15.711 1 98.81 310 PRO B N 1
ATOM 5696 C CA . PRO B 1 310 ? 19.141 23.125 14.984 1 98.81 310 PRO B CA 1
ATOM 5697 C C . PRO B 1 310 ? 18.078 23.75 14.086 1 98.81 310 PRO B C 1
ATOM 5699 O O . PRO B 1 310 ? 18.188 24.906 13.711 1 98.81 310 PRO B O 1
ATOM 5702 N N . MET B 1 311 ? 16.984 23.016 13.758 1 98.88 311 MET B N 1
ATOM 5703 C CA . MET B 1 311 ? 15.914 23.547 12.914 1 98.88 311 MET B CA 1
ATOM 5704 C C . MET B 1 311 ? 15.156 24.672 13.633 1 98.88 311 MET B C 1
ATOM 5706 O O . MET B 1 311 ? 14.5 25.484 12.992 1 98.88 311 MET B O 1
ATOM 5710 N N . LEU B 1 312 ? 15.227 24.688 14.992 1 98.75 312 LEU B N 1
ATOM 5711 C CA . LEU B 1 312 ? 14.617 25.797 15.703 1 98.75 312 LEU B CA 1
ATOM 5712 C C . LEU B 1 312 ? 15.164 27.125 15.203 1 98.75 312 LEU B C 1
ATOM 5714 O O . LEU B 1 312 ? 14.406 27.984 14.719 1 98.75 312 LEU B O 1
ATOM 5718 N N . GLU B 1 313 ? 16.422 27.25 15.18 1 98.31 313 GLU B N 1
ATOM 5719 C CA . GLU B 1 313 ? 17.062 28.469 14.727 1 98.31 313 GLU B CA 1
ATOM 5720 C C . GLU B 1 313 ? 16.781 28.719 13.242 1 98.31 313 GLU B C 1
ATOM 5722 O O . GLU B 1 313 ? 16.469 29.844 12.844 1 98.31 313 GLU B O 1
ATOM 5727 N N . LYS B 1 314 ? 16.891 27.672 12.422 1 98.5 314 LYS B N 1
ATOM 5728 C CA . LYS B 1 314 ? 16.688 27.797 10.984 1 98.5 314 LYS B CA 1
ATOM 5729 C C . LYS B 1 314 ? 15.273 28.281 10.672 1 98.5 314 LYS B C 1
ATOM 5731 O O . LYS B 1 314 ? 15.07 29.016 9.703 1 98.5 314 LYS B O 1
ATOM 5736 N N . LEU B 1 315 ? 14.336 27.922 11.492 1 98.56 315 LEU B N 1
ATOM 5737 C CA . LEU B 1 315 ? 12.938 28.266 11.25 1 98.56 315 LEU B CA 1
ATOM 5738 C C . LEU B 1 315 ? 12.57 29.562 11.961 1 98.56 315 LEU B C 1
ATOM 5740 O O . LEU B 1 315 ? 11.406 29.969 11.945 1 98.56 315 LEU B O 1
ATOM 5744 N N . GLY B 1 316 ? 13.516 30.172 12.633 1 97.62 316 GLY B N 1
ATOM 5745 C CA . GLY B 1 316 ? 13.305 31.5 13.18 1 97.62 316 GLY B CA 1
ATOM 5746 C C . GLY B 1 316 ? 12.969 31.5 14.656 1 97.62 316 GLY B C 1
ATOM 5747 O O . GLY B 1 316 ? 12.586 32.531 15.219 1 97.62 316 GLY B O 1
ATOM 5748 N N . TYR B 1 317 ? 13.133 30.359 15.266 1 97.88 317 TYR B N 1
ATOM 5749 C CA . TYR B 1 317 ? 12.93 30.266 16.703 1 97.88 317 TYR B CA 1
ATOM 5750 C C . TYR B 1 317 ? 14.25 30.375 17.453 1 97.88 317 TYR B C 1
ATOM 5752 O O . TYR B 1 317 ? 15.234 29.719 17.094 1 97.88 317 TYR B O 1
ATOM 5760 N N . ASP B 1 318 ? 14.266 31.266 18.5 1 97.31 318 ASP B N 1
ATOM 5761 C CA . ASP B 1 318 ? 15.453 31.297 19.344 1 97.31 318 ASP B CA 1
ATOM 5762 C C . ASP B 1 318 ? 15.516 30.078 20.266 1 97.31 318 ASP B C 1
ATOM 5764 O O . ASP B 1 318 ? 14.734 29.953 21.203 1 97.31 318 ASP B O 1
ATOM 5768 N N . PRO B 1 319 ? 16.484 29.219 20.047 1 97.25 319 PRO B N 1
ATOM 5769 C CA . PRO B 1 319 ? 16.516 27.984 20.828 1 97.25 319 PRO B CA 1
ATOM 5770 C C . PRO B 1 319 ? 16.844 28.219 22.312 1 97.25 319 PRO B C 1
ATOM 5772 O O . PRO B 1 319 ? 16.625 27.344 23.141 1 97.25 319 PRO B O 1
ATOM 5775 N N . ARG B 1 320 ? 17.297 29.391 22.672 1 95.75 320 ARG B N 1
ATOM 5776 C CA . ARG B 1 320 ? 17.703 29.672 24.047 1 95.75 320 ARG B CA 1
ATOM 5777 C C . ARG B 1 320 ? 16.625 30.453 24.781 1 95.75 320 ARG B C 1
ATOM 5779 O O . ARG B 1 320 ? 16.656 30.578 26.016 1 95.75 320 ARG B O 1
ATOM 5786 N N . ALA B 1 321 ? 15.703 30.969 24.031 1 95.19 321 ALA B N 1
ATOM 5787 C CA . ALA B 1 321 ? 14.625 31.734 24.656 1 95.19 321 ALA B CA 1
ATOM 5788 C C . ALA B 1 321 ? 13.562 30.797 25.234 1 95.19 321 ALA B C 1
ATOM 5790 O O . ALA B 1 321 ? 13.148 29.828 24.594 1 95.19 321 ALA B O 1
ATOM 5791 N N . ASN B 1 322 ? 13.141 31.125 26.453 1 92.5 322 ASN B N 1
ATOM 5792 C CA . ASN B 1 322 ? 12.172 30.297 27.156 1 92.5 322 ASN B CA 1
ATOM 5793 C C . ASN B 1 322 ? 11.125 31.141 27.875 1 92.5 322 ASN B C 1
ATOM 5795 O O . ASN B 1 322 ? 11.188 31.328 29.094 1 92.5 322 ASN B O 1
ATOM 5799 N N . PRO B 1 323 ? 9.961 31.531 27.25 1 90.25 323 PRO B N 1
ATOM 5800 C CA . PRO B 1 323 ? 9.656 31.219 25.844 1 90.25 323 PRO B CA 1
ATOM 5801 C C . PRO B 1 323 ? 10.234 32.25 24.875 1 90.25 323 PRO B C 1
ATOM 5803 O O . PRO B 1 323 ? 10.703 33.312 25.312 1 90.25 323 PRO B O 1
ATOM 5806 N N . PRO B 1 324 ? 10.242 31.906 23.656 1 93.12 324 PRO B N 1
ATOM 5807 C CA . PRO B 1 324 ? 10.547 32.938 22.672 1 93.12 324 PRO B CA 1
ATOM 5808 C C . PRO B 1 324 ? 9.391 33.906 22.469 1 93.12 324 PRO B C 1
ATOM 5810 O O . PRO B 1 324 ? 8.289 33.688 22.969 1 93.12 324 PRO B O 1
ATOM 5813 N N . ASN B 1 325 ? 9.664 35.062 21.938 1 94.31 325 ASN B N 1
ATOM 5814 C CA . ASN B 1 325 ? 8.602 36 21.578 1 94.31 325 ASN B CA 1
ATOM 5815 C C . ASN B 1 325 ? 7.918 35.594 20.266 1 94.31 325 ASN B C 1
ATOM 5817 O O . ASN B 1 325 ? 8.461 35.812 19.188 1 94.31 325 ASN B O 1
ATOM 5821 N N . TYR B 1 326 ? 6.715 35.062 20.422 1 96.62 326 TYR B N 1
ATOM 5822 C CA . TYR B 1 326 ? 5.984 34.625 19.234 1 96.62 326 TYR B CA 1
ATOM 5823 C C . TYR B 1 326 ? 5.262 35.812 18.578 1 96.62 326 TYR B C 1
ATOM 5825 O O . TYR B 1 326 ? 4.832 35.719 17.422 1 96.62 326 TYR B O 1
ATOM 5833 N N . GLY B 1 327 ? 5.129 36.875 19.281 1 96.62 327 GLY B N 1
ATOM 5834 C CA . GLY B 1 327 ? 4.383 38.031 18.781 1 96.62 327 GLY B CA 1
ATOM 5835 C C . GLY B 1 327 ? 3.133 38.312 19.594 1 96.62 327 GLY B C 1
ATOM 5836 O O . GLY B 1 327 ? 2.906 37.688 20.641 1 96.62 327 GLY B O 1
ATOM 5837 N N . ASN B 1 328 ? 2.357 39.438 19.156 1 97.31 328 ASN B N 1
ATOM 5838 C CA . ASN B 1 328 ? 1.139 39.875 19.844 1 97.31 328 ASN B CA 1
ATOM 5839 C C . ASN B 1 328 ? -0.108 39.469 19.047 1 97.31 328 ASN B C 1
ATOM 5841 O O . ASN B 1 328 ? -0.122 39.562 17.812 1 97.31 328 ASN B O 1
ATOM 5845 N N . PRO B 1 329 ? -1.076 39.031 19.828 1 97.94 329 PRO B N 1
ATOM 5846 C CA . PRO B 1 329 ? -2.303 38.625 19.141 1 97.94 329 PRO B CA 1
ATOM 5847 C C . PRO B 1 329 ? -3.082 39.781 18.562 1 97.94 329 PRO B C 1
ATOM 5849 O O . PRO B 1 329 ? -3.061 40.875 19.125 1 97.94 329 PRO B O 1
ATOM 5852 N N . ASP B 1 330 ? -3.82 39.562 17.516 1 98 330 ASP B N 1
ATOM 5853 C CA . ASP B 1 330 ? -4.801 40.5 16.984 1 98 330 ASP B CA 1
ATOM 5854 C C . ASP B 1 330 ? -6.02 40.594 17.891 1 98 330 ASP B C 1
ATOM 5856 O O . ASP B 1 330 ? -6.238 39.719 18.75 1 98 330 ASP B O 1
ATOM 5860 N N . ASN B 1 331 ? -6.754 41.656 17.609 1 97.62 331 ASN B N 1
ATOM 5861 C CA . ASN B 1 331 ? -7.984 41.844 18.375 1 97.62 331 ASN B CA 1
ATOM 5862 C C . ASN B 1 331 ? -8.953 40.688 18.172 1 97.62 331 ASN B C 1
ATOM 5864 O O . ASN B 1 331 ? -9.688 40.312 19.094 1 97.62 331 ASN B O 1
ATOM 5868 N N . PHE B 1 332 ? -8.945 40.188 17.016 1 97.44 332 PHE B N 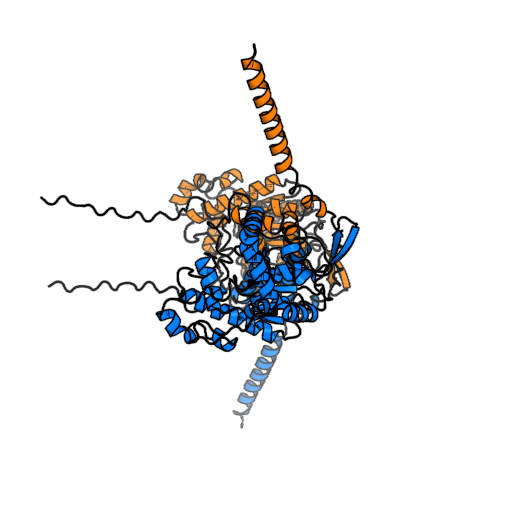1
ATOM 5869 C CA . PHE B 1 332 ? -9.812 39.062 16.703 1 97.44 332 PHE B CA 1
ATOM 5870 C C . PHE B 1 332 ? -9.57 37.875 17.656 1 97.44 332 PHE B C 1
ATOM 5872 O O . PHE B 1 332 ? -10.516 37.281 18.172 1 97.44 332 PHE B O 1
ATOM 5879 N N . VAL B 1 333 ? -8.344 37.594 17.922 1 97.94 333 VAL B N 1
ATOM 5880 C CA . VAL B 1 333 ? -7.961 36.469 18.766 1 97.94 333 VAL B CA 1
ATOM 5881 C C . VAL B 1 333 ? -8.266 36.781 20.219 1 97.94 333 VAL B C 1
ATOM 5883 O O . VAL B 1 333 ? -8.688 35.906 20.984 1 97.94 333 VAL B O 1
ATOM 5886 N N . LEU B 1 334 ? -8.055 38.031 20.594 1 97.81 334 LEU B N 1
ATOM 5887 C CA . LEU B 1 334 ? -8.367 38.469 21.953 1 97.81 334 LEU B CA 1
ATOM 5888 C C . LEU B 1 334 ? -9.859 38.312 22.234 1 97.81 334 LEU B C 1
ATOM 5890 O O . LEU B 1 334 ? -10.25 37.906 23.344 1 97.81 334 LEU B O 1
ATOM 5894 N N . LYS B 1 335 ? -10.633 38.625 21.266 1 97.69 335 LYS B N 1
ATOM 5895 C CA . LYS B 1 335 ? -12.07 38.438 21.406 1 97.69 335 LYS B CA 1
ATOM 5896 C C . LYS B 1 335 ? -12.43 36.969 21.547 1 97.69 335 LYS B C 1
ATOM 5898 O O . LYS B 1 335 ? -13.328 36.594 22.297 1 97.69 335 LYS B O 1
ATOM 5903 N N . ASN B 1 336 ? -11.75 36.125 20.766 1 97.25 336 ASN B N 1
ATOM 5904 C CA . ASN B 1 336 ? -11.945 34.688 20.891 1 97.25 336 ASN B CA 1
ATOM 5905 C C . ASN B 1 336 ? -11.609 34.188 22.297 1 97.25 336 ASN B C 1
ATOM 5907 O O . ASN B 1 336 ? -12.336 33.406 22.875 1 97.25 336 ASN B O 1
ATOM 5911 N N . GLU B 1 337 ? -10.484 34.719 22.844 1 96.44 337 GLU B N 1
ATOM 5912 C CA . GLU B 1 337 ? -10.07 34.375 24.188 1 96.44 337 GLU B CA 1
ATOM 5913 C C . GLU B 1 337 ? -11.141 34.719 25.219 1 96.44 337 GLU B C 1
ATOM 5915 O O . GLU B 1 337 ? -11.43 33.938 26.125 1 96.44 337 GLU B O 1
ATOM 5920 N N . GLU B 1 338 ? -11.648 35.875 25.062 1 96.44 338 GLU B N 1
ATOM 5921 C CA . GLU B 1 338 ? -12.703 36.344 25.953 1 96.44 338 GLU B CA 1
ATOM 5922 C C . GLU B 1 338 ? -13.953 35.469 25.812 1 96.44 338 GLU B C 1
ATOM 5924 O O . GLU B 1 338 ? -14.57 35.094 26.812 1 96.44 338 GLU B O 1
ATOM 5929 N N . PHE B 1 339 ? -14.297 35.219 24.609 1 96 339 PHE B N 1
ATOM 5930 C CA . PHE B 1 339 ? -15.453 34.375 24.344 1 96 339 PHE B CA 1
ATOM 5931 C C . PHE B 1 339 ? -15.289 33 25.016 1 96 339 PHE B C 1
ATOM 5933 O O . PHE B 1 339 ? -16.219 32.5 25.641 1 96 339 PHE B O 1
ATOM 5940 N N . ILE B 1 340 ? -14.172 32.375 24.891 1 95.19 340 ILE B N 1
ATOM 5941 C CA . ILE B 1 340 ? -13.891 31.062 25.453 1 95.19 340 ILE B CA 1
ATOM 5942 C C . ILE B 1 340 ? -13.984 31.109 26.969 1 95.19 340 ILE B C 1
ATOM 5944 O O . ILE B 1 340 ? -14.547 30.219 27.609 1 95.19 340 ILE B O 1
ATOM 5948 N N . ARG B 1 341 ? -13.445 32.188 27.547 1 94.69 341 ARG B N 1
ATOM 5949 C CA . ARG B 1 341 ? -13.492 32.375 29 1 94.69 341 ARG B CA 1
ATOM 5950 C C . ARG B 1 341 ? -14.93 32.5 29.484 1 94.69 341 ARG B C 1
ATOM 5952 O O . ARG B 1 341 ? -15.305 31.922 30.516 1 94.69 341 ARG B O 1
ATOM 5959 N N . GLN B 1 342 ? -15.711 33.188 28.781 1 95.5 342 GLN B N 1
ATOM 5960 C CA . GLN B 1 342 ? -17.094 33.469 29.172 1 95.5 342 GLN B CA 1
ATOM 5961 C C . GLN B 1 342 ? -18 32.281 28.953 1 95.5 342 GLN B C 1
ATOM 5963 O O . GLN B 1 342 ? -19.016 32.125 29.641 1 95.5 342 GLN B O 1
ATOM 5968 N N . HIS B 1 343 ? -17.609 31.469 28.031 1 94.31 343 HIS B N 1
ATOM 5969 C CA . HIS B 1 343 ? -18.5 30.359 27.672 1 94.31 343 HIS B CA 1
ATOM 5970 C C . HIS B 1 343 ? -17.812 29.016 27.891 1 94.31 343 HIS B C 1
ATOM 5972 O O . HIS B 1 343 ? -17.969 28.094 27.094 1 94.31 343 HIS B O 1
ATOM 5978 N N . LYS B 1 344 ? -17.031 29 28.859 1 91.19 344 LYS B N 1
ATOM 5979 C CA . LYS B 1 344 ? -16.25 27.797 29.172 1 91.19 344 LYS B CA 1
ATOM 5980 C C . LYS B 1 344 ? -17.141 26.578 29.297 1 91.19 344 LYS B C 1
ATOM 5982 O O . LYS B 1 344 ? -16.844 25.516 28.75 1 91.19 344 LYS B O 1
ATOM 5987 N N . ASP B 1 345 ? -18.234 26.672 29.984 1 89.69 345 ASP B N 1
ATOM 5988 C CA . ASP B 1 345 ? -19.141 25.547 30.234 1 89.69 345 ASP B CA 1
ATOM 5989 C C . ASP B 1 345 ? -19.766 25.062 28.938 1 89.69 345 ASP B C 1
ATOM 5991 O O . ASP B 1 345 ? -19.859 23.844 28.703 1 89.69 345 ASP B O 1
ATOM 5995 N N . LEU B 1 346 ? -20.172 25.984 28.156 1 88.75 346 LEU B N 1
ATOM 5996 C CA . LEU B 1 346 ? -20.781 25.656 26.875 1 88.75 346 LEU B CA 1
ATOM 5997 C C . LEU B 1 346 ? -19.781 24.922 25.984 1 88.75 346 LEU B C 1
ATOM 5999 O O . LEU B 1 346 ? -20.156 23.953 25.312 1 88.75 346 LEU B O 1
ATOM 6003 N N . LEU B 1 347 ? -18.625 25.391 26 1 88.38 347 LEU B N 1
ATOM 6004 C CA . LEU B 1 347 ? -17.594 24.812 25.141 1 88.38 347 LEU B CA 1
ATOM 6005 C C . LEU B 1 347 ? -17.188 23.422 25.641 1 88.38 347 LEU B C 1
ATOM 6007 O O . LEU B 1 347 ? -16.906 22.531 24.859 1 88.38 347 LEU B O 1
ATOM 6011 N N . ASP B 1 348 ? -17.188 23.266 26.922 1 86.75 348 ASP B N 1
ATOM 6012 C CA . ASP B 1 348 ? -16.906 21.969 27.516 1 86.75 348 ASP B CA 1
ATOM 6013 C C . ASP B 1 348 ? -17.984 20.953 27.125 1 86.75 348 ASP B C 1
ATOM 6015 O O . ASP B 1 348 ? -17.688 19.781 26.875 1 86.75 348 ASP B O 1
ATOM 6019 N N . GLU B 1 349 ? -19.141 21.406 27.094 1 84.5 349 GLU B N 1
ATOM 6020 C CA . GLU B 1 349 ? -20.25 20.547 26.688 1 84.5 349 GLU B CA 1
ATOM 6021 C C . GLU B 1 349 ? -20.125 20.156 25.219 1 84.5 349 GLU B C 1
ATOM 6023 O O . GLU B 1 349 ? -20.438 19.016 24.844 1 84.5 349 GLU B O 1
ATOM 6028 N N . LYS B 1 350 ? -19.719 21.094 24.438 1 82.75 350 LYS B N 1
ATOM 6029 C CA . LYS B 1 350 ? -19.516 20.812 23.016 1 82.75 350 LYS B CA 1
ATOM 6030 C C . LYS B 1 350 ? -18.453 19.75 22.812 1 82.75 350 LYS B C 1
ATOM 6032 O O . LYS B 1 350 ? -18.594 18.875 21.953 1 82.75 350 LYS B O 1
ATOM 6037 N N . VAL B 1 351 ? -17.406 19.875 23.547 1 82.75 351 VAL B N 1
ATOM 6038 C CA . VAL B 1 351 ? -16.328 18.906 23.469 1 82.75 351 VAL B CA 1
ATOM 6039 C C . VAL B 1 351 ? -16.844 17.516 23.859 1 82.75 351 VAL B C 1
ATOM 6041 O O . VAL B 1 351 ? -16.531 16.531 23.203 1 82.75 351 VAL B O 1
ATOM 6044 N N . LYS B 1 352 ? -17.656 17.5 24.859 1 80.88 352 LYS B N 1
ATOM 6045 C CA . LYS B 1 352 ? -18.234 16.25 25.312 1 80.88 352 LYS B CA 1
ATOM 6046 C C . LYS B 1 352 ? -19.156 15.656 24.266 1 80.88 352 LYS B C 1
ATOM 6048 O O . LYS B 1 352 ? -19.219 14.43 24.094 1 80.88 352 LYS B O 1
ATOM 6053 N N . GLU B 1 353 ? -19.844 16.5 23.688 1 77.81 353 GLU B N 1
ATOM 6054 C CA . GLU B 1 353 ? -20.766 16.047 22.641 1 77.81 353 GLU B CA 1
ATOM 6055 C C . GLU B 1 353 ? -20.016 15.406 21.484 1 77.81 353 GLU B C 1
ATOM 6057 O O . GLU B 1 353 ? -20.484 14.422 20.906 1 77.81 353 GLU B O 1
ATOM 6062 N N . VAL B 1 354 ? -18.938 16 21.109 1 73.88 354 VAL B N 1
ATOM 6063 C CA . VAL B 1 354 ? -18.156 15.484 20 1 73.88 354 VAL B CA 1
ATOM 6064 C C . VAL B 1 354 ? -17.547 14.133 20.391 1 73.88 354 VAL B C 1
ATOM 6066 O O . VAL B 1 354 ? -17.5 13.219 19.562 1 73.88 354 VAL B O 1
ATOM 6069 N N . PHE B 1 355 ? -17.062 13.953 21.562 1 71.12 355 PHE B N 1
ATOM 6070 C CA . PHE B 1 355 ? -16.406 12.734 22.016 1 71.12 355 PHE B CA 1
ATOM 6071 C C . PHE B 1 355 ? -17.422 11.742 22.562 1 71.12 355 PHE B C 1
ATOM 6073 O O . PHE B 1 355 ? -17.141 10.547 22.656 1 71.12 355 PHE B O 1
ATOM 6080 N N . GLY B 1 356 ? -18.578 12 22.656 1 61.12 356 GLY B N 1
ATOM 6081 C CA . GLY B 1 356 ? -19.547 11.164 23.344 1 61.12 356 GLY B CA 1
ATOM 6082 C C . GLY B 1 356 ? -19.234 10.969 24.812 1 61.12 356 GLY B C 1
ATOM 6083 O O . GLY B 1 356 ? -18.266 11.539 25.328 1 61.12 356 GLY B O 1
ATOM 6084 N N . ASP B 1 357 ? -20.172 10.219 25.625 1 52.59 357 ASP B N 1
ATOM 6085 C CA . ASP B 1 357 ? -20.031 9.984 27.062 1 52.59 357 ASP B CA 1
ATOM 6086 C C . ASP B 1 357 ? -18.734 9.25 27.391 1 52.59 357 ASP B C 1
ATOM 6088 O O . ASP B 1 357 ? -18.359 9.117 28.547 1 52.59 357 ASP B O 1
ATOM 6092 N N . LYS B 1 358 ? -18.125 8.547 26.375 1 51.09 358 LYS B N 1
ATOM 6093 C CA . LYS B 1 358 ? -17.016 7.684 26.781 1 51.09 358 LYS B CA 1
ATOM 6094 C C . LYS B 1 358 ? -15.695 8.438 26.766 1 51.09 358 LYS B C 1
ATOM 6096 O O . LYS B 1 358 ? -14.672 7.91 27.203 1 51.09 358 LYS B O 1
ATOM 6101 N N . GLY B 1 359 ? -15.648 9.672 26.891 1 48 359 GLY B N 1
ATOM 6102 C CA . GLY B 1 359 ? -14.461 10.508 26.953 1 48 359 GLY B CA 1
ATOM 6103 C C . GLY B 1 359 ? -13.469 10.219 25.828 1 48 359 GLY B C 1
ATOM 6104 O O . GLY B 1 359 ? -13.75 9.406 24.953 1 48 359 GLY B O 1
ATOM 6105 N N . VAL B 1 360 ? -12.414 11.094 25.656 1 47.44 360 VAL B N 1
ATOM 6106 C CA . VAL B 1 360 ? -11.32 10.898 24.719 1 47.44 360 VAL B CA 1
ATOM 6107 C C . VAL B 1 360 ? -10.672 9.531 24.953 1 47.44 360 VAL B C 1
ATOM 6109 O O . VAL B 1 360 ? -10.258 9.227 26.078 1 47.44 360 VAL B O 1
ATOM 6112 N N . ASP B 1 361 ? -10.984 8.555 24.266 1 48.16 361 ASP B N 1
ATOM 6113 C CA . ASP B 1 361 ? -10.281 7.281 24.406 1 48.16 361 ASP B CA 1
ATOM 6114 C C . ASP B 1 361 ? -8.773 7.477 24.344 1 48.16 361 ASP B C 1
ATOM 6116 O O . ASP B 1 361 ? -8.188 7.551 23.25 1 48.16 361 ASP B O 1
ATOM 6120 N N . LEU B 1 362 ? -8.25 8.023 25.375 1 44.56 362 LEU B N 1
ATOM 6121 C CA . LEU B 1 362 ? -6.82 8.305 25.469 1 44.56 362 LEU B CA 1
ATOM 6122 C C . LEU B 1 362 ? -6.008 7.016 25.422 1 44.56 362 LEU B C 1
ATOM 6124 O O . LEU B 1 362 ? -4.777 7.051 25.406 1 44.56 362 LEU B O 1
ATOM 6128 N N . GLU B 1 363 ? -6.586 5.922 25.844 1 41.5 363 GLU B N 1
ATOM 6129 C CA . GLU B 1 363 ? -5.699 4.797 26.141 1 41.5 363 GLU B CA 1
ATOM 6130 C C . GLU B 1 363 ? -4.891 4.398 24.906 1 41.5 363 GLU B C 1
ATOM 6132 O O . GLU B 1 363 ? -3.709 4.059 25.016 1 41.5 363 GLU B O 1
ATOM 6137 N N . ASN B 1 364 ? -5.363 3.586 23.875 1 39.47 364 ASN B N 1
ATOM 6138 C CA . ASN B 1 364 ? -4.574 2.709 23.016 1 39.47 364 ASN B CA 1
ATOM 6139 C C . ASN B 1 364 ? -4.395 3.307 21.625 1 39.47 364 ASN B C 1
ATOM 6141 O O . ASN B 1 364 ? -5.055 2.889 20.672 1 39.47 364 ASN B O 1
ATOM 6145 N N . ASN B 1 365 ? -3.99 4.543 21.578 1 39.88 365 ASN B N 1
ATOM 6146 C CA . ASN B 1 365 ? -3.711 4.961 20.219 1 39.88 365 ASN B CA 1
ATOM 6147 C C . ASN B 1 365 ? -2.559 4.164 19.609 1 39.88 365 ASN B C 1
ATOM 6149 O O . ASN B 1 365 ? -1.421 4.262 20.062 1 39.88 365 ASN B O 1
ATOM 6153 N N . PRO B 1 366 ? -2.787 3.207 18.953 1 38.72 366 PRO B N 1
ATOM 6154 C CA . PRO B 1 366 ? -1.589 2.562 18.422 1 38.72 366 PRO B CA 1
ATOM 6155 C C . PRO B 1 366 ? -0.716 3.521 17.609 1 38.72 366 PRO B C 1
ATOM 6157 O O . PRO B 1 366 ? -1.221 4.496 17.047 1 38.72 366 PRO B O 1
ATOM 6160 N N . ALA B 1 367 ? 0.615 3.486 17.828 1 38.03 367 ALA B N 1
ATOM 6161 C CA . ALA B 1 367 ? 1.711 4.238 17.219 1 38.03 367 ALA B CA 1
ATOM 6162 C C . ALA B 1 367 ? 1.389 4.613 15.781 1 38.03 367 ALA B C 1
ATOM 6164 O O . ALA B 1 367 ? 0.879 3.787 15.016 1 38.03 367 ALA B O 1
ATOM 6165 N N . ALA B 1 368 ? 1.243 5.84 15.594 1 38.81 368 ALA B N 1
ATOM 6166 C CA . ALA B 1 368 ? 1.223 6.188 14.172 1 38.81 368 ALA B CA 1
ATOM 6167 C C . ALA B 1 368 ? 2.016 5.176 13.352 1 38.81 368 ALA B C 1
ATOM 6169 O O . ALA B 1 368 ? 2.635 4.266 13.898 1 38.81 368 ALA B O 1
ATOM 6170 N N . ASP B 1 369 ? 2.83 5.531 12.289 1 35.28 369 ASP B N 1
ATOM 6171 C CA . ASP B 1 369 ? 3.498 4.789 11.219 1 35.28 369 ASP B CA 1
ATOM 6172 C C . ASP B 1 369 ? 4.57 3.861 11.789 1 35.28 369 ASP B C 1
ATOM 6174 O O . ASP B 1 369 ? 5.691 4.293 12.062 1 35.28 369 ASP B O 1
ATOM 6178 N N . GLU B 1 370 ? 4.289 2.938 12.539 1 34.28 370 GLU B N 1
ATOM 6179 C CA . GLU B 1 370 ? 5.309 2.041 13.078 1 34.28 370 GLU B CA 1
ATOM 6180 C C . GLU B 1 370 ? 6.371 1.725 12.031 1 34.28 370 GLU B C 1
ATOM 6182 O O . GLU B 1 370 ? 7.52 1.428 12.375 1 34.28 370 GLU B O 1
ATOM 6187 N N . ASN B 1 371 ? 5.918 1.381 10.844 1 33.38 371 ASN B N 1
ATOM 6188 C CA . ASN B 1 371 ? 6.863 0.791 9.906 1 33.38 371 ASN B CA 1
ATOM 6189 C C . ASN B 1 371 ? 7.488 1.849 9 1 33.38 371 ASN B C 1
ATOM 6191 O O . ASN B 1 371 ? 7.895 1.549 7.875 1 33.38 371 ASN B O 1
ATOM 6195 N N . HIS B 1 372 ? 7.383 3.135 9.383 1 33.81 372 HIS B N 1
ATOM 6196 C CA . HIS B 1 372 ? 8.125 3.982 8.453 1 33.81 372 HIS B CA 1
ATOM 6197 C C . HIS B 1 372 ? 9.625 3.887 8.703 1 33.81 372 HIS B C 1
ATOM 6199 O O . HIS B 1 372 ? 10.109 4.293 9.766 1 33.81 372 HIS B O 1
ATOM 6205 N N . PRO B 1 373 ? 10.336 3.117 7.992 1 34.09 373 PRO B N 1
ATOM 6206 C CA . PRO B 1 373 ? 11.773 2.904 8.164 1 34.09 373 PRO B CA 1
ATOM 6207 C C . PRO B 1 373 ? 12.562 4.211 8.227 1 34.09 373 PRO B C 1
ATOM 6209 O O . PRO B 1 373 ? 13.766 4.199 8.477 1 34.09 373 PRO B O 1
ATOM 6212 N N . LEU B 1 374 ? 12.016 5.266 7.812 1 35.34 374 LEU B N 1
ATOM 6213 C CA . LEU B 1 374 ? 12.945 6.359 7.57 1 35.34 374 LEU B CA 1
ATOM 6214 C C . LEU B 1 374 ? 13.523 6.887 8.883 1 35.34 374 LEU B C 1
ATOM 6216 O O . LEU B 1 374 ? 14.391 7.762 8.875 1 35.34 374 LEU B O 1
ATOM 6220 N N . MET B 1 375 ? 12.805 6.629 9.906 1 34.31 375 MET B N 1
ATOM 6221 C CA . MET B 1 375 ? 13.484 7.254 11.039 1 34.31 375 MET B CA 1
ATOM 6222 C C . MET B 1 375 ? 14.641 6.391 11.523 1 34.31 375 MET B C 1
ATOM 6224 O O . MET B 1 375 ? 15.148 6.586 12.625 1 34.31 375 MET B O 1
ATOM 6228 N N . ARG B 1 376 ? 14.93 5.211 10.898 1 33.31 376 ARG B N 1
ATOM 6229 C CA . ARG B 1 376 ? 16.094 4.48 11.383 1 33.31 376 ARG B CA 1
ATOM 6230 C C . ARG B 1 376 ? 17.391 5.145 10.922 1 33.31 376 ARG B C 1
ATOM 6232 O O . ARG B 1 376 ? 17.531 5.484 9.742 1 33.31 376 ARG B O 1
ATOM 6239 N N . GLN B 1 377 ? 18.109 5.766 11.805 1 29.36 377 GLN B N 1
ATOM 6240 C CA . GLN B 1 377 ? 19.469 6.223 11.516 1 29.36 377 GLN B CA 1
ATOM 6241 C C . GLN B 1 377 ? 20.312 5.094 10.93 1 29.36 377 GLN B C 1
ATOM 6243 O O . GLN B 1 377 ? 20.141 3.93 11.297 1 29.36 377 GLN B O 1
ATOM 6248 N N . PRO B 1 378 ? 21.078 5.207 9.781 1 33.97 378 PRO B N 1
ATOM 6249 C CA . PRO B 1 378 ? 22.016 4.191 9.273 1 33.97 378 PRO B CA 1
ATOM 6250 C C . PRO B 1 378 ? 22.766 3.473 10.383 1 33.97 378 PRO B C 1
ATOM 6252 O O . PRO B 1 378 ? 23.344 2.408 10.148 1 33.97 378 PRO B O 1
ATOM 6255 N N . GLY B 1 379 ? 23.125 4.117 11.438 1 34.97 379 GLY B N 1
ATOM 6256 C CA . GLY B 1 379 ? 24.109 3.65 12.398 1 34.97 379 GLY B CA 1
ATOM 6257 C C . GLY B 1 379 ? 23.594 2.523 13.273 1 34.97 379 GLY B C 1
ATOM 6258 O O . GLY B 1 379 ? 24.281 2.086 14.195 1 34.97 379 GLY B O 1
ATOM 6259 N N . ASP B 1 380 ? 22.359 2.379 13.344 1 32.41 380 ASP B N 1
ATOM 6260 C CA . ASP B 1 380 ? 22.047 1.403 14.383 1 32.41 380 ASP B CA 1
ATOM 6261 C C . ASP B 1 380 ? 22.328 -0.018 13.906 1 32.41 380 ASP B C 1
ATOM 6263 O O . ASP B 1 380 ? 21.469 -0.67 13.32 1 32.41 380 ASP B O 1
ATOM 6267 N N . ARG B 1 381 ? 23.531 -0.213 13.266 1 32.25 381 ARG B N 1
ATOM 6268 C CA . ARG B 1 381 ? 24.016 -1.579 13.102 1 32.25 381 ARG B CA 1
ATOM 6269 C C . ARG B 1 381 ? 23.75 -2.412 14.352 1 32.25 381 ARG B C 1
ATOM 6271 O O . ARG B 1 381 ? 23.906 -1.924 15.469 1 32.25 381 ARG B O 1
ATOM 6278 N N . PRO B 1 382 ? 22.984 -3.379 14.234 1 31.36 382 PRO B N 1
ATOM 6279 C CA . PRO B 1 382 ? 22.953 -4.203 15.445 1 31.36 382 PRO B CA 1
ATOM 6280 C C . PRO B 1 382 ? 24.344 -4.387 16.062 1 31.36 382 PRO B C 1
ATOM 6282 O O . PRO B 1 382 ? 25.344 -4.465 15.344 1 31.36 382 PRO B O 1
ATOM 6285 N N . ARG B 1 383 ? 24.703 -3.85 17.234 1 29.97 383 ARG B N 1
ATOM 6286 C CA . ARG B 1 383 ? 25.953 -4.074 17.938 1 29.97 383 ARG B CA 1
ATOM 6287 C C . ARG B 1 383 ? 26.375 -5.539 17.859 1 29.97 383 ARG B C 1
ATOM 6289 O O . ARG B 1 383 ? 25.578 -6.438 18.094 1 29.97 383 ARG B O 1
ATOM 6296 N N . PRO B 1 384 ? 27.359 -5.766 16.984 1 29.44 384 PRO B N 1
ATOM 6297 C CA . PRO B 1 384 ? 27.891 -7.129 17.016 1 29.44 384 PRO B CA 1
ATOM 6298 C C . PRO B 1 384 ? 28.109 -7.645 18.438 1 29.44 384 PRO B C 1
ATOM 6300 O O . PRO B 1 384 ? 28.484 -6.875 19.328 1 29.44 384 PRO B O 1
ATOM 6303 N N . MET B 1 385 ? 27.344 -8.602 18.875 1 28.88 385 MET B N 1
ATOM 6304 C CA . MET B 1 385 ? 27.594 -9.273 20.141 1 28.88 385 MET B CA 1
ATOM 6305 C C . MET B 1 385 ? 29.078 -9.508 20.359 1 28.88 385 MET B C 1
ATOM 6307 O O . MET B 1 385 ? 29.75 -10.117 19.516 1 28.88 385 MET B O 1
ATOM 6311 N N . GLN B 1 386 ? 29.781 -8.578 20.984 1 26.02 386 GLN B N 1
ATOM 6312 C CA . GLN B 1 386 ? 31.172 -8.758 21.391 1 26.02 386 GLN B CA 1
ATOM 6313 C C . GLN B 1 386 ? 31.375 -10.109 22.062 1 26.02 386 GLN B C 1
ATOM 6315 O O . GLN B 1 386 ? 30.75 -10.391 23.094 1 26.02 386 GLN B O 1
ATOM 6320 N N . ARG B 1 387 ? 31.703 -11.172 21.344 1 24.09 387 ARG B N 1
ATOM 6321 C CA . ARG B 1 387 ? 32.188 -12.406 21.953 1 24.09 387 ARG B CA 1
ATOM 6322 C C . ARG B 1 387 ? 33.312 -12.117 22.953 1 24.09 387 ARG B C 1
ATOM 6324 O O . ARG B 1 387 ? 34.312 -11.5 22.625 1 24.09 387 ARG B O 1
ATOM 6331 N N . LYS B 1 388 ? 32.906 -12.062 24.25 1 28.45 388 LYS B N 1
ATOM 6332 C CA . LYS B 1 388 ? 33.875 -12.047 25.359 1 28.45 388 LYS B CA 1
ATOM 6333 C C . LYS B 1 388 ? 34.969 -13.102 25.172 1 28.45 388 LYS B C 1
ATOM 6335 O O . LYS B 1 388 ? 34.656 -14.281 24.969 1 28.45 388 LYS B O 1
ATOM 6340 N N . GLU B 1 389 ? 36.094 -12.688 24.672 1 26.81 389 GLU B N 1
ATOM 6341 C CA . GLU B 1 389 ? 37.312 -13.484 24.625 1 26.81 389 GLU B CA 1
ATOM 6342 C C . GLU B 1 389 ? 37.594 -14.156 25.969 1 26.81 389 GLU B C 1
ATOM 6344 O O . GLU B 1 389 ? 37.562 -13.492 27.016 1 26.81 389 GLU B O 1
ATOM 6349 N N . ARG B 1 390 ? 37.312 -15.461 26.203 1 29.16 390 ARG B N 1
ATOM 6350 C CA . ARG B 1 390 ? 37.75 -16.359 27.266 1 29.16 390 ARG B CA 1
ATOM 6351 C C . ARG B 1 390 ? 39.219 -16.219 27.562 1 29.16 390 ARG B C 1
ATOM 6353 O O . ARG B 1 390 ? 40.062 -16.328 26.641 1 29.16 390 ARG B O 1
ATOM 6360 N N . GLY B 1 391 ? 39.625 -15.328 28.547 1 25.31 391 GLY B N 1
ATOM 6361 C CA . GLY B 1 391 ? 40.938 -15.164 29.109 1 25.31 391 GLY B CA 1
ATOM 6362 C C . GLY B 1 391 ? 41.594 -16.484 29.531 1 25.31 391 GLY B C 1
ATOM 6363 O O . GLY B 1 391 ? 41 -17.234 30.312 1 25.31 391 GLY B O 1
ATOM 6364 N N . THR B 1 392 ? 42.312 -17.188 28.656 1 31.91 392 THR B N 1
ATOM 6365 C CA . THR B 1 392 ? 43.25 -18.281 28.969 1 31.91 392 THR B CA 1
ATOM 6366 C C . THR B 1 392 ? 44.25 -17.859 30.047 1 31.91 392 THR B C 1
ATOM 6368 O O . THR B 1 392 ? 45.031 -16.938 29.828 1 31.91 392 THR B O 1
ATOM 6371 N N . GLY B 1 393 ? 43.875 -17.781 31.375 1 27.75 393 GLY B N 1
ATOM 6372 C CA . GLY B 1 393 ? 44.781 -17.656 32.5 1 27.75 393 GLY B CA 1
ATOM 6373 C C . GLY B 1 393 ? 45.938 -18.641 32.406 1 27.75 393 GLY B C 1
ATOM 6374 O O . GLY B 1 393 ? 45.781 -19.75 31.875 1 27.75 393 GLY B O 1
ATOM 6375 N N . PRO B 1 394 ? 47.25 -18.156 32.25 1 29.8 394 PRO B N 1
ATOM 6376 C CA . PRO B 1 394 ? 48.469 -18.938 32.406 1 29.8 394 PRO B CA 1
ATOM 6377 C C . PRO B 1 394 ? 48.531 -19.656 33.75 1 29.8 394 PRO B C 1
ATOM 6379 O O . PRO B 1 394 ? 48.25 -19.062 34.812 1 29.8 394 PRO B O 1
ATOM 6382 N N . LYS B 1 395 ? 48 -20.781 33.969 1 27.33 395 LYS B N 1
ATOM 6383 C CA . LYS B 1 395 ? 48.344 -21.469 35.219 1 27.33 395 LYS B CA 1
ATOM 6384 C C . LYS B 1 395 ? 49.844 -21.594 35.375 1 27.33 395 LYS B C 1
ATOM 6386 O O . LYS B 1 395 ? 50.531 -22.031 34.438 1 27.33 395 LYS B O 1
ATOM 6391 N N . SER B 1 396 ? 50.406 -20.828 36.375 1 23.36 396 SER B N 1
ATOM 6392 C CA . SER B 1 396 ? 51.531 -21.25 37.219 1 23.36 396 SER B CA 1
ATOM 6393 C C . SER B 1 396 ? 51.281 -22.609 37.844 1 23.36 396 SER B C 1
ATOM 6395 O O . SER B 1 396 ? 50.156 -22.906 38.25 1 23.36 396 SER B O 1
#

Radius of gyration: 31.9 Å; Cα contacts (8 Å, |Δi|>4): 1111; chains: 2; bounding box: 118×84×98 Å

Foldseek 3Di:
DPVVVVVVVVVVVVVVVVVVVVVVVPPPDPPVVVVVPPPPPPPPWDWDQAPVRDIETFDLAAAAEEEAEAPQLCSVLQQLLQLLDPQEHAAEAPLVLVLLVLVVVVCVVDPVSVVVCVVVVNDPVNSLVVSSVVVRCCQQPVDGHGNYTYYYDHQVLLCVQSSCVSRVNYAYEYRDEQLLLRLCCCLVLVAFAAPADSVDSLRSQLLSQVSRVSSVVSLPVSHQLGYDYDYSLCCLQPVVVRVVVVCVSSVHDDDCSSQVSLVCDPPSYDDDLQRSCLLVSNAGRECVSRQPSQPPHDPVCLVCQCVSHVVCVVVPHDSNDRHGDSDHHDPSRVVSVVVCVVCVVVSVVVSCVSNDPVHSPSPPPDHRNNPSPVVDDPPPPPPDPPPPDPPPPPDD/DPVVVVVVVVVVVVVVVVVVVVVVPPPPDPPPVVVVPPPPPPPPWDWDQAPVRDIETFDLQAAAEEEAEAPQLCSVLQQLLQLLDPQEHAAEAPLVLVLLVLVVVVCVVDPVSVVVCVVVVNDPVNSLVVSSVVVRCCQQPVDGHGNYTYYYDHQVLLCVQSSCVSRVNYAYEYRDEQLLLRLCCCLVLVAFAAPADSVDSLRSQLLSQVSRVSSVVSLPVSHQLGYDYDYSLCCLQPVVVRVVVVCVSSVHDDDCSSQVSLVCDPPSYDDDLQRSCLLVSNAGRECVSRQPSQPVHDPVCLVCQCVSRVVCVVVPHDSNDRHGDSDHHDPSRVVSVVVCVVCVVVSVVVSCVSNDPVHSPSPPPDHRNNPSPVVDDPPPPPPDPPPPDPPPPPDD

Organism: Stichopus japonicus (NCBI:txid307972)

Secondary structure (DSSP, 8-state):
--HHHHHHHHHHHHHHHHHHHHHHHHSSSTTHHHHTT------PPEEEE-TT--EEEE-TTS--EEEEESTTSSHHHHHHHHHTSTTEE--S--SHHHHHHHHHHHHHH-HHHHHHHHHTT--HHHHHHHHHHHHHHHHHHSS---SEEEEE-GGGGGGHHHHHHHSTT-EEEEEE--HHHHHHHHHHTT---TT--TT-HHHHHHHHHHHHHHHHHHHHHH-TTTEEEEEHHHHHHSHHHHHHHHHHHTT----GGGG-GGGGBTTTB---TT-TTHHHHTSPS-STTSSTTTTTS-HHHHHTHHHH-THHHHTT--TT-SS-------HHHHHHHHHHHHTHHHHHHHHHHHH-TT----S----S-TT-GGGS-TT-----------------/--HHHHHHHHHHHHHHHHHHHHHHHHSSTTTHHHHTTT-----PPEEEE-TT--EEEE-TTS--EEEEESTTSSHHHHHHHHHTSTTEE--S--SHHHHHHHHHHHHHH-HHHHHHHHHTT--HHHHHHHHHHHHHHHHHHSS---SEEEEE-GGGGGGHHHHHHHSTT-EEEEEE--HHHHHHHHHHTT---TT--TT-HHHHHHHHHHHHHHHHHHHHHH-TTTEEEEEHHHHHHSHHHHHHHHHHHTT----GGGG-GGGGBTTTB---TT-TTHHHHTSPS-STTSSTTTTTS-HHHHHTHHHH-THHHHTT--TT-SS-------HHHHHHHHHHHHTHHHHHHHHHHHH-TT----S----S-TT-GGGS-TT-----------------